Protein 1SG6 (pdb70)

B-factor: mean 24.33, std 17.09, range [1.91, 108.85]

InterPro domains:
  IPR000623 Shikimate kinase/Threonine synthase-like 1 [MF_00109] (863-1033)
  IPR000623 Shikimate kinase/Threonine synthase-like 1 [cd00464] (865-1018)
  IPR001381 3-dehydroquinate dehydratase type I [PF01487] (1052-1287)
  IPR001381 3-dehydroquinate dehydratase type I [TIGR01093] (1052-1280)
  IPR001381 3-dehydroquinate dehydratase type I [cd00502] (1051-1283)
  IPR001986 Enolpyruvate transferase domain [PF00275] (410-836)
  IPR006264 3-phosphoshikimate 1-carboxyvinyltransferase [MF_00210] (403-842)
  IPR006264 3-phosphoshikimate 1-carboxyvinyltransferase [TIGR01356] (410-841)
  IPR006264 3-phosphoshikimate 1-carboxyvinyltransferase [cd01556] (410-839)
  IPR008289 Pentafunctional AroM protein [MF_03143] (2-1581)
  IPR008289 Pentafunctional AroM protein [PIRSF000514] (1-1575)
  IPR010110 Shikimate dehydrogenase, AroM-type [TIGR01809] (1285-1573)
  IPR013708 Shikimate dehydrogenase substrate binding, N-terminal [PF08501] (1294-1374)
  IPR013785 Aldolase-type TIM barrel [G3DSA:3.20.20.70] (1032-1292)
  IPR013792 RNA 3'-terminal phosphate cyclase/enolpyruvate transferase, alpha/beta [SSF55205] (408-839)
  IPR016037 3-dehydroquinate synthase AroB [TIGR01357] (35-388)
  IPR018508 3-dehydroquinate dehydratase, active site [PS01028] (1152-1180)
  IPR023000 Shikimate kinase, conserved site [PS01128] (919-946)
  IPR023193 3-phosphoshikimate 1-carboxyvinyltransferase, conserved site [PS00104] (483-497)
  IPR023193 3-phosphoshikimate 1-carboxyvinyltransferase, conserved site [PS00885] (749-767)

Radius of gyration: 56.54 Å; Cα contacts (8 Å, |Δi|>4): 1415; chains: 2; bounding box: 134×114×52 Å

Foldseek 3Di:
DDWADFLHRGFEDEDACCLQPNPLLCCCVPLNFLAEEEEEACVQCVPRVVSNQVVNCVNQVVDPVGHDYHYDHHHDDLVCLDPVNLVVVLVVQVPDVNRPDQSYEYEQAEALSSLQSRLQSQCPNVNHHAYEYEHLFLLRLQPRVPQQHHAGADPVGGRPDGDRGHHNHYYYHCLSLQPPQLVRNLLNVLLLLLQQQQAPPPLNVLLQVCLVVVSCLSPDDDDPDDGSCVPCRVSVCVSSVVSNNSSSVQSNPLLCQSSCALVLLLVLQCVFQPPLDDSSLSSLLSNLLQAVLLVLVVQADPVQSVSSQVSSVSSPHDNHCPDPSSCVSRPPTDRDLVSSVVSSVVVVFHWYPNHRNGTPDSHTHDDDVVSSSVSVD/DWDFADFLRHGFETEDAQCLQANVLQCCCVPLNDQAEEEEEAPVQCVPRVPSNVVNNCVNQVVDPVRHDYHYDHHHDDLVCLDPVNLVVVLVVQVPDVPHNDQSYEYEQAEALSSLQSRLQSQCPNVNHHAYEYEHLFLLRLQPNVPFQQHHGADPVGGRPDGDRGHHNHYYYHCQSLQPPQLVRNLLNVLLLCLLQQQAHPVLNVLLVVCLVVVSCLNPDDDDPPDGSNRPPRVSVRVSSVSSNNSVSVQSNPVQLVQSSCALVLLLVLVCVFLPPLDDSSLSSLLSNLLLAVLLVLVVQADPVQSVSSLVSSVSSPHDNDCVPPVSCVSRPVTDQDLVSSVVSSVCVWHFHASHRRHTPGSHTDDDDSVSSSVSRD

Organism: Emericella nidulans (strain FGSC A4 / ATCC 38163 / CBS 112.46 / NRRL 194 / M139) (NCBI:txid227321)

Sequence (755 aa):
PTKISILGRESIIADFGLWRNYVAKDLISDCSSTTYVLVTDTNIGSIYTPSFEEAFRKRAAEITPSPRLLIYNRPPGEVSKSRQTKADIEDWMLSQNPPCGRDTVVIALGGGVIGDLTGFVASTYMRGVRYVQVPTTLLAMVDSSIGGKTAIDTPLGKNLIGAIWQPTKIYIDLEFLETLPVREFINGMAEVIKTAAISSEEEFTALEENAETILKAVRREVTPGEHRFEGTEEILKARILASARHKAYVVSAGLRNLLNWGHSIGHAIEAILTPQILHGECVAIGMVKEAELARHLGILKGVAVSRIVKCLAAYGLPTSLKDARIRKLTAGKHCSVDQLMFNMALDKKIVLLSAIGTPYETRASVVANEDIRVVLANPTKISILGRESIIADFGLWRNYVAKDLISDCSSTTYVLVTDTNIGSIYTPSFEEAFRKRAAEITPSPRLLIYNRPPGEVSKSRQTKADIEDWMLSQNPPCGRDTVVIALGGGVIGDLTGFVASTYMRGVRYVQVPTTLLAMVDSSIGGKTAIDTPLGKNLIGAIWQPTKIYIDLEFLETLPVREFINGMAEVIKTAAISSEEEFTALEENAETILKAVRREVTPGEHRFEGTEEILKARILASARHKAYVVSAGGLRNLLNWGHSIGHAIEAILTPQILHGECVAIGMVKEAELARHLGILKGVAVSRIVKCLAAYGLPTSLKDARIRKLTAGKHCSVDQLMFNMALKKIVLLSAIGTPYETRASVVANEDIRVVLA

Nearest PDB structures (foldseek):
  1sg6-assembly1_A  TM=1.003E+00  e=3.246E-69  Aspergillus nidulans
  1sg6-assembly2_B  TM=9.974E-01  e=1.200E-63  Aspergillus nidulans
  1nua-assembly1_A  TM=9.955E-01  e=7.330E-63  Aspergillus nidulans
  1nrx-assembly1_A  TM=9.937E-01  e=1.048E-60  Aspergillus nidulans
  1nvd-assembly1_A  TM=9.516E-01  e=5.062E-59  Aspergillus nidulans

CATH classification: 3.40.50.1970 (+1 more: 1.20.1090.10)

Secondary structure (DSSP, 8-state):
-EEEEETTEEEEEEETTHHHHTHHHHHHHHS--SEEEEEEEHHHHHHHHHHHHHHHHHHHHHSSSPPEEEEEEEPSSGGGSSHHHHHHHHHHHHTSSS---TT-EEEEEESHHHHHHHHHHHHHGGG--EEEEEE-SHHIIIIITSS-EEEEEETTEEEEEEEE---SEEEEEGGGGGTS-HHHHHHHHHHHHHHHHTT-HHHHHHHHHHHHHHHHHHH----TTS-TTGGGHHHHHHHHHHHHHHHHHHHH--GGGGGGTTHHHHHHHHHHHTTTS-HHHHHHHHHHHHHHHHHHTT-S-HHHHHHHHHHHHHTT---STT-HHHHHHTTT----HHHHHHHHHT--EE--EEETTEESSSS-EE--HHHHHHH--/--EEEEETTEEEEEE-TTHHHHTHHHHHHHHS--SEEEEEEEHHHHHHHHHHHHHHHHHHHHTSSSPPEEEEEEEPSSGGGSSHHHHHHHHHHHHTSSSPP-TT-EEEEEESHHHHHHHHHHHHHGGG--EEEEEE-SHHIIIIITSS-EEEEEETTEEEEEEEE---SEEEE-GGGGGTS-HHHHHHHHHHHHHHHHHH-HHHHHHHHHHHHHHHHHHHS-PPTTS-TTTT-HHHHHHHHHHHHHHHHHHHH---GGGGGGTTHHHHHHHHHHHTTTS-HHHHHHHHHHHHHHHHHHTTSS-HHHHHHHHHHHHHTT---STT-HHHHHHSTT----HHHHHHHH---EE--EEETTEESSSSPEE--HHHHHHHH-

Structure (mmCIF, N/CA/C/O backbone):
data_1SG6
#
_entry.id   1SG6
#
_cell.length_a   90.020
_cell.le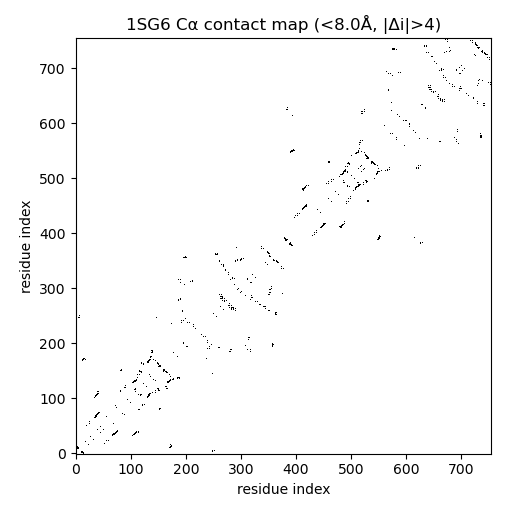ngth_b   104.510
_cell.length_c   177.440
_cell.angle_alpha   90.00
_cell.angle_beta   90.00
_cell.angle_gamma   90.00
#
_symmetry.space_group_name_H-M   'C 2 2 21'
#
loop_
_entity.id
_entity.type
_entity.pdbx_description
1 polymer 'Pentafunctional AROM polypeptide'
2 non-polymer 'ZINC ION'
3 non-polymer NICOTINAMIDE-ADENINE-DINUCLEOTIDE
4 water water
#
loop_
_atom_site.group_PDB
_atom_site.id
_atom_site.type_symbol
_atom_site.label_atom_id
_atom_site.label_alt_id
_atom_site.label_comp_id
_atom_site.label_asym_id
_atom_site.label_entity_id
_atom_site.label_seq_id
_atom_site.pdbx_PDB_ins_code
_atom_site.Cartn_x
_atom_site.Cartn_y
_atom_site.Cartn_z
_atom_site.occupancy
_atom_site.B_iso_or_equiv
_atom_site.auth_seq_id
_atom_site.auth_comp_id
_atom_site.auth_asym_id
_atom_site.auth_atom_id
_atom_site.pdbx_PDB_model_num
ATOM 1 N N . PRO A 1 4 ? 26.501 76.041 23.495 1.00 36.05 4 PRO A N 1
ATOM 2 C CA . PRO A 1 4 ? 25.918 74.697 23.730 1.00 29.68 4 PRO A CA 1
ATOM 3 C C . PRO A 1 4 ? 25.971 73.847 22.466 1.00 32.31 4 PRO A C 1
ATOM 4 O O . PRO A 1 4 ? 25.216 74.085 21.522 1.00 38.41 4 PRO A O 1
ATOM 8 N N . THR A 1 5 ? 26.861 72.858 22.450 1.00 28.83 5 THR A N 1
ATOM 9 C CA . THR A 1 5 ? 27.012 71.978 21.291 1.00 29.38 5 THR A CA 1
ATOM 10 C C . THR A 1 5 ? 25.730 71.199 21.023 1.00 34.09 5 THR A C 1
ATOM 11 O O . THR A 1 5 ? 25.129 70.639 21.945 1.00 23.32 5 THR A O 1
ATOM 15 N N . LYS A 1 6 ? 25.311 71.165 19.762 1.00 24.11 6 LYS A N 1
ATOM 16 C CA . LYS A 1 6 ? 24.102 70.443 19.398 1.00 20.54 6 LYS A CA 1
ATOM 17 C C . LYS A 1 6 ? 24.379 69.407 18.320 1.00 29.00 6 LYS A C 1
ATOM 18 O O . LYS A 1 6 ? 25.186 69.632 17.417 1.00 29.81 6 LYS A O 1
ATOM 24 N N . ILE A 1 7 ? 23.711 68.264 18.439 1.00 20.51 7 ILE A N 1
ATOM 25 C CA . ILE A 1 7 ? 23.859 67.168 17.491 1.00 21.99 7 ILE A CA 1
ATOM 26 C C . ILE A 1 7 ? 22.475 66.677 17.067 1.00 22.52 7 ILE A C 1
ATOM 27 O O . ILE A 1 7 ? 21.607 66.427 17.904 1.00 18.82 7 ILE A O 1
ATOM 32 N N . SER A 1 8 ? 22.277 66.538 15.761 1.00 25.64 8 SER A N 1
ATOM 33 C CA . SER A 1 8 ? 21.003 66.077 15.235 1.00 22.45 8 SER A CA 1
ATOM 34 C C . SER A 1 8 ? 20.904 64.560 15.216 1.00 18.79 8 SER A C 1
ATOM 35 O O . SER A 1 8 ? 21.903 63.855 15.102 1.00 20.74 8 SER A O 1
ATOM 38 N N . ILE A 1 9 ? 19.682 64.066 15.339 1.00 21.72 9 ILE A N 1
ATOM 39 C CA . ILE A 1 9 ? 19.434 62.640 15.306 1.00 26.99 9 ILE A CA 1
ATOM 40 C C . ILE A 1 9 ? 18.051 62.445 14.706 1.00 29.14 9 ILE A C 1
ATOM 41 O O . ILE A 1 9 ? 17.088 63.097 15.117 1.00 25.05 9 ILE A O 1
ATOM 46 N N . LEU A 1 10 ? 17.968 61.566 13.712 1.00 25.12 10 LEU A N 1
ATOM 47 C CA . LEU A 1 10 ? 16.709 61.285 13.038 1.00 32.90 10 LEU A CA 1
ATOM 48 C C . LEU A 1 10 ? 16.047 62.552 12.490 1.00 34.98 10 LEU A C 1
ATOM 49 O O . LEU A 1 10 ? 14.820 62.670 12.487 1.00 37.09 10 LEU A O 1
ATOM 54 N N . GLY A 1 11 ? 16.864 63.501 12.039 1.00 34.87 11 GLY A N 1
ATOM 55 C CA . GLY A 1 11 ? 16.327 64.726 11.473 1.00 35.80 11 GLY A CA 1
ATOM 56 C C . GLY A 1 11 ? 16.132 65.906 12.408 1.00 41.09 11 GLY A C 1
ATOM 57 O O . GLY A 1 11 ? 16.070 67.047 11.951 1.00 42.37 11 GLY A O 1
ATOM 58 N N . ARG A 1 12 ? 16.025 65.648 13.708 1.00 43.98 12 ARG A N 1
ATOM 59 C CA . ARG A 1 12 ? 15.831 66.721 14.682 1.00 42.25 12 ARG A CA 1
ATOM 60 C C . ARG A 1 12 ? 17.120 66.984 15.452 1.00 36.85 12 ARG A C 1
ATOM 61 O O . ARG A 1 12 ? 17.955 66.091 15.601 1.00 35.36 12 ARG A O 1
ATOM 69 N N . GLU A 1 13 ? 17.276 68.207 15.946 1.00 31.26 13 GLU A N 1
ATOM 70 C CA . GLU A 1 13 ? 18.465 68.568 16.710 1.00 41.23 13 GLU A CA 1
ATOM 71 C C . GLU A 1 13 ? 18.150 68.412 18.198 1.00 41.31 13 GLU A C 1
ATOM 72 O O . GLU A 1 13 ? 18.077 69.393 18.941 1.00 46.01 13 GLU A O 1
ATOM 78 N N . SER A 1 14 ? 17.980 67.162 18.620 1.00 33.20 14 SER A N 1
ATOM 79 C CA . SER A 1 14 ? 17.627 66.834 19.998 1.00 32.22 14 SER A CA 1
ATOM 80 C C . SER A 1 14 ? 18.776 66.703 21.004 1.00 22.18 14 SER A C 1
ATOM 81 O O . SER A 1 14 ? 18.550 66.812 22.208 1.00 20.55 14 SER A O 1
ATOM 84 N N . ILE A 1 15 ? 19.994 66.454 20.533 1.00 23.01 15 ILE A N 1
ATOM 85 C CA . ILE A 1 15 ? 21.129 66.318 21.450 1.00 14.83 15 ILE A CA 1
ATOM 86 C C . ILE A 1 15 ? 21.788 67.669 21.752 1.00 13.89 15 ILE A C 1
ATOM 87 O O . ILE A 1 15 ? 22.217 68.385 20.846 1.00 13.12 15 ILE A O 1
ATOM 92 N N . ILE A 1 16 ? 21.856 68.009 23.036 1.00 12.89 16 ILE A N 1
ATOM 93 C CA . ILE A 1 16 ? 22.461 69.261 23.493 1.00 9.99 16 ILE A CA 1
ATOM 94 C C . ILE A 1 16 ? 23.532 68.857 24.496 1.00 14.36 16 ILE A C 1
ATOM 95 O O . ILE A 1 16 ? 23.224 68.255 25.520 1.00 15.20 16 ILE A O 1
ATOM 100 N N . ALA A 1 17 ? 24.789 69.184 24.209 1.00 13.10 17 ALA A N 1
ATOM 101 C CA . ALA A 1 17 ? 25.881 68.772 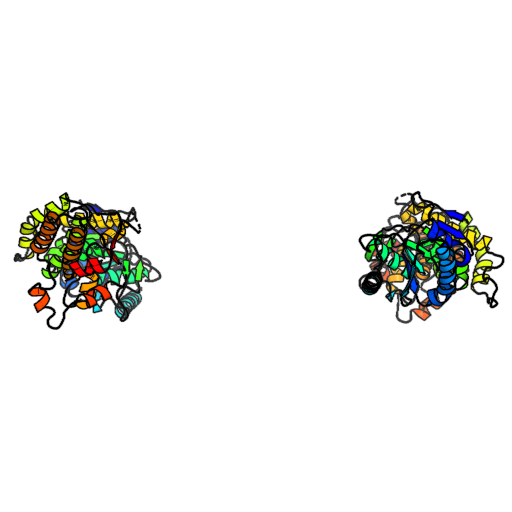25.084 1.00 14.40 17 ALA A CA 1
ATOM 102 C C . ALA A 1 17 ? 26.848 69.857 25.544 1.00 22.02 17 ALA A C 1
ATOM 103 O O . ALA A 1 17 ? 27.224 70.742 24.773 1.00 19.75 17 ALA A O 1
ATOM 105 N N . ASP A 1 18 ? 27.265 69.759 26.807 1.00 17.74 18 ASP A N 1
ATOM 106 C CA . ASP A 1 18 ? 28.208 70.709 27.392 1.00 25.28 18 ASP A CA 1
ATOM 107 C C . ASP A 1 18 ? 28.347 70.481 28.895 1.00 22.94 18 ASP A C 1
ATOM 108 O O . ASP A 1 18 ? 27.617 69.684 29.479 1.00 24.68 18 ASP A O 1
ATOM 113 N N . PHE A 1 19 ? 29.307 71.165 29.509 1.00 16.93 19 PHE A N 1
ATOM 114 C CA . PHE A 1 19 ? 29.521 71.073 30.950 1.00 17.74 19 PHE A CA 1
ATOM 115 C C . PHE A 1 19 ? 28.601 72.094 31.623 1.00 21.34 19 PHE A C 1
ATOM 116 O O . PHE A 1 19 ? 28.597 73.265 31.252 1.00 20.86 19 PHE A O 1
ATOM 124 N N . GLY A 1 20 ? 27.811 71.656 32.597 1.00 18.45 20 GLY A N 1
ATOM 125 C CA . GLY A 1 20 ? 26.950 72.588 33.303 1.00 14.91 20 GLY A CA 1
ATOM 126 C C . GLY A 1 20 ? 25.502 72.754 32.875 1.00 14.34 20 GLY A C 1
ATOM 127 O O . GLY A 1 20 ? 24.795 73.589 33.444 1.00 13.33 20 GLY A O 1
ATOM 128 N N . LEU A 1 21 ? 25.049 71.979 31.893 1.00 13.22 21 LEU A N 1
ATOM 129 C CA . LEU A 1 21 ? 23.667 72.085 31.419 1.00 10.71 21 LEU A CA 1
ATOM 130 C C . LEU A 1 21 ? 22.641 71.926 32.534 1.00 15.91 21 LEU A C 1
ATOM 131 O O . LEU A 1 21 ? 21.679 72.688 32.610 1.00 12.96 21 LEU A O 1
ATOM 136 N N . TRP A 1 22 ? 22.844 70.928 33.389 1.00 12.80 22 TRP A N 1
ATOM 137 C CA . TRP A 1 22 ? 21.920 70.665 34.493 1.00 13.50 22 TRP A CA 1
ATOM 138 C C . TRP A 1 22 ? 21.773 71.855 35.432 1.00 11.24 22 TRP A C 1
ATOM 139 O O . TRP A 1 22 ? 20.668 72.161 35.886 1.00 14.25 22 TRP A O 1
ATOM 150 N N . ARG A 1 23 ? 22.888 72.517 35.722 1.00 11.76 23 ARG A N 1
ATOM 151 C CA . ARG A 1 23 ? 22.888 73.667 36.622 1.00 14.78 23 ARG A CA 1
ATOM 152 C C . ARG A 1 23 ? 22.318 74.958 36.036 1.00 17.12 23 ARG A C 1
ATOM 153 O O . ARG A 1 23 ? 21.695 75.739 36.755 1.00 20.84 23 ARG A O 1
ATOM 161 N N . ASN A 1 24 ? 22.505 75.196 34.742 1.00 21.27 24 ASN A N 1
ATOM 162 C CA . ASN A 1 24 ? 22.017 76.457 34.194 1.00 21.10 24 ASN A CA 1
ATOM 163 C C . ASN A 1 24 ? 21.392 76.479 32.810 1.00 17.35 24 ASN A C 1
ATOM 164 O O . ASN A 1 24 ? 21.303 77.544 32.199 1.00 15.67 24 ASN A O 1
ATOM 169 N N . TYR A 1 25 ? 20.929 75.334 32.318 1.00 12.45 25 TYR A N 1
ATOM 170 C CA . TYR A 1 25 ? 20.320 75.314 30.992 1.00 16.25 25 TYR A CA 1
ATOM 171 C C . TYR A 1 25 ? 19.024 74.500 30.876 1.00 12.98 25 TYR A C 1
ATOM 172 O O . TYR A 1 25 ? 18.035 74.984 30.335 1.00 11.01 25 TYR A O 1
ATOM 181 N N . VAL A 1 26 ? 19.034 73.276 31.396 1.00 12.44 26 VAL A N 1
ATOM 182 C CA . VAL A 1 26 ? 17.882 72.377 31.299 1.00 15.86 26 VAL A CA 1
ATOM 183 C C . VAL A 1 26 ? 16.511 72.890 31.751 1.00 9.20 26 VAL A C 1
ATOM 184 O O . VAL A 1 26 ? 15.566 72.883 30.966 1.00 13.67 26 VAL A O 1
ATOM 188 N N . ALA A 1 27 ? 16.385 73.319 33.001 1.00 11.02 27 ALA A N 1
ATOM 189 C CA . ALA A 1 27 ? 15.088 73.794 33.486 1.00 14.91 27 ALA A CA 1
ATOM 190 C C . ALA A 1 27 ? 14.487 74.857 32.558 1.00 16.02 27 ALA A C 1
ATOM 191 O O . ALA A 1 27 ? 13.322 74.775 32.159 1.00 15.50 27 ALA A O 1
ATOM 193 N N . LYS A 1 28 ? 15.290 75.855 32.221 1.00 17.06 28 LYS A N 1
ATOM 194 C CA . LYS A 1 28 ? 14.868 76.928 31.328 1.00 20.99 28 LYS A CA 1
ATOM 195 C C . LYS A 1 28 ? 14.413 76.385 29.971 1.00 19.43 28 LYS A C 1
ATOM 196 O O . LYS A 1 28 ? 13.366 76.776 29.443 1.00 18.45 28 LYS A O 1
ATOM 202 N N . ASP A 1 29 ? 15.221 75.487 29.413 1.00 14.99 29 ASP A N 1
ATOM 203 C CA . ASP A 1 29 ? 14.956 74.893 28.111 1.00 10.75 29 ASP A CA 1
ATOM 204 C C . ASP A 1 29 ? 13.696 74.032 28.083 1.00 17.27 29 ASP A C 1
ATOM 205 O O . ASP A 1 29 ? 12.958 74.041 27.095 1.00 15.49 29 ASP A O 1
ATOM 210 N N . LEU A 1 30 ? 13.451 73.282 29.155 1.00 11.91 30 LEU A N 1
ATOM 211 C CA . LEU A 1 30 ? 12.257 72.445 29.225 1.00 9.82 30 LEU A CA 1
ATOM 212 C C . LEU A 1 30 ? 11.004 73.318 29.233 1.00 15.82 30 LEU A C 1
ATOM 213 O O . LEU A 1 30 ? 10.044 73.054 28.513 1.00 14.06 30 LEU A O 1
ATOM 218 N N . ILE A 1 31 ? 11.020 74.366 30.047 1.00 13.97 31 ILE A N 1
ATOM 219 C CA . ILE A 1 31 ? 9.873 75.258 30.148 1.00 15.84 31 ILE A CA 1
ATOM 220 C C . ILE A 1 31 ? 9.536 75.964 28.830 1.00 17.06 31 ILE A C 1
ATOM 221 O O . ILE A 1 31 ? 8.364 76.127 28.487 1.00 16.63 31 ILE A O 1
ATOM 226 N N . SER A 1 32 ? 10.555 76.369 28.082 1.00 20.12 32 SER A N 1
ATOM 227 C CA . SER A 1 32 ? 10.315 77.067 26.821 1.00 23.63 32 SER A CA 1
ATOM 228 C C . SER A 1 32 ? 10.143 76.158 25.603 1.00 24.72 32 SER A C 1
ATOM 229 O O . SER A 1 32 ? 9.319 76.442 24.731 1.00 23.44 32 SER A O 1
ATOM 232 N N . ASP A 1 33 ? 10.907 75.069 25.542 1.00 20.91 33 ASP A N 1
ATOM 233 C CA . ASP A 1 33 ? 10.840 74.149 24.404 1.00 19.81 33 ASP A CA 1
ATOM 234 C C . ASP A 1 33 ? 9.933 72.935 24.566 1.00 26.34 33 ASP A C 1
ATOM 235 O O . ASP A 1 33 ? 9.425 72.404 23.576 1.00 26.67 33 ASP A O 1
ATOM 240 N N . CYS A 1 34 ? 9.749 72.481 25.804 1.00 27.29 34 CYS A N 1
ATOM 241 C CA . CYS A 1 34 ? 8.891 71.331 26.082 1.00 23.73 34 CYS A CA 1
ATOM 242 C C . CYS A 1 34 ? 7.800 71.796 27.032 1.00 23.95 34 CYS A C 1
ATOM 243 O O . CYS A 1 34 ? 7.578 71.198 28.085 1.00 18.22 34 CYS A O 1
ATOM 246 N N . SER A 1 35 ? 7.129 72.874 26.645 1.00 16.98 35 SER A N 1
ATOM 247 C CA . SER A 1 35 ? 6.069 73.458 27.452 1.00 18.95 35 SER A CA 1
ATOM 248 C C . SER A 1 35 ? 5.038 72.443 27.932 1.00 17.99 35 SER A C 1
ATOM 249 O O . SER A 1 35 ? 4.512 71.649 27.150 1.00 13.74 35 SER A O 1
ATOM 252 N N . SER A 1 36 ? 4.757 72.480 29.231 1.00 14.27 36 SER A N 1
ATOM 253 C CA . SER A 1 36 ? 3.790 71.578 29.839 1.00 13.30 36 SER A CA 1
ATOM 254 C C . SER A 1 36 ? 3.428 72.091 31.217 1.00 13.37 36 SER A C 1
ATOM 255 O O . SER A 1 36 ? 4.123 72.938 31.771 1.00 16.63 36 SER A O 1
ATOM 258 N N . THR A 1 37 ? 2.331 71.580 31.763 1.00 14.10 37 THR A N 1
ATOM 259 C CA . THR A 1 37 ? 1.900 71.964 33.099 1.00 16.02 37 THR A CA 1
ATOM 260 C C . THR A 1 37 ? 2.551 70.997 34.080 1.00 9.62 37 THR A C 1
ATOM 261 O O . THR A 1 37 ? 2.633 71.266 35.281 1.00 9.95 37 THR A O 1
ATOM 265 N N . THR A 1 38 ? 3.028 69.875 33.553 1.00 8.37 38 THR A N 1
ATOM 266 C CA . THR A 1 38 ? 3.581 68.827 34.397 1.00 14.01 38 THR A CA 1
ATOM 267 C C . THR A 1 38 ? 4.882 68.167 33.953 1.00 10.26 38 THR A C 1
ATOM 268 O O . THR A 1 38 ? 4.972 67.626 32.853 1.00 10.48 38 THR A O 1
ATOM 272 N N . TYR A 1 39 ? 5.876 68.208 34.834 1.00 10.33 39 TYR A N 1
ATOM 273 C CA . TYR A 1 39 ? 7.175 67.593 34.587 1.00 9.45 39 TYR A CA 1
ATOM 274 C C . TYR A 1 39 ? 7.413 66.528 35.642 1.00 9.07 39 TYR A C 1
ATOM 275 O O . TYR A 1 39 ? 7.325 66.796 36.840 1.00 13.06 39 TYR A O 1
ATOM 284 N N . VAL A 1 40 ? 7.690 65.311 35.191 1.00 7.78 40 VAL A N 1
ATOM 285 C CA . VAL A 1 40 ? 7.941 64.198 36.095 1.00 7.63 40 VAL A CA 1
ATOM 286 C C . VAL A 1 40 ? 9.390 63.748 35.964 1.00 7.48 40 VAL A C 1
ATOM 287 O O . VAL A 1 40 ? 9.816 63.304 34.903 1.00 13.38 40 VAL A O 1
ATOM 291 N N . LEU A 1 41 ? 10.144 63.873 37.049 1.00 7.41 41 LEU A N 1
ATOM 292 C CA . LEU A 1 41 ? 11.541 63.474 37.044 1.00 11.47 41 LEU A CA 1
ATOM 293 C C . LEU A 1 41 ? 11.700 62.104 37.698 1.00 11.19 41 LEU A C 1
ATOM 294 O O . LEU A 1 41 ? 11.304 61.900 38.849 1.00 12.09 41 LEU A O 1
ATOM 299 N N . VAL A 1 42 ? 12.266 61.163 36.952 1.00 7.57 42 VAL A N 1
ATOM 300 C CA . VAL A 1 42 ? 12.494 59.810 37.461 1.00 11.09 42 VAL A CA 1
ATOM 301 C C . VAL A 1 42 ? 14.002 59.597 37.575 1.00 11.73 42 VAL A C 1
ATOM 302 O O . VAL A 1 42 ? 14.747 59.906 36.648 1.00 6.37 42 VAL A O 1
ATOM 306 N N . THR A 1 43 ? 14.447 59.075 38.713 1.00 7.38 43 THR A N 1
ATOM 307 C CA . THR A 1 43 ? 15.874 58.835 38.940 1.00 9.22 43 THR A CA 1
ATOM 308 C C . THR A 1 43 ? 16.001 57.814 40.066 1.00 11.85 43 THR A C 1
ATOM 309 O O . THR A 1 43 ? 14.989 57.323 40.560 1.00 10.64 43 THR A O 1
ATOM 313 N N . ASP A 1 44 ? 17.227 57.460 40.450 1.00 11.62 44 ASP A N 1
ATOM 314 C CA . ASP A 1 44 ? 17.386 56.532 41.569 1.00 8.24 44 ASP A CA 1
ATOM 315 C C . ASP A 1 44 ? 17.943 57.315 42.751 1.00 12.46 44 ASP A C 1
ATOM 316 O O . ASP A 1 44 ? 18.353 58.470 42.595 1.00 10.59 44 ASP A O 1
ATOM 321 N N . THR A 1 45 ? 17.937 56.711 43.936 1.00 8.28 45 THR A N 1
ATOM 322 C CA . THR A 1 45 ? 18.410 57.413 45.124 1.00 8.58 45 THR A CA 1
ATOM 323 C C . THR A 1 45 ? 19.879 57.831 45.111 1.00 9.25 45 THR A C 1
ATOM 324 O O . THR A 1 45 ? 20.239 58.811 45.757 1.00 17.19 45 THR A O 1
ATOM 328 N N . ASN A 1 46 ? 20.732 57.107 44.389 1.00 11.09 46 ASN A N 1
ATOM 329 C CA . ASN A 1 46 ? 22.146 57.483 44.321 1.00 11.29 46 ASN A CA 1
ATOM 330 C C . ASN A 1 46 ? 22.294 58.810 43.582 1.00 10.24 46 ASN A C 1
ATOM 331 O O . ASN A 1 46 ? 22.923 59.743 44.073 1.00 14.37 46 ASN A O 1
ATOM 336 N N . ILE A 1 47 ? 21.705 58.867 42.391 1.00 9.37 47 ILE A N 1
ATOM 337 C CA . ILE A 1 47 ? 21.761 60.036 41.517 1.00 11.11 47 ILE A CA 1
ATOM 338 C C . ILE A 1 47 ? 20.933 61.216 42.026 1.00 12.08 47 ILE A C 1
ATOM 339 O O . ILE A 1 47 ? 21.397 62.358 42.024 1.00 11.43 47 ILE A O 1
ATOM 344 N N . GLY A 1 48 ? 19.705 60.933 42.457 1.00 12.23 48 GLY A N 1
ATOM 345 C CA . GLY A 1 48 ? 18.839 61.984 42.960 1.00 9.79 48 GLY A CA 1
ATOM 346 C C . GLY A 1 48 ? 19.416 62.691 44.172 1.00 14.59 48 GLY A C 1
ATOM 347 O O . GLY A 1 48 ? 19.327 63.914 44.278 1.00 12.11 48 GLY A O 1
ATOM 348 N N . SER A 1 49 ? 20.006 61.925 45.087 1.00 12.08 49 SER A N 1
ATOM 349 C CA . SER A 1 49 ? 20.600 62.486 46.299 1.00 15.31 49 SER A CA 1
ATOM 350 C C . SER A 1 49 ? 21.660 63.533 45.993 1.00 13.76 49 SER A C 1
ATOM 351 O O . SER A 1 49 ? 21.968 64.377 46.831 1.00 18.08 49 SER A O 1
ATOM 354 N N . ILE A 1 50 ? 22.228 63.469 44.796 1.00 11.97 50 ILE A N 1
ATOM 355 C CA . ILE A 1 50 ? 23.260 64.417 44.399 1.00 12.21 50 ILE A CA 1
ATOM 356 C C . ILE A 1 50 ? 22.751 65.580 43.546 1.00 13.64 50 ILE A C 1
ATOM 357 O O . ILE A 1 50 ? 23.061 66.733 43.818 1.00 18.02 50 ILE A O 1
ATOM 362 N N . TYR A 1 51 ? 21.955 65.264 42.529 1.00 10.30 51 TYR A N 1
ATOM 363 C CA . TYR A 1 51 ? 21.485 66.263 41.571 1.00 12.37 51 TYR A CA 1
ATOM 364 C C . TYR A 1 51 ? 20.069 66.832 41.620 1.00 11.50 51 TYR A C 1
ATOM 365 O O . TYR A 1 51 ? 19.796 67.846 40.977 1.00 11.17 51 TYR A O 1
ATOM 374 N N . THR A 1 52 ? 19.164 66.205 42.359 1.00 10.26 52 THR A N 1
ATOM 375 C CA . THR A 1 52 ? 17.792 66.711 42.403 1.00 13.47 52 THR A CA 1
ATOM 376 C C . THR A 1 52 ? 17.608 68.095 43.058 1.00 12.18 52 THR A C 1
ATOM 377 O O . THR A 1 52 ? 16.907 68.949 42.521 1.00 15.09 52 THR A O 1
ATOM 381 N N . PRO A 1 53 ? 18.243 68.337 44.218 1.00 13.82 53 PRO A N 1
ATOM 382 C CA . PRO A 1 53 ? 18.094 69.635 44.883 1.00 12.35 53 PRO A CA 1
ATOM 383 C C . PRO A 1 53 ? 18.319 70.876 44.010 1.00 14.70 53 PRO A C 1
ATOM 384 O O . PRO A 1 53 ? 17.462 71.766 43.950 1.00 15.09 53 PRO A O 1
ATOM 388 N N . SER A 1 54 ? 19.466 70.942 43.341 1.00 11.57 54 SER A N 1
ATOM 389 C CA . SER A 1 54 ? 19.777 72.099 42.504 1.00 15.96 54 SER A CA 1
ATOM 390 C C . SER A 1 54 ? 18.732 72.306 41.415 1.00 15.42 54 SER A C 1
ATOM 391 O O . SER A 1 54 ? 18.334 73.442 41.134 1.00 14.74 54 SER A O 1
ATOM 394 N N . PHE A 1 55 ? 18.282 71.207 40.809 1.00 10.79 55 PHE A N 1
ATOM 395 C CA . PHE A 1 55 ? 17.292 71.283 39.744 1.00 9.45 55 PHE A CA 1
ATOM 396 C C . PHE A 1 55 ? 15.923 71.733 40.250 1.00 13.27 55 PHE A C 1
ATOM 397 O O . PHE A 1 55 ? 15.205 72.458 39.557 1.00 10.77 55 PHE A O 1
ATOM 405 N N . GLU A 1 56 ? 15.548 71.304 41.450 1.00 11.22 56 GLU A N 1
ATOM 406 C CA . GLU A 1 56 ? 14.256 71.715 41.989 1.00 11.37 56 GLU A CA 1
ATOM 407 C C . GLU A 1 56 ? 14.229 73.235 42.084 1.00 13.35 56 GLU A C 1
ATOM 408 O O . GLU A 1 56 ? 13.209 73.869 41.805 1.00 11.83 56 GLU A O 1
ATOM 414 N N . GLU A 1 57 ? 15.365 73.811 42.469 1.00 13.15 57 GLU A N 1
ATOM 415 C CA . GLU A 1 57 ? 15.486 75.255 42.606 1.00 16.05 57 GLU A CA 1
ATOM 416 C C . GLU A 1 57 ? 15.550 75.920 41.229 1.00 14.47 57 GLU A C 1
ATOM 417 O O . GLU A 1 57 ? 14.896 76.937 40.993 1.00 13.36 57 GLU A O 1
ATOM 423 N N . ALA A 1 58 ? 16.326 75.343 40.316 1.00 13.75 58 ALA A N 1
ATOM 424 C CA . ALA A 1 58 ? 16.425 75.899 38.970 1.00 15.47 58 ALA A CA 1
ATOM 425 C C . ALA A 1 58 ? 15.038 75.875 38.315 1.00 16.87 58 ALA A C 1
ATOM 426 O O . ALA A 1 58 ? 14.659 76.810 37.609 1.00 13.65 58 ALA A O 1
ATOM 428 N N . PHE A 1 59 ? 14.279 74.807 38.561 1.00 13.46 59 PHE A N 1
ATOM 429 C CA . PHE A 1 59 ? 12.939 74.682 37.996 1.00 14.47 59 PHE A CA 1
ATOM 430 C C . PHE A 1 59 ? 11.997 75.741 38.567 1.00 12.76 59 PHE A C 1
ATOM 431 O O . PHE A 1 59 ? 11.314 76.439 37.824 1.00 16.81 59 PHE A O 1
ATOM 439 N N . ARG A 1 60 ? 11.955 75.852 39.890 1.00 12.82 60 ARG A N 1
ATOM 440 C CA . ARG A 1 60 ? 11.090 76.828 40.544 1.00 18.04 60 ARG A CA 1
ATOM 441 C C . ARG A 1 60 ? 11.336 78.232 39.999 1.00 18.72 60 ARG A C 1
ATOM 442 O O . ARG A 1 60 ? 10.400 78.965 39.678 1.00 15.27 60 ARG A O 1
ATOM 450 N N . LYS A 1 61 ? 12.607 78.601 39.905 1.00 17.13 61 LYS A N 1
ATOM 451 C CA . LYS A 1 61 ? 12.995 79.914 39.411 1.00 18.02 61 LYS A CA 1
ATOM 452 C C . LYS A 1 61 ? 12.526 80.102 37.974 1.00 21.02 61 LYS A C 1
ATOM 453 O O . LYS A 1 61 ? 12.009 81.157 37.613 1.00 28.84 61 LYS A O 1
ATOM 459 N N . ARG A 1 62 ? 12.702 79.070 37.156 1.00 21.69 62 ARG A N 1
ATOM 460 C CA . ARG A 1 62 ? 12.284 79.124 35.761 1.00 17.25 62 ARG A CA 1
ATOM 461 C C . ARG A 1 62 ? 10.772 79.117 35.584 1.00 15.32 62 ARG A C 1
ATOM 462 O O . ARG A 1 62 ? 10.248 79.745 34.667 1.00 18.72 62 ARG A O 1
ATOM 470 N N . ALA A 1 63 ? 10.077 78.402 36.461 1.00 15.48 63 ALA A N 1
ATOM 471 C CA . ALA A 1 63 ? 8.623 78.305 36.396 1.00 19.21 63 ALA A CA 1
ATOM 472 C C . ALA A 1 63 ? 7.935 79.535 36.991 1.00 23.73 63 ALA A C 1
ATOM 473 O O . ALA A 1 63 ? 6.795 79.848 36.646 1.00 20.26 63 ALA A O 1
ATOM 475 N N . ALA A 1 64 ? 8.634 80.228 37.884 1.00 24.70 64 ALA A N 1
ATOM 476 C CA . ALA A 1 64 ? 8.092 81.413 38.541 1.00 35.10 64 ALA A CA 1
ATOM 477 C C . ALA A 1 64 ? 7.559 82.439 37.547 1.00 35.37 64 ALA A C 1
ATOM 478 O O . ALA A 1 64 ? 6.544 83.088 37.797 1.00 42.44 64 ALA A O 1
ATOM 480 N N . GLU A 1 65 ? 8.252 82.581 36.423 1.00 42.54 65 GLU A N 1
ATOM 481 C CA . GLU A 1 65 ? 7.865 83.530 35.386 1.00 51.12 65 GLU A CA 1
ATOM 482 C C . GLU A 1 65 ? 6.589 83.093 34.665 1.00 48.61 65 GLU A C 1
ATOM 483 O O . GLU A 1 65 ? 5.707 83.905 34.391 1.00 53.91 65 GLU A O 1
ATOM 489 N N . ILE A 1 66 ? 6.494 81.803 34.365 1.00 47.98 66 ILE A N 1
ATOM 490 C CA . ILE A 1 66 ? 5.329 81.260 33.679 1.00 42.02 66 ILE A CA 1
ATOM 491 C C . ILE A 1 66 ? 4.108 81.258 34.589 1.00 35.26 66 ILE A C 1
ATOM 492 O O . ILE A 1 66 ? 4.223 81.122 35.804 1.00 36.80 66 ILE A O 1
ATOM 497 N N . THR A 1 67 ? 2.936 81.416 33.987 1.00 41.14 67 THR A N 1
ATOM 498 C CA . THR A 1 67 ? 1.682 81.420 34.729 1.00 45.06 67 THR A CA 1
ATOM 499 C C . THR A 1 67 ? 0.532 80.879 33.875 1.00 47.04 67 THR A C 1
ATOM 500 O O . THR A 1 67 ? 0.330 81.313 32.739 1.00 41.20 67 THR A O 1
ATOM 504 N N . PRO A 1 68 ? -0.218 79.897 34.407 1.00 44.79 68 PRO A N 1
ATOM 505 C CA . PRO A 1 68 ? 0.002 79.323 35.738 1.00 42.05 68 PRO A CA 1
ATOM 506 C C . PRO A 1 68 ? 1.318 78.555 35.751 1.00 34.56 68 PRO A C 1
ATOM 507 O O . PRO A 1 68 ? 1.671 77.907 34.764 1.00 29.53 68 PRO A O 1
ATOM 511 N N . SER A 1 69 ? 2.046 78.639 36.859 1.00 34.33 69 SER A N 1
ATOM 512 C CA . SER A 1 69 ? 3.328 77.953 36.976 1.00 25.36 69 SER A CA 1
ATOM 513 C C . SER A 1 69 ? 3.184 76.433 36.943 1.00 14.91 69 SER A C 1
ATOM 514 O O . SER A 1 69 ? 2.307 75.863 37.590 1.00 17.54 69 SER A O 1
ATOM 517 N N . PRO A 1 70 ? 4.048 75.760 36.172 1.00 18.54 70 PRO A N 1
ATOM 518 C CA . PRO A 1 70 ? 4.014 74.301 36.061 1.00 14.32 70 PRO A CA 1
ATOM 519 C C . PRO A 1 70 ? 4.571 73.637 37.323 1.00 19.25 70 PRO A C 1
ATOM 520 O O . PRO A 1 70 ? 5.207 74.290 38.152 1.00 15.53 70 PRO A O 1
ATOM 524 N N . ARG A 1 71 ? 4.330 72.338 37.461 1.00 13.42 71 ARG A N 1
ATOM 525 C CA . ARG A 1 71 ? 4.809 71.599 38.621 1.00 9.29 71 ARG A CA 1
ATOM 526 C C . ARG A 1 71 ? 5.894 70.597 38.232 1.00 10.61 71 ARG A C 1
ATOM 527 O O . ARG A 1 71 ? 5.957 70.137 37.089 1.00 11.70 71 ARG A O 1
ATOM 535 N N . LEU A 1 72 ? 6.755 70.279 39.193 1.00 10.92 72 LEU A N 1
ATOM 536 C CA . LEU A 1 72 ? 7.816 69.300 38.997 1.00 12.49 72 LEU A CA 1
ATOM 537 C C . LEU A 1 72 ? 7.603 68.210 40.048 1.00 11.14 72 LEU A C 1
ATOM 538 O O . LEU A 1 72 ? 7.683 68.472 41.257 1.00 10.02 72 LEU A O 1
ATOM 543 N N . LEU A 1 73 ? 7.317 66.998 39.579 1.00 9.62 73 LEU A N 1
ATOM 544 C CA . LEU A 1 73 ? 7.076 65.850 40.453 1.00 10.50 73 LEU A CA 1
ATOM 545 C C . LEU A 1 73 ? 8.271 64.911 40.366 1.00 6.11 73 LEU A C 1
ATOM 546 O O . LEU A 1 73 ? 8.803 64.672 39.287 1.00 10.88 73 LEU A O 1
ATOM 551 N N . ILE A 1 74 ? 8.689 64.375 41.507 1.00 9.53 74 ILE A N 1
ATOM 552 C CA . ILE A 1 74 ? 9.864 63.511 41.546 1.00 9.10 74 ILE A CA 1
ATOM 553 C C . ILE A 1 74 ? 9.612 62.093 42.043 1.00 11.22 74 ILE A C 1
ATOM 554 O O . ILE A 1 74 ? 9.007 61.889 43.094 1.00 12.00 74 ILE A O 1
ATOM 559 N N . TYR A 1 75 ? 10.093 61.119 41.278 1.00 7.17 75 TYR A N 1
ATOM 560 C CA . TYR A 1 75 ? 9.967 59.713 41.639 1.00 10.12 75 TYR A CA 1
ATOM 561 C C . TYR A 1 75 ? 11.371 59.125 41.777 1.00 8.95 75 TYR A C 1
ATOM 562 O O . TYR A 1 75 ? 12.158 59.168 40.833 1.00 9.95 75 TYR A O 1
ATOM 571 N N . ASN A 1 76 ? 11.680 58.573 42.945 1.00 10.86 76 ASN A N 1
ATOM 572 C CA . ASN A 1 76 ? 12.999 57.990 43.171 1.00 14.45 76 ASN A CA 1
ATOM 573 C C . ASN A 1 76 ? 12.949 56.473 43.305 1.00 13.85 76 ASN A C 1
ATOM 574 O O . ASN A 1 76 ? 12.335 55.938 44.230 1.00 16.59 76 ASN A O 1
ATOM 579 N N . ARG A 1 77 ? 13.593 55.786 42.370 1.00 9.71 77 ARG A N 1
ATOM 580 C CA . ARG A 1 77 ? 13.643 54.330 42.390 1.00 16.37 77 ARG A CA 1
ATOM 581 C C . ARG A 1 77 ? 14.908 53.844 43.088 1.00 14.88 77 ARG A C 1
ATOM 582 O O . ARG A 1 77 ? 15.873 54.592 43.238 1.00 14.51 77 ARG A O 1
ATOM 590 N N . PRO A 1 78 ? 14.903 52.591 43.564 1.00 14.43 78 PRO A N 1
ATOM 591 C CA . PRO A 1 78 ? 16.119 52.107 44.222 1.00 10.93 78 PRO A CA 1
ATOM 592 C C . PRO A 1 78 ? 17.144 51.896 43.105 1.00 9.69 78 PRO A C 1
ATOM 593 O O . PRO A 1 78 ? 16.776 51.591 41.969 1.00 12.07 78 PRO A O 1
ATOM 597 N N . PRO A 1 79 ? 18.436 52.075 43.397 1.00 9.65 79 PRO A N 1
ATOM 598 C CA . PRO A 1 79 ? 19.414 51.866 42.328 1.00 11.59 79 PRO A CA 1
ATOM 599 C C . PRO A 1 79 ? 19.567 50.389 41.954 1.00 13.50 79 PRO A C 1
ATOM 600 O O . PRO A 1 79 ? 19.106 49.500 42.673 1.00 16.86 79 PRO A O 1
ATOM 604 N N . GLY A 1 80 ? 20.210 50.137 40.820 1.00 13.11 80 GLY A N 1
ATOM 605 C CA . GLY A 1 80 ? 20.410 48.774 40.366 1.00 16.05 80 GLY A CA 1
ATOM 606 C C . GLY A 1 80 ? 19.424 48.361 39.287 1.00 20.11 80 GLY A C 1
ATOM 607 O O . GLY A 1 80 ? 18.319 48.911 39.195 1.00 12.94 80 GLY A O 1
ATOM 608 N N . GLU A 1 81 ? 19.823 47.388 38.469 1.00 11.48 81 GLU A N 1
ATOM 609 C CA . GLU A 1 81 ? 18.972 46.904 37.394 1.00 9.52 81 GLU A CA 1
ATOM 610 C C . GLU A 1 81 ? 17.737 46.176 37.906 1.00 13.85 81 GLU A C 1
ATOM 611 O O . GLU A 1 81 ? 16.846 45.852 37.120 1.00 14.96 81 GLU A O 1
ATOM 617 N N . VAL A 1 82 ? 17.677 45.906 39.210 1.00 13.63 82 VAL A N 1
ATOM 618 C CA . VAL A 1 82 ? 16.502 45.234 39.763 1.00 14.61 82 VAL A CA 1
ATOM 619 C C . VAL A 1 82 ? 15.277 46.115 39.563 1.00 10.38 82 VAL A C 1
ATOM 620 O O . VAL A 1 82 ? 14.154 45.621 39.532 1.00 13.53 82 VAL A O 1
ATOM 624 N N . SER A 1 83 ? 15.503 47.420 39.419 1.00 12.08 83 SER A N 1
ATOM 625 C CA . SER A 1 83 ? 14.412 48.373 39.222 1.00 14.52 83 SER A CA 1
ATOM 626 C C . SER A 1 83 ? 13.866 48.416 37.795 1.00 15.01 83 SER A C 1
ATOM 627 O O . SER A 1 83 ? 12.788 48.958 37.561 1.00 12.42 83 SER A O 1
ATOM 630 N N . LYS A 1 84 ? 14.600 47.864 36.835 1.00 10.64 84 LYS A N 1
ATOM 631 C CA . LYS A 1 84 ? 14.108 47.875 35.461 1.00 12.10 84 LYS A CA 1
ATOM 632 C C . LYS A 1 84 ? 13.214 46.648 35.313 1.00 13.92 84 LYS A C 1
ATOM 633 O O . LYS A 1 84 ? 13.572 45.664 34.662 1.00 12.12 84 LYS A O 1
ATOM 639 N N . SER A 1 85 ? 12.039 46.731 35.931 1.00 14.58 85 SER A N 1
ATOM 640 C CA . SER A 1 85 ? 11.087 45.629 35.938 1.00 13.87 85 SER A CA 1
ATOM 641 C C . SER A 1 85 ? 9.658 46.060 35.639 1.00 13.86 85 SER A C 1
ATOM 642 O O . SER A 1 85 ? 9.343 47.250 35.607 1.00 8.36 85 SER A O 1
ATOM 645 N N . ARG A 1 86 ? 8.795 45.068 35.448 1.00 9.24 86 ARG A N 1
ATOM 646 C CA . ARG A 1 86 ? 7.382 45.311 35.191 1.00 9.02 86 ARG A CA 1
ATOM 647 C C . ARG A 1 86 ? 6.755 45.983 36.408 1.00 12.10 86 ARG A C 1
ATOM 648 O O . ARG A 1 86 ? 5.946 46.903 36.275 1.00 15.09 86 ARG A O 1
ATOM 656 N N . GLN A 1 87 ? 7.131 45.522 37.597 1.00 11.12 87 GLN A N 1
ATOM 657 C CA . GLN A 1 87 ? 6.565 46.078 38.820 1.00 13.02 87 GLN A CA 1
ATOM 658 C C . GLN A 1 87 ? 6.918 47.547 38.997 1.00 12.43 87 GLN A C 1
ATOM 659 O O . GLN A 1 87 ? 6.069 48.358 39.375 1.00 11.76 87 GLN A O 1
ATOM 665 N N . THR A 1 88 ? 8.169 47.896 38.722 1.00 8.54 88 THR A N 1
ATOM 666 C CA . THR A 1 88 ? 8.591 49.276 38.868 1.00 10.55 88 THR A CA 1
ATOM 667 C C . THR A 1 88 ? 7.903 50.157 37.832 1.00 10.83 88 THR A C 1
ATOM 668 O O . THR A 1 88 ? 7.524 51.289 38.131 1.00 10.11 88 THR A O 1
ATOM 672 N N . LYS A 1 89 ? 7.732 49.641 36.618 1.00 9.25 89 LYS A N 1
ATOM 673 C CA . LYS A 1 89 ? 7.045 50.404 35.582 1.00 8.32 89 LYS A CA 1
ATOM 674 C C . LYS A 1 89 ? 5.618 50.677 36.059 1.00 11.06 89 LYS A C 1
ATOM 675 O O . LYS A 1 89 ? 5.127 51.799 35.960 1.00 9.10 89 LYS A O 1
ATOM 681 N N . ALA A 1 90 ? 4.963 49.646 36.590 1.00 7.85 90 ALA A N 1
ATOM 682 C CA . ALA A 1 90 ? 3.596 49.771 37.083 1.00 5.27 90 ALA A CA 1
ATOM 683 C C . ALA A 1 90 ? 3.499 50.717 38.287 1.00 11.11 90 ALA A C 1
ATOM 684 O O . ALA A 1 90 ? 2.529 51.466 38.416 1.00 11.93 90 ALA A O 1
ATOM 686 N N . ASP A 1 91 ? 4.500 50.688 39.166 1.00 9.17 91 ASP A N 1
ATOM 687 C CA . ASP A 1 91 ? 4.493 51.561 40.337 1.00 12.93 91 ASP A CA 1
ATOM 688 C C . ASP A 1 91 ? 4.627 53.025 39.920 1.00 12.30 91 ASP A C 1
ATOM 689 O O . ASP A 1 91 ? 3.970 53.903 40.484 1.00 11.16 91 ASP A O 1
ATOM 694 N N . ILE A 1 92 ? 5.480 53.293 38.936 1.00 6.49 92 ILE A N 1
ATOM 695 C CA . ILE A 1 92 ? 5.652 54.663 38.465 1.00 8.05 92 ILE A CA 1
ATOM 696 C C . ILE A 1 92 ? 4.355 55.162 37.822 1.00 8.99 92 ILE A C 1
ATOM 697 O O . ILE A 1 92 ? 3.906 56.279 38.092 1.00 7.43 92 ILE A O 1
ATOM 702 N N . GLU A 1 93 ? 3.742 54.326 36.991 1.00 7.39 93 GLU A N 1
ATOM 703 C CA . GLU A 1 93 ? 2.491 54.697 36.327 1.00 5.60 93 GLU A CA 1
ATOM 704 C C . GLU A 1 93 ? 1.399 54.981 37.362 1.00 9.04 93 GLU A C 1
ATOM 705 O O . GLU A 1 93 ? 0.704 55.998 37.283 1.00 9.74 93 GLU A O 1
ATOM 711 N N . ASP A 1 94 ? 1.255 54.088 38.339 1.00 7.66 94 ASP A N 1
ATOM 712 C CA . ASP A 1 94 ? 0.245 54.262 39.383 1.00 7.77 94 ASP A CA 1
ATOM 713 C C . ASP A 1 94 ? 0.479 55.561 40.156 1.00 6.95 94 ASP A C 1
ATOM 714 O O . ASP A 1 94 ? -0.460 56.294 40.455 1.00 6.40 94 ASP A O 1
ATOM 719 N N . TRP A 1 95 ? 1.739 55.833 40.475 1.00 6.65 95 TRP A N 1
ATOM 720 C CA . TRP A 1 95 ? 2.110 57.035 41.207 1.00 9.72 95 TRP A CA 1
ATOM 721 C C . TRP A 1 95 ? 1.757 58.276 40.378 1.00 9.40 95 TRP A C 1
ATOM 722 O O . TRP A 1 95 ? 1.239 59.259 40.910 1.00 13.01 95 TRP A O 1
ATOM 733 N N . MET A 1 96 ? 2.027 58.225 39.074 1.00 9.29 96 MET A N 1
ATOM 734 C CA . MET A 1 96 ? 1.717 59.348 38.188 1.00 10.25 96 MET A CA 1
ATOM 735 C C . MET A 1 96 ? 0.210 59.586 38.135 1.00 10.31 96 MET A C 1
ATOM 736 O O . MET A 1 96 ? -0.253 60.728 38.108 1.00 10.87 96 MET A O 1
ATOM 741 N N . LEU A 1 97 ? -0.549 58.496 38.132 1.00 9.47 97 LEU A N 1
ATOM 742 C CA . LEU A 1 97 ? -2.006 58.565 38.082 1.00 12.13 97 LEU A CA 1
ATOM 743 C C . LEU A 1 97 ? -2.635 58.946 39.416 1.00 12.40 97 LEU A C 1
ATOM 744 O O . LEU A 1 97 ? -3.840 59.180 39.499 1.00 14.54 97 LEU A O 1
ATOM 749 N N . SER A 1 98 ? -1.817 59.003 40.458 1.00 10.83 98 SER A N 1
ATOM 750 C CA . SER A 1 98 ? -2.302 59.340 41.790 1.00 13.44 98 SER A CA 1
ATOM 751 C C . SER A 1 98 ? -2.084 60.804 42.142 1.00 12.31 98 SER A C 1
ATOM 752 O O . SER A 1 98 ? -2.451 61.242 43.233 1.00 12.88 98 SER A O 1
ATOM 755 N N . GLN A 1 99 ? -1.495 61.563 41.222 1.00 8.73 99 GLN A N 1
ATOM 756 C CA . GLN A 1 99 ? -1.212 62.967 41.488 1.00 9.06 99 GLN A CA 1
ATOM 757 C C . GLN A 1 99 ? -2.438 63.877 41.463 1.00 9.26 99 GLN A C 1
ATOM 758 O O . GLN A 1 99 ? -3.527 63.463 41.047 1.00 11.25 99 GLN A O 1
ATOM 764 N N . ASN A 1 100 ? -2.246 65.117 41.915 1.00 10.74 100 ASN A N 1
ATOM 765 C CA . ASN A 1 100 ? -3.324 66.108 41.999 1.00 14.46 100 ASN A CA 1
ATOM 766 C C . ASN A 1 100 ? -3.128 67.338 41.100 1.00 13.89 100 ASN A C 1
ATOM 767 O O . ASN A 1 100 ? -2.467 68.300 41.490 1.00 16.59 100 ASN A O 1
ATOM 772 N N . PRO A 1 101 ? -3.683 67.315 39.876 1.00 12.44 101 PRO A N 1
ATOM 773 C CA . PRO A 1 101 ? -4.466 66.229 39.277 1.00 13.56 101 PRO A CA 1
ATOM 774 C C . PRO A 1 101 ? -3.533 65.152 38.715 1.00 12.81 101 PRO A C 1
ATOM 775 O O . PRO A 1 101 ? -2.310 65.320 38.719 1.00 9.82 101 PRO A O 1
ATOM 779 N N . PRO A 1 102 ? -4.096 64.030 38.233 1.00 13.26 102 PRO A N 1
ATOM 780 C CA . PRO A 1 102 ? -3.253 62.966 37.680 1.00 10.34 102 PRO A CA 1
ATOM 781 C C . PRO A 1 102 ? -2.413 63.486 36.517 1.00 10.14 102 PRO A C 1
ATOM 782 O O . PRO A 1 102 ? -2.809 64.419 35.821 1.00 14.91 102 PRO A O 1
ATOM 786 N N . CYS A 1 103 ? -1.245 62.897 36.309 1.00 10.20 103 CYS A N 1
ATOM 787 C CA . CYS A 1 103 ? -0.416 63.337 35.201 1.00 12.03 103 CYS A CA 1
ATOM 788 C C . CYS A 1 103 ? -1.184 62.992 33.927 1.00 11.47 103 CYS A C 1
ATOM 789 O O . CYS A 1 103 ? -1.676 61.867 33.773 1.00 11.18 103 CYS A O 1
ATOM 792 N N . GLY A 1 104 ? -1.294 63.963 33.024 1.00 11.46 104 GLY A N 1
ATOM 793 C CA . GLY A 1 104 ? -2.022 63.747 31.784 1.00 11.59 104 GLY A CA 1
ATOM 794 C C . GLY A 1 104 ? -1.153 63.618 30.549 1.00 10.45 104 GLY A C 1
ATOM 795 O O . GLY A 1 104 ? 0.066 63.447 30.635 1.00 13.49 104 GLY A O 1
ATOM 796 N N . ARG A 1 105 ? -1.787 63.719 29.385 1.00 14.01 105 ARG A N 1
ATOM 797 C CA . ARG A 1 105 ? -1.086 63.591 28.115 1.00 17.20 105 ARG A CA 1
ATOM 798 C C . ARG A 1 105 ? -0.016 64.646 27.843 1.00 13.04 105 ARG A C 1
ATOM 799 O O . ARG A 1 105 ? 0.867 64.420 27.012 1.00 10.20 105 ARG A O 1
ATOM 807 N N . ASP A 1 106 ? -0.075 65.781 28.542 1.00 8.18 106 ASP A N 1
ATOM 808 C CA . ASP A 1 106 ? 0.908 66.844 28.324 1.00 10.82 106 ASP A CA 1
ATOM 809 C C . ASP A 1 106 ? 2.170 66.666 29.166 1.00 12.83 106 ASP A C 1
ATOM 810 O O . ASP A 1 106 ? 3.110 67.449 29.061 1.00 13.80 106 ASP A O 1
ATOM 815 N N . THR A 1 107 ? 2.190 65.630 29.993 1.00 7.54 107 THR A N 1
ATOM 816 C CA . THR A 1 107 ? 3.332 65.385 30.860 1.00 10.38 107 THR A CA 1
ATOM 817 C C . THR A 1 107 ? 4.641 65.218 30.107 1.00 11.29 107 THR A C 1
ATOM 818 O O . THR A 1 107 ? 4.693 64.586 29.053 1.00 12.52 107 THR A O 1
ATOM 822 N N . VAL A 1 108 ? 5.697 65.799 30.663 1.00 12.32 108 VAL A N 1
ATOM 823 C CA . VAL A 1 108 ? 7.028 65.677 30.094 1.00 6.09 108 VAL A CA 1
ATOM 824 C C . VAL A 1 108 ? 7.819 64.931 31.157 1.00 11.89 108 VAL A C 1
ATOM 825 O O . VAL A 1 108 ? 7.998 65.416 32.277 1.00 10.93 108 VAL A O 1
ATOM 829 N N . VAL A 1 109 ? 8.255 63.728 30.818 1.00 9.46 109 VAL A N 1
ATOM 830 C CA . VAL A 1 109 ? 9.010 62.920 31.757 1.00 10.03 109 VAL A CA 1
ATOM 831 C C . VAL A 1 109 ? 10.501 63.181 31.574 1.00 7.05 109 VAL A C 1
ATOM 832 O O . VAL A 1 109 ? 10.988 63.297 30.450 1.00 11.63 109 VAL A O 1
ATOM 836 N N . ILE A 1 110 ? 11.211 63.294 32.693 1.00 7.99 110 ILE A N 1
ATOM 837 C CA . ILE A 1 110 ? 12.645 63.536 32.676 1.00 10.10 110 ILE A CA 1
ATOM 838 C C . ILE A 1 110 ? 13.369 62.306 33.205 1.00 10.80 110 ILE A C 1
ATOM 839 O O . ILE A 1 110 ? 13.237 61.951 34.378 1.00 12.92 110 ILE A O 1
ATOM 844 N N . ALA A 1 111 ? 14.133 61.657 32.333 1.00 12.67 111 ALA A N 1
ATOM 845 C CA . ALA A 1 111 ? 14.874 60.464 32.712 1.00 12.85 111 ALA A CA 1
ATOM 846 C C . ALA A 1 111 ? 16.285 60.846 33.163 1.00 13.24 111 ALA A C 1
ATOM 847 O O . ALA A 1 111 ? 17.194 60.988 32.346 1.00 8.79 111 ALA A O 1
ATOM 849 N N . LEU A 1 112 ? 16.454 61.015 34.470 1.00 5.51 112 LEU A N 1
ATOM 850 C CA . LEU A 1 112 ? 17.740 61.382 35.035 1.00 7.19 112 LEU A CA 1
ATOM 851 C C . LEU A 1 112 ? 18.451 60.143 35.569 1.00 11.75 112 LEU A C 1
ATOM 852 O O . LEU A 1 112 ? 18.149 59.661 36.663 1.00 11.23 112 LEU A O 1
ATOM 857 N N . GLY A 1 113 ? 19.395 59.621 34.797 1.00 8.49 113 GLY A N 1
ATOM 858 C CA . GLY A 1 113 ? 20.110 58.446 35.251 1.00 6.37 113 GLY A CA 1
ATOM 859 C C . GLY A 1 113 ? 20.891 57.749 34.162 1.00 7.19 113 GLY A C 1
ATOM 860 O O . GLY A 1 113 ? 21.099 58.301 33.075 1.00 10.17 113 GLY A O 1
ATOM 861 N N . GLY A 1 114 ? 21.334 56.532 34.459 1.00 10.61 114 GLY A N 1
ATOM 862 C CA . GLY A 1 114 ? 22.085 55.765 33.487 1.00 10.10 114 GLY A CA 1
ATOM 863 C C . GLY A 1 114 ? 21.142 54.962 32.616 1.00 7.87 114 GLY A C 1
ATOM 864 O O . GLY A 1 114 ? 19.959 55.285 32.508 1.00 9.29 114 GLY A O 1
ATOM 865 N N . GLY A 1 115 ? 21.668 53.912 31.997 1.00 8.20 115 GLY A N 1
ATOM 866 C CA . GLY A 1 115 ? 20.856 53.075 31.127 1.00 12.62 115 GLY A CA 1
ATOM 867 C C . GLY A 1 115 ? 19.652 52.421 31.787 1.00 7.03 115 GLY A C 1
ATOM 868 O O . GLY A 1 115 ? 18.644 52.155 31.125 1.00 8.40 115 GLY A O 1
ATOM 869 N N . VAL A 1 116 ? 19.750 52.139 33.084 1.00 9.67 116 VAL A N 1
ATOM 870 C CA . VAL A 1 116 ? 18.637 51.512 33.799 1.00 10.55 116 VAL A CA 1
ATOM 871 C C . VAL A 1 116 ? 17.459 52.465 33.888 1.00 11.41 116 VAL A C 1
ATOM 872 O O . VAL A 1 116 ? 16.345 52.117 33.502 1.00 13.79 116 VAL A O 1
ATOM 876 N N . ILE A 1 117 ? 17.703 53.667 34.400 1.00 5.86 117 ILE A N 1
ATOM 877 C CA . ILE A 1 117 ? 16.642 54.655 34.516 1.00 10.43 117 ILE A CA 1
ATOM 878 C C . ILE A 1 117 ? 16.180 55.100 33.125 1.00 9.90 117 ILE A C 1
ATOM 879 O O . ILE A 1 117 ? 14.985 55.276 32.894 1.00 8.42 117 ILE A O 1
ATOM 884 N N . GLY A 1 118 ? 17.123 55.276 32.205 1.00 6.54 118 GLY A N 1
ATOM 885 C CA . GLY A 1 118 ? 16.770 55.705 30.860 1.00 6.16 118 GLY A CA 1
ATOM 886 C C . GLY A 1 118 ? 15.857 54.733 30.128 1.00 13.33 118 GLY A C 1
ATOM 887 O O . GLY A 1 118 ? 14.872 55.144 29.517 1.00 15.46 118 GLY A O 1
ATOM 888 N N . ASP A 1 119 ? 16.189 53.444 30.183 1.00 11.33 119 ASP A N 1
ATOM 889 C CA . ASP A 1 119 ? 15.400 52.397 29.527 1.00 9.71 119 ASP A CA 1
ATOM 890 C C . ASP A 1 119 ? 14.018 52.292 30.163 1.00 12.77 119 ASP A C 1
ATOM 891 O O . ASP A 1 119 ? 13.000 52.250 29.477 1.00 11.36 119 ASP A O 1
ATOM 896 N N . LEU A 1 120 ? 14.005 52.230 31.489 1.00 8.98 120 LEU A N 1
ATOM 897 C CA . LEU A 1 120 ? 12.772 52.135 32.254 1.00 7.31 120 LEU A CA 1
ATOM 898 C C . LEU A 1 120 ? 11.857 53.349 32.047 1.00 12.46 120 LEU A C 1
ATOM 899 O O . LEU A 1 120 ? 10.669 53.200 31.754 1.00 10.86 120 LEU A O 1
ATOM 904 N N . THR A 1 121 ? 12.419 54.543 32.202 1.00 8.88 121 THR A N 1
ATOM 905 C CA . THR A 1 121 ? 11.657 55.785 32.072 1.00 6.54 121 THR A CA 1
ATOM 906 C C . THR A 1 121 ? 11.116 56.017 30.661 1.00 8.60 121 THR A C 1
ATOM 907 O O . THR A 1 121 ? 9.971 56.450 30.489 1.00 6.92 121 THR A O 1
ATOM 911 N N . GLY A 1 122 ? 11.936 55.728 29.655 1.00 6.50 122 GLY A N 1
ATOM 912 C CA . GLY A 1 122 ? 11.495 55.895 28.282 1.00 8.47 122 GLY A CA 1
ATOM 913 C C . GLY A 1 122 ? 10.331 54.967 27.979 1.00 13.62 122 GLY A C 1
ATOM 914 O O . GLY A 1 122 ? 9.389 55.343 27.280 1.00 10.47 122 GLY A O 1
ATOM 915 N N . PHE A 1 123 ? 10.390 53.747 28.509 1.00 11.38 123 PHE A N 1
ATOM 916 C CA . PHE A 1 123 ? 9.321 52.786 28.280 1.00 9.91 123 PHE A CA 1
ATOM 917 C C . PHE A 1 123 ? 8.041 53.266 28.977 1.00 7.11 123 PHE A C 1
ATOM 918 O O . PHE A 1 123 ? 6.950 53.184 28.409 1.00 9.05 123 PHE A O 1
ATOM 926 N N . VAL A 1 124 ? 8.167 53.778 30.197 1.00 10.79 124 VAL A N 1
ATOM 927 C CA . VAL A 1 124 ? 7.003 54.304 30.911 1.00 10.61 124 VAL A CA 1
ATOM 928 C C . VAL A 1 124 ? 6.375 55.427 30.087 1.00 11.49 124 VAL A C 1
ATOM 929 O O . VAL A 1 124 ? 5.153 55.494 29.932 1.00 9.67 124 VAL A O 1
ATOM 933 N N . ALA A 1 125 ? 7.212 56.311 29.554 1.00 8.29 125 ALA A N 1
ATOM 934 C CA . ALA A 1 125 ? 6.705 57.423 28.756 1.00 11.02 125 ALA A CA 1
ATOM 935 C C . ALA A 1 125 ? 6.010 56.949 27.485 1.00 9.05 125 ALA A C 1
ATOM 936 O O . ALA A 1 125 ? 5.006 57.521 27.068 1.00 9.89 125 ALA A O 1
ATOM 938 N N . SER A 1 126 ? 6.538 55.893 26.876 1.00 7.58 126 SER A N 1
ATOM 939 C CA . SER A 1 126 ? 5.975 55.389 25.631 1.00 6.50 126 SER A CA 1
ATOM 940 C C . SER A 1 126 ? 4.548 54.860 25.748 1.00 4.85 126 SER A C 1
ATOM 941 O O . SER A 1 126 ? 3.790 54.913 24.784 1.00 10.06 126 SER A O 1
ATOM 944 N N . THR A 1 127 ? 4.175 54.353 26.920 1.00 5.64 127 THR A N 1
ATOM 945 C CA . THR A 1 127 ? 2.836 53.800 27.078 1.00 7.15 127 THR A CA 1
ATOM 946 C C . THR A 1 127 ? 1.898 54.575 28.001 1.00 7.82 127 THR A C 1
ATOM 947 O O . THR A 1 127 ? 0.719 54.225 28.111 1.00 9.92 127 THR A O 1
ATOM 951 N N . TYR A 1 128 ? 2.401 55.620 28.658 1.00 8.46 128 TYR A N 1
ATOM 952 C CA . TYR A 1 128 ? 1.557 56.389 29.567 1.00 8.96 128 TYR A CA 1
ATOM 953 C C . TYR A 1 128 ? 0.472 57.086 28.756 1.00 10.39 128 TYR A C 1
ATOM 954 O O . TYR A 1 128 ? 0.756 58.013 28.000 1.00 8.67 128 TYR A O 1
ATOM 963 N N . MET A 1 129 ? -0.768 56.635 28.924 1.00 8.88 129 MET A N 1
ATOM 964 C CA . MET A 1 129 ? -1.891 57.178 28.172 1.00 12.83 129 MET A CA 1
ATOM 965 C C . MET A 1 129 ? -1.592 57.095 26.673 1.00 14.44 129 MET A C 1
ATOM 966 O O . MET A 1 129 ? -1.972 57.965 25.891 1.00 9.36 129 MET A O 1
ATOM 971 N N . ARG A 1 130 ? -0.896 56.019 26.306 1.00 8.35 130 ARG A N 1
ATOM 972 C CA . ARG A 1 130 ? -0.503 55.709 24.937 1.00 8.69 130 ARG A CA 1
ATOM 973 C C . ARG A 1 130 ? 0.654 56.534 24.391 1.00 13.36 130 ARG A C 1
ATOM 974 O O . ARG A 1 130 ? 0.931 56.510 23.185 1.00 8.03 130 ARG A O 1
ATOM 982 N N . GLY A 1 131 ? 1.336 57.253 25.283 1.00 10.64 131 GLY A N 1
ATOM 983 C CA . GLY A 1 131 ? 2.495 58.020 24.869 1.00 5.81 131 GLY A CA 1
ATOM 984 C C . GLY A 1 131 ? 2.556 59.479 25.260 1.00 13.26 131 GLY A C 1
ATOM 985 O O . GLY A 1 131 ? 1.655 60.259 24.931 1.00 7.79 131 GLY A O 1
ATOM 986 N N . VAL A 1 132 ? 3.621 59.842 25.973 1.00 8.03 132 VAL A N 1
ATOM 987 C CA . VAL A 1 132 ? 3.849 61.225 26.375 1.00 7.92 132 VAL A CA 1
ATOM 988 C C . VAL A 1 132 ? 5.304 61.568 26.107 1.00 11.31 132 VAL A C 1
ATOM 989 O O . VAL A 1 132 ? 6.153 60.679 25.998 1.00 10.72 132 VAL A O 1
ATOM 993 N N . ARG A 1 133 ? 5.586 62.859 25.991 1.00 6.59 133 ARG A N 1
ATOM 994 C CA . ARG A 1 133 ? 6.936 63.334 25.727 1.00 5.25 133 ARG A CA 1
ATOM 995 C C . ARG A 1 133 ? 7.884 63.040 26.879 1.00 7.39 133 ARG A C 1
ATOM 996 O O . ARG A 1 133 ? 7.469 62.981 28.037 1.00 9.44 133 ARG A O 1
ATOM 1004 N N . TYR A 1 134 ? 9.158 62.839 26.558 1.00 7.22 134 TYR A N 1
ATOM 1005 C CA . TYR A 1 134 ? 10.160 62.637 27.597 1.00 9.09 134 TYR A CA 1
ATOM 1006 C C . TYR A 1 134 ? 11.517 63.085 27.084 1.00 10.55 134 TYR A C 1
ATOM 1007 O O . TYR A 1 134 ? 11.724 63.203 25.874 1.00 9.59 134 TYR A O 1
ATOM 1016 N N . VAL A 1 135 ? 12.429 63.360 28.010 1.00 9.38 135 VAL A N 1
ATOM 1017 C CA . VAL A 1 135 ? 13.772 63.779 27.650 1.00 9.47 135 VAL A CA 1
ATOM 1018 C C . VAL A 1 135 ? 14.749 62.890 28.397 1.00 16.32 135 VAL A C 1
ATOM 1019 O O . VAL A 1 135 ? 14.440 62.385 29.485 1.00 11.96 135 VAL A O 1
ATOM 1023 N N . GLN A 1 136 ? 15.917 62.683 27.801 1.00 13.79 136 GLN A N 1
ATOM 1024 C CA . GLN A 1 136 ? 16.960 61.875 28.412 1.00 12.39 136 GLN A CA 1
ATOM 1025 C C . GLN A 1 136 ? 18.016 62.796 29.007 1.00 11.29 136 GLN A C 1
ATOM 1026 O O . GLN A 1 136 ? 18.435 63.766 28.370 1.00 10.56 136 GLN A O 1
ATOM 1032 N N . VAL A 1 137 ? 18.422 62.502 30.238 1.00 9.27 137 VAL A N 1
ATOM 1033 C CA . VAL A 1 137 ? 19.481 63.255 30.903 1.00 6.44 137 VAL A CA 1
ATOM 1034 C C . VAL A 1 137 ? 20.452 62.176 31.406 1.00 11.39 137 VAL A C 1
ATOM 1035 O O . VAL A 1 137 ? 20.497 61.852 32.595 1.00 10.76 137 VAL A O 1
ATOM 1039 N N . PRO A 1 138 ? 21.235 61.588 30.484 1.00 14.22 138 PRO A N 1
ATOM 1040 C CA . PRO A 1 138 ? 22.196 60.539 30.844 1.00 10.98 138 PRO A CA 1
ATOM 1041 C C . PRO A 1 138 ? 23.243 60.990 31.854 1.00 9.58 138 PRO A C 1
ATOM 1042 O O . PRO A 1 138 ? 23.896 62.017 31.665 1.00 9.20 138 PRO A O 1
ATOM 1046 N N . THR A 1 139 ? 23.397 60.210 32.923 1.00 10.54 139 THR A N 1
ATOM 1047 C CA . THR A 1 139 ? 24.354 60.523 33.979 1.00 7.74 139 THR A CA 1
ATOM 1048 C C . THR A 1 139 ? 25.575 59.593 34.019 1.00 10.67 139 THR A C 1
ATOM 1049 O O . THR A 1 139 ? 26.518 59.846 34.767 1.00 12.81 139 THR A O 1
ATOM 1053 N N . THR A 1 140 ? 25.553 58.516 33.231 1.00 10.23 140 THR A N 1
ATOM 1054 C CA . THR A 1 140 ? 26.685 57.583 33.161 1.00 9.96 140 THR A CA 1
ATOM 1055 C C . THR A 1 140 ? 27.332 57.781 31.796 1.00 7.44 140 THR A C 1
ATOM 1056 O O . THR A 1 140 ? 26.713 58.338 30.895 1.00 8.75 140 THR A O 1
ATOM 1060 N N . LEU A 1 141 ? 28.568 57.327 31.636 1.00 10.86 141 LEU A N 1
ATOM 1061 C CA . LEU A 1 141 ? 29.250 57.482 30.359 1.00 13.41 141 LEU A CA 1
ATOM 1062 C C . LEU A 1 141 ? 28.593 56.598 29.295 1.00 11.76 141 LEU A C 1
ATOM 1063 O O . LEU A 1 141 ? 28.350 57.042 28.173 1.00 12.97 141 LEU A O 1
ATOM 1068 N N . LEU A 1 142 ? 28.285 55.355 29.652 1.00 8.97 142 LEU A N 1
ATOM 1069 C CA . LEU A 1 142 ? 27.646 54.452 28.707 1.00 12.62 142 LEU A CA 1
ATOM 1070 C C . LEU A 1 142 ? 26.301 55.009 28.225 1.00 11.78 142 LEU A C 1
ATOM 1071 O O . LEU A 1 142 ? 25.934 54.841 27.064 1.00 12.26 142 LEU A O 1
ATOM 1076 N N . ALA A 1 143 ? 25.565 55.674 29.112 1.00 11.08 143 ALA A N 1
ATOM 1077 C CA . ALA A 1 143 ? 24.271 56.242 28.731 1.00 5.90 143 ALA A CA 1
ATOM 1078 C C . ALA A 1 143 ? 24.450 57.431 27.790 1.00 10.44 143 ALA A C 1
ATOM 1079 O O . ALA A 1 143 ? 23.731 57.566 26.802 1.00 12.31 143 ALA A O 1
ATOM 1081 N N . MET A 1 144 ? 25.417 58.288 28.097 1.00 11.63 144 MET A N 1
ATOM 1082 C CA . MET A 1 144 ? 25.683 59.470 27.289 1.00 15.92 144 MET A CA 1
ATOM 1083 C C . MET A 1 144 ? 26.012 59.168 25.837 1.00 17.33 144 MET A C 1
ATOM 1084 O O . MET A 1 144 ? 25.571 59.885 24.940 1.00 16.83 144 MET A O 1
ATOM 1089 N N . VAL A 1 145 ? 26.785 58.109 25.605 1.00 13.37 145 VAL A N 1
ATOM 1090 C CA . VAL A 1 145 ? 27.201 57.761 24.247 1.00 14.42 145 VAL A CA 1
ATOM 1091 C C . VAL A 1 145 ? 26.459 56.602 23.593 1.00 16.11 145 VAL A C 1
ATOM 1092 O O . VAL A 1 145 ? 26.523 56.433 22.374 1.00 14.86 145 VAL A O 1
ATOM 1096 N N . ASP A 1 146 ? 25.741 55.814 24.385 1.00 14.49 146 ASP A N 1
ATOM 1097 C CA . ASP A 1 146 ? 25.054 54.657 23.834 1.00 15.86 146 ASP A CA 1
ATOM 1098 C C . ASP A 1 146 ? 23.555 54.549 24.134 1.00 14.21 146 ASP A C 1
ATOM 1099 O O . ASP A 1 146 ? 22.725 54.891 23.289 1.00 14.13 146 ASP A O 1
ATOM 1104 N N . SER A 1 147 ? 23.211 54.092 25.336 1.00 11.91 147 SER A N 1
ATOM 1105 C CA . SER A 1 147 ? 21.810 53.891 25.713 1.00 7.47 147 SER A CA 1
ATOM 1106 C C . SER A 1 147 ? 20.818 55.047 25.583 1.00 12.66 147 SER A C 1
ATOM 1107 O O . SER A 1 147 ? 19.648 54.813 25.286 1.00 18.77 147 SER A O 1
ATOM 1110 N N . SER A 1 148 ? 21.252 56.282 25.802 1.00 8.49 148 SER A N 1
ATOM 1111 C CA . SER A 1 148 ? 20.318 57.411 25.724 1.00 11.67 148 SER A CA 1
ATOM 1112 C C . SER A 1 148 ? 20.014 57.860 24.300 1.00 17.27 148 SER A C 1
ATOM 1113 O O . SER A 1 148 ? 19.162 58.724 24.085 1.00 12.72 148 SER A O 1
ATOM 1116 N N . ILE A 1 149 ? 20.714 57.271 23.335 1.00 13.79 149 ILE A N 1
ATOM 1117 C CA . ILE A 1 149 ? 20.547 57.624 21.930 1.00 16.30 149 ILE A CA 1
ATOM 1118 C C . ILE A 1 149 ? 19.936 56.471 21.140 1.00 15.76 149 ILE A C 1
ATOM 1119 O O . ILE A 1 149 ? 20.418 55.342 21.211 1.00 17.44 149 ILE A O 1
ATOM 1124 N N . GLY A 1 150 ? 18.868 56.747 20.395 1.00 18.49 150 GLY A N 1
ATOM 1125 C CA . GLY A 1 150 ? 18.250 55.694 19.602 1.00 16.90 150 GLY A CA 1
ATOM 1126 C C . GLY A 1 150 ? 16.790 55.408 19.897 1.00 15.16 150 GLY A C 1
ATOM 1127 O O . GLY A 1 150 ? 16.102 54.800 19.081 1.00 13.83 150 GLY A O 1
ATOM 1128 N N . GLY A 1 151 ? 16.314 55.829 21.064 1.00 14.88 151 GLY A N 1
ATOM 1129 C CA . GLY A 1 151 ? 14.919 55.608 21.408 1.00 11.00 151 GLY A CA 1
ATOM 1130 C C . GLY A 1 151 ? 14.561 54.192 21.816 1.00 12.15 151 GLY A C 1
ATOM 1131 O O . GLY A 1 151 ? 13.379 53.866 21.947 1.00 14.81 151 GLY A O 1
ATOM 1132 N N . LYS A 1 152 ? 15.564 53.340 22.012 1.00 14.03 152 LYS A N 1
ATOM 1133 C CA . LYS A 1 152 ? 15.303 51.967 22.433 1.00 12.10 152 LYS A CA 1
ATOM 1134 C C . LYS A 1 152 ? 15.039 51.932 23.932 1.00 12.73 152 LYS A C 1
ATOM 1135 O O . LYS A 1 152 ? 15.931 52.202 24.729 1.00 15.81 152 LYS A O 1
ATOM 1141 N N . THR A 1 153 ? 13.807 51.605 24.309 1.00 11.08 153 THR A N 1
ATOM 1142 C CA . THR A 1 153 ? 13.421 51.541 25.715 1.00 9.80 153 THR A CA 1
ATOM 1143 C C . THR A 1 153 ? 12.925 50.137 26.039 1.00 9.82 153 THR A C 1
ATOM 1144 O O . THR A 1 153 ? 12.542 49.387 25.139 1.00 11.06 153 THR A O 1
ATOM 1148 N N . ALA A 1 154 ? 12.933 49.782 27.320 1.00 8.44 154 ALA A N 1
ATOM 1149 C CA . ALA A 1 154 ? 12.475 48.462 27.742 1.00 13.83 154 ALA A CA 1
ATOM 1150 C C . ALA A 1 154 ? 12.759 48.177 29.209 1.00 12.39 154 ALA A C 1
ATOM 1151 O O . ALA A 1 154 ? 13.385 48.980 29.907 1.00 12.38 154 ALA A O 1
ATOM 1153 N N . ILE A 1 155 ? 12.275 47.020 29.657 1.00 15.60 155 ILE A N 1
ATOM 1154 C CA . ILE A 1 155 ? 12.505 46.522 31.008 1.00 13.18 155 ILE A CA 1
ATOM 1155 C C . ILE A 1 155 ? 12.960 45.077 30.814 1.00 12.91 155 ILE A C 1
ATOM 1156 O O . ILE A 1 155 ? 12.847 44.536 29.713 1.00 10.06 155 ILE A O 1
ATOM 1161 N N . ASP A 1 156 ? 13.490 44.466 31.867 1.00 11.68 156 ASP A N 1
ATOM 1162 C CA . ASP A 1 156 ? 13.959 43.085 31.799 1.00 12.39 156 ASP A CA 1
ATOM 1163 C C . ASP A 1 156 ? 12.957 42.170 32.496 1.00 14.29 156 ASP A C 1
ATOM 1164 O O . ASP A 1 156 ? 12.159 42.625 33.318 1.00 18.17 156 ASP A O 1
ATOM 1169 N N . THR A 1 157 ? 12.998 40.884 32.164 1.00 14.82 157 THR A N 1
ATOM 1170 C CA . THR A 1 157 ? 12.133 39.901 32.809 1.00 13.98 157 THR A CA 1
ATOM 1171 C C . THR A 1 157 ? 13.058 38.769 33.249 1.00 16.54 157 THR A C 1
ATOM 1172 O O . THR A 1 157 ? 14.236 38.739 32.878 1.00 14.22 157 THR A O 1
ATOM 1176 N N . PRO A 1 158 ? 12.550 37.833 34.060 1.00 20.65 158 PRO A N 1
ATOM 1177 C CA . PRO A 1 158 ? 13.391 36.719 34.512 1.00 23.54 158 PRO A CA 1
ATOM 1178 C C . PRO A 1 158 ? 13.984 35.879 33.364 1.00 20.79 158 PRO A C 1
ATOM 1179 O O . PRO A 1 158 ? 14.930 35.115 33.565 1.00 20.53 158 PRO A O 1
ATOM 1183 N N . LEU A 1 159 ? 13.435 36.038 32.161 1.00 15.58 159 LEU A N 1
ATOM 1184 C CA . LEU A 1 159 ? 13.894 35.290 30.995 1.00 14.12 159 LEU A CA 1
ATOM 1185 C C . LEU A 1 159 ? 14.891 36.027 30.102 1.00 21.81 159 LEU A C 1
ATOM 1186 O O . LEU A 1 159 ? 15.406 35.449 29.144 1.00 21.00 159 LEU A O 1
ATOM 1191 N N . GLY A 1 160 ? 15.165 37.296 30.398 1.00 16.42 160 GLY A N 1
ATOM 1192 C CA . GLY A 1 160 ? 16.106 38.028 29.569 1.00 12.08 160 GLY A CA 1
ATOM 1193 C C . GLY A 1 160 ? 16.070 39.536 29.711 1.00 16.14 160 GLY A C 1
ATOM 1194 O O . GLY A 1 160 ? 15.157 40.106 30.316 1.00 15.30 160 GLY A O 1
ATOM 1195 N N . LYS A 1 161 ? 17.077 40.180 29.135 1.00 16.95 161 LYS A N 1
ATOM 1196 C CA . LYS A 1 161 ? 17.211 41.629 29.181 1.00 17.63 161 LYS A CA 1
ATOM 1197 C C . LYS A 1 161 ? 16.443 42.313 28.055 1.00 18.07 161 LYS A C 1
ATOM 1198 O O . LYS A 1 161 ? 16.398 41.818 26.925 1.00 16.56 161 LYS A O 1
ATOM 1204 N N . ASN A 1 162 ? 15.855 43.460 28.380 1.00 16.03 162 ASN A N 1
ATOM 1205 C CA . ASN A 1 162 ? 15.117 44.272 27.421 1.00 16.98 162 ASN A CA 1
ATOM 1206 C C . ASN A 1 162 ? 14.205 43.476 26.485 1.00 15.06 162 ASN A C 1
ATOM 1207 O O . ASN A 1 162 ? 14.198 43.714 25.275 1.00 14.09 162 ASN A O 1
ATOM 1212 N N . LEU A 1 163 ? 13.423 42.552 27.038 1.00 15.22 163 LEU A N 1
ATOM 1213 C CA . LEU A 1 163 ? 12.529 41.730 26.220 1.00 14.86 163 LEU A CA 1
ATOM 1214 C C . LEU A 1 163 ? 11.165 42.363 25.944 1.00 13.45 163 LEU A C 1
ATOM 1215 O O . LEU A 1 163 ? 10.499 42.005 24.974 1.00 15.72 163 LEU A O 1
ATOM 1220 N N . ILE A 1 164 ? 10.757 43.296 26.800 1.00 12.59 164 ILE A N 1
ATOM 1221 C CA . ILE A 1 164 ? 9.479 43.989 26.646 1.00 8.11 164 ILE A CA 1
ATOM 1222 C C . ILE A 1 164 ? 9.813 45.482 26.641 1.00 13.13 164 ILE A C 1
ATOM 1223 O O . ILE A 1 164 ? 10.409 45.988 27.587 1.00 10.68 164 ILE A O 1
ATOM 1228 N N . GLY A 1 165 ? 9.440 46.187 25.580 1.00 8.61 165 GLY A N 1
ATOM 1229 C CA . GLY A 1 165 ? 9.748 47.604 25.523 1.00 9.93 165 GLY A CA 1
ATOM 1230 C C . GLY A 1 165 ? 9.127 48.275 24.318 1.00 10.98 165 GLY A C 1
ATOM 1231 O O . GLY A 1 165 ? 8.111 47.818 23.803 1.00 11.60 165 GLY A O 1
ATOM 1232 N N . ALA A 1 166 ? 9.742 49.358 23.861 1.00 9.40 166 ALA A N 1
ATOM 1233 C CA . ALA A 1 166 ? 9.227 50.081 22.715 1.00 6.99 166 ALA A CA 1
ATOM 1234 C C . ALA A 1 166 ? 10.250 51.061 22.170 1.00 11.08 166 ALA A C 1
ATOM 1235 O O . ALA A 1 166 ? 11.203 51.435 22.854 1.00 12.81 166 ALA A O 1
ATOM 1237 N N . ILE A 1 167 ? 10.053 51.459 20.920 1.00 8.90 167 ILE A N 1
ATOM 1238 C CA . ILE A 1 167 ? 10.913 52.448 20.288 1.00 9.17 167 ILE A CA 1
ATOM 1239 C C . ILE A 1 167 ? 10.146 53.741 20.559 1.00 12.29 167 ILE A C 1
ATOM 1240 O O . ILE A 1 167 ? 9.006 53.901 20.113 1.00 14.26 167 ILE A O 1
ATOM 1245 N N . TRP A 1 168 ? 10.751 54.647 21.317 1.00 11.42 168 TRP A N 1
ATOM 1246 C CA . TRP A 1 168 ? 10.087 55.899 21.664 1.00 7.24 168 TRP A CA 1
ATOM 1247 C C . TRP A 1 168 ? 11.181 56.955 21.786 1.00 10.35 168 TRP A C 1
ATOM 1248 O O . TRP A 1 168 ? 11.968 56.934 22.729 1.00 13.83 168 TRP A O 1
ATOM 1259 N N . GLN A 1 169 ? 11.233 57.874 20.825 1.00 10.61 169 GLN A N 1
ATOM 1260 C CA . GLN A 1 169 ? 12.270 58.903 20.813 1.00 10.88 169 GLN A CA 1
ATOM 1261 C C . GLN A 1 169 ? 12.073 60.053 21.798 1.00 12.53 169 GLN A C 1
ATOM 1262 O O . GLN A 1 169 ? 10.985 60.627 21.889 1.00 11.28 169 GLN A O 1
ATOM 1268 N N . PRO A 1 170 ? 13.137 60.414 22.543 1.00 10.18 170 PRO A N 1
ATOM 1269 C CA . PRO A 1 170 ? 13.053 61.515 23.508 1.00 9.98 170 PRO A CA 1
ATOM 1270 C C . PRO A 1 170 ? 13.001 62.823 22.735 1.00 12.03 170 PRO A C 1
ATOM 1271 O O . PRO A 1 170 ? 13.565 62.926 21.638 1.00 14.78 170 PRO A O 1
ATOM 1275 N N . THR A 1 171 ? 12.329 63.820 23.293 1.00 12.31 17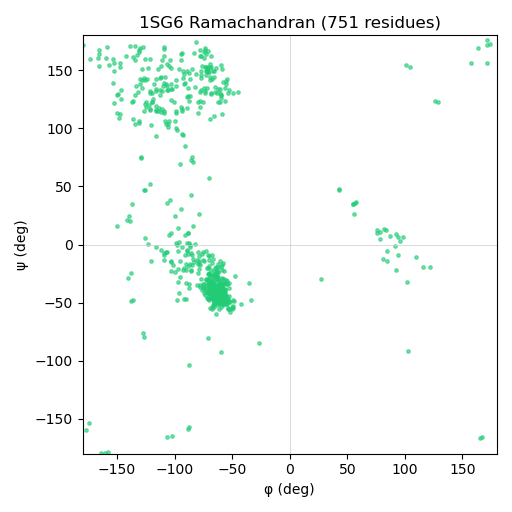1 THR A N 1
ATOM 1276 C CA . THR A 1 171 ? 12.232 65.112 22.629 1.00 13.46 171 THR A CA 1
ATOM 1277 C C . THR A 1 171 ? 13.584 65.817 22.673 1.00 20.03 171 THR A C 1
ATOM 1278 O O . THR A 1 171 ? 13.931 66.569 21.763 1.00 17.73 171 THR A O 1
ATOM 1282 N N . LYS A 1 172 ? 14.348 65.548 23.728 1.00 15.48 172 LYS A N 1
ATOM 1283 C CA . LYS A 1 172 ? 15.671 66.137 23.908 1.00 10.34 172 LYS A CA 1
ATOM 1284 C C . LYS A 1 172 ? 16.574 65.156 24.632 1.00 13.88 172 LYS A C 1
ATOM 1285 O O . LYS A 1 172 ? 16.108 64.311 25.399 1.00 10.79 172 LYS A O 1
ATOM 1291 N N . ILE A 1 173 ? 17.869 65.272 24.383 1.00 18.06 173 ILE A N 1
ATOM 1292 C CA . ILE A 1 173 ? 18.856 64.446 25.062 1.00 11.26 173 ILE A CA 1
ATOM 1293 C C . ILE A 1 173 ? 19.898 65.444 25.556 1.00 13.20 173 ILE A C 1
ATOM 1294 O O . ILE A 1 173 ? 20.685 65.973 24.773 1.00 15.01 173 ILE A O 1
ATOM 1299 N N . TYR A 1 174 ? 19.871 65.723 26.854 1.00 10.78 174 TYR A N 1
ATOM 1300 C CA . TYR A 1 174 ? 20.812 66.660 27.455 1.00 14.12 174 TYR A CA 1
ATOM 1301 C C . TYR A 1 174 ? 22.006 65.885 27.990 1.00 13.82 174 TYR A C 1
ATOM 1302 O O . TYR A 1 174 ? 21.873 65.079 28.909 1.00 13.14 174 TYR A O 1
ATOM 1311 N N . ILE A 1 175 ? 23.172 66.130 27.407 1.00 13.07 175 ILE A N 1
ATOM 1312 C CA . ILE A 1 175 ? 24.393 65.462 27.827 1.00 10.18 175 ILE A CA 1
ATOM 1313 C C . ILE A 1 175 ? 25.263 66.442 28.617 1.00 14.54 175 ILE A C 1
ATOM 1314 O O . ILE A 1 175 ? 25.938 67.293 28.037 1.00 13.11 175 ILE A O 1
ATOM 1319 N N . ASP A 1 176 ? 25.230 66.331 29.942 1.00 15.51 176 ASP A N 1
ATOM 1320 C CA . ASP A 1 176 ? 26.018 67.206 30.811 1.00 17.32 176 ASP A CA 1
ATOM 1321 C C . ASP A 1 176 ? 27.207 66.422 31.349 1.00 14.81 176 ASP A C 1
ATOM 1322 O O . ASP A 1 176 ? 27.051 65.564 32.222 1.00 14.49 176 ASP A O 1
ATOM 1327 N N . LEU A 1 177 ? 28.393 66.722 30.826 1.00 12.15 177 LEU A N 1
ATOM 1328 C CA . LEU A 1 177 ? 29.605 66.031 31.234 1.00 12.77 177 LEU A CA 1
ATOM 1329 C C . LEU A 1 177 ? 29.941 66.157 32.720 1.00 12.40 177 LEU A C 1
ATOM 1330 O O . LEU A 1 177 ? 30.708 65.354 33.246 1.00 12.19 177 LEU A O 1
ATOM 1335 N N . GLU A 1 178 ? 29.372 67.150 33.398 1.00 11.48 178 GLU A N 1
ATOM 1336 C CA . GLU A 1 178 ? 29.642 67.312 34.821 1.00 13.59 178 GLU A CA 1
ATOM 1337 C C . GLU A 1 178 ? 29.112 66.131 35.635 1.00 15.21 178 GLU A C 1
ATOM 1338 O O . GLU A 1 178 ? 29.546 65.907 36.764 1.00 15.81 178 GLU A O 1
ATOM 1344 N N . PHE A 1 179 ? 28.171 65.378 35.073 1.00 14.73 179 PHE A N 1
ATOM 1345 C CA . PHE A 1 179 ? 27.649 64.217 35.785 1.00 12.87 179 PHE A CA 1
ATOM 1346 C C . PHE A 1 179 ? 28.772 63.209 35.992 1.00 7.49 179 PHE A C 1
ATOM 1347 O O . PHE A 1 179 ? 28.756 62.438 36.945 1.00 13.48 179 PHE A O 1
ATOM 1355 N N . LEU A 1 180 ? 29.760 63.220 35.104 1.00 10.07 180 LEU A N 1
ATOM 1356 C CA . LEU A 1 180 ? 30.866 62.276 35.209 1.00 14.41 180 LEU A CA 1
ATOM 1357 C C . LEU A 1 180 ? 31.799 62.584 36.374 1.00 14.83 180 LEU A C 1
ATOM 1358 O O . LEU A 1 180 ? 32.676 61.789 36.699 1.00 19.07 180 LEU A O 1
ATOM 1363 N N . GLU A 1 181 ? 31.608 63.733 37.009 1.00 10.61 181 GLU A N 1
ATOM 1364 C CA . GLU A 1 181 ? 32.441 64.104 38.145 1.00 9.96 181 GLU A CA 1
ATOM 1365 C C . GLU A 1 181 ? 32.172 63.190 39.346 1.00 15.90 181 GLU A C 1
ATOM 1366 O O . GLU A 1 181 ? 33.072 62.929 40.145 1.00 13.68 181 GLU A O 1
ATOM 1372 N N . THR A 1 182 ? 30.934 62.703 39.463 1.00 12.46 182 THR A N 1
ATOM 1373 C CA . THR A 1 182 ? 30.546 61.842 40.581 1.00 11.26 182 THR A CA 1
ATOM 1374 C C . THR A 1 182 ? 30.342 60.378 40.218 1.00 11.26 182 THR A C 1
ATOM 1375 O O . THR A 1 182 ? 30.120 59.541 41.097 1.00 11.73 182 THR A O 1
ATOM 1379 N N . LEU A 1 183 ? 30.406 60.069 38.928 1.00 10.64 183 LEU A N 1
ATOM 1380 C CA . LEU A 1 183 ? 30.236 58.693 38.474 1.00 11.56 183 LEU A CA 1
ATOM 1381 C C . LEU A 1 183 ? 31.373 57.826 39.035 1.00 14.33 183 LEU A C 1
ATOM 1382 O O . LEU A 1 183 ? 32.549 58.186 38.933 1.00 15.97 183 LEU A O 1
ATOM 1387 N N . PRO A 1 184 ? 31.038 56.680 39.651 1.00 12.81 184 PRO A N 1
ATOM 1388 C CA . PRO A 1 184 ? 32.079 55.805 40.206 1.00 13.66 184 PRO A CA 1
ATOM 1389 C C . PRO A 1 184 ? 33.105 55.431 39.140 1.00 13.61 184 PRO A C 1
ATOM 1390 O O . PRO A 1 184 ? 32.749 55.184 37.987 1.00 17.11 184 PRO A O 1
ATOM 1394 N N . VAL A 1 185 ? 34.374 55.382 39.528 1.00 15.14 185 VAL A N 1
ATOM 1395 C CA . VAL A 1 185 ? 35.446 55.046 38.598 1.00 11.39 185 VAL A CA 1
ATOM 1396 C C . VAL A 1 185 ? 35.155 53.799 37.756 1.00 13.69 185 VAL A C 1
ATOM 1397 O O . VAL A 1 185 ? 35.304 53.822 36.532 1.00 13.51 185 VAL A O 1
ATOM 1401 N N . ARG A 1 186 ? 34.730 52.716 38.400 1.00 10.87 186 ARG A N 1
ATOM 1402 C CA . ARG A 1 186 ? 34.452 51.480 37.669 1.00 14.96 186 ARG A CA 1
ATOM 1403 C C . ARG A 1 186 ? 33.393 51.656 36.576 1.00 13.92 186 ARG A C 1
ATOM 1404 O O . ARG A 1 186 ? 33.458 51.000 35.529 1.00 12.68 186 ARG A O 1
ATOM 1412 N N . GLU A 1 187 ? 32.420 52.535 36.820 1.00 13.77 187 GLU A N 1
ATOM 1413 C CA . GLU A 1 187 ? 31.360 52.794 35.846 1.00 12.27 187 GLU A CA 1
ATOM 1414 C C . GLU A 1 187 ? 31.880 53.656 34.697 1.00 11.95 187 GLU A C 1
ATOM 1415 O O . GLU A 1 187 ? 31.491 53.469 33.547 1.00 11.56 187 GLU A O 1
ATOM 1421 N N . PHE A 1 188 ? 32.754 54.608 35.007 1.00 8.68 188 PHE A N 1
ATOM 1422 C CA . PHE A 1 188 ? 33.316 55.449 33.962 1.00 9.76 188 PHE A CA 1
ATOM 1423 C C . PHE A 1 188 ? 34.101 54.553 33.006 1.00 15.98 188 PHE A C 1
ATOM 1424 O O . PHE A 1 188 ? 33.941 54.627 31.789 1.00 12.10 188 PHE A O 1
ATOM 1432 N N . ILE A 1 189 ? 34.948 53.701 33.567 1.00 14.66 189 ILE A N 1
ATOM 1433 C CA . ILE A 1 189 ? 35.752 52.789 32.764 1.00 18.60 189 ILE A CA 1
ATOM 1434 C C . ILE A 1 189 ? 34.840 51.872 31.940 1.00 11.29 189 ILE A C 1
ATOM 1435 O O . ILE A 1 189 ? 35.070 51.660 30.752 1.00 11.38 189 ILE A O 1
ATOM 1440 N N . ASN A 1 190 ? 33.797 51.351 32.578 1.00 13.02 190 ASN A N 1
ATOM 1441 C CA . ASN A 1 190 ? 32.833 50.473 31.920 1.00 11.50 190 ASN A CA 1
ATOM 1442 C C . ASN A 1 190 ? 32.307 51.142 30.643 1.00 12.64 190 ASN A C 1
ATOM 1443 O O . ASN A 1 190 ? 32.210 50.506 29.592 1.00 13.34 190 ASN A O 1
ATOM 1448 N N . GLY A 1 191 ? 31.985 52.431 30.739 1.00 10.95 191 GLY A N 1
ATOM 1449 C CA . GLY A 1 191 ? 31.466 53.161 29.593 1.00 9.08 191 GLY A CA 1
ATOM 1450 C C . GLY A 1 191 ? 32.471 53.373 28.476 1.00 10.48 191 GLY A C 1
ATOM 1451 O O . GLY A 1 191 ? 32.086 53.525 27.314 1.00 11.31 191 GLY A O 1
ATOM 1452 N N . MET A 1 192 ? 33.761 53.387 28.813 1.00 11.23 192 MET A N 1
ATOM 1453 C CA . MET A 1 192 ? 34.797 53.583 27.803 1.00 12.70 192 MET A CA 1
ATOM 1454 C C . MET A 1 192 ? 34.829 52.452 26.781 1.00 13.24 192 MET A C 1
ATOM 1455 O O . MET A 1 192 ? 35.363 52.612 25.683 1.00 15.24 192 MET A O 1
ATOM 1460 N N . ALA A 1 193 ? 34.256 51.308 27.136 1.00 10.53 193 ALA A N 1
ATOM 1461 C CA . ALA A 1 193 ? 34.229 50.180 26.218 1.00 15.72 193 ALA A CA 1
ATOM 1462 C C . ALA A 1 193 ? 33.472 50.583 24.956 1.00 19.57 193 ALA A C 1
ATOM 1463 O O . ALA A 1 193 ? 33.920 50.302 23.844 1.00 13.65 193 ALA A O 1
ATOM 1465 N N . GLU A 1 194 ? 32.336 51.259 25.129 1.00 14.87 194 GLU A N 1
ATOM 1466 C CA . GLU A 1 194 ? 31.532 51.691 23.986 1.00 11.51 194 GLU A CA 1
ATOM 1467 C C . GLU A 1 194 ? 32.223 52.798 23.183 1.00 13.51 194 GLU A C 1
ATOM 1468 O O . GLU A 1 194 ? 32.110 52.848 21.957 1.00 12.50 194 GLU A O 1
ATOM 1474 N N . VAL A 1 195 ? 32.936 53.683 23.876 1.00 10.69 195 VAL A N 1
ATOM 1475 C CA . VAL A 1 195 ? 33.633 54.789 23.220 1.00 8.99 195 VAL A CA 1
ATOM 1476 C C . VAL A 1 195 ? 34.766 54.281 22.330 1.00 15.32 195 VAL A C 1
ATOM 1477 O O . VAL A 1 195 ? 34.929 54.730 21.193 1.00 15.14 195 VAL A O 1
ATOM 1481 N N . ILE A 1 196 ? 35.548 53.342 22.850 1.00 12.00 196 ILE A N 1
ATOM 1482 C CA . ILE A 1 196 ? 36.651 52.776 22.088 1.00 11.89 196 ILE A CA 1
ATOM 1483 C C . ILE A 1 196 ? 36.105 51.958 20.910 1.00 19.63 196 ILE A C 1
ATOM 1484 O O . ILE A 1 196 ? 36.648 52.002 19.803 1.00 14.58 196 ILE A O 1
ATOM 1489 N N . LYS A 1 197 ? 35.021 51.225 21.152 1.00 17.71 197 LYS A N 1
ATOM 1490 C CA . LYS A 1 197 ? 34.386 50.408 20.119 1.00 14.92 197 LYS A CA 1
ATOM 1491 C C . LYS A 1 197 ? 34.012 51.268 18.914 1.00 17.21 197 LYS A C 1
ATOM 1492 O O . LYS A 1 197 ? 34.291 50.908 17.768 1.00 13.41 197 LYS A O 1
ATOM 1498 N N . THR A 1 198 ? 33.364 52.397 19.193 1.00 14.92 198 THR A N 1
ATOM 1499 C CA . THR A 1 198 ? 32.922 53.333 18.162 1.00 17.90 198 THR A CA 1
ATOM 1500 C C . THR A 1 198 ? 34.074 53.907 17.339 1.00 21.12 198 THR A C 1
ATOM 1501 O O . THR A 1 198 ? 33.957 54.079 16.121 1.00 16.96 198 THR A O 1
ATOM 1505 N N . ALA A 1 199 ? 35.180 54.219 18.005 1.00 18.47 199 ALA A N 1
ATOM 1506 C CA . ALA A 1 199 ? 36.342 54.765 17.312 1.00 19.41 199 ALA A CA 1
ATOM 1507 C C . ALA A 1 199 ? 36.962 53.695 16.416 1.00 21.76 199 ALA A C 1
ATOM 1508 O O . ALA A 1 199 ? 37.337 53.970 15.278 1.00 21.47 199 ALA A O 1
ATOM 1510 N N . ALA A 1 200 ? 37.048 52.471 16.932 1.00 15.21 200 ALA A N 1
ATOM 1511 C CA . ALA A 1 200 ? 37.639 51.360 16.193 1.00 20.94 200 ALA A CA 1
ATOM 1512 C C . ALA A 1 200 ? 36.891 50.976 14.917 1.00 23.04 200 ALA A C 1
ATOM 1513 O O . ALA A 1 200 ? 37.498 50.471 13.973 1.00 27.15 200 ALA A O 1
ATOM 1515 N N . ILE A 1 201 ? 35.582 51.210 14.885 1.00 23.47 201 ILE A N 1
ATOM 1516 C CA . ILE A 1 201 ? 34.781 50.863 13.711 1.00 15.85 201 ILE A CA 1
ATOM 1517 C C . ILE A 1 201 ? 34.516 52.054 12.791 1.00 17.63 201 ILE A C 1
ATOM 1518 O O . ILE A 1 201 ? 33.836 51.906 11.779 1.00 24.38 201 ILE A O 1
ATOM 1523 N N . SER A 1 202 ? 35.047 53.227 13.125 1.00 15.46 202 SER A N 1
ATOM 1524 C CA . SER A 1 202 ? 34.785 54.394 12.298 1.00 20.20 202 SER A CA 1
ATOM 1525 C C . SER A 1 202 ? 35.921 55.386 12.050 1.00 25.03 202 SER A C 1
ATOM 1526 O O . SER A 1 202 ? 35.934 56.056 11.014 1.00 25.51 202 SER A O 1
ATOM 1529 N N . SER A 1 203 ? 36.865 55.507 12.978 1.00 19.67 203 SER A N 1
ATOM 1530 C CA . SER A 1 203 ? 37.944 56.470 12.786 1.00 20.07 203 SER A CA 1
ATOM 1531 C C . SER A 1 203 ? 39.276 56.112 13.428 1.00 22.98 203 SER A C 1
ATOM 1532 O O . SER A 1 203 ? 39.403 56.097 14.655 1.00 18.10 203 SER A O 1
ATOM 1535 N N . GLU A 1 204 ? 40.278 55.846 12.595 1.00 22.23 204 GLU A N 1
ATOM 1536 C CA . GLU A 1 204 ? 41.601 55.507 13.102 1.00 17.23 204 GLU A CA 1
ATOM 1537 C C . GLU A 1 204 ? 42.190 56.751 13.758 1.00 20.33 204 GLU A C 1
ATOM 1538 O O . GLU A 1 204 ? 43.028 56.656 14.658 1.00 23.06 204 GLU A O 1
ATOM 1544 N N . GLU A 1 205 ? 41.736 57.919 13.307 1.00 16.93 205 GLU A N 1
ATOM 1545 C CA . GLU A 1 205 ? 42.204 59.181 13.851 1.00 12.58 205 GLU A CA 1
ATOM 1546 C C . GLU A 1 205 ? 41.615 59.390 15.245 1.00 14.98 205 GLU A C 1
ATOM 1547 O O . GLU A 1 205 ? 42.297 59.869 16.147 1.00 16.71 205 GLU A O 1
ATOM 1553 N N . GLU A 1 206 ? 40.350 59.018 15.422 1.00 17.36 206 GLU A N 1
ATOM 1554 C CA . GLU A 1 206 ? 39.697 59.154 16.726 1.00 20.66 206 GLU A CA 1
ATOM 1555 C C . GLU A 1 206 ? 40.266 58.131 17.711 1.00 12.91 206 GLU A C 1
ATOM 1556 O O . GLU A 1 206 ? 40.411 58.407 18.905 1.00 12.63 206 GLU A O 1
ATOM 1562 N N . PHE A 1 207 ? 40.590 56.946 17.200 1.00 12.79 207 PHE A N 1
ATOM 1563 C CA . PHE A 1 207 ? 41.157 55.888 18.028 1.00 11.19 207 PHE A CA 1
ATOM 1564 C C . PHE A 1 207 ? 42.520 56.348 18.544 1.00 18.49 207 PHE A C 1
ATOM 1565 O O . PHE A 1 207 ? 42.873 56.122 19.701 1.00 15.25 207 PHE A O 1
ATOM 1573 N N . THR A 1 208 ? 43.281 57.002 17.673 1.00 17.11 208 THR A N 1
ATOM 1574 C CA . THR A 1 208 ? 44.595 57.517 18.038 1.00 14.13 208 THR A CA 1
ATOM 1575 C C . THR A 1 208 ? 44.471 58.563 19.139 1.00 14.74 208 THR A C 1
ATOM 1576 O O . THR A 1 208 ? 45.281 58.602 20.063 1.00 18.48 208 THR A O 1
ATOM 1580 N N . ALA A 1 209 ? 43.458 59.417 19.036 1.00 16.75 209 ALA A N 1
ATOM 1581 C CA . ALA A 1 209 ? 43.237 60.448 20.041 1.00 16.10 209 ALA A CA 1
ATOM 1582 C C . ALA A 1 209 ? 42.950 59.795 21.398 1.00 18.24 209 ALA A C 1
ATOM 1583 O O . ALA A 1 209 ? 43.406 60.275 22.438 1.00 16.86 209 ALA A O 1
ATOM 1585 N N . LEU A 1 210 ? 42.202 58.697 21.383 1.00 13.95 210 LEU A N 1
ATOM 1586 C CA . LEU A 1 210 ? 41.879 57.988 22.618 1.00 14.24 210 LEU A CA 1
ATOM 1587 C C . LEU A 1 210 ? 43.147 57.389 23.232 1.00 17.36 210 LEU A C 1
ATOM 1588 O O . LEU A 1 210 ? 43.343 57.434 24.447 1.00 17.29 210 LEU A O 1
ATOM 1593 N N . GLU A 1 211 ? 44.007 56.821 22.392 1.00 14.54 211 GLU A N 1
ATOM 1594 C CA . GLU A 1 211 ? 45.251 56.233 22.877 1.00 15.13 211 GLU A CA 1
ATOM 1595 C C . GLU A 1 211 ? 46.091 57.298 23.578 1.00 18.00 211 GLU A C 1
ATOM 1596 O O . GLU A 1 211 ? 46.638 57.063 24.654 1.00 18.15 211 GLU A O 1
ATOM 1602 N N . GLU A 1 212 ? 46.182 58.470 22.957 1.00 13.20 212 GLU A N 1
ATOM 1603 C CA . GLU A 1 212 ? 46.980 59.570 23.489 1.00 19.55 212 GLU A CA 1
ATOM 1604 C C . GLU A 1 212 ? 46.393 60.258 24.718 1.00 23.13 212 GLU A C 1
ATOM 1605 O O . GLU A 1 212 ? 47.136 60.760 25.559 1.00 23.34 212 GLU A O 1
ATOM 1611 N N . ASN A 1 213 ? 45.067 60.280 24.819 1.00 18.95 213 ASN A N 1
ATOM 1612 C CA . ASN A 1 213 ? 44.390 60.929 25.943 1.00 14.74 213 ASN A CA 1
ATOM 1613 C C . ASN A 1 213 ? 44.164 60.015 27.142 1.00 10.36 213 ASN A C 1
ATOM 1614 O O . ASN A 1 213 ? 43.745 60.475 28.200 1.00 14.46 213 ASN A O 1
ATOM 1619 N N . ALA A 1 214 ? 44.441 58.726 26.976 1.00 12.36 214 ALA A N 1
ATOM 1620 C CA . ALA A 1 214 ? 44.220 57.749 28.040 1.00 13.81 214 ALA A CA 1
ATOM 1621 C C . ALA A 1 214 ? 44.779 58.112 29.422 1.00 19.67 214 ALA A C 1
ATOM 1622 O O . ALA A 1 214 ? 44.053 58.084 30.414 1.00 17.34 214 ALA A O 1
ATOM 1624 N N . GLU A 1 215 ? 46.061 58.449 29.501 1.00 16.01 215 GLU A N 1
ATOM 1625 C CA . GLU A 1 215 ? 46.647 58.773 30.796 1.00 15.68 215 GLU A CA 1
ATOM 1626 C C . GLU A 1 215 ? 46.052 60.016 31.451 1.00 15.44 215 GLU A C 1
ATOM 1627 O O . GLU A 1 215 ? 45.800 60.026 32.651 1.00 21.87 215 GLU A O 1
ATOM 1633 N N . THR A 1 216 ? 45.828 61.058 30.660 1.00 12.74 216 THR A N 1
ATOM 1634 C CA . THR A 1 216 ? 45.270 62.303 31.165 1.00 15.53 216 THR A CA 1
ATOM 1635 C C . THR A 1 216 ? 43.866 62.069 31.713 1.00 25.28 216 THR A C 1
ATOM 1636 O O . THR A 1 216 ? 43.558 62.444 32.845 1.00 24.30 216 THR A O 1
ATOM 1640 N N . ILE A 1 217 ? 43.019 61.446 30.900 1.00 22.85 217 ILE A N 1
ATOM 1641 C CA . ILE A 1 217 ? 41.644 61.163 31.296 1.00 22.23 217 ILE A CA 1
ATOM 1642 C C . ILE A 1 217 ? 41.549 60.251 32.518 1.00 22.09 217 ILE A C 1
ATOM 1643 O O . ILE A 1 217 ? 40.920 60.608 33.515 1.00 15.93 217 ILE A O 1
ATOM 1648 N N . LEU A 1 218 ? 42.174 59.079 32.445 1.00 18.94 218 LEU A N 1
ATOM 1649 C CA . LEU A 1 218 ? 42.133 58.132 33.553 1.00 23.11 218 LEU A CA 1
ATOM 1650 C C . LEU A 1 218 ? 42.661 58.758 34.846 1.00 30.97 218 LEU A C 1
ATOM 1651 O O . LEU A 1 218 ? 42.191 58.432 35.939 1.00 23.06 218 LEU A O 1
ATOM 1656 N N . LYS A 1 219 ? 43.633 59.658 34.718 1.00 26.49 219 LYS A N 1
ATOM 1657 C CA . LYS A 1 219 ? 44.202 60.341 35.875 1.00 31.34 219 LYS A CA 1
ATOM 1658 C C . LYS A 1 219 ? 43.119 61.211 36.507 1.00 33.12 219 LYS A C 1
ATOM 1659 O O . LYS A 1 219 ? 42.916 61.182 37.722 1.00 31.43 219 LYS A O 1
ATOM 1665 N N . ALA A 1 220 ? 42.419 61.979 35.676 1.00 27.58 220 ALA A N 1
ATOM 1666 C CA . ALA A 1 220 ? 41.353 62.845 36.162 1.00 23.36 220 ALA A CA 1
ATOM 1667 C C . ALA A 1 220 ? 40.258 62.011 36.830 1.00 23.09 220 ALA A C 1
ATOM 1668 O O . ALA A 1 220 ? 39.701 62.406 37.854 1.00 22.17 220 ALA A O 1
ATOM 1670 N N . VAL A 1 221 ? 39.960 60.855 36.245 1.00 18.18 221 VAL A N 1
ATOM 1671 C CA . VAL A 1 221 ? 38.935 59.953 36.769 1.00 23.50 221 VAL A CA 1
ATOM 1672 C C . VAL A 1 221 ? 39.317 59.379 38.140 1.00 32.13 221 VAL A C 1
ATOM 1673 O O . VAL A 1 221 ? 38.478 59.285 39.045 1.00 18.94 221 VAL A O 1
ATOM 1677 N N . ARG A 1 222 ? 40.587 59.010 38.291 1.00 30.40 222 ARG A N 1
ATOM 1678 C CA . ARG A 1 222 ? 41.085 58.441 39.540 1.00 30.40 222 ARG A CA 1
ATOM 1679 C C . ARG A 1 222 ? 41.522 59.527 40.526 1.00 25.01 222 ARG A C 1
ATOM 1680 O O . ARG A 1 222 ? 41.950 59.228 41.638 1.00 36.33 222 ARG A O 1
ATOM 1688 N N . ARG A 1 223 ? 41.395 60.783 40.120 1.00 27.04 223 ARG A N 1
ATOM 1689 C CA . ARG A 1 223 ? 41.811 61.916 40.945 1.00 36.83 223 ARG A CA 1
ATOM 1690 C C . ARG A 1 223 ? 40.985 62.191 42.207 1.00 43.83 223 ARG A C 1
ATOM 1691 O O . ARG A 1 223 ? 39.815 61.818 42.301 1.00 43.28 223 ARG A O 1
ATOM 1699 N N . GLU A 1 224 ? 41.623 62.849 43.176 1.00 46.32 224 GLU A N 1
ATOM 1700 C CA . GLU A 1 224 ? 40.987 63.233 44.435 1.00 46.81 224 GLU A CA 1
ATOM 1701 C C . GLU A 1 224 ? 40.586 64.697 44.276 1.00 44.94 224 GLU A C 1
ATOM 1702 O O . GLU A 1 224 ? 41.443 65.577 44.172 1.00 41.82 224 GLU A O 1
ATOM 1708 N N . VAL A 1 225 ? 39.285 64.957 44.252 1.00 45.29 225 VAL A N 1
ATOM 1709 C CA . VAL A 1 225 ? 38.787 66.315 44.069 1.00 42.52 225 VAL A CA 1
ATOM 1710 C C . VAL A 1 225 ? 38.520 67.062 45.373 1.00 46.76 225 VAL A C 1
ATOM 1711 O O . VAL A 1 225 ? 38.074 66.477 46.361 1.00 45.01 225 VAL A O 1
ATOM 1715 N N . THR A 1 226 ? 38.805 68.362 45.359 1.00 52.78 226 THR A N 1
ATOM 1716 C CA . THR A 1 226 ? 38.586 69.232 46.512 1.00 60.97 226 THR A CA 1
ATOM 1717 C C . THR A 1 226 ? 37.080 69.521 46.562 1.00 63.82 226 THR A C 1
ATOM 1718 O O . THR A 1 226 ? 36.416 69.546 45.526 1.00 67.63 226 THR A O 1
ATOM 1722 N N . PRO A 1 227 ? 36.521 69.736 47.766 1.00 68.04 227 PRO A N 1
ATOM 1723 C CA . PRO A 1 227 ? 35.093 70.016 47.956 1.00 68.88 227 PRO A CA 1
ATOM 1724 C C . PRO A 1 227 ? 34.333 70.852 46.917 1.00 68.99 227 PRO A C 1
ATOM 1725 O O . PRO A 1 227 ? 33.147 70.610 46.689 1.00 71.33 227 PRO A O 1
ATOM 1729 N N . GLY A 1 228 ? 34.990 71.818 46.280 1.00 64.06 228 GLY A N 1
ATOM 1730 C CA . GLY A 1 228 ? 34.278 72.643 45.314 1.00 60.61 228 GLY A CA 1
ATOM 1731 C C . GLY A 1 228 ? 34.743 72.680 43.867 1.00 60.35 228 GLY A C 1
ATOM 1732 O O . GLY A 1 228 ? 34.006 73.154 42.997 1.00 56.52 228 GLY A O 1
ATOM 1733 N N . GLU A 1 229 ? 35.945 72.188 43.589 1.00 55.58 229 GLU A N 1
ATOM 1734 C CA . GLU A 1 229 ? 36.461 72.211 42.224 1.00 53.34 229 GLU A CA 1
ATOM 1735 C C . GLU A 1 229 ? 35.872 71.125 41.322 1.00 49.86 229 GLU A C 1
ATOM 1736 O O . GLU A 1 229 ? 35.294 70.144 41.798 1.00 51.69 229 GLU A O 1
ATOM 1742 N N . HIS A 1 230 ? 36.021 71.318 40.014 1.00 43.29 230 HIS A N 1
ATOM 1743 C CA . HIS A 1 230 ? 35.520 70.371 39.022 1.00 34.82 230 HIS A CA 1
ATOM 1744 C C . HIS A 1 230 ? 36.565 69.298 38.733 1.00 27.17 230 HIS A C 1
ATOM 1745 O O . HIS A 1 230 ? 37.739 69.597 38.536 1.00 30.52 230 HIS A O 1
ATOM 1752 N N . ARG A 1 231 ? 36.122 68.045 38.702 1.00 17.09 231 ARG A N 1
ATOM 1753 C CA . ARG A 1 231 ? 37.002 66.905 38.465 1.00 20.54 231 ARG A CA 1
ATOM 1754 C C . ARG A 1 231 ? 37.814 66.941 37.161 1.00 19.49 231 ARG A C 1
ATOM 1755 O O . ARG A 1 231 ? 38.976 66.538 37.139 1.00 19.65 231 ARG A O 1
ATOM 1763 N N . PHE A 1 232 ? 37.214 67.427 36.081 1.00 25.27 232 PHE A N 1
ATOM 1764 C CA . PHE A 1 232 ? 37.913 67.482 34.798 1.00 32.91 232 PHE A CA 1
ATOM 1765 C C . PHE A 1 232 ? 38.384 68.900 34.456 1.00 37.42 232 PHE A C 1
ATOM 1766 O O . PHE A 1 232 ? 38.349 69.324 33.301 1.00 32.79 232 PHE A O 1
ATOM 1774 N N . GLU A 1 233 ? 38.843 69.612 35.482 1.00 41.79 233 GLU A N 1
ATOM 1775 C CA . GLU A 1 233 ? 39.334 70.984 35.365 1.00 44.22 233 GLU A CA 1
ATOM 1776 C C . GLU A 1 233 ? 39.909 71.415 34.020 1.00 42.28 233 GLU A C 1
ATOM 1777 O O . GLU A 1 233 ? 39.212 72.013 33.198 1.00 51.08 233 GLU A O 1
ATOM 1783 N N . GLY A 1 234 ? 41.187 71.120 33.807 1.00 34.60 234 GLY A N 1
ATOM 1784 C CA . GLY A 1 234 ? 41.843 71.529 32.576 1.00 31.21 234 GLY A CA 1
ATOM 1785 C C . GLY A 1 234 ? 41.894 70.546 31.424 1.00 29.26 234 GLY A C 1
ATOM 1786 O O . GLY A 1 234 ? 42.842 70.575 30.639 1.00 21.49 234 GLY A O 1
ATOM 1787 N N . THR A 1 235 ? 40.889 69.681 31.316 1.00 21.43 235 THR A N 1
ATOM 1788 C CA . THR A 1 235 ? 40.837 68.709 30.227 1.00 17.68 235 THR A CA 1
ATOM 1789 C C . THR A 1 235 ? 39.416 68.584 29.675 1.00 17.86 235 THR A C 1
ATOM 1790 O O . THR A 1 235 ? 39.082 67.600 29.017 1.00 17.06 235 THR A O 1
ATOM 1794 N N . GLU A 1 236 ? 38.589 69.593 29.932 1.00 24.06 236 GLU A N 1
ATOM 1795 C CA . GLU A 1 236 ? 37.205 69.591 29.460 1.00 20.58 236 GLU A CA 1
ATOM 1796 C C . GLU A 1 236 ? 37.113 69.392 27.949 1.00 19.89 236 GLU A C 1
ATOM 1797 O O . GLU A 1 236 ? 36.378 68.530 27.472 1.00 23.56 236 GLU A O 1
ATOM 1803 N N . GLU A 1 237 ? 37.863 70.192 27.199 1.00 20.93 237 GLU A N 1
ATOM 1804 C CA . GLU A 1 237 ? 37.848 70.104 25.747 1.00 24.12 237 GLU A CA 1
ATOM 1805 C C . GLU A 1 237 ? 38.220 68.707 25.263 1.00 19.76 237 GLU A C 1
ATOM 1806 O O . GLU A 1 237 ? 37.616 68.195 24.322 1.00 21.22 237 GLU A O 1
ATOM 1812 N N . ILE A 1 238 ? 39.213 68.093 25.904 1.00 15.88 238 ILE A N 1
ATOM 1813 C CA . ILE A 1 238 ? 39.633 66.745 25.530 1.00 19.83 238 ILE A CA 1
ATOM 1814 C C . ILE A 1 238 ? 38.505 65.746 25.816 1.00 18.12 238 ILE A C 1
ATOM 1815 O O . ILE A 1 238 ? 38.117 64.967 24.944 1.00 17.37 238 ILE A O 1
ATOM 1820 N N . LEU A 1 239 ? 37.980 65.778 27.038 1.00 15.08 239 LEU A N 1
ATOM 1821 C CA . LEU A 1 239 ? 36.912 64.863 27.439 1.00 13.60 239 LEU A CA 1
ATOM 1822 C C . LEU A 1 239 ? 35.682 64.995 26.545 1.00 14.35 239 LEU A C 1
ATOM 1823 O O . LEU A 1 239 ? 35.184 64.003 26.010 1.00 13.00 239 LEU A O 1
ATOM 1828 N N . LYS A 1 240 ? 35.200 66.224 26.388 1.00 14.20 240 LYS A N 1
ATOM 1829 C CA . LYS A 1 240 ? 34.032 66.495 25.561 1.00 15.84 240 LYS A CA 1
ATOM 1830 C C . LYS A 1 240 ? 34.245 65.983 24.138 1.00 18.55 240 LYS A C 1
ATOM 1831 O O . LYS A 1 240 ? 33.350 65.385 23.539 1.00 19.46 240 LYS A O 1
ATOM 1837 N N . ALA A 1 241 ? 35.438 66.220 23.603 1.00 15.24 241 ALA A N 1
ATOM 1838 C CA . ALA A 1 241 ? 35.769 65.785 22.253 1.00 13.24 241 ALA A CA 1
ATOM 1839 C C . ALA A 1 241 ? 35.689 64.268 22.100 1.00 13.70 241 ALA A C 1
ATOM 1840 O O . ALA A 1 241 ? 35.065 63.768 21.168 1.00 12.97 241 ALA A O 1
ATOM 1842 N N . ARG A 1 242 ? 36.325 63.543 23.014 1.00 10.83 242 ARG A N 1
ATOM 1843 C CA . ARG A 1 242 ? 36.336 62.086 22.962 1.00 13.49 242 ARG A CA 1
ATOM 1844 C C . ARG A 1 242 ? 34.946 61.494 23.180 1.00 14.54 242 ARG A C 1
ATOM 1845 O O . ARG A 1 242 ? 34.554 60.548 22.496 1.00 15.32 242 ARG A O 1
ATOM 1853 N N . ILE A 1 243 ? 34.203 62.049 24.134 1.00 11.79 243 ILE A N 1
ATOM 1854 C CA . ILE A 1 243 ? 32.865 61.555 24.436 1.00 12.55 243 ILE A CA 1
ATOM 1855 C C . ILE A 1 243 ? 31.878 61.870 23.320 1.0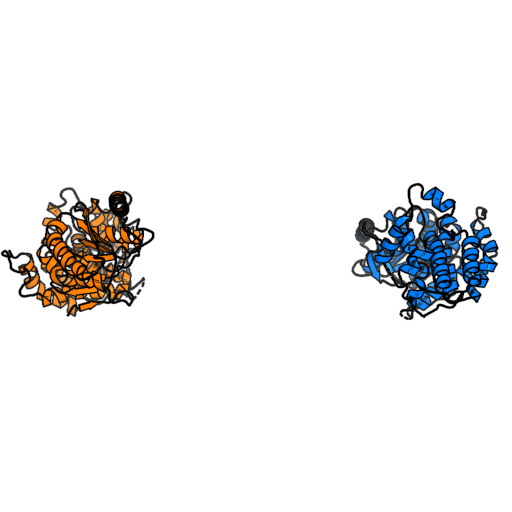0 11.82 243 ILE A C 1
ATOM 1856 O O . ILE A 1 243 ? 31.143 60.993 22.868 1.00 14.37 243 ILE A O 1
ATOM 1861 N N . LEU A 1 244 ? 31.875 63.116 22.861 1.00 10.46 244 LEU A N 1
ATOM 1862 C CA . LEU A 1 244 ? 30.963 63.522 21.807 1.00 10.94 244 LEU A CA 1
ATOM 1863 C C . LEU A 1 244 ? 31.242 62.844 20.466 1.00 19.46 244 LEU A C 1
ATOM 1864 O O . LEU A 1 244 ? 30.352 62.738 19.624 1.00 18.42 244 LEU A O 1
ATOM 1869 N N . ALA A 1 245 ? 32.470 62.375 20.263 1.00 15.20 245 ALA A N 1
ATOM 1870 C CA . ALA A 1 245 ? 32.793 61.694 19.016 1.00 11.68 245 ALA A CA 1
ATOM 1871 C C . ALA A 1 245 ? 32.013 60.380 18.954 1.00 14.24 245 ALA A C 1
ATOM 1872 O O . ALA A 1 245 ? 31.543 59.972 17.889 1.00 15.10 245 ALA A O 1
ATOM 1874 N N . SER A 1 246 ? 31.865 59.724 20.101 1.00 16.78 246 SER A N 1
ATOM 1875 C CA . SER A 1 246 ? 31.142 58.460 20.158 1.00 15.26 246 SER A CA 1
ATOM 1876 C C . SER A 1 246 ? 29.632 58.686 20.041 1.00 15.71 246 SER A C 1
ATOM 1877 O O . SER A 1 246 ? 28.943 57.935 19.348 1.00 14.28 246 SER A O 1
ATOM 1880 N N . ALA A 1 247 ? 29.124 59.719 20.713 1.00 15.46 247 ALA A N 1
ATOM 1881 C CA . ALA A 1 247 ? 27.698 60.042 20.666 1.00 15.59 247 ALA A CA 1
ATOM 1882 C C . ALA A 1 247 ? 27.298 60.470 19.255 1.00 15.91 247 ALA A C 1
ATOM 1883 O O . ALA A 1 247 ? 26.199 60.164 18.791 1.00 14.66 247 ALA A O 1
ATOM 1885 N N . ARG A 1 248 ? 28.188 61.188 18.578 1.00 18.21 248 ARG A N 1
ATOM 1886 C CA . ARG A 1 248 ? 27.920 61.622 17.211 1.00 16.36 248 ARG A CA 1
ATOM 1887 C C . ARG A 1 248 ? 27.841 60.422 16.272 1.00 16.64 248 ARG A C 1
ATOM 1888 O O . ARG A 1 248 ? 27.010 60.386 15.363 1.00 16.68 248 ARG A O 1
ATOM 1896 N N . HIS A 1 249 ? 28.710 59.438 16.480 1.00 13.26 249 HIS A N 1
ATOM 1897 C CA . HIS A 1 249 ? 28.688 58.269 15.616 1.00 14.48 249 HIS A CA 1
ATOM 1898 C C . HIS A 1 249 ? 27.400 57.497 15.814 1.00 18.46 249 HIS A C 1
ATOM 1899 O O . HIS A 1 249 ? 26.773 57.076 14.845 1.00 19.88 249 HIS A O 1
ATOM 1906 N N . LYS A 1 250 ? 27.014 57.307 17.073 1.00 17.13 250 LYS A N 1
ATOM 1907 C CA . LYS A 1 250 ? 25.787 56.588 17.400 1.00 15.62 250 LYS A CA 1
ATOM 1908 C C . LYS A 1 250 ? 24.608 57.316 16.745 1.00 16.88 250 LYS A C 1
ATOM 1909 O O . LYS A 1 250 ? 23.755 56.689 16.118 1.00 20.21 250 LYS A O 1
ATOM 1915 N N . ALA A 1 251 ? 24.579 58.640 16.885 1.00 13.08 251 ALA A N 1
ATOM 1916 C CA . ALA A 1 251 ? 23.516 59.465 16.305 1.00 21.58 251 ALA A CA 1
ATOM 1917 C C . ALA A 1 251 ? 23.478 59.319 14.783 1.00 23.42 251 ALA A C 1
ATOM 1918 O O . ALA A 1 251 ? 22.409 59.177 14.184 1.00 17.17 251 ALA A O 1
ATOM 1920 N N . TYR A 1 252 ? 24.653 59.364 14.165 1.00 21.97 252 TYR A N 1
ATOM 1921 C CA . TYR A 1 252 ? 24.778 59.221 12.720 1.00 18.03 252 TYR A CA 1
ATOM 1922 C C . TYR A 1 252 ? 24.198 57.881 12.261 1.00 21.81 252 TYR A C 1
ATOM 1923 O O . TYR A 1 252 ? 23.391 57.830 11.331 1.00 26.20 252 TYR A O 1
ATOM 1932 N N . VAL A 1 253 ? 24.616 56.799 12.915 1.00 22.85 253 VAL A N 1
ATOM 1933 C CA . VAL A 1 253 ? 24.148 55.450 12.583 1.00 24.30 253 VAL A CA 1
ATOM 1934 C C . VAL A 1 253 ? 22.631 55.317 12.721 1.00 28.61 253 VAL A C 1
ATOM 1935 O O . VAL A 1 253 ? 21.960 54.804 11.825 1.00 27.61 253 VAL A O 1
ATOM 1939 N N . VAL A 1 254 ? 22.099 55.768 13.852 1.00 22.30 254 VAL A N 1
ATOM 1940 C CA . VAL A 1 254 ? 20.664 55.706 14.104 1.00 28.61 254 VAL A CA 1
ATOM 1941 C C . VAL A 1 254 ? 19.878 56.510 13.068 1.00 25.93 254 VAL A C 1
ATOM 1942 O O . VAL A 1 254 ? 18.755 56.147 12.711 1.00 27.44 254 VAL A O 1
ATOM 1946 N N . SER A 1 255 ? 20.477 57.594 12.587 1.00 26.68 255 SER A N 1
ATOM 1947 C CA . SER A 1 255 ? 19.826 58.471 11.618 1.00 27.55 255 SER A CA 1
ATOM 1948 C C . SER A 1 255 ? 19.881 57.994 10.165 1.00 32.55 255 SER A C 1
ATOM 1949 O O . SER A 1 255 ? 19.167 58.518 9.310 1.00 30.39 255 SER A O 1
ATOM 1952 N N . ALA A 1 256 ? 20.722 57.005 9.883 1.00 33.49 256 ALA A N 1
ATOM 1953 C CA . ALA A 1 256 ? 20.833 56.481 8.527 1.00 39.07 256 ALA A CA 1
ATOM 1954 C C . ALA A 1 256 ? 19.811 55.368 8.296 1.00 41.58 256 ALA A C 1
ATOM 1955 O O . ALA A 1 256 ? 20.232 54.224 8.036 1.00 57.57 256 ALA A O 1
ATOM 1957 N N . GLY A 1 262 ? 21.768 48.007 8.240 1.00 58.38 262 GLY A N 1
ATOM 1958 C CA . GLY A 1 262 ? 22.960 47.114 8.213 1.00 59.55 262 GLY A CA 1
ATOM 1959 C C . GLY A 1 262 ? 24.186 47.763 8.828 1.00 61.67 262 GLY A C 1
ATOM 1960 O O . GLY A 1 262 ? 25.053 47.083 9.374 1.00 58.24 262 GLY A O 1
ATOM 1961 N N . LEU A 1 263 ? 24.260 49.087 8.735 1.00 61.08 263 LEU A N 1
ATOM 1962 C CA . LEU A 1 263 ? 25.379 49.841 9.291 1.00 56.24 263 LEU A CA 1
ATOM 1963 C C . LEU A 1 263 ? 25.362 49.840 10.819 1.00 55.96 263 LEU A C 1
ATOM 1964 O O . LEU A 1 263 ? 26.401 50.006 11.461 1.00 47.14 263 LEU A O 1
ATOM 1969 N N . ARG A 1 264 ? 24.178 49.665 11.400 1.00 58.40 264 ARG A N 1
ATOM 1970 C CA . ARG A 1 264 ? 24.050 49.642 12.851 1.00 56.79 264 ARG A CA 1
ATOM 1971 C C . ARG A 1 264 ? 24.587 48.319 13.381 1.00 55.77 264 ARG A C 1
ATOM 1972 O O . ARG A 1 264 ? 24.811 48.168 14.582 1.00 60.88 264 ARG A O 1
ATOM 1980 N N . ASN A 1 265 ? 24.785 47.360 12.479 1.00 54.07 265 ASN A N 1
ATOM 1981 C CA . ASN A 1 265 ? 25.324 46.055 12.856 1.00 50.35 265 ASN A CA 1
ATOM 1982 C C . ASN A 1 265 ? 26.724 46.274 13.410 1.00 40.57 265 ASN A C 1
ATOM 1983 O O . ASN A 1 265 ? 27.128 45.635 14.382 1.00 38.25 265 ASN A O 1
ATOM 1988 N N . LEU A 1 266 ? 27.456 47.188 12.780 1.00 36.34 266 LEU A N 1
ATOM 1989 C CA . LEU A 1 266 ? 28.815 47.504 13.200 1.00 36.51 266 LEU A CA 1
ATOM 1990 C C . LEU A 1 266 ? 28.846 47.933 14.662 1.00 28.66 266 LEU A C 1
ATOM 1991 O O . LEU A 1 266 ? 29.816 47.662 15.370 1.00 29.28 266 LEU A O 1
ATOM 1996 N N . LEU A 1 267 ? 27.786 48.598 15.113 1.00 18.25 267 LEU A N 1
ATOM 1997 C CA . LEU A 1 267 ? 27.710 49.040 16.498 1.00 17.68 267 LEU A CA 1
ATOM 1998 C C . LEU A 1 267 ? 27.779 47.856 17.455 1.00 18.47 267 LEU A C 1
ATOM 1999 O O . LEU A 1 267 ? 27.987 48.028 18.654 1.00 22.16 267 LEU A O 1
ATOM 2004 N N . ASN A 1 268 ? 27.605 46.651 16.923 1.00 19.78 268 ASN A N 1
ATOM 2005 C CA . ASN A 1 268 ? 27.643 45.456 17.750 1.00 21.34 268 ASN A CA 1
ATOM 2006 C C . ASN A 1 268 ? 28.997 44.760 17.751 1.00 16.23 268 ASN A C 1
ATOM 2007 O O . ASN A 1 268 ? 29.113 43.614 18.190 1.00 15.40 268 ASN A O 1
ATOM 2012 N N . TRP A 1 269 ? 30.023 45.450 17.262 1.00 18.57 269 TRP A N 1
ATOM 2013 C CA . TRP A 1 269 ? 31.354 44.867 17.259 1.00 18.02 269 TRP A CA 1
ATOM 2014 C C . TRP A 1 269 ? 31.720 44.574 18.713 1.00 22.93 269 TRP A C 1
ATOM 2015 O O . TRP A 1 269 ? 31.513 45.410 19.597 1.00 20.72 269 TRP A O 1
ATOM 2026 N N . GLY A 1 270 ? 32.244 43.379 18.960 1.00 16.76 270 GLY A N 1
ATOM 2027 C CA . GLY A 1 270 ? 32.624 43.001 20.309 1.00 14.32 270 GLY A CA 1
ATOM 2028 C C . GLY A 1 270 ? 31.471 42.451 21.129 1.00 18.31 270 GLY A C 1
ATOM 2029 O O . GLY A 1 270 ? 31.688 41.840 22.174 1.00 15.97 270 GLY A O 1
ATOM 2030 N N . HIS A 1 271 ? 30.245 42.649 20.648 1.00 20.60 271 HIS A N 1
ATOM 2031 C CA . HIS A 1 271 ? 29.057 42.193 21.365 1.00 23.83 271 HIS A CA 1
ATOM 2032 C C . HIS A 1 271 ? 28.594 40.758 21.107 1.00 20.74 271 HIS A C 1
ATOM 2033 O O . HIS A 1 271 ? 27.801 40.227 21.881 1.00 18.96 271 HIS A O 1
ATOM 2040 N N . SER A 1 272 ? 29.068 40.131 20.032 1.00 17.50 272 SER A N 1
ATOM 2041 C CA . SER A 1 272 ? 28.678 38.749 19.752 1.00 18.66 272 SER A CA 1
ATOM 2042 C C . SER A 1 272 ? 29.279 37.854 20.835 1.00 17.57 272 SER A C 1
ATOM 2043 O O . SER A 1 272 ? 28.571 37.108 21.512 1.00 16.56 272 SER A O 1
ATOM 2046 N N . ILE A 1 273 ? 30.595 37.935 20.999 1.00 17.11 273 ILE A N 1
ATOM 2047 C CA . ILE A 1 273 ? 31.279 37.155 22.022 1.00 11.08 273 ILE A CA 1
ATOM 2048 C C . ILE A 1 273 ? 31.041 37.857 23.366 1.00 14.19 273 ILE A C 1
ATOM 2049 O O . ILE A 1 273 ? 30.850 37.209 24.401 1.00 18.73 273 ILE A O 1
ATOM 2054 N N . GLY A 1 274 ? 31.027 39.189 23.331 1.00 14.33 274 GLY A N 1
ATOM 2055 C CA . GLY A 1 274 ? 30.808 39.975 24.537 1.00 14.83 274 GLY A CA 1
ATOM 2056 C C . GLY A 1 274 ? 29.525 39.623 25.269 1.00 9.70 274 GLY A C 1
ATOM 2057 O O . GLY A 1 274 ? 29.530 39.444 26.484 1.00 15.48 274 GLY A O 1
ATOM 2058 N N . HIS A 1 275 ? 28.419 39.523 24.534 1.00 14.54 275 HIS A N 1
ATOM 2059 C CA . HIS A 1 275 ? 27.134 39.175 25.142 1.00 18.77 275 HIS A CA 1
ATOM 2060 C C . HIS A 1 275 ? 27.140 37.737 25.656 1.00 16.20 275 HIS A C 1
ATOM 2061 O O . HIS A 1 275 ? 26.484 37.422 26.651 1.00 20.05 275 HIS A O 1
ATOM 2068 N N . ALA A 1 276 ? 27.883 36.869 24.976 1.00 13.50 276 ALA A N 1
ATOM 2069 C CA . ALA A 1 276 ? 27.988 35.471 25.384 1.00 20.67 276 ALA A CA 1
ATOM 2070 C C . ALA A 1 276 ? 28.680 35.412 26.748 1.00 18.76 276 ALA A C 1
ATOM 2071 O O . ALA A 1 276 ? 28.271 34.672 27.643 1.00 18.25 276 ALA A O 1
ATOM 2073 N N . ILE A 1 277 ? 29.725 36.215 26.901 1.00 17.59 277 ILE A N 1
ATOM 2074 C CA . ILE A 1 277 ? 30.475 36.264 28.146 1.00 18.05 277 ILE A CA 1
ATOM 2075 C C . ILE A 1 277 ? 29.622 36.837 29.264 1.00 22.07 277 ILE A C 1
ATOM 2076 O O . ILE A 1 277 ? 29.561 36.276 30.359 1.00 21.09 277 ILE A O 1
ATOM 2081 N N . GLU A 1 278 ? 28.955 37.951 28.976 1.00 18.31 278 GLU A N 1
ATOM 2082 C CA . GLU A 1 278 ? 28.117 38.616 29.966 1.00 18.28 278 GLU A CA 1
ATOM 2083 C C . GLU A 1 278 ? 26.997 37.724 30.508 1.00 19.50 278 GLU A C 1
ATOM 2084 O O . GLU A 1 278 ? 26.721 37.728 31.709 1.00 18.49 278 GLU A O 1
ATOM 2090 N N . ALA A 1 279 ? 26.360 36.959 29.626 1.00 19.52 279 ALA A N 1
ATOM 2091 C CA . ALA A 1 279 ? 25.281 36.063 30.031 1.00 22.30 279 ALA A CA 1
ATOM 2092 C C . ALA A 1 279 ? 25.734 35.169 31.179 1.00 21.82 279 ALA A C 1
ATOM 2093 O O . ALA A 1 279 ? 24.944 34.821 32.056 1.00 18.82 279 ALA A O 1
ATOM 2095 N N . ILE A 1 280 ? 27.017 34.819 31.172 1.00 21.57 280 ILE A N 1
ATOM 2096 C CA . ILE A 1 280 ? 27.588 33.946 32.190 1.00 21.88 280 ILE A CA 1
ATOM 2097 C C . ILE A 1 280 ? 28.133 34.684 33.408 1.00 21.42 280 ILE A C 1
ATOM 2098 O O . ILE A 1 280 ? 27.860 34.303 34.548 1.00 22.64 280 ILE A O 1
ATOM 2103 N N . LEU A 1 281 ? 28.902 35.738 33.157 1.00 21.02 281 LEU A N 1
ATOM 2104 C CA . LEU A 1 281 ? 29.543 36.497 34.224 1.00 23.53 281 LEU A CA 1
ATOM 2105 C C . LEU A 1 281 ? 28.738 37.577 34.945 1.00 22.03 281 LEU A C 1
ATOM 2106 O O . LEU A 1 281 ? 29.147 38.029 36.014 1.00 19.54 281 LEU A O 1
ATOM 2111 N N . THR A 1 282 ? 27.611 37.996 34.378 1.00 19.63 282 THR A N 1
ATOM 2112 C CA . THR A 1 282 ? 26.788 39.013 35.034 1.00 19.91 282 THR A CA 1
ATOM 2113 C C . THR A 1 282 ? 26.144 38.351 36.251 1.00 20.22 282 THR A C 1
ATOM 2114 O O . THR A 1 282 ? 25.936 37.141 36.255 1.00 17.93 282 THR A O 1
ATOM 2118 N N . PRO A 1 283 ? 25.817 39.131 37.299 1.00 24.71 283 PRO A N 1
ATOM 2119 C CA . PRO A 1 283 ? 25.998 40.579 37.447 1.00 29.68 283 PRO A CA 1
ATOM 2120 C C . PRO A 1 283 ? 27.344 40.997 38.047 1.00 25.17 283 PRO A C 1
ATOM 2121 O O . PRO A 1 283 ? 27.586 42.188 38.246 1.00 18.68 283 PRO A O 1
ATOM 2125 N N . GLN A 1 284 ? 28.206 40.024 38.343 1.00 20.54 284 GLN A N 1
ATOM 2126 C CA . GLN A 1 284 ? 29.523 40.305 38.925 1.00 22.75 284 GLN A CA 1
ATOM 2127 C C . GLN A 1 284 ? 30.384 41.182 38.015 1.00 20.80 284 GLN A C 1
ATOM 2128 O O . GLN A 1 284 ? 31.073 42.094 38.481 1.00 19.61 284 GLN A O 1
ATOM 2134 N N . ILE A 1 285 ? 30.349 40.886 36.722 1.00 14.98 285 ILE A N 1
ATOM 2135 C CA . ILE A 1 285 ? 31.124 41.624 35.736 1.00 19.59 285 ILE A CA 1
ATOM 2136 C C . ILE A 1 285 ? 30.187 42.510 34.920 1.00 19.26 285 ILE A C 1
ATOM 2137 O O . ILE A 1 285 ? 29.124 42.065 34.497 1.00 21.18 285 ILE A O 1
ATOM 2142 N N . LEU A 1 286 ? 30.597 43.755 34.692 1.00 14.56 286 LEU A N 1
ATOM 2143 C CA . LEU A 1 286 ? 29.784 44.716 33.957 1.00 9.92 286 LEU A CA 1
ATOM 2144 C C . LEU A 1 286 ? 29.792 44.510 32.445 1.00 13.20 286 LEU A C 1
ATOM 2145 O O . LEU A 1 286 ? 30.665 43.832 31.896 1.00 15.60 286 LEU A O 1
ATOM 2150 N N . HIS A 1 287 ? 28.800 45.105 31.783 1.00 12.07 287 HIS A N 1
ATOM 2151 C CA . HIS A 1 287 ? 28.630 45.016 30.332 1.00 9.92 287 HIS A CA 1
ATOM 2152 C C . HIS A 1 287 ? 29.872 45.423 29.535 1.00 17.52 287 HIS A C 1
ATOM 2153 O O . HIS A 1 287 ? 30.353 44.661 28.690 1.00 17.05 287 HIS A O 1
ATOM 2160 N N . GLY A 1 288 ? 30.370 46.631 29.795 1.00 12.59 288 GLY A N 1
ATOM 2161 C CA . GLY A 1 288 ? 31.545 47.124 29.095 1.00 12.70 288 GLY A CA 1
ATOM 2162 C C . GLY A 1 288 ? 32.775 46.264 29.315 1.00 12.52 288 GLY A C 1
ATOM 2163 O O . GLY A 1 288 ? 33.615 46.125 28.423 1.00 15.03 288 GLY A O 1
ATOM 2164 N N . GLU A 1 289 ? 32.890 45.696 30.511 1.00 13.05 289 GLU A N 1
ATOM 2165 C CA . GLU A 1 289 ? 34.021 44.838 30.842 1.00 15.21 289 GLU A CA 1
ATOM 2166 C C . GLU A 1 289 ? 33.921 43.572 29.999 1.00 21.29 289 GLU A C 1
ATOM 2167 O O . GLU A 1 289 ? 34.925 43.078 29.484 1.00 19.05 289 GLU A O 1
ATOM 2173 N N . CYS A 1 290 ? 32.703 43.057 29.843 1.00 17.50 290 CYS A N 1
ATOM 2174 C CA . CYS A 1 290 ? 32.494 41.855 29.037 1.00 15.75 290 CYS A CA 1
ATOM 2175 C C . CYS A 1 290 ? 32.711 42.152 27.557 1.00 17.31 290 CYS A C 1
ATOM 2176 O O . CYS A 1 290 ? 33.238 41.321 26.822 1.00 17.01 290 CYS A O 1
ATOM 2179 N N . VAL A 1 291 ? 32.310 43.345 27.125 1.00 13.16 291 VAL A N 1
ATOM 2180 C CA . VAL A 1 291 ? 32.466 43.739 25.729 1.00 11.52 291 VAL A CA 1
ATOM 2181 C C . VAL A 1 291 ? 33.927 44.039 25.381 1.00 12.18 291 VAL A C 1
ATOM 2182 O O . VAL A 1 291 ? 34.346 43.864 24.237 1.00 14.04 291 VAL A O 1
ATOM 2186 N N . ALA A 1 292 ? 34.696 44.494 26.366 1.00 11.95 292 ALA A N 1
ATOM 2187 C CA . ALA A 1 292 ? 36.111 44.781 26.144 1.00 18.86 292 ALA A CA 1
ATOM 2188 C C . ALA A 1 292 ? 36.789 43.454 25.784 1.00 17.17 292 ALA A C 1
ATOM 2189 O O . ALA A 1 292 ? 37.531 43.368 24.806 1.00 15.35 292 ALA A O 1
ATOM 2191 N N . ILE A 1 293 ? 36.511 42.421 26.575 1.00 15.12 293 ILE A N 1
ATOM 2192 C CA . ILE A 1 293 ? 37.063 41.091 26.336 1.00 13.41 293 ILE A CA 1
ATOM 2193 C C . ILE A 1 293 ? 36.519 40.591 24.998 1.00 19.90 293 ILE A C 1
ATOM 2194 O O . ILE A 1 293 ? 37.218 39.918 24.242 1.00 20.45 293 ILE A O 1
ATOM 2199 N N . GLY A 1 294 ? 35.264 40.933 24.713 1.00 20.29 294 GLY A N 1
ATOM 2200 C CA . GLY A 1 294 ? 34.643 40.523 23.468 1.00 16.76 294 GLY A CA 1
ATOM 2201 C C . GLY A 1 294 ? 35.287 41.173 22.258 1.00 18.47 294 GLY A C 1
ATOM 2202 O O . GLY A 1 294 ? 35.430 40.538 21.211 1.00 22.15 294 GLY A O 1
ATOM 2203 N N . MET A 1 295 ? 35.668 42.442 22.386 1.00 18.26 295 MET A N 1
ATOM 2204 C CA . MET A 1 295 ? 36.305 43.153 21.280 1.00 15.27 295 MET A CA 1
ATOM 2205 C C . MET A 1 295 ? 37.658 42.533 20.974 1.00 19.68 295 MET A C 1
ATOM 2206 O O . MET A 1 295 ? 38.069 42.447 19.814 1.00 18.57 295 MET A O 1
ATOM 2211 N N . VAL A 1 296 ? 38.352 42.109 22.024 1.00 17.40 296 VAL A N 1
ATOM 2212 C CA . VAL A 1 296 ? 39.657 41.489 21.858 1.00 18.86 296 VAL A CA 1
ATOM 2213 C C . VAL A 1 296 ? 39.505 40.139 21.168 1.00 17.85 296 VAL A C 1
ATOM 2214 O O . VAL A 1 296 ? 40.245 39.828 20.236 1.00 17.92 296 VAL A O 1
ATOM 2218 N N . LYS A 1 297 ? 38.536 39.345 21.622 1.00 19.20 297 LYS A N 1
ATOM 2219 C CA . LYS A 1 297 ? 38.282 38.030 21.034 1.00 19.01 297 LYS A CA 1
ATOM 2220 C C . LYS A 1 297 ? 37.855 38.157 19.571 1.00 24.21 297 LYS A C 1
ATOM 2221 O O . LYS A 1 297 ? 38.304 37.391 18.717 1.00 22.55 297 LYS A O 1
ATOM 2227 N N . GLU A 1 298 ? 36.986 39.124 19.280 1.00 18.14 298 GLU A N 1
ATOM 2228 C CA . GLU A 1 298 ? 36.518 39.325 17.911 1.00 16.67 298 GLU A CA 1
ATOM 2229 C C . GLU A 1 298 ? 37.597 39.903 16.998 1.00 22.98 298 GLU A C 1
ATOM 2230 O O . GLU A 1 298 ? 37.559 39.715 15.781 1.00 24.87 298 GLU A O 1
ATOM 2236 N N . ALA A 1 299 ? 38.558 40.608 17.585 1.00 20.92 299 ALA A N 1
ATOM 2237 C CA . ALA A 1 299 ? 39.654 41.179 16.812 1.00 16.39 299 ALA A CA 1
ATOM 2238 C C . ALA A 1 299 ? 40.607 40.035 16.467 1.00 22.09 299 ALA A C 1
ATOM 2239 O O . ALA A 1 299 ? 41.157 39.983 15.363 1.00 21.37 299 ALA A O 1
ATOM 2241 N N . GLU A 1 300 ? 40.793 39.127 17.427 1.00 18.20 300 GLU A N 1
ATOM 2242 C CA . GLU A 1 300 ? 41.659 37.963 17.252 1.00 22.89 300 GLU A CA 1
ATOM 2243 C C . GLU A 1 300 ? 41.020 37.003 16.248 1.00 31.79 300 GLU A C 1
ATOM 2244 O O . GLU A 1 300 ? 41.718 36.289 15.524 1.00 26.48 300 GLU A O 1
ATOM 2250 N N . LEU A 1 301 ? 39.690 36.983 16.217 1.00 23.64 301 LEU A N 1
ATOM 2251 C CA . LEU A 1 301 ? 38.974 36.121 15.286 1.00 26.71 301 LEU A CA 1
ATOM 2252 C C . LEU A 1 301 ? 39.257 36.612 13.872 1.00 18.60 301 LEU A C 1
ATOM 2253 O O . LEU A 1 301 ? 39.543 35.821 12.975 1.00 24.68 301 LEU A O 1
ATOM 2258 N N . ALA A 1 302 ? 39.182 37.924 13.678 1.00 18.45 302 ALA A N 1
ATOM 2259 C CA . ALA A 1 302 ? 39.449 38.508 12.372 1.00 20.29 302 ALA A CA 1
ATOM 2260 C C . ALA A 1 302 ? 40.901 38.228 11.968 1.00 29.14 302 ALA A C 1
ATOM 2261 O O . ALA A 1 302 ? 41.184 37.974 10.799 1.00 27.01 302 ALA A O 1
ATOM 2263 N N . ARG A 1 303 ? 41.820 38.273 12.934 1.00 32.88 303 ARG A N 1
ATOM 2264 C CA . ARG A 1 303 ? 43.225 37.998 12.643 1.00 29.81 303 ARG A CA 1
ATOM 2265 C C . ARG A 1 303 ? 43.369 36.535 12.238 1.00 28.55 303 ARG A C 1
ATOM 2266 O O . ARG A 1 303 ? 44.127 36.199 11.330 1.00 25.06 303 ARG A O 1
ATOM 2274 N N . HIS A 1 304 ? 42.635 35.669 12.928 1.00 33.06 304 HIS A N 1
ATOM 2275 C CA . HIS A 1 304 ? 42.648 34.238 12.648 1.00 32.72 304 HIS A CA 1
ATOM 2276 C C . HIS A 1 304 ? 42.229 33.994 11.200 1.00 36.92 304 HIS A C 1
ATOM 2277 O O . HIS A 1 304 ? 42.799 33.151 10.508 1.00 40.66 304 HIS A O 1
ATOM 2284 N N . LEU A 1 305 ? 41.224 34.742 10.752 1.00 38.71 305 LEU A N 1
ATOM 2285 C CA . LEU A 1 305 ? 40.717 34.624 9.389 1.00 35.15 305 LEU A CA 1
ATOM 2286 C C . LEU A 1 305 ? 41.566 35.467 8.437 1.00 35.26 305 LEU A C 1
ATOM 2287 O O . LEU A 1 305 ? 41.164 35.753 7.309 1.00 35.10 305 LEU A O 1
ATOM 2292 N N . GLY A 1 306 ? 42.742 35.867 8.912 1.00 35.06 306 GLY A N 1
ATOM 2293 C CA . GLY A 1 306 ? 43.653 36.662 8.110 1.00 26.16 306 GLY A CA 1
ATOM 2294 C C . GLY A 1 306 ? 43.077 37.949 7.563 1.00 27.25 306 GLY A C 1
ATOM 2295 O O . GLY A 1 306 ? 43.543 38.450 6.539 1.00 24.64 306 GLY A O 1
ATOM 2296 N N . ILE A 1 307 ? 42.075 38.499 8.243 1.00 26.69 307 ILE A N 1
ATOM 2297 C CA . ILE A 1 307 ? 41.447 39.738 7.795 1.00 24.09 307 ILE A CA 1
ATOM 2298 C C . ILE A 1 307 ? 41.999 40.987 8.489 1.00 24.11 307 ILE A C 1
ATOM 2299 O O . ILE A 1 307 ? 42.061 42.058 7.888 1.00 22.17 307 ILE A O 1
ATOM 2304 N N . LEU A 1 308 ? 42.401 40.840 9.751 1.00 25.30 308 LEU A N 1
ATOM 2305 C CA . LEU A 1 308 ? 42.941 41.950 10.540 1.00 23.09 308 LEU A CA 1
ATOM 2306 C C . LEU A 1 308 ? 44.405 41.709 10.930 1.00 15.14 308 LEU A C 1
ATOM 2307 O O . LEU A 1 308 ? 44.761 40.626 11.392 1.00 18.00 308 LEU A O 1
ATOM 2312 N N . LYS A 1 309 ? 45.245 42.723 10.753 1.00 16.98 309 LYS A N 1
ATOM 2313 C CA . LYS A 1 309 ? 46.665 42.602 11.085 1.00 24.64 309 LYS A CA 1
ATOM 2314 C C . LYS A 1 309 ? 46.899 42.503 12.589 1.00 24.78 309 LYS A C 1
ATOM 2315 O O . LYS A 1 309 ? 46.197 43.134 13.381 1.00 23.09 309 LYS A O 1
ATOM 2321 N N . GLY A 1 310 ? 47.890 41.701 12.971 1.00 15.13 310 GLY A N 1
ATOM 2322 C CA . GLY A 1 310 ? 48.209 41.522 14.378 1.00 18.36 310 GLY A CA 1
ATOM 2323 C C . GLY A 1 310 ? 48.524 42.835 15.067 1.00 20.86 310 GLY A C 1
ATOM 2324 O O . GLY A 1 310 ? 48.219 43.018 16.248 1.00 20.50 310 GLY A O 1
ATOM 2325 N N . VAL A 1 311 ? 49.142 43.752 14.329 1.00 16.27 311 VAL A N 1
ATOM 2326 C CA . VAL A 1 311 ? 49.486 45.053 14.881 1.00 19.28 311 VAL A CA 1
ATOM 2327 C C . VAL A 1 311 ? 48.215 45.757 15.352 1.00 25.28 311 VAL A C 1
ATOM 2328 O O . VAL A 1 311 ? 48.221 46.460 16.364 1.00 21.68 311 VAL A O 1
ATOM 2332 N N . ALA A 1 312 ? 47.126 45.545 14.619 1.00 24.37 312 ALA A N 1
ATOM 2333 C CA . ALA A 1 312 ? 45.839 46.147 14.943 1.00 20.49 312 ALA A CA 1
ATOM 2334 C C . ALA A 1 312 ? 45.257 45.555 16.224 1.00 16.27 312 ALA A C 1
ATOM 2335 O O . ALA A 1 312 ? 44.695 46.275 17.044 1.00 23.69 312 ALA A O 1
ATOM 2337 N N . VAL A 1 313 ? 45.386 44.242 16.390 1.00 16.92 313 VAL A N 1
ATOM 2338 C CA . VAL A 1 313 ? 44.876 43.580 17.585 1.00 20.91 313 VAL A CA 1
ATOM 2339 C C . VAL A 1 313 ? 45.610 44.110 18.819 1.00 21.73 313 VAL A C 1
ATOM 2340 O O . VAL A 1 313 ? 44.998 44.329 19.865 1.00 19.76 313 VAL A O 1
ATOM 2344 N N . SER A 1 314 ? 46.921 44.315 18.689 1.00 19.10 314 SER A N 1
ATOM 2345 C CA . SER A 1 314 ? 47.736 44.825 19.792 1.00 14.71 314 SER A CA 1
ATOM 2346 C C . SER A 1 314 ? 47.270 46.210 20.225 1.00 11.58 314 SER A C 1
ATOM 2347 O O . SER A 1 314 ? 47.193 46.496 21.420 1.00 14.84 314 SER A O 1
ATOM 2350 N N . ARG A 1 315 ? 46.975 47.069 19.251 1.00 13.63 315 ARG A N 1
ATOM 2351 C CA . ARG A 1 315 ? 46.508 48.419 19.548 1.00 15.46 315 ARG A CA 1
ATOM 2352 C C . ARG A 1 315 ? 45.193 48.381 20.317 1.00 17.90 315 ARG A C 1
ATOM 2353 O O . ARG A 1 315 ? 45.001 49.136 21.270 1.00 18.26 315 ARG A O 1
ATOM 2361 N N . ILE A 1 316 ? 44.287 47.504 19.899 1.00 14.58 316 ILE A N 1
ATOM 2362 C CA . ILE A 1 316 ? 42.999 47.381 20.568 1.00 15.89 316 ILE A CA 1
ATOM 2363 C C . ILE A 1 316 ? 43.189 46.860 21.988 1.00 16.12 316 ILE A C 1
ATOM 2364 O O . ILE A 1 316 ? 42.600 47.386 22.927 1.00 15.93 316 ILE A O 1
ATOM 2369 N N . VAL A 1 317 ? 44.019 45.834 22.150 1.00 19.04 317 VAL A N 1
ATOM 2370 C CA . VAL A 1 317 ? 44.264 45.283 23.477 1.00 15.20 317 VAL A CA 1
ATOM 2371 C C . VAL A 1 317 ? 44.867 46.340 24.414 1.00 17.04 317 VAL A C 1
ATOM 2372 O O . VAL A 1 317 ? 44.425 46.501 25.552 1.00 17.59 317 VAL A O 1
ATOM 2376 N N . LYS A 1 318 ? 45.863 47.072 23.928 1.00 13.82 318 LYS A N 1
ATOM 2377 C CA . LYS A 1 318 ? 46.525 48.079 24.747 1.00 15.95 318 LYS A CA 1
ATOM 2378 C C . LYS A 1 318 ? 45.670 49.303 25.040 1.00 18.65 318 LYS A C 1
ATOM 2379 O O . LYS A 1 318 ? 45.778 49.892 26.122 1.00 16.06 318 LYS A O 1
ATOM 2385 N N . CYS A 1 319 ? 44.824 49.695 24.091 1.00 16.41 319 CYS A N 1
ATOM 2386 C CA . CYS A 1 319 ? 43.965 50.855 24.310 1.00 14.32 319 CYS A CA 1
ATOM 2387 C C . CYS A 1 319 ? 42.909 50.519 25.364 1.00 12.18 319 CYS A C 1
ATOM 2388 O O . CYS A 1 319 ? 42.587 51.347 26.215 1.00 13.01 319 CYS A O 1
ATOM 2391 N N . LEU A 1 320 ? 42.372 49.302 25.308 1.00 13.60 320 LEU A N 1
ATOM 2392 C CA . LEU A 1 320 ? 41.375 48.879 26.285 1.00 11.65 320 LEU A CA 1
ATOM 2393 C C . LEU A 1 320 ? 42.007 48.860 27.677 1.00 19.34 320 LEU A C 1
ATOM 2394 O O . LEU A 1 320 ? 41.434 49.373 28.640 1.00 18.69 320 LEU A O 1
ATOM 2399 N N . ALA A 1 321 ? 43.195 48.270 27.773 1.00 15.97 321 ALA A N 1
ATOM 2400 C CA . ALA A 1 321 ? 43.912 48.184 29.042 1.00 17.29 321 ALA A CA 1
ATOM 2401 C C . ALA A 1 321 ? 44.309 49.565 29.557 1.00 15.97 321 ALA A C 1
ATOM 2402 O O . ALA A 1 321 ? 44.310 49.808 30.765 1.00 16.99 321 ALA A O 1
ATOM 2404 N N . ALA A 1 322 ? 44.649 50.466 28.640 1.00 13.80 322 ALA A N 1
ATOM 2405 C CA . ALA A 1 322 ? 45.048 51.822 29.007 1.00 13.16 322 ALA A CA 1
ATOM 2406 C C . ALA A 1 322 ? 43.916 52.587 29.696 1.00 17.35 322 ALA A C 1
ATOM 2407 O O . ALA A 1 322 ? 44.160 53.562 30.404 1.00 20.28 322 ALA A O 1
ATOM 2409 N N . TYR A 1 323 ? 42.676 52.154 29.479 1.00 15.03 323 TYR A N 1
ATOM 2410 C CA . TYR A 1 323 ? 41.529 52.807 30.101 1.00 9.73 323 TYR A CA 1
ATOM 2411 C C . TYR A 1 323 ? 41.007 51.999 31.281 1.00 15.38 323 TYR A C 1
ATOM 2412 O O . TYR A 1 323 ? 39.937 52.287 31.818 1.00 22.54 323 TYR A O 1
ATOM 2421 N N . GLY A 1 324 ? 41.773 50.987 31.675 1.00 11.30 324 GLY A N 1
ATOM 2422 C CA . GLY A 1 324 ? 41.415 50.158 32.814 1.00 16.58 324 GLY A CA 1
ATOM 2423 C C . GLY A 1 324 ? 40.517 48.963 32.561 1.00 14.09 324 GLY A C 1
ATOM 2424 O O . GLY A 1 324 ? 40.095 48.298 33.506 1.00 16.11 324 GLY A O 1
ATOM 2425 N N . LEU A 1 325 ? 40.235 48.673 31.296 1.00 11.12 325 LEU A N 1
ATOM 2426 C CA . LEU A 1 325 ? 39.358 47.560 30.951 1.00 14.43 325 LEU A CA 1
ATOM 2427 C C . LEU A 1 325 ? 40.100 46.231 30.818 1.00 18.08 325 LEU A C 1
ATOM 2428 O O . LEU A 1 325 ? 41.263 46.195 30.413 1.00 15.05 325 LEU A O 1
ATOM 2433 N N . PRO A 1 326 ? 39.434 45.119 31.169 1.00 17.54 326 PRO A N 1
ATOM 2434 C CA . PRO A 1 326 ? 40.067 43.800 31.066 1.00 19.33 326 PRO A CA 1
ATOM 2435 C C . PRO A 1 326 ? 40.152 43.399 29.594 1.00 19.86 326 PRO A C 1
ATOM 2436 O O . PRO A 1 326 ? 39.333 43.828 28.783 1.00 18.06 326 PRO A O 1
ATOM 2440 N N . THR A 1 327 ? 41.136 42.577 29.249 1.00 20.09 327 THR A N 1
ATOM 2441 C CA . THR A 1 327 ? 41.303 42.156 27.864 1.00 23.36 327 THR A CA 1
ATOM 2442 C C . THR A 1 327 ? 41.280 40.636 27.687 1.00 18.95 327 THR A C 1
ATOM 2443 O O . THR A 1 327 ? 41.405 40.133 26.569 1.00 17.62 327 THR A O 1
ATOM 2447 N N . SER A 1 328 ? 41.113 39.912 28.791 1.00 17.90 328 SER A N 1
ATOM 2448 C CA . SER A 1 328 ? 41.048 38.454 28.749 1.00 25.58 328 SER A CA 1
ATOM 2449 C C . SER A 1 328 ? 40.220 37.910 29.908 1.00 21.90 328 SER A C 1
ATOM 2450 O O . SER A 1 328 ? 40.082 38.558 30.946 1.00 22.44 328 SER A O 1
ATOM 2453 N N . LEU A 1 329 ? 39.675 36.713 29.725 1.00 25.81 329 LEU A N 1
ATOM 2454 C CA . LEU A 1 329 ? 38.868 36.077 30.759 1.00 28.26 329 LEU A CA 1
ATOM 2455 C C . LEU A 1 329 ? 39.744 35.641 31.930 1.00 25.33 329 LEU A C 1
ATOM 2456 O O . LEU A 1 329 ? 39.240 35.320 33.006 1.00 26.86 329 LEU A O 1
ATOM 2461 N N . LYS A 1 330 ? 41.057 35.638 31.718 1.00 26.16 330 LYS A N 1
ATOM 2462 C CA . LYS A 1 330 ? 42.002 35.249 32.763 1.00 37.88 330 LYS A CA 1
ATOM 2463 C C . LYS A 1 330 ? 42.393 36.429 33.649 1.00 35.33 330 LYS A C 1
ATOM 2464 O O . LYS A 1 330 ? 43.203 36.287 34.563 1.00 37.85 330 LYS A O 1
ATOM 2470 N N . ASP A 1 331 ? 41.813 37.592 33.371 1.00 35.46 331 ASP A N 1
ATOM 2471 C CA . ASP A 1 331 ? 42.097 38.805 34.130 1.00 38.99 331 ASP A CA 1
ATOM 2472 C C . ASP A 1 331 ? 41.918 38.589 35.636 1.00 37.69 331 ASP A C 1
ATOM 2473 O O . ASP A 1 331 ? 40.922 38.015 36.076 1.00 38.40 331 ASP A O 1
ATOM 2478 N N . ALA A 1 332 ? 42.894 39.051 36.415 1.00 34.11 332 ALA A N 1
ATOM 2479 C CA . ALA A 1 332 ? 42.879 38.902 37.869 1.00 32.33 332 ALA A CA 1
ATOM 2480 C C . ALA A 1 332 ? 41.577 39.356 38.528 1.00 32.06 332 ALA A C 1
ATOM 2481 O O . ALA A 1 332 ? 40.950 38.590 39.263 1.00 30.57 332 ALA A O 1
ATOM 2483 N N . ARG A 1 333 ? 41.183 40.603 38.273 1.00 37.86 333 ARG A N 1
ATOM 2484 C CA . ARG A 1 333 ? 39.953 41.161 38.836 1.00 33.20 333 ARG A CA 1
ATOM 2485 C C . ARG A 1 333 ? 38.739 40.302 38.488 1.00 34.03 333 ARG A C 1
ATOM 2486 O O . ARG A 1 333 ? 37.930 39.973 39.355 1.00 33.25 333 ARG A O 1
ATOM 2494 N N . ILE A 1 334 ? 38.617 39.948 37.211 1.00 37.60 334 ILE A N 1
ATOM 2495 C CA . ILE A 1 334 ? 37.503 39.132 36.741 1.00 41.67 334 ILE A CA 1
ATOM 2496 C C . ILE A 1 334 ? 37.366 37.847 37.551 1.00 41.85 334 ILE A C 1
ATOM 2497 O O . ILE A 1 334 ? 36.305 37.564 38.110 1.00 41.54 334 ILE A O 1
ATOM 2502 N N . ARG A 1 335 ? 38.449 37.079 37.617 1.00 42.25 335 ARG A N 1
ATOM 2503 C CA . ARG A 1 335 ? 38.457 35.815 38.346 1.00 41.26 335 ARG A CA 1
ATOM 2504 C C . ARG A 1 335 ? 38.163 35.971 39.837 1.00 37.94 335 ARG A C 1
ATOM 2505 O O . ARG A 1 335 ? 37.517 35.113 40.441 1.00 46.44 335 ARG A O 1
ATOM 2513 N N . LYS A 1 336 ? 38.633 37.063 40.432 1.00 35.61 336 LYS A N 1
ATOM 2514 C CA . LYS A 1 336 ? 38.403 37.297 41.853 1.00 33.29 336 LYS A CA 1
ATOM 2515 C C . LYS A 1 336 ? 36.918 37.491 42.149 1.00 35.84 336 LYS A C 1
ATOM 2516 O O . LYS A 1 336 ? 36.386 36.945 43.115 1.00 37.19 336 LYS A O 1
ATOM 2522 N N . LEU A 1 337 ? 36.257 38.271 41.303 1.00 39.78 337 LEU A N 1
ATOM 2523 C CA . LEU A 1 337 ? 34.836 38.562 41.461 1.00 39.12 337 LEU A CA 1
ATOM 2524 C C . LEU A 1 337 ? 33.942 37.421 40.972 1.00 40.69 337 LEU A C 1
ATOM 2525 O O . LEU A 1 337 ? 32.781 37.321 41.370 1.00 45.62 337 LEU A O 1
ATOM 2530 N N . THR A 1 338 ? 34.484 36.564 40.113 1.00 35.92 338 THR A N 1
ATOM 2531 C CA . THR A 1 338 ? 33.714 35.452 39.569 1.00 33.16 338 THR A CA 1
ATOM 2532 C C . THR A 1 338 ? 34.106 34.098 40.161 1.00 41.77 338 THR A C 1
ATOM 2533 O O . THR A 1 338 ? 34.091 33.077 39.468 1.00 35.23 338 THR A O 1
ATOM 2537 N N . ALA A 1 339 ? 34.453 34.094 41.443 1.00 44.15 339 ALA A N 1
ATOM 2538 C CA . ALA A 1 339 ? 34.830 32.865 42.124 1.00 48.63 339 ALA A CA 1
ATOM 2539 C C . ALA A 1 339 ? 33.674 31.874 42.044 1.00 54.44 339 ALA A C 1
ATOM 2540 O O . ALA A 1 339 ? 32.619 32.089 42.641 1.00 61.07 339 ALA A O 1
ATOM 2542 N N . GLY A 1 340 ? 33.867 30.792 41.299 1.00 52.55 340 GLY A N 1
ATOM 2543 C CA . GLY A 1 340 ? 32.811 29.804 41.171 1.00 55.76 340 GLY A CA 1
ATOM 2544 C C . GLY A 1 340 ? 32.182 29.779 39.792 1.00 54.55 340 GLY A C 1
ATOM 2545 O O . GLY A 1 340 ? 31.411 28.873 39.471 1.00 51.92 340 GLY A O 1
ATOM 2546 N N . LYS A 1 341 ? 32.502 30.779 38.976 1.00 52.15 341 LYS A N 1
ATOM 2547 C CA . LYS A 1 341 ? 31.972 30.855 37.620 1.00 50.53 341 LYS A CA 1
ATOM 2548 C C . LYS A 1 341 ? 33.081 30.635 36.602 1.00 50.71 341 LYS A C 1
ATOM 2549 O O . LYS A 1 341 ? 34.216 31.066 36.807 1.00 60.69 341 LYS A O 1
ATOM 2555 N N . HIS A 1 342 ? 32.748 29.964 35.506 1.00 46.96 342 HIS A N 1
ATOM 2556 C CA . HIS A 1 342 ? 33.716 29.706 34.451 1.00 44.55 342 HIS A CA 1
ATOM 2557 C C . HIS A 1 342 ? 33.041 29.707 33.089 1.00 44.48 342 HIS A C 1
ATOM 2558 O O . HIS A 1 342 ? 31.992 29.088 32.906 1.00 48.39 342 HIS A O 1
ATOM 2565 N N . CYS A 1 343 ? 33.652 30.407 32.138 1.00 41.79 343 CYS A N 1
ATOM 2566 C CA . CYS A 1 343 ? 33.124 30.497 30.783 1.00 39.39 343 CYS A CA 1
ATOM 2567 C C . CYS A 1 343 ? 33.701 29.394 29.904 1.00 38.51 343 CYS A C 1
ATOM 2568 O O . CYS A 1 343 ? 34.687 29.609 29.201 1.00 45.73 343 CYS A O 1
ATOM 2571 N N . SER A 1 344 ? 33.091 28.212 29.946 1.00 34.98 344 SER A N 1
ATOM 2572 C CA . SER A 1 344 ? 33.559 27.095 29.132 1.00 27.50 344 SER A CA 1
ATOM 2573 C C . SER A 1 344 ? 33.280 27.426 27.673 1.00 27.23 344 SER A C 1
ATOM 2574 O O . SER A 1 344 ? 32.354 28.180 27.377 1.00 27.62 344 SER A O 1
ATOM 2577 N N . VAL A 1 345 ? 34.074 26.876 26.759 1.00 25.36 345 VAL A N 1
ATOM 2578 C CA . VAL A 1 345 ? 33.858 27.155 25.342 1.00 27.54 345 VAL A CA 1
ATOM 2579 C C . VAL A 1 345 ? 32.448 26.762 24.920 1.00 32.63 345 VAL A C 1
ATOM 2580 O O . VAL A 1 345 ? 31.819 27.469 24.137 1.00 26.89 345 VAL A O 1
ATOM 2584 N N . ASP A 1 346 ? 31.953 25.640 25.442 1.00 31.59 346 ASP A N 1
ATOM 2585 C CA . ASP A 1 346 ? 30.604 25.178 25.108 1.00 37.25 346 ASP A CA 1
ATOM 2586 C C . ASP A 1 346 ? 29.548 26.144 25.640 1.00 23.64 346 ASP A C 1
ATOM 2587 O O . ASP A 1 346 ? 28.597 26.482 24.939 1.00 25.14 346 ASP A O 1
ATOM 2592 N N . GLN A 1 347 ? 29.714 26.579 26.885 1.00 27.78 347 GLN A N 1
ATOM 2593 C CA . GLN A 1 347 ? 28.772 27.513 27.488 1.00 29.39 347 GLN A CA 1
ATOM 2594 C C . GLN A 1 347 ? 28.717 28.807 26.662 1.00 26.37 347 GLN A C 1
ATOM 2595 O O . GLN A 1 347 ? 27.649 29.402 26.494 1.00 27.30 347 GLN A O 1
ATOM 2601 N N . LEU A 1 348 ? 29.867 29.225 26.136 1.00 20.29 348 LEU A N 1
ATOM 2602 C CA . LEU A 1 348 ? 29.961 30.440 25.330 1.00 17.23 348 LEU A CA 1
ATOM 2603 C C . LEU A 1 348 ? 29.352 30.261 23.941 1.00 25.13 348 LEU A C 1
ATOM 2604 O O . LEU A 1 348 ? 28.739 31.184 23.393 1.00 24.14 348 LEU A O 1
ATOM 2609 N N . MET A 1 349 ? 29.534 29.077 23.367 1.00 22.45 349 MET A N 1
ATOM 2610 C CA . MET A 1 349 ? 28.976 28.781 22.052 1.00 26.27 349 MET A CA 1
ATOM 2611 C C . MET A 1 349 ? 27.459 28.685 22.181 1.00 27.23 349 MET A C 1
ATOM 2612 O O . MET A 1 349 ? 26.723 29.151 21.314 1.00 29.93 349 MET A O 1
ATOM 2617 N N . PHE A 1 350 ? 27.005 28.082 23.277 1.00 23.29 350 PHE A N 1
ATOM 2618 C CA . PHE A 1 350 ? 25.581 27.923 23.550 1.00 24.93 350 PHE A CA 1
ATOM 2619 C C . PHE A 1 350 ? 24.911 29.291 23.553 1.00 26.45 350 PHE A C 1
ATOM 2620 O O . PHE A 1 350 ? 23.885 29.493 22.903 1.00 31.62 350 PHE A O 1
ATOM 2628 N N . ASN A 1 351 ? 25.501 30.233 24.283 1.00 22.53 351 ASN A N 1
ATOM 2629 C CA . ASN A 1 351 ? 24.951 31.580 24.371 1.00 27.52 351 ASN A CA 1
ATOM 2630 C C . ASN A 1 351 ? 25.005 32.339 23.042 1.00 27.98 351 ASN A C 1
ATOM 2631 O O . ASN A 1 351 ? 24.109 33.128 22.736 1.00 24.99 351 ASN A O 1
ATOM 2636 N N . MET A 1 352 ? 26.049 32.106 22.254 1.00 29.77 352 MET A N 1
ATOM 2637 C CA . MET A 1 352 ? 26.181 32.783 20.965 1.00 27.96 352 MET A CA 1
ATOM 2638 C C . MET A 1 352 ? 25.156 32.277 19.955 1.00 36.48 352 MET A C 1
ATOM 2639 O O . MET A 1 352 ? 24.887 32.934 18.948 1.00 36.21 352 MET A O 1
ATOM 2644 N N . ALA A 1 353 ? 24.593 31.102 20.228 1.00 41.04 353 ALA A N 1
ATOM 2645 C CA . ALA A 1 353 ? 23.603 30.497 19.343 1.00 41.25 353 ALA A CA 1
ATOM 2646 C C . ALA A 1 353 ? 22.235 31.153 19.504 1.00 43.91 353 ALA A C 1
ATOM 2647 O O . ALA A 1 353 ? 21.445 31.204 18.560 1.00 46.50 353 ALA A O 1
ATOM 2649 N N . LEU A 1 354 ? 21.965 31.656 20.704 1.00 42.14 354 LEU A N 1
ATOM 2650 C CA . LEU A 1 354 ? 20.696 32.310 20.999 1.00 43.98 354 LEU A CA 1
ATOM 2651 C C . LEU A 1 354 ? 20.714 33.763 20.533 1.00 49.09 354 LEU A C 1
ATOM 2652 O O . LEU A 1 354 ? 19.736 34.490 20.699 1.00 52.76 354 LEU A O 1
ATOM 2657 N N . ASP A 1 355 ? 21.836 34.175 19.950 1.00 53.14 355 ASP A N 1
ATOM 2658 C CA . ASP A 1 355 ? 22.005 35.540 19.462 1.00 62.23 355 ASP A CA 1
ATOM 2659 C C . ASP A 1 355 ? 21.155 35.793 18.219 1.00 67.00 355 ASP A C 1
ATOM 2660 O O . ASP A 1 355 ? 21.733 35.875 17.113 1.00 73.09 355 ASP A O 1
ATOM 2665 N N . LYS A 1 363 ? 26.378 32.184 12.517 1.00 49.91 363 LYS A N 1
ATOM 2666 C CA . LYS A 1 363 ? 26.791 33.255 13.469 1.00 51.39 363 LYS A CA 1
ATOM 2667 C C . LYS A 1 363 ? 27.439 34.431 12.744 1.00 54.83 363 LYS A C 1
ATOM 2668 O O . LYS A 1 363 ? 28.508 34.293 12.145 1.00 49.27 363 LYS A O 1
ATOM 2674 N N . LYS A 1 364 ? 26.783 35.588 12.800 1.00 59.72 364 LYS A N 1
ATOM 2675 C CA . LYS A 1 364 ? 27.296 36.790 12.149 1.00 65.20 364 LYS A CA 1
ATOM 2676 C C . LYS A 1 364 ? 28.004 37.729 13.127 1.00 63.02 364 LYS A C 1
ATOM 2677 O O . LYS A 1 364 ? 27.368 38.408 13.936 1.00 64.18 364 LYS A O 1
ATOM 2683 N N . ILE A 1 365 ? 29.330 37.757 13.028 1.00 54.48 365 ILE A N 1
ATOM 2684 C CA . ILE A 1 365 ? 30.176 38.586 13.878 1.00 41.85 365 ILE A CA 1
ATOM 2685 C C . ILE A 1 365 ? 30.760 39.734 13.056 1.00 34.17 365 ILE A C 1
ATOM 2686 O O . ILE A 1 365 ? 31.060 39.563 11.875 1.00 36.09 365 ILE A O 1
ATOM 2691 N N . VAL A 1 366 ? 30.912 40.903 13.673 1.00 30.14 366 VAL A N 1
ATOM 2692 C CA . VAL A 1 366 ? 31.472 42.060 12.976 1.00 29.93 366 VAL A CA 1
ATOM 2693 C C . VAL A 1 366 ? 32.988 41.901 12.887 1.00 33.07 366 VAL A C 1
ATOM 2694 O O . VAL A 1 366 ? 33.661 41.743 13.908 1.00 34.73 366 VAL A O 1
ATOM 2698 N N . LEU A 1 367 ? 33.522 41.934 11.668 1.00 31.02 367 LEU A N 1
ATOM 2699 C CA . LEU A 1 367 ? 34.959 41.770 11.461 1.00 28.96 367 LEU A CA 1
ATOM 2700 C C . LEU A 1 367 ? 35.651 43.044 10.990 1.00 29.47 367 LEU A C 1
ATOM 2701 O O . LEU A 1 367 ? 35.194 43.712 10.059 1.00 28.75 367 LEU A O 1
ATOM 2706 N N . LEU A 1 368 ? 36.759 43.379 11.641 1.00 20.95 368 LEU A N 1
ATOM 2707 C CA . LEU A 1 368 ? 37.515 44.566 11.272 1.00 32.59 368 LEU A CA 1
ATOM 2708 C C . LEU A 1 368 ? 38.697 44.178 10.392 1.00 35.44 368 LEU A C 1
ATOM 2709 O O . LEU A 1 368 ? 39.335 43.144 10.614 1.00 35.41 368 LEU A O 1
ATOM 2714 N N . SER A 1 369 ? 38.981 45.008 9.391 1.00 29.99 369 SER A N 1
ATOM 2715 C CA . SER A 1 369 ? 40.101 44.768 8.486 1.00 34.47 369 SER A CA 1
ATOM 2716 C C . SER A 1 369 ? 41.235 45.703 8.891 1.00 33.06 369 SER A C 1
ATOM 2717 O O . SER A 1 369 ? 42.400 45.451 8.590 1.00 28.18 369 SER A O 1
ATOM 2720 N N . ALA A 1 370 ? 40.871 46.785 9.577 1.00 27.49 370 ALA A N 1
ATOM 2721 C CA . ALA A 1 370 ? 41.825 47.783 10.053 1.00 30.03 370 ALA A CA 1
ATOM 2722 C C . ALA A 1 370 ? 41.124 48.674 11.072 1.00 26.81 370 ALA A C 1
ATOM 2723 O O . ALA A 1 370 ? 39.902 48.815 11.033 1.00 27.24 370 ALA A O 1
ATOM 2725 N N . ILE A 1 371 ? 41.882 49.262 11.992 1.00 24.82 371 ILE A N 1
ATOM 2726 C CA . ILE A 1 371 ? 41.273 50.149 12.974 1.00 22.83 371 ILE A CA 1
ATOM 2727 C C . ILE A 1 371 ? 40.620 51.289 12.202 1.00 23.09 371 ILE A C 1
ATOM 2728 O O . ILE A 1 371 ? 41.279 51.989 11.433 1.00 27.63 371 ILE A O 1
ATOM 2733 N N . GLY A 1 372 ? 39.318 51.460 12.401 1.00 23.38 372 GLY A N 1
ATOM 2734 C CA . GLY A 1 372 ? 38.591 52.516 11.720 1.00 23.38 372 GLY A CA 1
ATOM 2735 C C . GLY A 1 372 ? 37.996 52.056 10.403 1.00 25.61 372 GLY A C 1
ATOM 2736 O O . GLY A 1 372 ? 37.310 52.822 9.730 1.00 28.61 372 GLY A O 1
ATOM 2737 N N . THR A 1 373 ? 38.242 50.800 10.044 1.00 24.66 373 THR A N 1
ATOM 2738 C CA . THR A 1 373 ? 37.747 50.248 8.785 1.00 34.11 373 THR A CA 1
ATOM 2739 C C . THR A 1 373 ? 37.165 48.838 8.910 1.00 36.91 373 THR A C 1
ATOM 2740 O O . THR A 1 373 ? 37.902 47.867 9.091 1.00 40.20 373 THR A O 1
ATOM 2744 N N . PRO A 1 374 ? 35.832 48.708 8.810 1.00 39.21 374 PRO A N 1
ATOM 2745 C CA . PRO A 1 374 ? 35.186 47.395 8.911 1.00 38.66 374 PRO A CA 1
ATOM 2746 C C . PRO A 1 374 ? 35.454 46.580 7.640 1.00 39.79 374 PRO A C 1
ATOM 2747 O O . PRO A 1 374 ? 35.664 47.149 6.566 1.00 28.38 374 PRO A O 1
ATOM 2751 N N . TYR A 1 375 ? 35.445 45.256 7.760 1.00 45.15 375 TYR A N 1
ATOM 2752 C CA . TYR A 1 375 ? 35.671 44.401 6.598 1.00 49.63 375 TYR A CA 1
ATOM 2753 C C . TYR A 1 375 ? 34.524 44.629 5.616 1.00 55.85 375 TYR A C 1
ATOM 2754 O O . TYR A 1 375 ? 34.727 44.719 4.403 1.00 58.00 375 TYR A O 1
ATOM 2763 N N . GLU A 1 376 ? 33.317 44.731 6.163 1.00 59.79 376 GLU A N 1
ATOM 2764 C CA . GLU A 1 376 ? 32.113 44.966 5.377 1.00 62.76 376 GLU A CA 1
ATOM 2765 C C . GLU A 1 376 ? 31.213 45.909 6.172 1.00 64.25 376 GLU A C 1
ATOM 2766 O O . GLU A 1 376 ? 31.394 46.072 7.380 1.00 60.14 376 GLU A O 1
ATOM 2772 N N . THR A 1 377 ? 30.251 46.531 5.499 1.00 67.31 377 THR A N 1
ATOM 2773 C CA . THR A 1 377 ? 29.339 47.457 6.162 1.00 70.72 377 THR A CA 1
ATOM 2774 C C . THR A 1 377 ? 28.248 46.723 6.939 1.00 71.00 377 THR A C 1
ATOM 2775 O O . THR A 1 377 ? 27.155 47.254 7.146 1.00 78.39 377 THR A O 1
ATOM 2779 N N . ARG A 1 378 ? 28.555 45.501 7.367 1.00 66.97 378 ARG A N 1
ATOM 2780 C CA . ARG A 1 378 ? 27.621 44.676 8.130 1.00 68.46 378 ARG A CA 1
ATOM 2781 C C . ARG A 1 378 ? 28.387 43.539 8.800 1.00 69.52 378 ARG A C 1
ATOM 2782 O O . ARG A 1 378 ? 29.608 43.440 8.666 1.00 71.05 378 ARG A O 1
ATOM 2790 N N . ALA A 1 379 ? 27.670 42.685 9.526 1.00 70.14 379 ALA A N 1
ATOM 2791 C CA . ALA A 1 379 ? 28.294 41.550 10.198 1.00 67.86 379 ALA A CA 1
ATOM 2792 C C . ALA A 1 379 ? 28.587 40.456 9.170 1.00 66.56 379 ALA A C 1
ATOM 2793 O O . ALA A 1 379 ? 27.835 40.275 8.209 1.00 64.81 379 ALA A O 1
ATOM 2795 N N . SER A 1 380 ? 29.682 39.730 9.376 1.00 64.68 380 SER A N 1
ATOM 2796 C CA . SER A 1 380 ? 30.083 38.669 8.459 1.00 58.59 380 SER A CA 1
ATOM 2797 C C . SER A 1 380 ? 29.834 37.282 9.040 1.00 53.89 380 SER A C 1
ATOM 2798 O O . SER A 1 380 ? 29.784 37.108 10.256 1.00 56.11 380 SER A O 1
ATOM 2801 N N . VAL A 1 381 ? 29.677 36.298 8.160 1.00 54.90 381 VAL A N 1
ATOM 2802 C CA . VAL A 1 381 ? 29.437 34.920 8.580 1.00 55.09 381 VAL A CA 1
ATOM 2803 C C . VAL A 1 381 ? 30.752 34.232 8.940 1.00 54.51 381 VAL A C 1
ATOM 2804 O O . VAL A 1 381 ? 31.748 34.358 8.223 1.00 55.54 381 VAL A O 1
ATOM 2808 N N . VAL A 1 382 ? 30.747 33.504 10.052 1.00 48.58 382 VAL A N 1
ATOM 2809 C CA . VAL A 1 382 ? 31.937 32.797 10.510 1.00 40.50 382 VAL A CA 1
ATOM 2810 C C . VAL A 1 382 ? 31.572 31.372 10.893 1.00 44.15 382 VAL A C 1
ATOM 2811 O O . VAL A 1 382 ? 30.549 31.135 11.537 1.00 47.61 382 VAL A O 1
ATOM 2815 N N . ALA A 1 383 ? 32.409 30.423 10.488 1.00 43.75 383 ALA A N 1
ATOM 2816 C CA . ALA A 1 383 ? 32.177 29.020 10.796 1.00 39.59 383 ALA A CA 1
ATOM 2817 C C . ALA A 1 383 ? 32.482 28.775 12.264 1.00 45.41 383 ALA A C 1
ATOM 2818 O O . ALA A 1 383 ? 33.522 29.193 12.768 1.00 48.91 383 ALA A O 1
ATOM 2820 N N . ASN A 1 384 ? 31.568 28.094 12.944 1.00 46.25 384 ASN A N 1
ATOM 2821 C CA . ASN A 1 384 ? 31.721 27.789 14.360 1.00 51.89 384 ASN A CA 1
ATOM 2822 C C . ASN A 1 384 ? 33.111 27.230 14.673 1.00 54.38 384 ASN A C 1
ATOM 2823 O O . ASN A 1 384 ? 33.609 27.370 15.792 1.00 47.51 384 ASN A O 1
ATOM 2828 N N . GLU A 1 385 ? 33.735 26.599 13.682 1.00 58.34 385 GLU A N 1
ATOM 2829 C CA . GLU A 1 385 ? 35.065 26.024 13.859 1.00 57.83 385 GLU A CA 1
ATOM 2830 C C . GLU A 1 385 ? 36.076 27.104 14.231 1.00 52.01 385 GLU A C 1
ATOM 2831 O O . GLU A 1 385 ? 36.886 26.926 15.142 1.00 50.19 385 GLU A O 1
ATOM 2837 N N . ASP A 1 386 ? 36.017 28.220 13.510 1.00 45.72 386 ASP A N 1
ATOM 2838 C CA . ASP A 1 386 ? 36.915 29.346 13.729 1.00 44.21 386 ASP A CA 1
ATOM 2839 C C . ASP A 1 386 ? 36.616 30.079 15.034 1.00 43.10 386 ASP A C 1
ATOM 2840 O O . ASP A 1 386 ? 37.520 30.597 15.683 1.00 40.69 386 ASP A O 1
ATOM 2845 N N . ILE A 1 387 ? 35.344 30.132 15.410 1.00 40.38 387 ILE A N 1
ATOM 2846 C CA . ILE A 1 387 ? 34.952 30.806 16.639 1.00 39.70 387 ILE A CA 1
ATOM 2847 C C . ILE A 1 387 ? 35.494 30.050 17.848 1.00 40.51 387 ILE A C 1
ATOM 2848 O O . ILE A 1 387 ? 35.998 30.658 18.793 1.00 45.53 387 ILE A O 1
ATOM 2853 N N . ARG A 1 388 ? 35.395 28.725 17.812 1.00 30.41 388 ARG A N 1
ATOM 2854 C CA . ARG A 1 388 ? 35.880 27.896 18.906 1.00 29.14 388 ARG A CA 1
ATOM 2855 C C . ARG A 1 388 ? 37.391 27.985 19.100 1.00 32.04 388 ARG A C 1
ATOM 2856 O O . ARG A 1 388 ? 37.890 27.721 20.194 1.00 37.45 388 ARG A O 1
ATOM 2864 N N . VAL A 1 389 ? 38.124 28.358 18.054 1.00 28.21 389 VAL A N 1
ATOM 2865 C CA . VAL A 1 389 ? 39.577 28.455 18.181 1.00 42.92 389 VAL A CA 1
ATOM 2866 C C . VAL A 1 389 ? 40.022 29.726 18.901 1.00 42.90 389 VAL A C 1
ATOM 2867 O O . VAL A 1 389 ? 41.003 29.708 19.642 1.00 48.28 389 VAL A O 1
ATOM 2871 N N . VAL A 1 390 ? 39.305 30.827 18.691 1.00 40.47 390 VAL A N 1
ATOM 2872 C CA . VAL A 1 390 ? 39.660 32.078 19.352 1.00 39.93 390 VAL A CA 1
ATOM 2873 C C . VAL A 1 390 ? 39.153 32.105 20.795 1.00 41.44 390 VAL A C 1
ATOM 2874 O O . VAL A 1 390 ? 39.605 32.917 21.601 1.00 44.35 390 VAL A O 1
ATOM 2878 N N . LEU A 1 391 ? 38.219 31.212 21.117 1.00 40.14 391 LEU A N 1
ATOM 2879 C CA . LEU A 1 391 ? 37.669 31.130 22.468 1.00 35.90 391 LEU A CA 1
ATOM 2880 C C . LEU A 1 391 ? 38.477 30.137 23.297 1.00 42.20 391 LEU A C 1
ATOM 2881 O O . LEU A 1 391 ? 38.291 30.029 24.510 1.00 45.11 391 LEU A O 1
ATOM 2886 N N . ALA A 1 392 ? 39.370 29.408 22.633 1.00 52.45 392 ALA A N 1
ATOM 2887 C CA . ALA A 1 392 ? 40.216 28.420 23.299 1.00 60.22 392 ALA A CA 1
ATOM 2888 C C . ALA A 1 392 ? 41.061 29.060 24.401 1.00 64.33 392 ALA A C 1
ATOM 2889 O O . ALA A 1 392 ? 41.020 28.555 25.545 1.00 64.42 392 ALA A O 1
ATOM 2891 N N . ASN B 1 3 ? -57.293 -13.506 -4.528 1.00 46.43 3 ASN B N 1
ATOM 2892 C CA . ASN B 1 3 ? -58.679 -13.482 -3.979 1.00 57.42 3 ASN B CA 1
ATOM 2893 C C . ASN B 1 3 ? -58.785 -12.733 -2.653 1.00 42.41 3 ASN B C 1
ATOM 2894 O O . ASN B 1 3 ? -59.812 -12.116 -2.363 1.00 51.19 3 ASN B O 1
ATOM 2899 N N . PRO B 1 4 ? -57.726 -12.773 -1.827 1.00 28.59 4 PRO B N 1
ATOM 2900 C CA . PRO B 1 4 ? -57.820 -12.063 -0.549 1.00 20.33 4 PRO B CA 1
ATOM 2901 C C . PRO B 1 4 ? -57.850 -10.546 -0.729 1.00 14.14 4 PRO B C 1
ATOM 2902 O O . PRO B 1 4 ? -57.019 -9.984 -1.447 1.00 13.88 4 PRO B O 1
ATOM 2906 N N . THR B 1 5 ? -58.814 -9.894 -0.082 1.00 12.32 5 THR B N 1
ATOM 2907 C CA . THR B 1 5 ? -58.925 -8.438 -0.137 1.00 8.80 5 THR B CA 1
ATOM 2908 C C . THR B 1 5 ? -57.812 -7.887 0.754 1.00 12.12 5 THR B C 1
ATOM 2909 O O . THR B 1 5 ? -57.603 -8.376 1.866 1.00 15.19 5 THR B O 1
ATOM 2913 N N . LYS B 1 6 ? -57.096 -6.878 0.270 1.00 9.60 6 LYS B N 1
ATOM 2914 C CA . LYS B 1 6 ? -56.007 -6.295 1.045 1.00 7.43 6 LYS B CA 1
ATOM 2915 C C . LYS B 1 6 ? -56.262 -4.843 1.410 1.00 10.97 6 LYS B C 1
ATOM 2916 O O . LYS B 1 6 ? -56.845 -4.078 0.636 1.00 11.94 6 LYS B O 1
ATOM 2922 N N . ILE B 1 7 ? -55.844 -4.475 2.613 1.00 6.69 7 ILE B N 1
ATOM 2923 C CA . ILE B 1 7 ? -56.009 -3.111 3.086 1.00 11.52 7 ILE B CA 1
ATOM 2924 C C . ILE B 1 7 ? -54.649 -2.614 3.572 1.00 9.99 7 ILE B C 1
ATOM 2925 O O . ILE B 1 7 ? -53.927 -3.328 4.273 1.00 10.81 7 ILE B O 1
ATOM 2930 N N . SER B 1 8 ? -54.301 -1.393 3.189 1.00 8.60 8 SER B N 1
ATOM 2931 C CA . SER B 1 8 ? -53.016 -0.820 3.572 1.00 9.68 8 SER B CA 1
ATOM 2932 C C . SER B 1 8 ? -53.043 -0.011 4.858 1.00 10.37 8 SER B C 1
ATOM 2933 O O . SER B 1 8 ? -54.036 0.641 5.180 1.00 11.83 8 SER B O 1
ATOM 2936 N N . ILE B 1 9 ? -51.935 -0.068 5.588 1.00 9.29 9 ILE B N 1
ATOM 2937 C CA . ILE B 1 9 ? -51.775 0.685 6.822 1.00 11.90 9 ILE B CA 1
ATOM 2938 C C . ILE B 1 9 ? -50.371 1.271 6.812 1.00 13.57 9 ILE B C 1
ATOM 2939 O O . ILE B 1 9 ? -49.385 0.539 6.693 1.00 11.72 9 ILE B O 1
ATOM 2944 N N . LEU B 1 10 ? -50.291 2.594 6.931 1.00 10.90 10 LEU B N 1
ATOM 2945 C CA . LEU B 1 10 ? -49.011 3.289 6.911 1.00 12.66 10 LEU B CA 1
ATOM 2946 C C . LEU B 1 10 ? -48.258 2.992 5.613 1.00 15.09 10 LEU B C 1
ATOM 2947 O O . LEU B 1 10 ? -47.035 2.852 5.605 1.00 19.70 10 LEU B O 1
ATOM 2952 N N . GLY B 1 11 ? -49.013 2.887 4.517 1.00 20.69 11 GLY B N 1
ATOM 2953 C CA . GLY B 1 11 ? -48.427 2.646 3.207 1.00 22.02 11 GLY B CA 1
ATOM 2954 C C . GLY B 1 11 ? -48.125 1.214 2.797 1.00 23.31 11 GLY B C 1
ATOM 2955 O O . GLY B 1 11 ? -47.722 0.972 1.655 1.00 26.44 11 GLY B O 1
ATOM 2956 N N . ARG B 1 12 ? -48.319 0.269 3.713 1.00 21.98 12 ARG B N 1
ATOM 2957 C CA . ARG B 1 12 ? -48.059 -1.151 3.452 1.00 20.84 12 ARG B CA 1
ATOM 2958 C C . ARG B 1 12 ? -49.355 -1.954 3.440 1.00 16.01 12 ARG B C 1
ATOM 2959 O O . ARG B 1 12 ? -50.247 -1.695 4.245 1.00 19.78 12 ARG B O 1
ATOM 2967 N N . GLU B 1 13 ? -49.449 -2.947 2.558 1.00 18.46 13 GLU B N 1
ATOM 2968 C CA . GLU B 1 13 ? -50.647 -3.793 2.500 1.00 27.94 13 GLU B CA 1
ATOM 2969 C C . GLU B 1 13 ? -50.550 -4.924 3.524 1.00 26.71 13 GLU B C 1
ATOM 2970 O O . GLU B 1 13 ? -50.316 -6.075 3.149 1.00 34.59 13 GLU B O 1
ATOM 2976 N N . SER B 1 14 ? -50.754 -4.614 4.804 1.00 12.37 14 SER B N 1
ATOM 2977 C CA . SER B 1 14 ? -50.639 -5.635 5.845 1.00 18.32 14 SER B CA 1
ATOM 2978 C C . SER B 1 14 ? -51.914 -6.402 6.192 1.00 11.84 14 SER B C 1
ATOM 2979 O O . SER B 1 14 ? -51.842 -7.504 6.732 1.00 10.48 14 SER B O 1
ATOM 2982 N N . ILE B 1 15 ? -53.077 -5.834 5.897 1.00 11.09 15 ILE B N 1
ATOM 2983 C CA . ILE B 1 15 ? -54.328 -6.531 6.177 1.00 7.81 15 ILE B CA 1
ATOM 2984 C C . ILE B 1 15 ? -54.719 -7.413 4.992 1.00 8.78 15 ILE B C 1
ATOM 2985 O O . ILE B 1 15 ? -54.772 -6.957 3.852 1.00 10.21 15 ILE B O 1
ATOM 2990 N N . ILE B 1 16 ? -54.978 -8.682 5.278 1.00 10.87 16 ILE B N 1
ATOM 2991 C CA . ILE B 1 16 ? -55.402 -9.646 4.268 1.00 8.28 16 ILE B CA 1
ATOM 2992 C C . ILE B 1 16 ? -56.696 -10.223 4.836 1.00 11.85 16 ILE B C 1
ATOM 2993 O O . ILE B 1 16 ? -56.702 -10.798 5.930 1.00 9.33 16 ILE B O 1
ATOM 2998 N N . ALA B 1 17 ? -57.788 -10.073 4.098 1.00 9.11 17 ALA B N 1
ATOM 2999 C CA . ALA B 1 17 ? -59.081 -10.521 4.596 1.00 11.05 17 ALA B CA 1
ATOM 3000 C C . ALA B 1 17 ? -59.889 -11.387 3.646 1.00 14.88 17 ALA B C 1
ATOM 3001 O O . ALA B 1 17 ? -59.924 -11.152 2.437 1.00 13.43 17 ALA B O 1
ATOM 3003 N N . ASP B 1 18 ? -60.565 -12.380 4.217 1.00 17.98 18 ASP B N 1
ATOM 3004 C CA . ASP B 1 18 ? -61.391 -13.295 3.441 1.00 15.12 18 ASP B CA 1
ATOM 3005 C C . ASP B 1 18 ? -61.841 -14.436 4.345 1.00 17.40 18 ASP B C 1
ATOM 3006 O O . ASP B 1 18 ? -61.209 -14.712 5.360 1.00 17.17 18 ASP B O 1
ATOM 3011 N N . PHE B 1 19 ? -62.946 -15.079 3.987 1.00 15.31 19 PHE B N 1
ATOM 3012 C CA . PHE B 1 19 ? -63.449 -16.218 4.747 1.00 11.01 19 PHE B CA 1
ATOM 3013 C C . PHE B 1 19 ? -62.521 -17.402 4.454 1.00 14.77 19 PHE B C 1
ATOM 3014 O O . PHE B 1 19 ? -62.225 -17.676 3.292 1.00 13.15 19 PHE B O 1
ATOM 3022 N N . GLY B 1 20 ? -62.046 -18.091 5.491 1.00 15.95 20 GLY B N 1
ATOM 3023 C CA . GLY B 1 20 ? -61.197 -19.255 5.270 1.00 15.22 20 GLY B CA 1
ATOM 3024 C C . GLY B 1 20 ? -59.679 -19.129 5.258 1.00 12.91 20 GLY B C 1
ATOM 3025 O O . GLY B 1 20 ? -58.985 -20.106 4.974 1.00 11.73 20 GLY B O 1
ATOM 3026 N N . LEU B 1 21 ? -59.145 -17.955 5.577 1.00 13.04 21 LEU B N 1
ATOM 3027 C CA . LEU B 1 21 ? -57.691 -17.777 5.582 1.00 8.82 21 LEU B CA 1
ATOM 3028 C C . LEU B 1 21 ? -56.961 -18.715 6.544 1.00 10.00 21 LEU B C 1
ATOM 3029 O O . LEU B 1 21 ? -55.892 -19.226 6.221 1.00 11.04 21 LEU B O 1
ATOM 3034 N N . TRP B 1 22 ? -57.530 -18.937 7.726 1.00 12.10 22 TRP B N 1
ATOM 3035 C CA . TRP B 1 22 ? -56.887 -19.802 8.712 1.00 12.12 22 TRP B CA 1
ATOM 3036 C C . TRP B 1 22 ? -56.741 -21.240 8.208 1.00 17.65 22 TRP B C 1
ATOM 3037 O O . TRP B 1 22 ? -55.708 -21.878 8.426 1.00 14.45 22 TRP B O 1
ATOM 3048 N N . ARG B 1 23 ? -57.767 -21.735 7.519 1.00 14.44 23 ARG B N 1
ATOM 3049 C CA . ARG B 1 23 ? -57.755 -23.102 7.008 1.00 17.42 23 ARG B CA 1
ATOM 3050 C C . ARG B 1 23 ? -56.867 -23.362 5.796 1.00 16.84 23 ARG B C 1
ATOM 3051 O O . ARG B 1 23 ? -56.243 -24.423 5.703 1.00 21.31 23 ARG B O 1
ATOM 3059 N N . ASN B 1 24 ? -56.777 -22.411 4.873 1.00 16.78 24 ASN B N 1
ATOM 3060 C CA . ASN B 1 24 ? -55.962 -22.659 3.691 1.00 19.06 24 ASN B CA 1
ATOM 3061 C C . ASN B 1 24 ? -55.098 -21.531 3.135 1.00 18.53 24 ASN B C 1
ATOM 3062 O O . ASN B 1 24 ? -54.750 -21.551 1.952 1.00 14.57 24 ASN B O 1
ATOM 3067 N N . TYR B 1 25 ? -54.718 -20.566 3.970 1.00 15.34 25 TYR B N 1
ATOM 3068 C CA . TYR B 1 25 ? -53.895 -19.467 3.475 1.00 11.66 25 TYR B CA 1
ATOM 3069 C C . TYR B 1 25 ? -52.744 -19.038 4.388 1.00 12.07 25 TYR B C 1
ATOM 3070 O O . TYR B 1 25 ? -51.602 -18.901 3.938 1.00 13.70 25 TYR B O 1
ATOM 3079 N N . VAL B 1 26 ? -53.041 -18.833 5.666 1.00 13.97 26 VAL B N 1
ATOM 3080 C CA . VAL B 1 26 ? -52.044 -18.372 6.629 1.00 13.24 26 VAL B CA 1
ATOM 3081 C C . VAL B 1 26 ? -50.745 -19.178 6.717 1.00 14.18 26 VAL B C 1
ATOM 3082 O O . VAL B 1 26 ? -49.661 -18.614 6.557 1.00 12.77 26 VAL B O 1
ATOM 3086 N N . ALA B 1 27 ? -50.842 -20.481 6.963 1.00 11.72 27 ALA B N 1
ATOM 3087 C CA . ALA B 1 27 ? -49.643 -21.311 7.078 1.00 15.21 27 ALA B CA 1
ATOM 3088 C C . ALA B 1 27 ? -48.695 -21.087 5.908 1.00 18.23 27 ALA B C 1
ATOM 3089 O O . ALA B 1 27 ? -47.522 -20.764 6.103 1.00 18.89 27 ALA B O 1
ATOM 3091 N N . LYS B 1 28 ? -49.207 -21.251 4.691 1.00 15.84 28 LYS B N 1
ATOM 3092 C CA . LYS B 1 28 ? -48.391 -21.071 3.492 1.00 13.92 28 LYS B CA 1
ATOM 3093 C C . LYS B 1 28 ? -47.841 -19.660 3.338 1.00 15.57 28 LYS B C 1
ATOM 3094 O O . LYS B 1 28 ? -46.682 -19.479 2.974 1.00 17.95 28 LYS B O 1
ATOM 3100 N N . ASP B 1 29 ? -48.672 -18.661 3.620 1.00 19.14 29 ASP B N 1
ATOM 3101 C CA . ASP B 1 29 ? -48.256 -17.265 3.486 1.00 17.95 29 ASP B CA 1
ATOM 3102 C C . ASP B 1 29 ? -47.151 -16.914 4.484 1.00 17.03 29 ASP B C 1
ATOM 3103 O O . ASP B 1 29 ? -46.240 -16.143 4.171 1.00 15.71 29 ASP B O 1
ATOM 3108 N N . LEU B 1 30 ? -47.233 -17.477 5.683 1.00 10.00 30 LEU B N 1
ATOM 3109 C CA . LEU B 1 30 ? -46.222 -17.208 6.695 1.00 14.65 30 LEU B CA 1
ATOM 3110 C C . LEU B 1 30 ? -44.878 -17.762 6.257 1.00 16.52 30 LEU B C 1
ATOM 3111 O O . LEU B 1 30 ? -43.851 -17.095 6.386 1.00 17.70 30 LEU B O 1
ATOM 3116 N N . ILE B 1 31 ? -44.890 -18.983 5.732 1.00 13.63 31 ILE B N 1
ATOM 3117 C CA . ILE B 1 31 ? -43.660 -19.640 5.298 1.00 16.37 31 ILE B CA 1
ATOM 3118 C C . ILE B 1 31 ? -42.987 -18.945 4.126 1.00 15.27 31 ILE B C 1
ATOM 3119 O O . ILE B 1 31 ? -41.763 -18.837 4.088 1.00 17.82 31 ILE B O 1
ATOM 3124 N N . SER B 1 32 ? -43.785 -18.464 3.177 1.00 17.11 32 SER B N 1
ATOM 3125 C CA . SER B 1 32 ? -43.243 -17.791 2.002 1.00 22.24 32 SER B CA 1
ATOM 3126 C C . SER B 1 32 ? -43.016 -16.288 2.167 1.00 22.48 32 SER B C 1
ATOM 3127 O O . SER B 1 32 ? -42.065 -15.746 1.606 1.00 30.69 32 SER B O 1
ATOM 3130 N N . ASP B 1 33 ? -43.877 -15.619 2.933 1.00 22.71 33 ASP B N 1
ATOM 3131 C CA . ASP B 1 33 ? -43.769 -14.172 3.136 1.00 18.05 33 ASP B CA 1
ATOM 3132 C C . ASP B 1 33 ? -43.114 -13.713 4.434 1.00 20.09 33 ASP B C 1
ATOM 3133 O O . ASP B 1 33 ? -42.618 -12.588 4.518 1.00 25.49 33 ASP B O 1
ATOM 3138 N N . CYS B 1 34 ? -43.136 -14.564 5.452 1.00 20.53 34 CYS B N 1
ATOM 3139 C CA . CYS B 1 34 ? -42.524 -14.232 6.732 1.00 16.68 34 CYS B CA 1
ATOM 3140 C C . CYS B 1 34 ? -41.573 -15.354 7.080 1.00 15.02 34 CYS B C 1
ATOM 3141 O O . CYS B 1 34 ? -41.573 -15.863 8.199 1.00 17.51 34 CYS B O 1
ATOM 3144 N N . SER B 1 35 ? -40.769 -15.734 6.094 1.00 18.24 35 SER B N 1
ATOM 3145 C CA . SER B 1 35 ? -39.806 -16.809 6.252 1.00 22.82 35 SER B CA 1
ATOM 3146 C C . SER B 1 35 ? -39.019 -16.733 7.559 1.00 18.25 35 SER B C 1
ATOM 3147 O O . SER B 1 35 ? -38.492 -15.681 7.934 1.00 18.15 35 SER B O 1
ATOM 3150 N N . SER B 1 36 ? -38.955 -17.865 8.247 1.00 15.37 36 SER B N 1
ATOM 3151 C CA . SER B 1 36 ? -38.237 -17.975 9.509 1.00 18.31 36 SER B CA 1
ATOM 3152 C C . SER B 1 36 ? -38.056 -19.445 9.841 1.00 20.83 36 SER B C 1
ATOM 3153 O O . SER B 1 36 ? -38.678 -20.312 9.219 1.00 17.87 36 SER B O 1
ATOM 3156 N N . THR B 1 37 ? -37.198 -19.720 10.816 1.00 17.44 37 THR B N 1
ATOM 3157 C CA . THR B 1 37 ? -36.961 -21.087 11.257 1.00 14.81 37 THR B CA 1
ATOM 3158 C C . THR B 1 37 ? -37.926 -21.362 12.398 1.00 19.92 37 THR B C 1
ATOM 3159 O O . THR B 1 37 ? -38.229 -22.515 12.708 1.00 17.58 37 THR B O 1
ATOM 3163 N N . THR B 1 38 ? -38.421 -20.289 13.008 1.00 11.90 38 THR B N 1
ATOM 3164 C CA . THR B 1 38 ? -39.288 -20.425 14.163 1.00 8.74 38 THR B CA 1
ATOM 3165 C C . THR B 1 38 ? -40.542 -19.576 14.174 1.00 9.01 38 THR B C 1
ATOM 3166 O O . THR B 1 38 ? -40.483 -18.358 13.984 1.00 14.86 38 THR B O 1
ATOM 3170 N N . TYR B 1 39 ? -41.674 -20.230 14.414 1.00 8.06 39 TYR B N 1
ATOM 3171 C CA . TYR B 1 39 ? -42.950 -19.536 14.517 1.00 8.40 39 TYR B CA 1
ATOM 3172 C C . TYR B 1 39 ? -43.515 -19.831 15.901 1.00 12.21 39 TYR B C 1
ATOM 3173 O O . TYR B 1 39 ? -43.564 -20.983 16.341 1.00 14.86 39 TYR B O 1
ATOM 3182 N N . VAL B 1 40 ? -43.923 -18.780 16.594 1.00 11.59 40 VAL B N 1
ATOM 3183 C CA . VAL B 1 40 ? -44.484 -18.921 17.921 1.00 10.51 40 VAL B CA 1
ATOM 3184 C C . VAL B 1 40 ? -45.931 -18.467 17.894 1.00 14.78 40 VAL B C 1
ATOM 3185 O O . VAL B 1 40 ? -46.223 -17.316 17.571 1.00 16.63 40 VAL B O 1
ATOM 3189 N N . LEU B 1 41 ? -46.838 -19.374 18.225 1.00 10.76 41 LEU B N 1
ATOM 3190 C CA . LEU B 1 41 ? -48.247 -19.037 18.238 1.00 11.69 41 LEU B CA 1
ATOM 3191 C C . LEU B 1 41 ? -48.710 -18.847 19.676 1.00 13.67 41 LEU B C 1
ATOM 3192 O O . LEU B 1 41 ? -48.531 -19.726 20.522 1.00 15.27 41 LEU B O 1
ATOM 3197 N N . VAL B 1 42 ? -49.288 -17.683 19.954 1.00 10.37 42 VAL B N 1
ATOM 3198 C CA . VAL B 1 42 ? -49.797 -17.385 21.284 1.00 9.27 42 VAL B CA 1
ATOM 3199 C C . VAL B 1 42 ? -51.307 -17.209 21.166 1.00 14.41 42 VAL B C 1
ATOM 3200 O O . VAL B 1 42 ? -51.794 -16.501 20.281 1.00 12.82 42 VAL B O 1
ATOM 3204 N N . 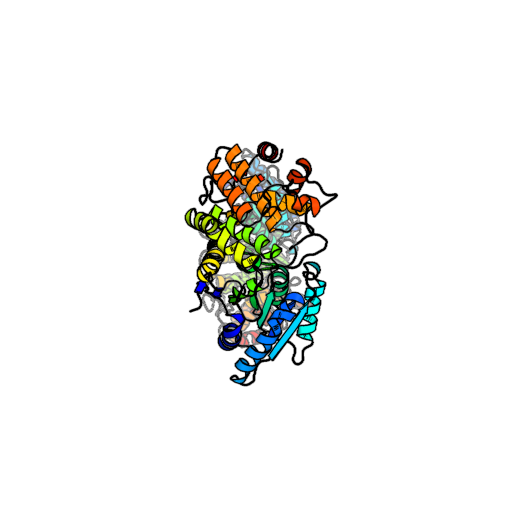THR B 1 43 ? -52.041 -17.866 22.054 1.00 9.77 43 THR B N 1
ATOM 3205 C CA . THR B 1 43 ? -53.499 -17.785 22.069 1.00 10.93 43 THR B CA 1
ATOM 3206 C C . THR B 1 43 ? -53.954 -18.174 23.480 1.00 11.20 43 THR B C 1
ATOM 3207 O O . THR B 1 43 ? -53.113 -18.406 24.350 1.00 15.49 43 THR B O 1
ATOM 3211 N N . ASP B 1 44 ? -55.262 -18.204 23.729 1.00 12.15 44 ASP B N 1
ATOM 3212 C CA . ASP B 1 44 ? -55.728 -18.627 25.043 1.00 13.15 44 ASP B CA 1
ATOM 3213 C C . ASP B 1 44 ? -56.382 -19.992 24.865 1.00 16.24 44 ASP B C 1
ATOM 3214 O O . ASP B 1 44 ? -56.595 -20.435 23.732 1.00 14.98 44 ASP B O 1
ATOM 3219 N N . THR B 1 45 ? -56.688 -20.660 25.970 1.00 17.86 45 THR B N 1
ATOM 3220 C CA . THR B 1 45 ? -57.267 -21.997 25.916 1.00 16.96 45 THR B CA 1
ATOM 3221 C C . THR B 1 45 ? -58.644 -22.134 25.257 1.00 18.19 45 THR B C 1
ATOM 3222 O O . THR B 1 45 ? -58.966 -23.197 24.724 1.00 22.81 45 THR B O 1
ATOM 3226 N N . ASN B 1 46 ? -59.457 -21.081 25.285 1.00 12.06 46 ASN B N 1
ATOM 3227 C CA . ASN B 1 46 ? -60.773 -21.138 24.638 1.00 15.46 46 ASN B CA 1
ATOM 3228 C C . ASN B 1 46 ? -60.576 -21.188 23.119 1.00 13.86 46 ASN B C 1
ATOM 3229 O O . ASN B 1 46 ? -61.069 -22.086 22.436 1.00 18.08 46 ASN B O 1
ATOM 3234 N N . ILE B 1 47 ? -59.843 -20.202 22.612 1.00 15.43 47 ILE B N 1
ATOM 3235 C CA . ILE B 1 47 ? -59.555 -20.061 21.187 1.00 16.88 47 ILE B CA 1
ATOM 3236 C C . ILE B 1 47 ? -58.705 -21.207 20.648 1.00 14.32 47 ILE B C 1
ATOM 3237 O O . ILE B 1 47 ? -59.032 -21.794 19.616 1.00 14.72 47 ILE B O 1
ATOM 3242 N N . GLY B 1 48 ? -57.616 -21.517 21.347 1.00 14.41 48 GLY B N 1
ATOM 3243 C CA . GLY B 1 48 ? -56.731 -22.586 20.911 1.00 13.66 48 GLY B CA 1
ATOM 3244 C C . GLY B 1 48 ? -57.388 -23.951 20.774 1.00 17.44 48 GLY B C 1
ATOM 3245 O O . GLY B 1 48 ? -57.162 -24.655 19.788 1.00 15.69 48 GLY B O 1
ATOM 3246 N N . SER B 1 49 ? -58.204 -24.329 21.751 1.00 13.28 49 SER B N 1
ATOM 3247 C CA . SER B 1 49 ? -58.863 -25.628 21.709 1.00 18.30 49 SER B CA 1
ATOM 3248 C C . SER B 1 49 ? -59.728 -25.785 20.457 1.00 22.62 49 SER B C 1
ATOM 3249 O O . SER B 1 49 ? -60.015 -26.902 20.029 1.00 19.90 49 SER B O 1
ATOM 3252 N N . ILE B 1 50 ? -60.130 -24.666 19.863 1.00 18.38 50 ILE B N 1
ATOM 3253 C CA . ILE B 1 50 ? -60.969 -24.705 18.671 1.00 16.98 50 ILE B CA 1
ATOM 3254 C C . ILE B 1 50 ? -60.196 -24.593 17.364 1.00 16.52 50 ILE B C 1
ATOM 3255 O O . ILE B 1 50 ? -60.492 -25.297 16.402 1.00 21.40 50 ILE B O 1
ATOM 3260 N N . TYR B 1 51 ? -59.204 -23.710 17.333 1.00 16.31 51 TYR B N 1
ATOM 3261 C CA . TYR B 1 51 ? -58.467 -23.451 16.100 1.00 14.26 51 TYR B CA 1
ATOM 3262 C C . TYR B 1 51 ? -57.026 -23.924 15.942 1.00 13.05 51 TYR B C 1
ATOM 3263 O O . TYR B 1 51 ? -56.498 -23.930 14.829 1.00 15.38 51 TYR B O 1
ATOM 3272 N N . THR B 1 52 ? -56.382 -24.325 17.030 1.00 15.06 52 THR B N 1
ATOM 3273 C CA . THR B 1 52 ? -54.994 -24.751 16.928 1.00 12.66 52 THR B CA 1
ATOM 3274 C C . THR B 1 52 ? -54.738 -26.079 16.211 1.00 11.75 52 THR B C 1
ATOM 3275 O O . THR B 1 52 ? -53.797 -26.186 15.429 1.00 15.94 52 THR B O 1
ATOM 3279 N N . PRO B 1 53 ? -55.574 -27.103 16.453 1.00 14.48 53 PRO B N 1
ATOM 3280 C CA . PRO B 1 53 ? -55.357 -28.393 15.785 1.00 16.77 53 PRO B CA 1
ATOM 3281 C C . PRO B 1 53 ? -55.260 -28.346 14.251 1.00 18.78 53 PRO B C 1
ATOM 3282 O O . PRO B 1 53 ? -54.336 -28.919 13.673 1.00 21.27 53 PRO B O 1
ATOM 3286 N N . SER B 1 54 ? -56.196 -27.665 13.590 1.00 16.35 54 SER B N 1
ATOM 3287 C CA . SER B 1 54 ? -56.164 -27.594 12.128 1.00 13.92 54 SER B CA 1
ATOM 3288 C C . SER B 1 54 ? -54.929 -26.859 11.631 1.00 14.65 54 SER B C 1
ATOM 3289 O O . SER B 1 54 ? -54.360 -27.217 10.599 1.00 16.55 54 SER B O 1
ATOM 3292 N N . PHE B 1 55 ? -54.511 -25.834 12.368 1.00 14.62 55 PHE B N 1
ATOM 3293 C CA . PHE B 1 55 ? -53.336 -25.052 11.988 1.00 13.93 55 PHE B CA 1
ATOM 3294 C C . PHE B 1 55 ? -52.032 -25.831 12.149 1.00 14.20 55 PHE B C 1
ATOM 3295 O O . PHE B 1 55 ? -51.131 -25.716 11.317 1.00 14.47 55 PHE B O 1
ATOM 3303 N N . GLU B 1 56 ? -51.915 -26.609 13.220 1.00 13.56 56 GLU B N 1
ATOM 3304 C CA . GLU B 1 56 ? -50.698 -27.388 13.413 1.00 17.93 56 GLU B CA 1
ATOM 3305 C C . GLU B 1 56 ? -50.497 -28.262 12.179 1.00 14.97 56 GLU B C 1
ATOM 3306 O O . GLU B 1 56 ? -49.379 -28.431 11.700 1.00 17.13 56 GLU B O 1
ATOM 3312 N N . GLU B 1 57 ? -51.598 -28.796 11.661 1.00 17.61 57 GLU B N 1
ATOM 3313 C CA . GLU B 1 57 ? -51.563 -29.653 10.480 1.00 18.03 57 GLU B CA 1
ATOM 3314 C C . GLU B 1 57 ? -51.236 -28.845 9.227 1.00 21.12 57 GLU B C 1
ATOM 3315 O O . GLU B 1 57 ? -50.392 -29.244 8.427 1.00 19.27 57 GLU B O 1
ATOM 3321 N N . ALA B 1 58 ? -51.904 -27.707 9.059 1.00 19.15 58 ALA B N 1
ATOM 3322 C CA . ALA B 1 58 ? -51.659 -26.856 7.902 1.00 15.40 58 ALA B CA 1
ATOM 3323 C C . ALA B 1 58 ? -50.200 -26.420 7.898 1.00 15.57 58 ALA B C 1
ATOM 3324 O O . ALA B 1 58 ? -49.561 -26.377 6.849 1.00 17.55 58 ALA B O 1
ATOM 3326 N N . PHE B 1 59 ? -49.670 -26.097 9.074 1.00 14.99 59 PHE B N 1
ATOM 3327 C CA . PHE B 1 59 ? -48.278 -25.676 9.164 1.00 16.95 59 PHE B CA 1
ATOM 3328 C C . PHE B 1 59 ? -47.353 -26.839 8.801 1.00 21.17 59 PHE B C 1
ATOM 3329 O O . PHE B 1 59 ? -46.440 -26.686 7.989 1.00 20.04 59 PHE B O 1
ATOM 3337 N N . ARG B 1 60 ? -47.592 -27.998 9.413 1.00 22.30 60 ARG B N 1
ATOM 3338 C CA . ARG B 1 60 ? -46.786 -29.192 9.159 1.00 20.55 60 ARG B CA 1
ATOM 3339 C C . ARG B 1 60 ? -46.717 -29.469 7.674 1.00 20.43 60 ARG B C 1
ATOM 3340 O O . ARG B 1 60 ? -45.640 -29.697 7.118 1.00 24.15 60 ARG B O 1
ATOM 3348 N N . LYS B 1 61 ? -47.880 -29.439 7.035 1.00 19.94 61 LYS B N 1
ATOM 3349 C CA . LYS B 1 61 ? -47.974 -29.689 5.607 1.00 24.28 61 LYS B CA 1
ATOM 3350 C C . LYS B 1 61 ? -47.143 -28.670 4.823 1.00 29.78 61 LYS B C 1
ATOM 3351 O O . LYS B 1 61 ? -46.359 -29.038 3.945 1.00 34.17 61 LYS B O 1
ATOM 3357 N N . ARG B 1 62 ? -47.297 -27.392 5.156 1.00 22.65 62 ARG B N 1
ATOM 3358 C CA . ARG B 1 62 ? -46.567 -26.333 4.467 1.00 20.60 62 ARG B CA 1
ATOM 3359 C C . ARG B 1 62 ? -45.062 -26.310 4.737 1.00 18.52 62 ARG B C 1
ATOM 3360 O O . ARG B 1 62 ? -44.270 -26.035 3.836 1.00 23.52 62 ARG B O 1
ATOM 3368 N N . ALA B 1 63 ? -44.667 -26.592 5.972 1.00 22.68 63 ALA B N 1
ATOM 3369 C CA . ALA B 1 63 ? -43.252 -26.590 6.325 1.00 22.97 63 ALA B CA 1
ATOM 3370 C C . ALA B 1 63 ? -42.529 -27.787 5.712 1.00 22.96 63 ALA B C 1
ATOM 3371 O O . ALA B 1 63 ? -41.307 -27.775 5.573 1.00 23.71 63 ALA B O 1
ATOM 3373 N N . ALA B 1 64 ? -43.288 -28.816 5.349 1.00 28.66 64 ALA B N 1
ATOM 3374 C CA . ALA B 1 64 ? -42.718 -30.029 4.765 1.00 37.64 64 ALA B CA 1
ATOM 3375 C C . ALA B 1 64 ? -42.003 -29.751 3.448 1.00 41.07 64 ALA B C 1
ATOM 3376 O O . ALA B 1 64 ? -40.989 -30.377 3.138 1.00 41.67 64 ALA B O 1
ATOM 3378 N N . GLU B 1 65 ? -42.535 -28.805 2.682 1.00 41.70 65 GLU B N 1
ATOM 3379 C CA . GLU B 1 65 ? -41.961 -28.437 1.396 1.00 41.81 65 GLU B CA 1
ATOM 3380 C C . GLU B 1 65 ? -40.633 -27.700 1.554 1.00 45.19 65 GLU B C 1
ATOM 3381 O O . GLU B 1 65 ? -39.787 -27.721 0.658 1.00 52.70 65 GLU B O 1
ATOM 3387 N N . ILE B 1 66 ? -40.454 -27.050 2.699 1.00 37.19 66 ILE B N 1
ATOM 3388 C CA . ILE B 1 66 ? -39.237 -26.294 2.974 1.00 33.07 66 ILE B CA 1
ATOM 3389 C C . ILE B 1 66 ? -38.197 -27.142 3.702 1.00 32.83 66 ILE B C 1
ATOM 3390 O O . ILE B 1 66 ? -38.536 -28.047 4.464 1.00 30.42 66 ILE B O 1
ATOM 3395 N N . THR B 1 67 ? -36.926 -26.840 3.456 1.00 29.35 67 THR B N 1
ATOM 3396 C CA . THR B 1 67 ? -35.830 -27.558 4.085 1.00 35.15 67 THR B CA 1
ATOM 3397 C C . THR B 1 67 ? -34.650 -26.613 4.331 1.00 36.78 67 THR B C 1
ATOM 3398 O O . THR B 1 67 ? -34.180 -25.945 3.413 1.00 43.15 67 THR B O 1
ATOM 3402 N N . PRO B 1 68 ? -34.175 -26.525 5.587 1.00 37.24 68 PRO B N 1
ATOM 3403 C CA . PRO B 1 68 ? -34.687 -27.255 6.753 1.00 38.38 68 PRO B CA 1
ATOM 3404 C C . PRO B 1 68 ? -36.100 -26.805 7.099 1.00 31.00 68 PRO B C 1
ATOM 3405 O O . PRO B 1 68 ? -36.439 -25.632 6.953 1.00 24.30 68 PRO B O 1
ATOM 3409 N N . SER B 1 69 ? -36.924 -27.740 7.551 1.00 24.56 69 SER B N 1
ATOM 3410 C CA . SER B 1 69 ? -38.297 -27.417 7.898 1.00 22.73 69 SER B CA 1
ATOM 3411 C C . SER B 1 69 ? -38.363 -26.601 9.182 1.00 22.91 69 SER B C 1
ATOM 3412 O O . SER B 1 69 ? -37.686 -26.910 10.164 1.00 21.49 69 SER B O 1
ATOM 3415 N N . PRO B 1 70 ? -39.171 -25.530 9.181 1.00 14.40 70 PRO B N 1
ATOM 3416 C CA . PRO B 1 70 ? -39.329 -24.662 10.353 1.00 15.75 70 PRO B CA 1
ATOM 3417 C C . PRO B 1 70 ? -40.155 -25.316 11.460 1.00 15.32 70 PRO B C 1
ATOM 3418 O O . PRO B 1 70 ? -40.809 -26.339 11.251 1.00 14.77 70 PRO B O 1
ATOM 3422 N N . ARG B 1 71 ? -40.127 -24.715 12.641 1.00 15.65 71 ARG B N 1
ATOM 3423 C CA . ARG B 1 71 ? -40.867 -25.248 13.772 1.00 19.05 71 ARG B CA 1
ATOM 3424 C C . ARG B 1 71 ? -41.980 -24.303 14.205 1.00 17.55 71 ARG B C 1
ATOM 3425 O O . ARG B 1 71 ? -41.888 -23.084 14.027 1.00 17.79 71 ARG B O 1
ATOM 3433 N N . LEU B 1 72 ? -43.033 -24.885 14.768 1.00 15.02 72 LEU B N 1
ATOM 3434 C CA . LEU B 1 72 ? -44.166 -24.124 15.279 1.00 14.50 72 LEU B CA 1
ATOM 3435 C C . LEU B 1 72 ? -44.287 -24.457 16.763 1.00 17.09 72 LEU B C 1
ATOM 3436 O O . LEU B 1 72 ? -44.513 -25.613 17.136 1.00 16.01 72 LEU B O 1
ATOM 3441 N N . LEU B 1 73 ? -44.110 -23.443 17.606 1.00 15.72 73 LEU B N 1
ATOM 3442 C CA . LEU B 1 73 ? -44.194 -23.609 19.054 1.00 11.58 73 LEU B CA 1
ATOM 3443 C C . LEU B 1 73 ? -45.477 -22.921 19.504 1.00 14.61 73 LEU B C 1
ATOM 3444 O O . LEU B 1 73 ? -45.808 -21.845 19.014 1.00 16.50 73 LEU B O 1
ATOM 3449 N N . ILE B 1 74 ? -46.201 -23.542 20.428 1.00 12.70 74 ILE B N 1
ATOM 3450 C CA . ILE B 1 74 ? -47.469 -22.986 20.879 1.00 15.44 74 ILE B CA 1
ATOM 3451 C C . ILE B 1 74 ? -47.552 -22.702 22.376 1.00 20.01 74 ILE B C 1
ATOM 3452 O O . ILE B 1 74 ? -47.198 -23.542 23.204 1.00 12.51 74 ILE B O 1
ATOM 3457 N N . TYR B 1 75 ? -48.022 -21.501 22.706 1.00 15.62 75 TYR B N 1
ATOM 3458 C CA . TYR B 1 75 ? -48.185 -21.084 24.092 1.00 13.93 75 TYR B CA 1
ATOM 3459 C C . TYR B 1 75 ? -49.667 -20.774 24.337 1.00 18.01 75 TYR B C 1
ATOM 3460 O O . TYR B 1 75 ? -50.258 -19.941 23.643 1.00 16.46 75 TYR B O 1
ATOM 3469 N N . ASN B 1 76 ? -50.271 -21.456 25.309 1.00 15.38 76 ASN B N 1
ATOM 3470 C CA . ASN B 1 76 ? -51.680 -21.228 25.630 1.00 15.33 76 ASN B CA 1
ATOM 3471 C C . ASN B 1 76 ? -51.816 -20.521 26.968 1.00 16.24 76 ASN B C 1
ATOM 3472 O O . ASN B 1 76 ? -51.480 -21.081 28.009 1.00 19.07 76 ASN B O 1
ATOM 3477 N N . ARG B 1 77 ? -52.298 -19.287 26.943 1.00 12.22 77 ARG B N 1
ATOM 3478 C CA . ARG B 1 77 ? -52.503 -18.541 28.176 1.00 18.16 77 ARG B CA 1
ATOM 3479 C C . ARG B 1 77 ? -53.942 -18.710 28.639 1.00 18.58 77 ARG B C 1
ATOM 3480 O O . ARG B 1 77 ? -54.805 -19.153 27.876 1.00 15.51 77 ARG B O 1
ATOM 3488 N N . PRO B 1 78 ? -54.219 -18.370 29.907 1.00 17.68 78 PRO B N 1
ATOM 3489 C CA . PRO B 1 78 ? -55.587 -18.499 30.412 1.00 19.51 78 PRO B CA 1
ATOM 3490 C C . PRO B 1 78 ? -56.426 -17.411 29.757 1.00 13.84 78 PRO B C 1
ATOM 3491 O O . PRO B 1 78 ? -55.904 -16.345 29.418 1.00 15.82 78 PRO B O 1
ATOM 3495 N N . PRO B 1 79 ? -57.726 -17.665 29.550 1.00 15.35 79 PRO B N 1
ATOM 3496 C CA . PRO B 1 79 ? -58.540 -16.620 28.931 1.00 13.31 79 PRO B CA 1
ATOM 3497 C C . PRO B 1 79 ? -58.766 -15.498 29.934 1.00 17.31 79 PRO B C 1
ATOM 3498 O O . PRO B 1 79 ? -58.539 -15.678 31.129 1.00 17.64 79 PRO B O 1
ATOM 3502 N N . GLY B 1 80 ? -59.190 -14.338 29.450 1.00 12.20 80 GLY B N 1
ATOM 3503 C CA . GLY B 1 80 ? -59.442 -13.224 30.346 1.00 15.57 80 GLY B CA 1
ATOM 3504 C C . GLY B 1 80 ? -58.380 -12.146 30.333 1.00 10.29 80 GLY B C 1
ATOM 3505 O O . GLY B 1 80 ? -57.206 -12.401 30.050 1.00 11.35 80 GLY B O 1
ATOM 3506 N N . GLU B 1 81 ? -58.804 -10.927 30.651 1.00 15.19 81 GLU B N 1
ATOM 3507 C CA . GLU B 1 81 ? -57.901 -9.786 30.691 1.00 19.44 81 GLU B CA 1
ATOM 3508 C C . GLU B 1 81 ? -56.812 -9.976 31.752 1.00 15.46 81 GLU B C 1
ATOM 3509 O O . GLU B 1 81 ? -55.797 -9.287 31.728 1.00 14.86 81 GLU B O 1
ATOM 3515 N N . VAL B 1 82 ? -57.019 -10.915 32.674 1.00 20.28 82 VAL B N 1
ATOM 3516 C CA . VAL B 1 82 ? -56.029 -11.177 33.723 1.00 18.62 82 VAL B CA 1
ATOM 3517 C C . VAL B 1 82 ? -54.662 -11.533 33.139 1.00 12.53 82 VAL B C 1
ATOM 3518 O O . VAL B 1 82 ? -53.631 -11.259 33.747 1.00 13.65 82 VAL B O 1
ATOM 3522 N N . SER B 1 83 ? -54.655 -12.141 31.957 1.00 17.22 83 SER B N 1
ATOM 3523 C CA . SER B 1 83 ? -53.406 -12.546 31.319 1.00 13.28 83 SER B CA 1
ATOM 3524 C C . SER B 1 83 ? -52.619 -11.404 30.695 1.00 17.03 83 SER B C 1
ATOM 3525 O O . SER B 1 83 ? -51.455 -11.577 30.337 1.00 23.00 83 SER B O 1
ATOM 3528 N N . LYS B 1 84 ? -53.246 -10.241 30.545 1.00 15.32 84 LYS B N 1
ATOM 3529 C CA . LYS B 1 84 ? -52.548 -9.102 29.961 1.00 12.43 84 LYS B CA 1
ATOM 3530 C C . LYS B 1 84 ? -51.775 -8.437 31.098 1.00 12.33 84 LYS B C 1
ATOM 3531 O O . LYS B 1 84 ? -52.118 -7.346 31.550 1.00 16.04 84 LYS B O 1
ATOM 3537 N N . SER B 1 85 ? -50.722 -9.108 31.559 1.00 13.17 85 SER B N 1
ATOM 3538 C CA . SER B 1 85 ? -49.936 -8.605 32.683 1.00 16.08 85 SER B CA 1
ATOM 3539 C C . SER B 1 85 ? -48.434 -8.772 32.515 1.00 15.07 85 SER B C 1
ATOM 3540 O O . SER B 1 85 ? -47.966 -9.447 31.597 1.00 9.35 85 SER B O 1
ATOM 3543 N N . ARG B 1 86 ? -47.681 -8.156 33.422 1.00 10.59 86 ARG B N 1
ATOM 3544 C CA . ARG B 1 86 ? -46.224 -8.255 33.400 1.00 12.03 86 ARG B CA 1
ATOM 3545 C C . ARG B 1 86 ? -45.795 -9.717 33.555 1.00 14.12 86 ARG B C 1
ATOM 3546 O O . ARG B 1 86 ? -44.873 -10.184 32.878 1.00 10.70 86 ARG B O 1
ATOM 3554 N N . GLN B 1 87 ? -46.476 -10.431 34.451 1.00 12.92 87 GLN B N 1
ATOM 3555 C CA . GLN B 1 87 ? -46.165 -11.833 34.724 1.00 14.03 87 GLN B CA 1
ATOM 3556 C C . GLN B 1 87 ? -46.321 -12.727 33.494 1.00 12.25 87 GLN B C 1
ATOM 3557 O O . GLN B 1 87 ? -45.458 -13.561 33.196 1.00 11.02 87 GLN B O 1
ATOM 3563 N N . THR B 1 88 ? -47.430 -12.561 32.785 1.00 11.49 88 THR B N 1
ATOM 3564 C CA . THR B 1 88 ? -47.674 -13.364 31.599 1.00 11.33 88 THR B CA 1
ATOM 3565 C C . THR B 1 88 ? -46.673 -13.010 30.497 1.00 9.20 88 THR B C 1
ATOM 3566 O O . THR B 1 88 ? -46.174 -13.887 29.786 1.00 10.45 88 THR B O 1
ATOM 3570 N N . LYS B 1 89 ? -46.370 -11.727 30.355 1.00 9.52 89 LYS B N 1
ATOM 3571 C CA . LYS B 1 89 ? -45.402 -11.306 29.354 1.00 9.88 89 LYS B CA 1
ATOM 3572 C C . LYS B 1 89 ? -44.064 -11.978 29.650 1.00 10.31 89 LYS B C 1
ATOM 3573 O O . LYS B 1 89 ? -43.432 -12.535 28.755 1.00 11.10 89 LYS B O 1
ATOM 3579 N N . ALA B 1 90 ? -43.644 -11.925 30.912 1.00 10.69 90 ALA B N 1
ATOM 3580 C CA . ALA B 1 90 ? -42.381 -12.534 31.333 1.00 12.39 90 ALA B CA 1
ATOM 3581 C C . ALA B 1 90 ? -42.399 -14.051 31.133 1.00 12.59 90 ALA B C 1
ATOM 3582 O O . ALA B 1 90 ? -41.417 -14.623 30.666 1.00 12.41 90 ALA B O 1
ATOM 3584 N N . ASP B 1 91 ? -43.512 -14.700 31.481 1.00 12.80 91 ASP B N 1
ATOM 3585 C CA . ASP B 1 91 ? -43.627 -16.153 31.326 1.00 11.20 91 ASP B CA 1
ATOM 3586 C C . ASP B 1 91 ? -43.467 -16.585 29.872 1.00 13.44 91 ASP B C 1
ATOM 3587 O O . ASP B 1 91 ? -42.775 -17.566 29.588 1.00 13.85 91 ASP B O 1
ATOM 3592 N N . ILE B 1 92 ? -44.112 -15.867 28.953 1.00 10.70 92 ILE B N 1
ATOM 3593 C CA . ILE B 1 92 ? -44.009 -16.192 27.524 1.00 5.87 92 ILE B CA 1
ATOM 3594 C C . ILE B 1 92 ? -42.560 -16.017 27.058 1.00 8.69 92 ILE B C 1
ATOM 3595 O O . ILE B 1 92 ? -42.021 -16.858 26.339 1.00 12.08 92 ILE B O 1
ATOM 3600 N N . GLU B 1 93 ? -41.928 -14.925 27.477 1.00 7.98 93 GLU B N 1
ATOM 3601 C CA . GLU B 1 93 ? -40.542 -14.658 27.104 1.00 6.56 93 GLU B CA 1
ATOM 3602 C C . GLU B 1 93 ? -39.615 -15.766 27.602 1.00 12.37 93 GLU B C 1
ATOM 3603 O O . GLU B 1 93 ? -38.824 -16.302 26.830 1.00 14.91 93 GLU B O 1
ATOM 3609 N N . ASP B 1 94 ? -39.716 -16.110 28.885 1.00 9.17 94 ASP B N 1
ATOM 3610 C CA . ASP B 1 94 ? -38.876 -17.163 29.458 1.00 11.55 94 ASP B CA 1
ATOM 3611 C C . ASP B 1 94 ? -39.069 -18.479 28.705 1.00 10.43 94 ASP B C 1
ATOM 3612 O O . ASP B 1 94 ? -38.110 -19.190 28.408 1.00 13.47 94 ASP B O 1
ATOM 3617 N N . TRP B 1 95 ? -40.322 -18.799 28.407 1.00 13.05 95 TRP B N 1
ATOM 3618 C CA . TRP B 1 95 ? -40.651 -20.018 27.683 1.00 16.96 95 TRP B CA 1
ATOM 3619 C C . TRP B 1 95 ? -39.994 -20.006 26.292 1.00 21.93 95 TRP B C 1
ATOM 3620 O O . TRP B 1 95 ? -39.448 -21.018 25.845 1.00 14.94 95 TRP B O 1
ATOM 3631 N N . MET B 1 96 ? -40.039 -18.859 25.615 1.00 11.27 96 MET B N 1
ATOM 3632 C CA . MET B 1 96 ? -39.436 -18.729 24.290 1.00 7.37 96 MET B CA 1
ATOM 3633 C C . MET B 1 96 ? -37.917 -18.867 24.375 1.00 9.38 96 MET B C 1
ATOM 3634 O O . MET B 1 96 ? -37.290 -19.516 23.534 1.00 13.94 96 MET B O 1
ATOM 3639 N N . LEU B 1 97 ? -37.335 -18.257 25.402 1.00 11.15 97 LEU B N 1
ATOM 3640 C CA . LEU B 1 97 ? -35.890 -18.288 25.619 1.00 10.80 97 LEU B CA 1
ATOM 3641 C C . LEU B 1 97 ? -35.400 -19.664 26.066 1.00 17.34 97 LEU B C 1
ATOM 3642 O O . LEU B 1 97 ? -34.215 -19.981 25.938 1.00 18.61 97 LEU B O 1
ATOM 3647 N N . SER B 1 98 ? -36.318 -20.473 26.586 1.00 14.75 98 SER B N 1
ATOM 3648 C CA . SER B 1 98 ? -35.996 -21.811 27.076 1.00 23.91 98 SER B CA 1
ATOM 3649 C C . SER B 1 98 ? -36.007 -22.912 26.018 1.00 25.18 98 SER B C 1
ATOM 3650 O O . SER B 1 98 ? -35.631 -24.043 26.310 1.00 26.88 98 SER B O 1
ATOM 3653 N N . GLN B 1 99 ? -36.439 -22.597 24.800 1.00 21.22 99 GLN B N 1
ATOM 3654 C CA . GLN B 1 99 ? -36.491 -23.609 23.745 1.00 20.03 99 GLN B CA 1
ATOM 3655 C C . GLN B 1 99 ? -35.102 -24.059 23.298 1.00 19.94 99 GLN B C 1
ATOM 3656 O O . GLN B 1 99 ? -34.105 -23.387 23.564 1.00 20.74 99 GLN B O 1
ATOM 3662 N N . ASN B 1 100 ? -35.041 -25.211 22.635 1.00 17.32 100 ASN B N 1
ATOM 3663 C CA . ASN B 1 100 ? -33.775 -25.742 22.135 1.00 17.28 100 ASN B CA 1
ATOM 3664 C C . ASN B 1 100 ? -33.836 -25.918 20.621 1.00 14.41 100 ASN B C 1
ATOM 3665 O O . ASN B 1 100 ? -34.452 -26.859 20.126 1.00 21.00 100 ASN B O 1
ATOM 3670 N N . PRO B 1 101 ? -33.217 -24.998 19.865 1.00 16.11 101 PRO B N 1
ATOM 3671 C CA . PRO B 1 101 ? -32.488 -23.827 20.367 1.00 20.91 101 PRO B CA 1
ATOM 3672 C C . PRO B 1 101 ? -33.474 -22.735 20.789 1.00 21.77 101 PRO B C 1
ATOM 3673 O O . PRO B 1 101 ? -34.667 -22.813 20.482 1.00 19.26 101 PRO B O 1
ATOM 3677 N N . PRO B 1 102 ? -32.992 -21.706 21.505 1.00 17.87 102 PRO B N 1
ATOM 3678 C CA . PRO B 1 102 ? -33.879 -20.628 21.945 1.00 14.33 102 PRO B CA 1
ATOM 3679 C C . PRO B 1 102 ? -34.530 -19.928 20.755 1.00 15.11 102 PRO B C 1
ATOM 3680 O O . PRO B 1 102 ? -33.999 -19.958 19.644 1.00 17.52 102 PRO B O 1
ATOM 3684 N N . CYS B 1 103 ? -35.689 -19.318 20.969 1.00 11.60 103 CYS B N 1
ATOM 3685 C CA . CYS B 1 103 ? -36.312 -18.597 19.870 1.00 14.64 103 CYS B CA 1
ATOM 3686 C C . CYS B 1 103 ? -35.384 -17.413 19.641 1.00 12.44 103 CYS B C 1
ATOM 3687 O O . CYS B 1 103 ? -35.024 -16.714 20.592 1.00 16.54 103 CYS B O 1
ATOM 3690 N N . GLY B 1 104 ? -34.983 -17.200 18.390 1.00 12.07 104 GLY B N 1
ATOM 3691 C CA . GLY B 1 104 ? -34.073 -16.107 18.093 1.00 15.01 104 GLY B CA 1
ATOM 3692 C C . GLY B 1 104 ? -34.697 -14.864 17.491 1.00 14.10 104 GLY B C 1
ATOM 3693 O O . GLY B 1 104 ? -35.917 -14.686 17.515 1.00 19.47 104 GLY B O 1
ATOM 3694 N N . ARG B 1 105 ? -33.847 -14.007 16.933 1.00 11.82 105 ARG B N 1
ATOM 3695 C CA . ARG B 1 105 ? -34.293 -12.760 16.326 1.00 18.29 105 ARG B CA 1
ATOM 3696 C C . ARG B 1 105 ? -35.124 -12.930 15.056 1.00 11.74 105 ARG B C 1
ATOM 3697 O O . ARG B 1 105 ? -35.796 -11.992 14.631 1.00 10.58 105 ARG B O 1
ATOM 3705 N N . ASP B 1 106 ? -35.087 -14.121 14.461 1.00 11.25 106 ASP B N 1
ATOM 3706 C CA . ASP B 1 106 ? -35.849 -14.398 13.241 1.00 12.73 106 ASP B CA 1
ATOM 3707 C C . ASP B 1 106 ? -37.249 -14.910 13.570 1.00 9.67 106 ASP B C 1
ATOM 3708 O O . ASP B 1 106 ? -38.064 -15.119 12.679 1.00 15.86 106 ASP B O 1
ATOM 3713 N N . THR B 1 107 ? -37.526 -15.116 14.852 1.00 10.60 107 THR B N 1
ATOM 3714 C CA . THR B 1 107 ? -38.827 -15.625 15.268 1.00 14.25 107 THR B CA 1
ATOM 3715 C C . THR B 1 107 ? -39.991 -14.779 14.761 1.00 13.79 107 THR B C 1
ATOM 3716 O O . THR B 1 107 ? -39.926 -13.548 14.761 1.00 14.07 107 THR B O 1
ATOM 3720 N N . VAL B 1 108 ? -41.046 -15.453 14.313 1.00 12.53 108 VAL B N 1
ATOM 3721 C CA . VAL B 1 108 ? -42.248 -14.778 13.847 1.00 9.56 108 VAL B CA 1
ATOM 3722 C C . VAL B 1 108 ? -43.346 -15.173 14.831 1.00 14.47 108 VAL B C 1
ATOM 3723 O O . VAL B 1 108 ? -43.707 -16.348 14.942 1.00 11.81 108 VAL B O 1
ATOM 3727 N N . VAL B 1 109 ? -43.851 -14.189 15.568 1.00 9.40 109 VAL B N 1
ATOM 3728 C CA . VAL B 1 109 ? -44.889 -14.443 16.552 1.00 9.94 109 VAL B CA 1
ATOM 3729 C C . VAL B 1 109 ? -46.270 -14.286 15.932 1.00 10.77 109 VAL B C 1
ATOM 3730 O O . VAL B 1 109 ? -46.503 -13.389 15.130 1.00 13.74 109 VAL B O 1
ATOM 3734 N N . ILE B 1 110 ? -47.172 -15.189 16.293 1.00 10.26 110 ILE B N 1
ATOM 3735 C CA . ILE B 1 110 ? -48.530 -15.177 15.771 1.00 9.05 110 ILE B CA 1
ATOM 3736 C C . ILE B 1 110 ? -49.495 -14.925 16.920 1.00 9.53 110 ILE B C 1
ATOM 3737 O O . ILE B 1 110 ? -49.603 -15.738 17.834 1.00 11.69 110 ILE B O 1
ATOM 3742 N N . ALA B 1 111 ? -50.192 -13.794 16.880 1.00 6.48 111 ALA B N 1
ATOM 3743 C CA . ALA B 1 111 ? -51.149 -13.466 17.930 1.00 7.82 111 ALA B CA 1
ATOM 3744 C C . ALA B 1 111 ? -52.540 -13.942 17.517 1.00 12.30 111 ALA B C 1
ATOM 3745 O O . ALA B 1 111 ? -53.259 -13.246 16.801 1.00 11.41 111 ALA B O 1
ATOM 3747 N N . LEU B 1 112 ? -52.908 -15.139 17.962 1.00 14.61 112 LEU B N 1
ATOM 3748 C CA . LEU B 1 112 ? -54.215 -15.700 17.645 1.00 12.34 112 LEU B CA 1
ATOM 3749 C C . LEU B 1 112 ? -55.179 -15.455 18.805 1.00 12.97 112 LEU B C 1
ATOM 3750 O O . LEU B 1 112 ? -55.165 -16.184 19.795 1.00 15.48 112 LEU B O 1
ATOM 3755 N N . GLY B 1 113 ? -56.013 -14.426 18.686 1.00 7.45 113 GLY B N 1
ATOM 3756 C CA . GLY B 1 113 ? -56.957 -14.136 19.748 1.00 8.11 113 GLY B CA 1
ATOM 3757 C C . GLY B 1 113 ? -57.606 -12.780 19.600 1.00 10.25 113 GLY B C 1
ATOM 3758 O O . GLY B 1 113 ? -57.532 -12.164 18.534 1.00 9.58 113 GLY B O 1
ATOM 3759 N N . GLY B 1 114 ? -58.247 -12.321 20.672 1.00 10.13 114 GLY B N 1
ATOM 3760 C CA . GLY B 1 114 ? -58.906 -11.027 20.657 1.00 8.70 114 GLY B CA 1
ATOM 3761 C C . GLY B 1 114 ? -57.934 -9.925 21.044 1.00 10.27 114 GLY B C 1
ATOM 3762 O O . GLY B 1 114 ? -56.722 -10.099 20.915 1.00 7.93 114 GLY B O 1
ATOM 3763 N N . GLY B 1 115 ? -58.464 -8.800 21.522 1.00 9.38 115 GLY B N 1
ATOM 3764 C CA . GLY B 1 115 ? -57.628 -7.678 21.915 1.00 7.05 115 GLY B CA 1
ATOM 3765 C C . GLY B 1 115 ? -56.689 -7.988 23.066 1.00 5.72 115 GLY B C 1
ATOM 3766 O O . GLY B 1 115 ? -55.607 -7.406 23.160 1.00 9.89 115 GLY B O 1
ATOM 3767 N N . VAL B 1 116 ? -57.099 -8.891 23.952 1.00 7.07 116 VAL B N 1
ATOM 3768 C CA . VAL B 1 116 ? -56.260 -9.270 25.086 1.00 5.70 116 VAL B CA 1
ATOM 3769 C C . VAL B 1 116 ? -54.987 -9.952 24.569 1.00 10.68 116 VAL B C 1
ATOM 3770 O O . VAL B 1 116 ? -53.881 -9.472 24.817 1.00 9.54 116 VAL B O 1
ATOM 3774 N N . ILE B 1 117 ? -55.140 -11.059 23.844 1.00 8.62 117 ILE B N 1
ATOM 3775 C CA . ILE B 1 117 ? -53.985 -11.767 23.296 1.00 10.10 117 ILE B CA 1
ATOM 3776 C C . ILE B 1 117 ? -53.224 -10.861 22.317 1.00 12.87 117 ILE B C 1
ATOM 3777 O O . ILE B 1 117 ? -51.990 -10.852 22.292 1.00 10.48 117 ILE B O 1
ATOM 3782 N N . GLY B 1 118 ? -53.962 -10.090 21.525 1.00 7.75 118 GLY B N 1
ATOM 3783 C CA . GLY B 1 118 ? -53.335 -9.189 20.574 1.00 4.14 118 GLY B CA 1
ATOM 3784 C C . GLY B 1 118 ? -52.403 -8.192 21.241 1.00 8.58 118 GLY B C 1
ATOM 3785 O O . GLY B 1 118 ? -51.249 -8.048 20.832 1.00 12.12 118 GLY B O 1
ATOM 3786 N N . ASP B 1 119 ? -52.898 -7.500 22.265 1.00 9.68 119 ASP B N 1
ATOM 3787 C CA . ASP B 1 119 ? -52.102 -6.510 22.995 1.00 10.46 119 ASP B CA 1
ATOM 3788 C C . ASP B 1 119 ? -50.890 -7.139 23.662 1.00 11.17 119 ASP B C 1
ATOM 3789 O O . ASP B 1 119 ? -49.770 -6.648 23.537 1.00 10.95 119 ASP B O 1
ATOM 3794 N N . LEU B 1 120 ? -51.129 -8.225 24.386 1.00 13.54 120 LEU B N 1
ATOM 3795 C CA . LEU B 1 120 ? -50.072 -8.934 25.096 1.00 8.92 120 LEU B CA 1
ATOM 3796 C C . LEU B 1 120 ? -48.987 -9.439 24.159 1.00 13.24 120 LEU B C 1
ATOM 3797 O O . LEU B 1 120 ? -47.802 -9.160 24.350 1.00 10.68 120 LEU B O 1
ATOM 3802 N N . THR B 1 121 ? -49.409 -10.188 23.146 1.00 9.27 121 THR B N 1
ATOM 3803 C CA . THR B 1 121 ? -48.490 -10.773 22.184 1.00 13.44 121 THR B CA 1
ATOM 3804 C C . THR B 1 121 ? -47.700 -9.736 21.383 1.00 7.79 121 THR B C 1
ATOM 3805 O O . THR B 1 121 ? -46.504 -9.909 21.141 1.00 9.29 121 THR B O 1
ATOM 3809 N N . GLY B 1 122 ? -48.362 -8.661 20.971 1.00 7.40 122 GLY B N 1
ATOM 3810 C CA . GLY B 1 122 ? -47.664 -7.633 20.227 1.00 10.03 122 GLY B CA 1
ATOM 3811 C C . GLY B 1 122 ? -46.573 -6.988 21.068 1.00 12.61 122 GLY B C 1
ATOM 3812 O O . GLY B 1 122 ? -45.491 -6.662 20.563 1.00 9.17 122 GLY B O 1
ATOM 3813 N N . PHE B 1 123 ? -46.846 -6.807 22.358 1.00 8.69 123 PHE B N 1
ATOM 3814 C CA . PHE B 1 123 ? -45.864 -6.188 23.243 1.00 12.73 123 PHE B CA 1
ATOM 3815 C C . PHE B 1 123 ? -44.696 -7.166 23.433 1.00 8.75 123 PHE B C 1
ATOM 3816 O O . PHE B 1 123 ? -43.536 -6.761 23.412 1.00 9.47 123 PHE B O 1
ATOM 3824 N N . VAL B 1 124 ? -45.006 -8.451 23.596 1.00 9.26 124 VAL B N 1
ATOM 3825 C CA . VAL B 1 124 ? -43.963 -9.468 23.736 1.00 7.53 124 VAL B CA 1
ATOM 3826 C C . VAL B 1 124 ? -43.030 -9.396 22.523 1.00 9.91 124 VAL B C 1
ATOM 3827 O O . VAL B 1 124 ? -41.807 -9.375 22.664 1.00 9.94 124 VAL B O 1
ATOM 3831 N N . ALA B 1 125 ? -43.612 -9.342 21.327 1.00 8.78 125 ALA B N 1
ATOM 3832 C CA . ALA B 1 125 ? -42.820 -9.283 20.100 1.00 10.48 125 ALA B CA 1
ATOM 3833 C C . ALA B 1 125 ? -41.961 -8.024 20.007 1.00 8.67 125 ALA B C 1
ATOM 3834 O O . ALA B 1 125 ? -40.830 -8.077 19.532 1.00 11.24 125 ALA B O 1
ATOM 3836 N N . SER B 1 126 ? -42.500 -6.900 20.470 1.00 9.89 126 SER B N 1
ATOM 3837 C CA . SER B 1 126 ? -41.799 -5.618 20.411 1.00 7.45 126 SER B CA 1
ATOM 3838 C C . SER B 1 126 ? -40.514 -5.539 21.233 1.00 8.13 126 SER B C 1
ATOM 3839 O O . SER B 1 126 ? -39.628 -4.749 20.915 1.00 7.79 126 SER B O 1
ATOM 3842 N N . THR B 1 127 ? -40.411 -6.343 22.289 1.00 8.96 127 THR B N 1
ATOM 3843 C CA . THR B 1 127 ? -39.231 -6.306 23.147 1.00 10.73 127 THR B CA 1
ATOM 3844 C C . THR B 1 127 ? -38.405 -7.591 23.166 1.00 9.73 127 THR B C 1
ATOM 3845 O O . THR B 1 127 ? -37.365 -7.645 23.823 1.00 8.30 127 THR B O 1
ATOM 3849 N N . TYR B 1 128 ? -38.850 -8.624 22.454 1.00 9.87 128 TYR B N 1
ATOM 3850 C CA . TYR B 1 128 ? -38.095 -9.880 22.447 1.00 13.62 128 TYR B CA 1
ATOM 3851 C C . TYR B 1 128 ? -36.779 -9.703 21.689 1.00 10.01 128 TYR B C 1
ATOM 3852 O O . TYR B 1 128 ? -36.758 -9.601 20.461 1.00 11.43 128 TYR B O 1
ATOM 3861 N N . MET B 1 129 ? -35.682 -9.692 22.439 1.00 9.82 129 MET B N 1
ATOM 3862 C CA . MET B 1 129 ? -34.355 -9.480 21.873 1.00 11.21 129 MET B CA 1
ATOM 3863 C C . MET B 1 129 ? -34.371 -8.153 21.118 1.00 17.89 129 MET B C 1
ATOM 3864 O O . MET B 1 129 ? -33.737 -8.001 20.073 1.00 11.21 129 MET B O 1
ATOM 3869 N N . ARG B 1 130 ? -35.121 -7.204 21.682 1.00 11.25 130 ARG B N 1
ATOM 3870 C CA . ARG B 1 130 ? -35.273 -5.846 21.158 1.00 8.39 130 ARG B CA 1
ATOM 3871 C C . ARG B 1 130 ? -36.236 -5.696 19.981 1.00 11.55 130 ARG B C 1
ATOM 3872 O O . ARG B 1 130 ? -36.295 -4.639 19.352 1.00 11.91 130 ARG B O 1
ATOM 3880 N N . GLY B 1 131 ? -36.996 -6.752 19.698 1.00 10.82 131 GLY B N 1
ATOM 3881 C CA . GLY B 1 131 ? -37.977 -6.692 18.630 1.00 9.24 131 GLY B CA 1
ATOM 3882 C C . GLY B 1 131 ? -37.906 -7.770 17.566 1.00 7.98 131 GLY B C 1
ATOM 3883 O O . GLY B 1 131 ? -36.864 -7.961 16.941 1.00 11.47 131 GLY B O 1
ATOM 3884 N N . VAL B 1 132 ? -39.016 -8.483 17.375 1.00 11.78 132 VAL B N 1
ATOM 3885 C CA . VAL B 1 132 ? -39.115 -9.523 16.349 1.00 11.21 132 VAL B CA 1
ATOM 3886 C C . VAL B 1 132 ? -40.424 -9.326 15.589 1.00 13.31 132 VAL B C 1
ATOM 3887 O O . VAL B 1 132 ? -41.329 -8.620 16.048 1.00 10.99 132 VAL B O 1
ATOM 3891 N N . ARG B 1 133 ? -40.517 -9.946 14.421 1.00 11.41 133 ARG B N 1
ATOM 3892 C CA . ARG B 1 133 ? -41.714 -9.838 13.597 1.00 14.40 133 ARG B CA 1
ATOM 3893 C C . ARG B 1 133 ? -42.887 -10.562 14.238 1.00 9.10 133 ARG B C 1
ATOM 3894 O O . ARG B 1 133 ? -42.705 -11.519 14.994 1.00 10.57 133 ARG B O 1
ATOM 3902 N N . TYR B 1 134 ? -44.093 -10.093 13.945 1.00 10.24 134 TYR B N 1
ATOM 3903 C CA . TYR B 1 134 ? -45.287 -10.753 14.446 1.00 10.32 134 TYR B CA 1
ATOM 3904 C C . TYR B 1 134 ? -46.472 -10.420 13.557 1.00 9.38 134 TYR B C 1
ATOM 3905 O O . TYR B 1 134 ? -46.487 -9.398 12.873 1.00 11.98 134 TYR B O 1
ATOM 3914 N N . VAL B 1 135 ? -47.453 -11.310 13.547 1.00 10.22 135 VAL B N 1
ATOM 3915 C CA . VAL B 1 135 ? -48.653 -11.102 12.757 1.00 10.01 135 VAL B CA 1
ATOM 3916 C C . VAL B 1 135 ? -49.848 -11.172 13.691 1.00 11.62 135 VAL B C 1
ATOM 3917 O O . VAL B 1 135 ? -49.801 -11.832 14.732 1.00 6.95 135 VAL B O 1
ATOM 3921 N N . GLN B 1 136 ? -50.909 -10.465 13.325 1.00 7.32 136 GLN B N 1
ATOM 3922 C CA . GLN B 1 136 ? -52.127 -10.465 14.113 1.00 10.68 136 GLN B CA 1
ATOM 3923 C C . GLN B 1 136 ? -53.154 -11.357 13.433 1.00 12.40 136 GLN B C 1
ATOM 3924 O O . GLN B 1 136 ? -53.336 -11.294 12.217 1.00 10.21 136 GLN B O 1
ATOM 3930 N N . VAL B 1 137 ? -53.804 -12.209 14.216 1.00 9.32 137 VAL B N 1
ATOM 3931 C CA . VAL B 1 137 ? -54.861 -13.059 13.687 1.00 7.05 137 VAL B CA 1
ATOM 3932 C C . VAL B 1 137 ? -56.032 -12.825 14.643 1.00 10.01 137 VAL B C 1
ATOM 3933 O O . VAL B 1 137 ? -56.322 -13.646 15.513 1.00 10.77 137 VAL B O 1
ATOM 3937 N N . PRO B 1 138 ? -56.700 -11.664 14.509 1.00 10.22 138 PRO B N 1
ATOM 3938 C CA . PRO B 1 138 ? -57.839 -11.291 15.352 1.00 10.68 138 PRO B CA 1
ATOM 3939 C C . PRO B 1 138 ? -58.996 -12.280 15.253 1.00 10.06 138 PRO B C 1
ATOM 3940 O O . PRO B 1 138 ? -59.478 -12.580 14.158 1.00 11.61 138 PRO B O 1
ATOM 3944 N N . THR B 1 139 ? -59.439 -12.775 16.404 1.00 7.40 139 THR B N 1
ATOM 3945 C CA . THR B 1 139 ? -60.519 -13.750 16.451 1.00 8.12 139 THR B CA 1
ATOM 3946 C C . THR B 1 139 ? -61.843 -13.187 16.962 1.00 9.89 139 THR B C 1
ATOM 3947 O O . THR B 1 139 ? -62.866 -13.884 16.955 1.00 10.74 139 THR B O 1
ATOM 3951 N N . THR B 1 140 ? -61.826 -11.935 17.419 1.00 10.98 140 THR B N 1
ATOM 3952 C CA . THR B 1 140 ? -63.052 -11.283 17.886 1.00 5.81 140 THR B CA 1
ATOM 3953 C C . THR B 1 140 ? -63.387 -10.189 16.875 1.00 9.67 140 THR B C 1
ATOM 3954 O O . THR B 1 140 ? -62.518 -9.746 16.116 1.00 10.59 140 THR B O 1
ATOM 3958 N N . LEU B 1 141 ? -64.646 -9.766 16.849 1.00 8.96 141 LEU B N 1
ATOM 3959 C CA . LEU B 1 141 ? -65.056 -8.716 15.928 1.00 12.55 141 LEU B CA 1
ATOM 3960 C C . LEU B 1 141 ? -64.357 -7.403 16.297 1.00 7.19 141 LEU B C 1
ATOM 3961 O O . LEU B 1 141 ? -63.853 -6.690 15.432 1.00 11.03 141 LEU B O 1
ATOM 3966 N N . LEU B 1 142 ? -64.319 -7.088 17.586 1.00 9.56 142 LEU B N 1
ATOM 3967 C CA . LEU B 1 142 ? -63.658 -5.862 18.027 1.00 8.88 142 LEU B CA 1
ATOM 3968 C C . LEU B 1 142 ? -62.186 -5.854 17.584 1.00 10.87 142 LEU B C 1
ATOM 3969 O O . LEU B 1 142 ? -61.667 -4.834 17.125 1.00 9.81 142 LEU B O 1
ATOM 3974 N N . ALA B 1 143 ? -61.517 -6.994 17.716 1.00 6.27 143 ALA B N 1
ATOM 3975 C CA . ALA B 1 143 ? -60.108 -7.100 17.330 1.00 4.19 143 ALA B CA 1
ATOM 3976 C C . ALA B 1 143 ? -59.926 -6.946 15.826 1.00 10.01 143 ALA B C 1
ATOM 3977 O O . ALA B 1 143 ? -58.926 -6.387 15.368 1.00 11.85 143 ALA B O 1
ATOM 3979 N N . MET B 1 144 ? -60.892 -7.442 15.055 1.00 8.11 144 MET B N 1
ATOM 3980 C CA . MET B 1 144 ? -60.812 -7.358 13.598 1.00 8.14 144 MET B CA 1
ATOM 3981 C C . MET B 1 144 ? -60.909 -5.940 13.039 1.00 8.17 144 MET B C 1
ATOM 3982 O O . MET B 1 144 ? -60.222 -5.603 12.078 1.00 12.43 144 MET B O 1
ATOM 3987 N N . VAL B 1 145 ? -61.763 -5.111 13.629 1.00 10.23 145 VAL B N 1
ATOM 3988 C CA . VAL B 1 145 ? -61.948 -3.756 13.122 1.00 8.23 145 VAL B CA 1
ATOM 3989 C C . VAL B 1 145 ? -61.230 -2.675 13.904 1.00 10.95 145 VAL B C 1
ATOM 3990 O O . VAL B 1 145 ? -61.019 -1.574 13.396 1.00 11.47 145 VAL B O 1
ATOM 3994 N N . ASP B 1 146 ? -60.833 -2.991 15.129 1.00 8.42 146 ASP B N 1
ATOM 3995 C CA . ASP B 1 146 ? -60.200 -1.993 15.962 1.00 8.40 146 ASP B CA 1
ATOM 3996 C C . ASP B 1 146 ? -58.849 -2.329 16.597 1.00 12.08 146 ASP B C 1
ATOM 3997 O O . ASP B 1 146 ? -57.818 -1.857 16.125 1.00 9.39 146 ASP B O 1
ATOM 4002 N N . SER B 1 147 ? -58.842 -3.150 17.646 1.00 8.99 147 SER B N 1
ATOM 4003 C CA . SER B 1 147 ? -57.595 -3.450 18.351 1.00 8.89 147 SER B CA 1
ATOM 4004 C C . SER B 1 147 ? -56.399 -3.992 17.569 1.00 7.36 147 SER B C 1
ATOM 4005 O O . SER B 1 147 ? -55.262 -3.661 17.902 1.00 12.17 147 SER B O 1
ATOM 4008 N N . SER B 1 148 ? -56.628 -4.795 16.529 1.00 8.00 148 SER B N 1
ATOM 4009 C CA . SER B 1 148 ? -55.504 -5.364 15.779 1.00 4.99 148 SER B CA 1
ATOM 4010 C C . SER B 1 148 ? -54.850 -4.409 14.790 1.00 12.61 148 SER B C 1
ATOM 4011 O O . SER B 1 148 ? -53.790 -4.715 14.244 1.00 10.56 148 SER B O 1
ATOM 4014 N N . ILE B 1 149 ? -55.476 -3.253 14.573 1.00 10.65 149 ILE B N 1
ATOM 4015 C CA . ILE B 1 149 ? -54.983 -2.253 13.620 1.00 12.75 149 ILE B CA 1
ATOM 4016 C C . ILE B 1 149 ? -54.357 -1.053 14.332 1.00 9.91 149 ILE B C 1
ATOM 4017 O O . ILE B 1 149 ? -54.936 -0.526 15.273 1.00 11.18 149 ILE B O 1
ATOM 4022 N N . GLY B 1 150 ? -53.176 -0.627 13.890 1.00 12.73 150 GLY B N 1
ATOM 4023 C CA . GLY B 1 150 ? -52.552 0.530 14.516 1.00 13.06 150 GLY B CA 1
ATOM 4024 C C . GLY B 1 150 ? -51.236 0.321 15.252 1.00 14.24 150 GLY B C 1
ATOM 4025 O O . GLY B 1 150 ? -50.517 1.283 15.505 1.00 14.55 150 GLY B O 1
ATOM 4026 N N . GLY B 1 151 ? -50.924 -0.918 15.620 1.00 9.48 151 GLY B N 1
ATOM 4027 C CA . GLY B 1 151 ? -49.668 -1.178 16.302 1.00 10.97 151 GLY B CA 1
ATOM 4028 C C . GLY B 1 151 ? -49.560 -0.854 17.784 1.00 10.15 151 GLY B C 1
ATOM 4029 O O . GLY B 1 151 ? -48.476 -0.980 18.353 1.00 9.60 151 GLY B O 1
ATOM 4030 N N . LYS B 1 152 ? -50.653 -0.429 18.417 1.00 11.46 152 LYS B N 1
ATOM 4031 C CA . LYS B 1 152 ? -50.618 -0.128 19.851 1.00 11.67 152 LYS B CA 1
ATOM 4032 C C . LYS B 1 152 ? -50.667 -1.428 20.653 1.00 11.02 152 LYS B C 1
ATOM 4033 O O . LYS B 1 152 ? -51.624 -2.195 20.552 1.00 16.31 152 LYS B O 1
ATOM 4039 N N . THR B 1 153 ? -49.624 -1.683 21.434 1.00 9.67 153 THR B N 1
ATOM 4040 C CA . THR B 1 153 ? -49.565 -2.890 22.249 1.00 12.99 153 THR B CA 1
ATOM 4041 C C . THR B 1 153 ? -49.314 -2.474 23.687 1.00 11.12 153 THR B C 1
ATOM 4042 O O . THR B 1 153 ? -48.836 -1.367 23.939 1.00 10.77 153 THR B O 1
ATOM 4046 N N . ALA B 1 154 ? -49.636 -3.356 24.630 1.00 10.64 154 ALA B N 1
ATOM 4047 C CA . ALA B 1 154 ? -49.440 -3.042 26.037 1.00 9.95 154 ALA B CA 1
ATOM 4048 C C . ALA B 1 154 ? -49.999 -4.118 26.945 1.00 15.61 154 ALA B C 1
ATOM 4049 O O . ALA B 1 154 ? -50.650 -5.063 26.496 1.00 13.90 154 ALA B O 1
ATOM 4051 N N . ILE B 1 155 ? -49.715 -3.963 28.232 1.00 14.39 155 ILE B N 1
ATOM 4052 C CA . ILE B 1 155 ? -50.224 -4.861 29.251 1.00 13.76 155 ILE B CA 1
ATOM 4053 C C . ILE B 1 155 ? -50.801 -3.941 30.317 1.00 15.14 155 ILE B C 1
ATOM 4054 O O . ILE B 1 155 ? -50.565 -2.731 30.293 1.00 12.28 155 ILE B O 1
ATOM 4059 N N . ASP B 1 156 ? -51.586 -4.499 31.228 1.00 18.54 156 ASP B N 1
ATOM 4060 C CA . ASP B 1 156 ? -52.181 -3.696 32.283 1.00 17.67 156 ASP B CA 1
ATOM 4061 C C . ASP B 1 156 ? -51.415 -3.928 33.571 1.00 19.71 156 ASP B C 1
ATOM 4062 O O . ASP B 1 156 ? -50.823 -4.989 33.768 1.00 18.23 156 ASP B O 1
ATOM 4067 N N . THR B 1 157 ? -51.415 -2.923 34.437 1.00 21.05 157 THR B N 1
ATOM 4068 C CA . THR B 1 157 ? -50.754 -3.026 35.727 1.00 19.69 157 THR B CA 1
ATOM 4069 C C . THR B 1 157 ? -51.821 -2.616 36.735 1.00 30.80 157 THR B C 1
ATOM 4070 O O . THR B 1 157 ? -52.885 -2.128 36.349 1.00 37.13 157 THR B O 1
ATOM 4074 N N . PRO B 1 158 ? -51.566 -2.818 38.035 1.00 46.66 158 PRO B N 1
ATOM 4075 C CA . PRO B 1 158 ? -52.554 -2.447 39.055 1.00 50.87 158 PRO B CA 1
ATOM 4076 C C . PRO B 1 158 ? -52.971 -0.979 38.985 1.00 51.59 158 PRO B C 1
ATOM 4077 O O . PRO B 1 158 ? -54.149 -0.648 39.150 1.00 49.42 158 PRO B O 1
ATOM 4081 N N . LEU B 1 159 ? -51.997 -0.110 38.725 1.00 46.06 159 LEU B N 1
ATOM 4082 C CA . LEU B 1 159 ? -52.226 1.329 38.646 1.00 39.06 159 LEU B CA 1
ATOM 4083 C C . LEU B 1 159 ? -52.963 1.824 37.400 1.00 34.85 159 LEU B C 1
ATOM 4084 O O . LEU B 1 159 ? -53.283 3.007 37.300 1.00 41.45 159 LEU B O 1
ATOM 4089 N N . GLY B 1 160 ? -53.238 0.937 36.450 1.00 31.36 160 GLY B N 1
ATOM 4090 C CA . GLY B 1 160 ? -53.944 1.374 35.262 1.00 29.92 160 GLY B CA 1
ATOM 4091 C C . GLY B 1 160 ? -53.759 0.500 34.041 1.00 29.01 160 GLY B C 1
ATOM 4092 O O . GLY B 1 160 ? -52.762 -0.209 33.909 1.00 31.17 160 GLY B O 1
ATOM 4093 N N . LYS B 1 161 ? -54.726 0.567 33.134 1.00 26.52 161 LYS B N 1
ATOM 4094 C CA . LYS B 1 161 ? -54.687 -0.221 31.915 1.00 24.89 161 LYS B CA 1
ATOM 4095 C C . LYS B 1 161 ? -53.814 0.419 30.840 1.00 24.35 161 LYS B C 1
ATOM 4096 O O . LYS B 1 161 ? -53.715 1.645 30.745 1.00 19.33 161 LYS B O 1
ATOM 4102 N N . ASN B 1 162 ? -53.177 -0.434 30.045 1.00 20.22 162 ASN B N 1
ATOM 4103 C CA . ASN B 1 162 ? -52.316 -0.020 28.943 1.00 23.89 162 ASN B CA 1
ATOM 4104 C C . ASN B 1 162 ? -51.369 1.141 29.234 1.00 20.03 162 ASN B C 1
ATOM 4105 O O . ASN B 1 162 ? -51.268 2.074 28.439 1.00 23.67 162 ASN B O 1
ATOM 4110 N N . LEU B 1 163 ? -50.665 1.073 30.361 1.00 16.61 163 LEU B N 1
ATOM 4111 C CA . LEU B 1 163 ? -49.728 2.125 30.749 1.00 17.43 163 LEU B CA 1
ATOM 4112 C C . LEU B 1 163 ? -48.299 1.774 30.363 1.00 13.49 163 LEU B C 1
ATOM 4113 O O . LEU B 1 163 ? -47.444 2.652 30.264 1.00 11.96 163 LEU B O 1
ATOM 4118 N N . ILE B 1 164 ? -48.044 0.483 30.167 1.00 11.73 164 ILE B N 1
ATOM 4119 C CA . ILE B 1 164 ? -46.723 0.012 29.769 1.00 12.46 164 ILE B CA 1
ATOM 4120 C C . ILE B 1 164 ? -46.896 -0.755 28.464 1.00 13.36 164 ILE B C 1
ATOM 4121 O O . ILE B 1 164 ? -47.631 -1.745 28.407 1.00 13.67 164 ILE B O 1
ATOM 4126 N N . GLY B 1 165 ? -46.223 -0.295 27.414 1.00 12.07 165 GLY B N 1
ATOM 4127 C CA . GLY B 1 165 ? -46.341 -0.958 26.131 1.00 6.99 165 GLY B CA 1
ATOM 4128 C C . GLY B 1 165 ? -45.457 -0.340 25.074 1.00 9.13 165 GLY B C 1
ATOM 4129 O O . GLY B 1 165 ? -44.490 0.352 25.381 1.00 9.45 165 GLY B O 1
ATOM 4130 N N . ALA B 1 166 ? -45.790 -0.587 23.815 1.00 7.58 166 ALA B N 1
ATOM 4131 C CA . ALA B 1 166 ? -44.991 -0.050 22.731 1.00 9.89 166 ALA B CA 1
ATOM 4132 C C . ALA B 1 166 ? -45.770 -0.021 21.436 1.00 12.09 166 ALA B C 1
ATOM 4133 O O . ALA B 1 166 ? -46.783 -0.714 21.293 1.00 11.61 166 ALA B O 1
ATOM 4135 N N . ILE B 1 167 ? -45.302 0.803 20.505 1.00 9.05 167 ILE B N 1
ATOM 4136 C CA . ILE B 1 167 ? -45.904 0.876 19.184 1.00 12.81 167 ILE B CA 1
ATOM 4137 C C . ILE B 1 167 ? -45.039 -0.090 18.380 1.00 12.25 167 ILE B C 1
ATOM 4138 O O . ILE B 1 167 ? -43.826 0.104 18.249 1.00 9.53 167 ILE B O 1
ATOM 4143 N N . TRP B 1 168 ? -45.663 -1.138 17.863 1.00 11.07 168 TRP B N 1
ATOM 4144 C CA . TRP B 1 168 ? -44.956 -2.156 17.095 1.00 10.52 168 TRP B CA 1
ATOM 4145 C C . TRP B 1 168 ? -45.952 -2.639 16.050 1.00 10.97 168 TRP B C 1
ATOM 4146 O O . TRP B 1 168 ? -46.961 -3.257 16.381 1.00 8.97 168 TRP B O 1
ATOM 4157 N N . GLN B 1 169 ? -45.677 -2.335 14.790 1.00 7.52 169 GLN B N 1
ATOM 4158 C CA . GLN B 1 169 ? -46.579 -2.717 13.714 1.00 9.41 169 GLN B CA 1
ATOM 4159 C C . GLN B 1 169 ? -46.482 -4.185 13.288 1.00 9.84 169 GLN B C 1
ATOM 4160 O O . GLN B 1 169 ? -45.388 -4.714 13.065 1.00 10.05 169 GLN B O 1
ATOM 4166 N N . PRO B 1 170 ? -47.634 -4.868 13.181 1.00 11.58 170 PRO B N 1
ATOM 4167 C CA . PRO B 1 170 ? -47.594 -6.270 12.760 1.00 9.75 170 PRO B CA 1
ATOM 4168 C C . PRO B 1 170 ? -47.224 -6.327 11.276 1.00 10.26 170 PRO B C 1
ATOM 4169 O O . PRO B 1 170 ? -47.555 -5.423 10.511 1.00 8.12 170 PRO B O 1
ATOM 4173 N N . THR B 1 171 ? -46.524 -7.386 10.883 1.00 8.28 171 THR B N 1
ATOM 4174 C CA . THR B 1 171 ? -46.101 -7.565 9.505 1.00 8.34 171 THR B CA 1
ATOM 4175 C C . THR B 1 171 ? -47.313 -7.857 8.640 1.00 13.53 171 THR B C 1
ATOM 4176 O O . THR B 1 171 ? -47.383 -7.452 7.478 1.00 15.66 171 THR B O 1
ATOM 4180 N N . LYS B 1 172 ? -48.273 -8.560 9.224 1.00 12.72 172 LYS B N 1
ATOM 4181 C CA . LYS B 1 172 ? -49.507 -8.888 8.537 1.00 10.46 172 LYS B CA 1
ATOM 4182 C C . LYS B 1 172 ? -50.615 -8.923 9.564 1.00 11.55 172 LYS B C 1
ATOM 4183 O O . LYS B 1 172 ? -50.361 -9.098 10.754 1.00 13.35 172 LYS B O 1
ATOM 4189 N N . ILE B 1 173 ? -51.841 -8.715 9.103 1.00 9.30 173 ILE B N 1
ATOM 4190 C CA . ILE B 1 173 ? -53.015 -8.793 9.961 1.00 10.73 173 ILE B CA 1
ATOM 4191 C C . ILE B 1 173 ? -53.994 -9.625 9.143 1.00 12.67 173 ILE B C 1
ATOM 4192 O O . ILE B 1 173 ? -54.567 -9.131 8.173 1.00 12.99 173 ILE B O 1
ATOM 4197 N N . TYR B 1 174 ? -54.149 -10.893 9.516 1.00 6.51 174 TYR B N 1
ATOM 4198 C CA . TYR B 1 174 ? -55.055 -11.800 8.811 1.00 9.84 174 TYR B CA 1
ATOM 4199 C C . TYR B 1 174 ? -56.440 -11.721 9.416 1.00 10.57 174 TYR B C 1
ATOM 4200 O O . TYR B 1 174 ? -56.633 -12.056 10.587 1.00 16.66 174 TYR B O 1
ATOM 4209 N N . ILE B 1 175 ? -57.405 -11.284 8.619 1.00 9.42 175 ILE B N 1
ATOM 4210 C CA . ILE B 1 175 ? -58.781 -11.200 9.088 1.00 13.72 175 ILE B CA 1
ATOM 4211 C C . ILE B 1 175 ? -59.597 -12.307 8.420 1.00 12.24 175 ILE B C 1
ATOM 4212 O O . ILE B 1 175 ? -59.945 -12.215 7.242 1.00 11.51 175 ILE B O 1
ATOM 4217 N N . ASP B 1 176 ? -59.875 -13.359 9.183 1.00 11.15 176 ASP B N 1
ATOM 4218 C CA . ASP B 1 176 ? -60.646 -14.505 8.700 1.00 12.27 176 ASP B CA 1
ATOM 4219 C C . ASP B 1 176 ? -62.015 -14.465 9.368 1.00 11.19 176 ASP B C 1
ATOM 4220 O O . ASP B 1 176 ? -62.149 -14.779 10.552 1.00 10.52 176 ASP B O 1
ATOM 4225 N N . LEU B 1 177 ? -63.030 -14.090 8.601 1.00 8.10 177 LEU B N 1
ATOM 4226 C CA . LEU B 1 177 ? -64.378 -13.970 9.132 1.00 7.40 177 LEU B CA 1
ATOM 4227 C C . LEU B 1 177 ? -64.958 -15.245 9.730 1.00 11.77 177 LEU B C 1
ATOM 4228 O O . LEU B 1 177 ? -65.927 -15.188 10.490 1.00 13.99 177 LEU B O 1
ATOM 4233 N N . GLU B 1 178 ? -64.374 -16.394 9.405 1.00 10.55 178 GLU B N 1
ATOM 4234 C CA . GLU B 1 178 ? -64.881 -17.648 9.954 1.00 11.98 178 GLU B CA 1
ATOM 4235 C C . GLU B 1 178 ? -64.727 -17.716 11.477 1.00 12.75 178 GLU B C 1
ATOM 4236 O O . GLU B 1 178 ? -65.478 -18.414 12.152 1.00 13.77 178 GLU B O 1
ATOM 4242 N N . PHE B 1 179 ? -63.764 -16.982 12.024 1.00 10.44 179 PHE B N 1
ATOM 4243 C CA . PHE B 1 179 ? -63.570 -16.984 13.470 1.00 13.32 179 PHE B CA 1
ATOM 4244 C C . PHE B 1 179 ? -64.848 -16.516 14.156 1.00 13.41 179 PHE B C 1
ATOM 4245 O O . PHE B 1 179 ? -65.138 -16.917 15.278 1.00 12.23 179 PHE B O 1
ATOM 4253 N N . LEU B 1 180 ? -65.617 -15.672 13.479 1.00 11.79 180 LEU B N 1
ATOM 4254 C CA . LEU B 1 180 ? -66.851 -15.158 14.060 1.00 11.83 180 LEU B CA 1
ATOM 4255 C C . LEU B 1 180 ? -67.924 -16.240 14.172 1.00 11.57 180 LEU B C 1
ATOM 4256 O O . LEU B 1 180 ? -68.951 -16.036 14.812 1.00 14.04 180 LEU B O 1
ATOM 4261 N N . GLU B 1 181 ? -67.678 -17.396 13.563 1.00 11.80 181 GLU B N 1
ATOM 4262 C CA . GLU B 1 181 ? -68.641 -18.490 13.619 1.00 13.78 181 GLU B CA 1
ATOM 4263 C C . GLU B 1 181 ? -68.761 -19.029 15.040 1.00 11.04 181 GLU B C 1
ATOM 4264 O O . GLU B 1 181 ? -69.830 -19.479 15.447 1.00 14.50 181 GLU B O 1
ATOM 4270 N N . THR B 1 182 ? -67.669 -18.968 15.799 1.00 8.80 182 THR B N 1
ATOM 4271 C CA . THR B 1 182 ? -67.677 -19.485 17.164 1.00 10.01 182 THR B CA 1
ATOM 4272 C C . THR B 1 182 ? -67.618 -18.411 18.237 1.00 10.25 182 THR B C 1
ATOM 4273 O O . THR B 1 182 ? -67.739 -18.709 19.424 1.00 11.91 182 THR B O 1
ATOM 4277 N N . LEU B 1 183 ? -67.425 -17.164 17.830 1.00 12.41 183 LEU B N 1
ATOM 4278 C CA . LEU B 1 183 ? -67.360 -16.074 18.798 1.00 15.19 183 LEU B CA 1
ATOM 4279 C C . LEU B 1 183 ? -68.684 -16.002 19.569 1.00 11.31 183 LEU B C 1
ATOM 4280 O O . LEU B 1 183 ? -69.761 -16.012 18.969 1.00 12.55 183 LEU B O 1
ATOM 4285 N N . PRO B 1 184 ? -68.621 -15.939 20.912 1.00 9.51 184 PRO B N 1
ATOM 4286 C CA . PRO B 1 184 ? -69.859 -15.865 21.695 1.00 9.56 184 PRO B CA 1
ATOM 4287 C C . PRO B 1 184 ? -70.726 -14.694 21.217 1.00 13.30 184 PRO B C 1
ATOM 4288 O O . PRO B 1 184 ? -70.207 -13.635 20.866 1.00 12.25 184 PRO B O 1
ATOM 4292 N N . VAL B 1 185 ? -72.041 -14.897 21.206 1.00 11.57 185 VAL B N 1
ATOM 4293 C CA . VAL B 1 185 ? -72.984 -13.875 20.767 1.00 11.43 185 VAL B CA 1
ATOM 4294 C C . VAL B 1 185 ? -72.738 -12.510 21.411 1.00 11.40 185 VAL B C 1
ATOM 4295 O O . VAL B 1 185 ? -72.713 -11.490 20.722 1.00 11.01 185 VAL B O 1
ATOM 4299 N N . ARG B 1 186 ? -72.564 -12.491 22.728 1.00 8.62 186 ARG B N 1
ATOM 4300 C CA . ARG B 1 186 ? -72.345 -11.235 23.434 1.00 11.53 186 ARG B CA 1
ATOM 4301 C C . ARG B 1 186 ? -71.108 -10.495 22.931 1.00 12.30 186 ARG B C 1
ATOM 4302 O O . ARG B 1 186 ? -71.123 -9.265 22.807 1.00 7.73 186 ARG B O 1
ATOM 4310 N N . GLU B 1 187 ? -70.040 -11.237 22.647 1.00 7.35 187 GLU B N 1
ATOM 4311 C CA . GLU B 1 187 ? -68.806 -10.631 22.154 1.00 7.57 187 GLU B CA 1
ATOM 4312 C C . GLU B 1 187 ? -69.000 -10.084 20.733 1.00 14.38 187 GLU B C 1
ATOM 4313 O O . GLU B 1 187 ? -68.454 -9.038 20.380 1.00 8.42 187 GLU B O 1
ATOM 4319 N N . PHE B 1 188 ? -69.779 -10.790 19.916 1.00 10.15 188 PHE B N 1
ATOM 4320 C CA . PHE B 1 188 ? -70.036 -10.329 18.553 1.00 11.31 188 PHE B CA 1
ATOM 4321 C C . PHE B 1 188 ? -70.767 -8.989 18.618 1.00 8.49 188 PHE B C 1
ATOM 4322 O O . PHE B 1 188 ? -70.377 -8.026 17.962 1.00 9.22 188 PHE B O 1
ATOM 4330 N N . ILE B 1 189 ? -71.833 -8.933 19.409 1.00 7.89 189 ILE B N 1
ATOM 4331 C CA . ILE B 1 189 ? -72.595 -7.702 19.557 1.00 10.40 189 ILE B CA 1
ATOM 4332 C C . ILE B 1 189 ? -71.687 -6.597 20.107 1.00 13.30 189 ILE B C 1
ATOM 4333 O O . ILE B 1 189 ? -71.764 -5.445 19.673 1.00 12.82 189 ILE B O 1
ATOM 4338 N N . ASN B 1 190 ? -70.816 -6.960 21.049 1.00 11.73 190 ASN B N 1
ATOM 4339 C CA . ASN B 1 190 ? -69.878 -6.011 21.648 1.00 7.97 190 ASN B CA 1
ATOM 4340 C C . ASN B 1 190 ? -69.069 -5.306 20.557 1.00 9.43 190 ASN B C 1
ATOM 4341 O O . ASN B 1 190 ? -68.958 -4.083 20.550 1.00 11.43 190 ASN B O 1
ATOM 4346 N N . GLY B 1 191 ? -68.508 -6.081 19.630 1.00 11.13 191 GLY B N 1
ATOM 4347 C CA . GLY B 1 191 ? -67.711 -5.494 18.561 1.00 8.67 191 GLY B CA 1
ATOM 4348 C C . GLY B 1 191 ? -68.481 -4.615 17.588 1.00 9.14 191 GLY B C 1
ATOM 4349 O O . GLY B 1 191 ? -67.901 -3.721 16.969 1.00 10.95 191 GLY B O 1
ATOM 4350 N N . MET B 1 192 ? -69.783 -4.858 17.440 1.00 10.03 192 MET B N 1
ATOM 4351 C CA . MET B 1 192 ? -70.604 -4.067 16.521 1.00 10.55 192 MET B CA 1
ATOM 4352 C C . MET B 1 192 ? -70.645 -2.597 16.913 1.00 9.67 192 MET B C 1
ATOM 4353 O O . MET B 1 192 ? -70.898 -1.733 16.076 1.00 8.47 192 MET B O 1
ATOM 4358 N N . ALA B 1 193 ? -70.406 -2.312 18.190 1.00 9.66 193 ALA B N 1
ATOM 4359 C CA . ALA B 1 193 ? -70.407 -0.933 18.653 1.00 6.39 193 ALA B CA 1
ATOM 4360 C C . ALA B 1 193 ? -69.364 -0.132 17.867 1.00 8.37 193 ALA B C 1
ATOM 4361 O O . ALA B 1 193 ? -69.639 0.978 17.421 1.00 7.26 193 ALA B O 1
ATOM 4363 N N . GLU B 1 194 ? -68.178 -0.705 17.676 1.00 6.75 194 GLU B N 1
ATOM 4364 C CA . GLU B 1 194 ? -67.110 -0.021 16.949 1.00 9.95 194 GLU B CA 1
ATOM 4365 C C . GLU B 1 194 ? -67.427 0.107 15.453 1.00 8.84 194 GLU B C 1
ATOM 4366 O O . GLU B 1 194 ? -67.051 1.088 14.807 1.00 8.77 194 GLU B O 1
ATOM 4372 N N . VAL B 1 195 ? -68.107 -0.899 14.910 1.00 7.79 195 VAL B N 1
ATOM 4373 C CA . VAL B 1 195 ? -68.495 -0.904 13.502 1.00 9.81 195 VAL B CA 1
ATOM 4374 C C . VAL B 1 195 ? -69.534 0.206 13.235 1.00 7.57 195 VAL B C 1
ATOM 4375 O O . VAL B 1 195 ? -69.423 0.969 12.271 1.00 5.97 195 VAL B O 1
ATOM 4379 N N . ILE B 1 196 ? -70.540 0.295 14.099 1.00 8.80 196 ILE B N 1
ATOM 4380 C CA . ILE B 1 196 ? -71.572 1.315 13.958 1.00 11.19 196 ILE B CA 1
ATOM 4381 C C . ILE B 1 196 ? -70.956 2.709 14.155 1.00 8.65 196 ILE B C 1
ATOM 4382 O O . ILE B 1 196 ? -71.320 3.661 13.460 1.00 10.10 196 ILE B O 1
ATOM 4387 N N . LYS B 1 197 ? -70.012 2.814 15.089 1.00 8.98 197 LYS B N 1
ATOM 4388 C CA . LYS B 1 197 ? -69.317 4.075 15.366 1.00 12.01 197 LYS B CA 1
ATOM 4389 C C . LYS B 1 197 ? -68.576 4.571 14.117 1.00 8.97 197 LYS B C 1
ATOM 4390 O O . LYS B 1 197 ? -68.707 5.734 13.721 1.00 10.46 197 LYS B O 1
ATOM 4396 N N . THR B 1 198 ? -67.779 3.685 13.520 1.00 8.59 198 THR B N 1
ATOM 4397 C CA . THR B 1 198 ? -67.008 4.006 12.316 1.00 12.46 198 THR B CA 1
ATOM 4398 C C . THR B 1 198 ? -67.913 4.525 11.204 1.00 9.83 198 THR B C 1
ATOM 4399 O O . THR B 1 198 ? -67.599 5.506 10.532 1.00 10.16 198 THR B O 1
ATOM 4403 N N . ALA B 1 199 ? -69.046 3.862 11.016 1.00 12.72 199 ALA B N 1
ATOM 4404 C CA . ALA B 1 199 ? -69.989 4.268 9.982 1.00 9.00 199 ALA B CA 1
ATOM 4405 C C . ALA B 1 199 ? -70.602 5.633 10.289 1.00 7.29 199 ALA B C 1
ATOM 4406 O O . ALA B 1 199 ? -70.699 6.484 9.409 1.00 8.04 199 ALA B O 1
ATOM 4408 N N . ALA B 1 200 ? -71.014 5.839 11.538 1.00 10.49 200 ALA B N 1
ATOM 4409 C CA . ALA B 1 200 ? -71.649 7.091 11.940 1.00 8.30 200 ALA B CA 1
ATOM 4410 C C . ALA B 1 200 ? -70.761 8.328 11.793 1.00 10.32 200 ALA B C 1
ATOM 4411 O O . ALA B 1 200 ? -71.261 9.429 11.561 1.00 13.15 200 ALA B O 1
ATOM 4413 N N . ILE B 1 201 ? -69.450 8.157 11.930 1.00 9.52 201 ILE B N 1
ATOM 4414 C CA . ILE B 1 201 ? -68.533 9.286 11.807 1.00 11.23 201 ILE B CA 1
ATOM 4415 C C . ILE B 1 201 ? -67.979 9.449 10.398 1.00 16.97 201 ILE B C 1
ATOM 4416 O O . ILE B 1 201 ? -67.242 10.399 10.135 1.00 19.26 201 ILE B O 1
ATOM 4421 N N . SER B 1 202 ? -68.335 8.553 9.481 1.00 10.02 202 SER B N 1
ATOM 4422 C CA . SER B 1 202 ? -67.757 8.652 8.149 1.00 14.22 202 SER B CA 1
ATOM 4423 C C . SER B 1 202 ? -68.625 8.446 6.913 1.00 15.03 202 SER B C 1
ATOM 4424 O O . SER B 1 202 ? -68.292 8.960 5.840 1.00 11.75 202 SER B O 1
ATOM 4427 N N . SER B 1 203 ? -69.726 7.710 7.036 1.00 10.26 203 SER B N 1
ATOM 4428 C CA . SER B 1 203 ? -70.546 7.447 5.862 1.00 14.00 203 SER B CA 1
ATOM 4429 C C . SER B 1 203 ? -72.022 7.187 6.116 1.00 11.04 203 SER B C 1
ATOM 4430 O O . SER B 1 203 ? -72.385 6.246 6.824 1.00 6.94 203 SER B O 1
ATOM 4433 N N . GLU B 1 204 ? -72.873 8.011 5.511 1.00 12.02 204 GLU B N 1
ATOM 4434 C CA . GLU B 1 204 ? -74.312 7.836 5.655 1.00 8.27 204 GLU B CA 1
ATOM 4435 C C . GLU B 1 204 ? -74.702 6.532 4.956 1.00 7.79 204 GLU B C 1
ATOM 4436 O O . GLU B 1 204 ? -75.593 5.823 5.411 1.00 8.40 204 GLU B O 1
ATOM 4442 N N . GLU B 1 205 ? -74.033 6.218 3.849 1.00 11.82 205 GLU B N 1
ATOM 4443 C CA . GLU B 1 205 ? -74.323 4.991 3.110 1.00 9.88 205 GLU B CA 1
ATOM 4444 C C . GLU B 1 205 ? -73.949 3.736 3.890 1.00 10.26 205 GLU B C 1
ATOM 4445 O O . GLU B 1 205 ? -74.687 2.752 3.883 1.00 13.39 205 GLU B O 1
ATOM 4451 N N . GLU B 1 206 ? -72.796 3.766 4.549 1.00 10.39 206 GLU B N 1
ATOM 4452 C CA . GLU B 1 206 ? -72.349 2.620 5.328 1.00 14.76 206 GLU B CA 1
ATOM 4453 C C . GLU B 1 206 ? -73.305 2.413 6.499 1.00 15.38 206 GLU B C 1
ATOM 4454 O O . GLU B 1 206 ? -73.665 1.281 6.830 1.00 8.87 206 GLU B O 1
ATOM 4460 N N . PHE B 1 207 ? -73.728 3.511 7.116 1.00 9.07 207 PHE B N 1
ATOM 4461 C CA . PHE B 1 207 ? -74.651 3.424 8.241 1.00 11.99 207 PHE B CA 1
ATOM 4462 C C . PHE B 1 207 ? -75.969 2.798 7.792 1.00 12.45 207 PHE B C 1
ATOM 4463 O O . PHE B 1 207 ? -76.552 1.974 8.502 1.00 11.34 207 PHE B O 1
ATOM 4471 N N . THR B 1 208 ? -76.439 3.194 6.614 1.00 7.59 208 THR B N 1
ATOM 4472 C CA . THR B 1 208 ? -77.678 2.650 6.068 1.00 9.66 208 THR B CA 1
ATOM 4473 C C . THR B 1 208 ? -77.517 1.158 5.778 1.00 10.55 208 THR B C 1
ATOM 4474 O O . THR B 1 208 ? -78.449 0.383 5.975 1.00 11.73 208 THR B O 1
ATOM 4478 N N . ALA B 1 209 ? -76.335 0.764 5.305 1.00 8.98 209 ALA B N 1
ATOM 4479 C CA . ALA B 1 209 ? -76.057 -0.640 5.014 1.00 6.13 209 ALA B CA 1
ATOM 4480 C C . ALA B 1 209 ? -76.180 -1.429 6.316 1.00 8.70 209 ALA B C 1
ATOM 4481 O O . ALA B 1 209 ? -76.727 -2.527 6.335 1.00 11.92 209 ALA B O 1
ATOM 4483 N N . LEU B 1 210 ? -75.663 -0.865 7.406 1.00 11.66 210 LEU B N 1
ATOM 4484 C CA . LEU B 1 210 ? -75.747 -1.516 8.713 1.00 11.99 210 LEU B CA 1
ATOM 4485 C C . LEU B 1 210 ? -77.222 -1.672 9.104 1.00 10.27 210 LEU B C 1
ATOM 4486 O O . LEU B 1 210 ? -77.640 -2.735 9.559 1.00 8.89 210 LEU B O 1
ATOM 4491 N N . GLU B 1 211 ? -78.009 -0.613 8.911 1.00 11.64 211 GLU B N 1
ATOM 4492 C CA . GLU B 1 211 ? -79.439 -0.644 9.234 1.00 11.51 211 GLU B CA 1
ATOM 4493 C C . GLU B 1 211 ? -80.158 -1.739 8.441 1.00 9.84 211 GLU B C 1
ATOM 4494 O O . GLU B 1 211 ? -80.949 -2.505 8.988 1.00 12.10 211 GLU B O 1
ATOM 4500 N N . GLU B 1 212 ? -79.861 -1.825 7.150 1.00 11.16 212 GLU B N 1
ATOM 4501 C CA . GLU B 1 212 ? -80.516 -2.805 6.291 1.00 10.34 212 GLU B CA 1
ATOM 4502 C C . GLU B 1 212 ? -80.142 -4.265 6.541 1.00 17.48 212 GLU B C 1
ATOM 4503 O O . GLU B 1 212 ? -80.981 -5.158 6.389 1.00 13.91 212 GLU B O 1
ATOM 4509 N N . ASN B 1 213 ? -78.898 -4.509 6.940 1.00 11.06 213 ASN B N 1
ATOM 4510 C CA . ASN B 1 213 ? -78.429 -5.874 7.162 1.00 7.01 213 ASN B CA 1
ATOM 4511 C C . ASN B 1 213 ? -78.484 -6.377 8.601 1.00 9.38 213 ASN B C 1
ATOM 4512 O O . ASN B 1 213 ? -78.066 -7.500 8.873 1.00 14.91 213 ASN B O 1
ATOM 4517 N N . ALA B 1 214 ? -78.995 -5.566 9.523 1.00 10.21 214 ALA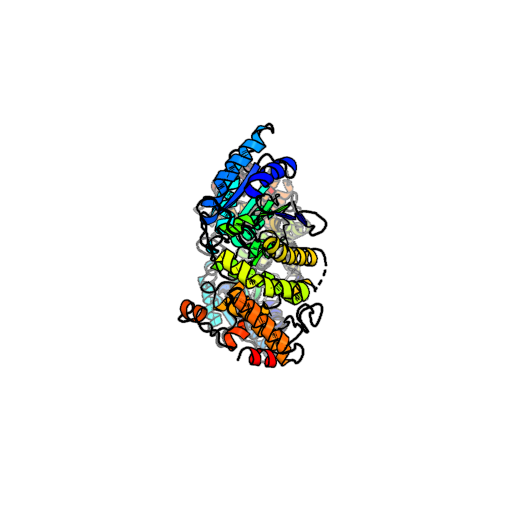 B N 1
ATOM 4518 C CA . ALA B 1 214 ? -79.072 -5.987 10.922 1.00 8.23 214 ALA B CA 1
ATOM 4519 C C . ALA B 1 214 ? -79.811 -7.322 11.126 1.00 17.21 214 ALA B C 1
ATOM 4520 O O . ALA B 1 214 ? -79.296 -8.224 11.789 1.00 14.17 214 ALA B O 1
ATOM 4522 N N . GLU B 1 215 ? -81.010 -7.452 10.564 1.00 10.86 215 GLU B N 1
ATOM 4523 C CA . GLU B 1 215 ? -81.789 -8.682 10.721 1.00 10.29 215 GLU B CA 1
ATOM 4524 C C . GLU B 1 215 ? -81.046 -9.911 10.189 1.00 10.81 215 GLU B C 1
ATOM 4525 O O . GLU B 1 215 ? -80.944 -10.927 10.870 1.00 11.29 215 GLU B O 1
ATOM 4531 N N . THR B 1 216 ? -80.523 -9.816 8.974 1.00 9.39 216 THR B N 1
ATOM 4532 C CA . THR B 1 216 ? -79.791 -10.925 8.375 1.00 14.34 216 THR B CA 1
ATOM 4533 C C . THR B 1 216 ? -78.569 -11.330 9.215 1.00 8.62 216 THR B C 1
ATOM 4534 O O . THR B 1 216 ? -78.338 -12.511 9.479 1.00 10.38 216 THR B O 1
ATOM 4538 N N . ILE B 1 217 ? -77.785 -10.345 9.632 1.00 8.57 217 ILE B N 1
ATOM 4539 C CA . ILE B 1 217 ? -76.592 -10.621 10.422 1.00 12.28 217 ILE B CA 1
ATOM 4540 C C . ILE B 1 217 ? -76.918 -11.182 11.806 1.00 14.85 217 ILE B C 1
ATOM 4541 O O . ILE B 1 217 ? -76.332 -12.181 12.225 1.00 16.67 217 ILE B O 1
ATOM 4546 N N . LEU B 1 218 ? -77.861 -10.557 12.504 1.00 13.00 218 LEU B N 1
ATOM 4547 C CA . LEU B 1 218 ? -78.229 -11.015 13.842 1.00 17.50 218 LEU B CA 1
ATOM 4548 C C . LEU B 1 218 ? -78.860 -12.412 13.833 1.00 17.29 218 LEU B C 1
ATOM 4549 O O . LEU B 1 218 ? -78.600 -13.215 14.730 1.00 17.28 218 LEU B O 1
ATOM 4554 N N . LYS B 1 219 ? -79.683 -12.705 12.827 1.00 15.51 219 LYS B N 1
ATOM 4555 C CA . LYS B 1 219 ? -80.301 -14.027 12.732 1.00 16.90 219 LYS B CA 1
ATOM 4556 C C . LYS B 1 219 ? -79.217 -15.096 12.645 1.00 15.88 219 LYS B C 1
ATOM 4557 O O . LYS B 1 219 ? -79.290 -16.114 13.327 1.00 22.99 219 LYS B O 1
ATOM 4563 N N . ALA B 1 220 ? -78.219 -14.863 11.796 1.00 12.11 220 ALA B N 1
ATOM 4564 C CA . ALA B 1 220 ? -77.117 -15.807 11.622 1.00 10.94 220 ALA B CA 1
ATOM 4565 C C . ALA B 1 220 ? -76.336 -15.993 12.929 1.00 15.36 220 ALA B C 1
ATOM 4566 O O . ALA B 1 220 ? -75.947 -17.110 13.275 1.00 14.07 220 ALA B O 1
ATOM 4568 N N . VAL B 1 221 ? -76.116 -14.896 13.651 1.00 11.90 221 VAL B N 1
ATOM 4569 C CA . VAL B 1 221 ? -75.374 -14.939 14.909 1.00 15.44 221 VAL B CA 1
ATOM 4570 C C . VAL B 1 221 ? -76.117 -15.702 16.010 1.00 22.65 221 VAL B C 1
ATOM 4571 O O . VAL B 1 221 ? -75.503 -16.455 16.773 1.00 14.50 221 VAL B O 1
ATOM 4575 N N . ARG B 1 222 ? -77.433 -15.508 16.088 1.00 21.37 222 ARG B N 1
ATOM 4576 C CA . ARG B 1 222 ? -78.252 -16.169 17.105 1.00 23.55 222 ARG B CA 1
ATOM 4577 C C . ARG B 1 222 ? -78.687 -17.579 16.687 1.00 24.53 222 ARG B C 1
ATOM 4578 O O . ARG B 1 222 ? -79.092 -18.390 17.521 1.00 27.11 222 ARG B O 1
ATOM 4586 N N . ARG B 1 223 ? -78.592 -17.863 15.394 1.00 30.93 223 ARG B N 1
ATOM 4587 C CA . ARG B 1 223 ? -78.985 -19.154 14.836 1.00 25.80 223 ARG B CA 1
ATOM 4588 C C . ARG B 1 223 ? -78.139 -20.323 15.346 1.00 36.05 223 ARG B C 1
ATOM 4589 O O . ARG B 1 223 ? -76.976 -20.143 15.710 1.00 39.21 223 ARG B O 1
ATOM 4597 N N . GLU B 1 224 ? -78.725 -21.520 15.386 1.00 37.30 224 GLU B N 1
ATOM 4598 C CA . GLU B 1 224 ? -77.981 -22.695 15.828 1.00 40.94 224 GLU B CA 1
ATOM 4599 C C . GLU B 1 224 ? -77.492 -23.463 14.605 1.00 36.58 224 GLU B C 1
ATOM 4600 O O . GLU B 1 224 ? -78.279 -23.988 13.819 1.00 40.75 224 GLU B O 1
ATOM 4606 N N . VAL B 1 225 ? -76.175 -23.505 14.456 1.00 35.76 225 VAL B N 1
ATOM 4607 C CA . VAL B 1 225 ? -75.515 -24.153 13.332 1.00 36.25 225 VAL B CA 1
ATOM 4608 C C . VAL B 1 225 ? -75.206 -25.629 13.580 1.00 49.37 225 VAL B C 1
ATOM 4609 O O . VAL B 1 225 ? -74.583 -25.987 14.583 1.00 48.52 225 VAL B O 1
ATOM 4613 N N . THR B 1 226 ? -75.639 -26.483 12.656 1.00 51.58 226 THR B N 1
ATOM 4614 C CA . THR B 1 226 ? -75.396 -27.916 12.774 1.00 55.96 226 THR B CA 1
ATOM 4615 C C . THR B 1 226 ? -73.945 -28.238 12.413 1.00 56.63 226 THR B C 1
ATOM 4616 O O . THR B 1 226 ? -73.303 -27.498 11.662 1.00 56.62 226 THR B O 1
ATOM 4620 N N . PRO B 1 227 ? -73.407 -29.344 12.955 1.00 56.38 227 PRO B N 1
ATOM 4621 C CA . PRO B 1 227 ? -72.025 -29.753 12.682 1.00 52.72 227 PRO B CA 1
ATOM 4622 C C . PRO B 1 227 ? -71.715 -29.865 11.191 1.00 50.69 227 PRO B C 1
ATOM 4623 O O . PRO B 1 227 ? -72.463 -30.487 10.436 1.00 46.26 227 PRO B O 1
ATOM 4627 N N . GLY B 1 228 ? -70.612 -29.251 10.771 1.00 49.87 228 GLY B N 1
ATOM 4628 C CA . GLY B 1 228 ? -70.224 -29.314 9.375 1.00 55.82 228 GLY B CA 1
ATOM 4629 C C . GLY B 1 228 ? -70.522 -28.081 8.539 1.00 60.26 228 GLY B C 1
ATOM 4630 O O . GLY B 1 228 ? -69.774 -27.776 7.607 1.00 63.25 228 GLY B O 1
ATOM 4631 N N . GLU B 1 229 ? -71.601 -27.369 8.858 1.00 57.00 229 GLU B N 1
ATOM 4632 C CA . GLU B 1 229 ? -71.964 -26.180 8.091 1.00 53.12 229 GLU B CA 1
ATOM 4633 C C . GLU B 1 229 ? -71.411 -24.885 8.684 1.00 46.53 229 GLU B C 1
ATOM 4634 O O . GLU B 1 229 ? -70.982 -24.846 9.837 1.00 46.79 229 GLU B O 1
ATOM 4640 N N . HIS B 1 230 ? -71.430 -23.828 7.877 1.00 40.04 230 HIS B N 1
ATOM 4641 C CA . HIS B 1 230 ? -70.934 -22.522 8.288 1.00 29.01 230 HIS B CA 1
ATOM 4642 C C . HIS B 1 230 ? -72.073 -21.615 8.728 1.00 21.49 230 HIS B C 1
ATOM 4643 O O . HIS B 1 230 ? -73.115 -21.542 8.082 1.00 23.00 230 HIS B O 1
ATOM 4650 N N . ARG B 1 231 ? -71.855 -20.919 9.837 1.00 27.01 231 ARG B N 1
ATOM 4651 C CA . ARG B 1 231 ? -72.847 -20.019 10.403 1.00 17.46 231 ARG B CA 1
ATOM 4652 C C . ARG B 1 231 ? -73.335 -18.923 9.455 1.00 13.08 231 ARG B C 1
ATOM 4653 O O . ARG B 1 231 ? -74.530 -18.638 9.394 1.00 14.31 231 ARG B O 1
ATOM 4661 N N . PHE B 1 232 ? -72.416 -18.316 8.712 1.00 17.25 232 PHE B N 1
ATOM 4662 C CA . PHE B 1 232 ? -72.764 -17.222 7.800 1.00 15.14 232 PHE B CA 1
ATOM 4663 C C . PHE B 1 232 ? -72.889 -17.669 6.347 1.00 17.84 232 PHE B C 1
ATOM 4664 O O . PHE B 1 232 ? -72.764 -16.875 5.414 1.00 16.29 232 PHE B O 1
ATOM 4672 N N . GLU B 1 233 ? -73.168 -18.954 6.188 1.00 21.37 233 GLU B N 1
ATOM 4673 C CA . GLU B 1 233 ? -73.314 -19.613 4.899 1.00 33.09 233 GLU B CA 1
ATOM 4674 C C . GLU B 1 233 ? -73.903 -18.817 3.732 1.00 34.72 233 GLU B C 1
ATOM 4675 O O . GLU B 1 233 ? -73.346 -18.834 2.634 1.00 43.12 233 GLU B O 1
ATOM 4681 N N . GLY B 1 234 ? -75.017 -18.126 3.941 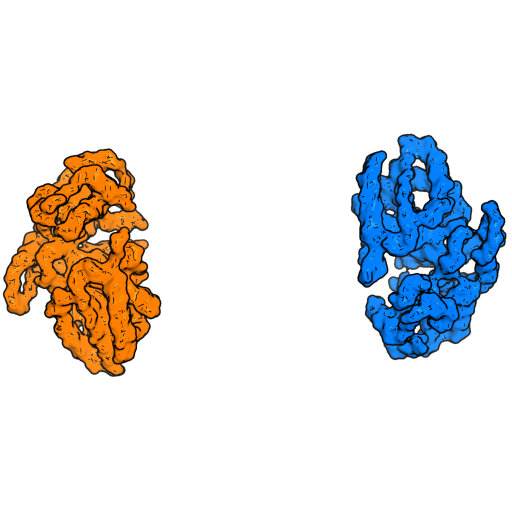1.00 25.53 234 GLY B N 1
ATOM 4682 C CA . GLY B 1 234 ? -75.596 -17.394 2.823 1.00 26.42 234 GLY B CA 1
ATOM 4683 C C . GLY B 1 234 ? -75.419 -15.885 2.795 1.00 23.90 234 GLY B C 1
ATOM 4684 O O . GLY B 1 234 ? -76.009 -15.201 1.953 1.00 20.86 234 GLY B O 1
ATOM 4685 N N . THR B 1 235 ? -74.604 -15.359 3.701 1.00 17.71 235 THR B N 1
ATOM 4686 C CA . THR B 1 235 ? -74.389 -13.918 3.770 1.00 11.83 235 THR B CA 1
ATOM 4687 C C . THR B 1 235 ? -72.930 -13.528 3.976 1.00 9.54 235 THR B C 1
ATOM 4688 O O . THR B 1 235 ? -72.643 -12.533 4.640 1.00 12.82 235 THR B O 1
ATOM 4692 N N . GLU B 1 236 ? -72.012 -14.299 3.401 1.00 8.07 236 GLU B N 1
ATOM 4693 C CA . GLU B 1 236 ? -70.586 -14.012 3.546 1.00 11.36 236 GLU B CA 1
ATOM 4694 C C . GLU B 1 236 ? -70.189 -12.624 3.054 1.00 12.52 236 GLU B C 1
ATOM 4695 O O . GLU B 1 236 ? -69.465 -11.912 3.742 1.00 13.45 236 GLU B O 1
ATOM 4701 N N . GLU B 1 237 ? -70.651 -12.244 1.863 1.00 10.57 237 GLU B N 1
ATOM 4702 C CA . GLU B 1 237 ? -70.293 -10.943 1.297 1.00 12.73 237 GLU B CA 1
ATOM 4703 C C . GLU B 1 237 ? -70.846 -9.772 2.099 1.00 10.99 237 GLU B C 1
ATOM 4704 O O . GLU B 1 237 ? -70.197 -8.734 2.219 1.00 10.76 237 GLU B O 1
ATOM 4710 N N . ILE B 1 238 ? -72.042 -9.938 2.651 1.00 9.61 238 ILE B N 1
ATOM 4711 C CA . ILE B 1 238 ? -72.642 -8.889 3.461 1.00 15.33 238 ILE B CA 1
ATOM 4712 C C . ILE B 1 238 ? -71.800 -8.706 4.726 1.00 12.71 238 ILE B C 1
ATOM 4713 O O . ILE B 1 238 ? -71.407 -7.589 5.067 1.00 9.04 238 ILE B O 1
ATOM 4718 N N . LEU B 1 239 ? -71.506 -9.811 5.407 1.00 6.24 239 LEU B N 1
ATOM 4719 C CA . LEU B 1 239 ? -70.717 -9.754 6.631 1.00 11.58 239 LEU B CA 1
ATOM 4720 C C . LEU B 1 239 ? -69.313 -9.194 6.386 1.00 10.96 239 LEU B C 1
ATOM 4721 O O . LEU B 1 239 ? -68.828 -8.354 7.149 1.00 10.64 239 LEU B O 1
ATOM 4726 N N . LYS B 1 240 ? -68.656 -9.664 5.329 1.00 9.41 240 LYS B N 1
ATOM 4727 C CA . LYS B 1 240 ? -67.313 -9.190 5.008 1.00 8.67 240 LYS B CA 1
ATOM 4728 C C . LYS B 1 240 ? -67.321 -7.690 4.731 1.00 11.04 240 LYS B C 1
ATOM 4729 O O . LYS B 1 240 ? -66.453 -6.959 5.205 1.00 10.20 240 LYS B O 1
ATOM 4735 N N . ALA B 1 241 ? -68.313 -7.240 3.966 1.00 11.37 241 ALA B N 1
ATOM 4736 C CA . ALA B 1 241 ? -68.437 -5.826 3.607 1.00 13.94 241 ALA B CA 1
ATOM 4737 C C . ALA B 1 241 ? -68.575 -4.904 4.822 1.00 6.79 241 ALA B C 1
ATOM 4738 O O . ALA B 1 241 ? -67.907 -3.877 4.909 1.00 12.74 241 ALA B O 1
ATOM 4740 N N . ARG B 1 242 ? -69.445 -5.271 5.758 1.00 8.20 242 ARG B N 1
ATOM 4741 C CA . ARG B 1 242 ? -69.652 -4.466 6.961 1.00 9.42 242 ARG B CA 1
ATOM 4742 C C . ARG B 1 242 ? -68.385 -4.388 7.830 1.00 13.48 242 ARG B C 1
ATOM 4743 O O . ARG B 1 242 ? -68.003 -3.309 8.292 1.00 12.54 242 ARG B O 1
ATOM 4751 N N . ILE B 1 243 ? -67.742 -5.535 8.048 1.00 11.47 243 ILE B N 1
ATOM 4752 C CA . ILE B 1 243 ? -66.530 -5.594 8.863 1.00 9.96 243 ILE B CA 1
ATOM 4753 C C . ILE B 1 243 ? -65.349 -4.891 8.209 1.00 9.64 243 ILE B C 1
ATOM 4754 O O . ILE B 1 243 ? -64.632 -4.137 8.868 1.00 13.89 243 ILE B O 1
ATOM 4759 N N . LEU B 1 244 ? -65.142 -5.121 6.917 1.00 10.86 244 LEU B N 1
ATOM 4760 C CA . LEU B 1 244 ? -64.035 -4.465 6.223 1.00 7.71 244 LEU B CA 1
ATOM 4761 C C . LEU B 1 244 ? -64.248 -2.958 6.132 1.00 10.65 244 LEU B C 1
ATOM 4762 O O . LEU B 1 244 ? -63.285 -2.200 6.060 1.00 9.89 244 LEU B O 1
ATOM 4767 N N . ALA B 1 245 ? -65.507 -2.523 6.125 1.00 7.26 245 ALA B N 1
ATOM 4768 C CA . ALA B 1 245 ? -65.798 -1.092 6.050 1.00 6.08 245 ALA B CA 1
ATOM 4769 C C . ALA B 1 245 ? -65.203 -0.398 7.268 1.00 7.28 245 ALA B C 1
ATOM 4770 O O . ALA B 1 245 ? -64.590 0.662 7.153 1.00 10.35 245 ALA B O 1
ATOM 4772 N N . SER B 1 246 ? -65.380 -1.008 8.436 1.00 9.85 246 SER B N 1
ATOM 4773 C CA . SER B 1 246 ? -64.862 -0.446 9.677 1.00 9.52 246 SER B CA 1
ATOM 4774 C C . SER B 1 246 ? -63.336 -0.568 9.723 1.00 9.52 246 SER B C 1
ATOM 4775 O O . SER B 1 246 ? -62.641 0.391 10.059 1.00 10.71 246 SER B O 1
ATOM 4778 N N . ALA B 1 247 ? -62.812 -1.740 9.376 1.00 9.33 247 ALA B N 1
ATOM 4779 C CA . ALA B 1 247 ? -61.364 -1.935 9.375 1.00 11.37 247 ALA B CA 1
ATOM 4780 C C . ALA B 1 247 ? -60.700 -0.972 8.394 1.00 9.49 247 ALA B C 1
ATOM 4781 O O . ALA B 1 247 ? -59.641 -0.409 8.674 1.00 7.37 247 ALA B O 1
ATOM 4783 N N . ARG B 1 248 ? -61.324 -0.793 7.237 1.00 7.87 248 ARG B N 1
ATOM 4784 C CA . ARG B 1 248 ? -60.791 0.107 6.227 1.00 6.27 248 ARG B CA 1
ATOM 4785 C C . ARG B 1 248 ? -60.727 1.534 6.764 1.00 7.00 248 ARG B C 1
ATOM 4786 O O . ARG B 1 248 ? -59.726 2.230 6.585 1.00 9.26 248 ARG B O 1
ATOM 4794 N N . HIS B 1 249 ? -61.784 1.967 7.443 1.00 7.81 249 HIS B N 1
ATOM 4795 C CA . HIS B 1 249 ? -61.792 3.321 7.970 1.00 10.15 249 HIS B CA 1
ATOM 4796 C C . HIS B 1 249 ? -60.690 3.531 9.004 1.00 7.95 249 HIS B C 1
ATOM 4797 O O . HIS B 1 249 ? -59.964 4.524 8.947 1.00 6.74 249 HIS B O 1
ATOM 4804 N N . LYS B 1 250 ? -60.555 2.607 9.954 1.00 9.41 250 LYS B N 1
ATOM 4805 C CA . LYS B 1 250 ? -59.512 2.767 10.956 1.00 5.06 250 LYS B CA 1
ATOM 4806 C C . LYS B 1 250 ? -58.134 2.806 10.303 1.00 8.73 250 LYS B C 1
ATOM 4807 O O . LYS B 1 250 ? -57.279 3.592 10.703 1.00 12.73 250 LYS B O 1
ATOM 4813 N N . ALA B 1 251 ? -57.921 1.957 9.303 1.00 8.40 251 ALA B N 1
ATOM 4814 C CA . ALA B 1 251 ? -56.636 1.918 8.604 1.00 10.48 251 ALA B CA 1
ATOM 4815 C C . ALA B 1 251 ? -56.399 3.254 7.907 1.00 15.41 251 ALA B C 1
ATOM 4816 O O . ALA B 1 251 ? -55.279 3.757 7.867 1.00 11.99 251 ALA B O 1
ATOM 4818 N N . TYR B 1 252 ? -57.467 3.815 7.350 1.00 11.51 252 TYR B N 1
ATOM 4819 C CA . TYR B 1 252 ? -57.402 5.098 6.667 1.00 14.90 252 TYR B CA 1
ATOM 4820 C C . TYR B 1 252 ? -56.979 6.190 7.657 1.00 21.25 252 TYR B C 1
ATOM 4821 O O . TYR B 1 252 ? -56.084 6.990 7.372 1.00 13.18 252 TYR B O 1
ATOM 4830 N N . VAL B 1 253 ? -57.621 6.213 8.822 1.00 21.00 253 VAL B N 1
ATOM 4831 C CA . VAL B 1 253 ? -57.304 7.202 9.849 1.00 19.30 253 VAL B CA 1
ATOM 4832 C C . VAL B 1 253 ? -55.864 7.060 10.357 1.00 22.66 253 VAL B C 1
ATOM 4833 O O . VAL B 1 253 ? -55.135 8.046 10.464 1.00 23.61 253 VAL B O 1
ATOM 4837 N N . VAL B 1 254 ? -55.460 5.830 10.660 1.00 16.95 254 VAL B N 1
ATOM 4838 C CA . VAL B 1 254 ? -54.115 5.560 11.151 1.00 20.30 254 VAL B CA 1
ATOM 4839 C C . VAL B 1 254 ? -53.040 5.943 10.130 1.00 18.60 254 VAL B C 1
ATOM 4840 O O . VAL B 1 254 ? -51.958 6.402 10.500 1.00 16.81 254 VAL B O 1
ATOM 4844 N N . SER B 1 255 ? -53.345 5.749 8.850 1.00 12.91 255 SER B N 1
ATOM 4845 C CA . SER B 1 255 ? -52.408 6.049 7.766 1.00 18.53 255 SER B CA 1
ATOM 4846 C C . SER B 1 255 ? -52.305 7.534 7.417 1.00 21.35 255 SER B C 1
ATOM 4847 O O . SER B 1 255 ? -51.346 7.956 6.766 1.00 22.77 255 SER B O 1
ATOM 4850 N N . ALA B 1 256 ? -53.295 8.316 7.841 1.00 19.38 256 ALA B N 1
ATOM 4851 C CA . ALA B 1 256 ? -53.322 9.751 7.562 1.00 33.92 256 ALA B CA 1
ATOM 4852 C C . ALA B 1 256 ? -52.108 10.487 8.133 1.00 40.24 256 ALA B C 1
ATOM 4853 O O . ALA B 1 256 ? -51.620 11.426 7.463 1.00 44.34 256 ALA B O 1
ATOM 4855 N N . GLY B 1 261 ? -54.702 13.728 17.242 1.00 53.47 261 GLY B N 1
ATOM 4856 C CA . GLY B 1 261 ? -54.081 14.249 15.995 1.00 48.68 261 GLY B CA 1
ATOM 4857 C C . GLY B 1 261 ? -55.089 14.860 15.038 1.00 52.20 261 GLY B C 1
ATOM 4858 O O . GLY B 1 261 ? -54.752 15.189 13.900 1.00 61.99 261 GLY B O 1
ATOM 4859 N N . GLY B 1 262 ? -56.329 15.014 15.496 1.00 44.81 262 GLY B N 1
ATOM 4860 C CA . GLY B 1 262 ? -57.362 15.589 14.654 1.00 31.19 262 GLY B CA 1
ATOM 4861 C C . GLY B 1 262 ? -58.291 14.524 14.108 1.00 33.40 262 GLY B C 1
ATOM 4862 O O . GLY B 1 262 ? -59.287 14.169 14.740 1.00 30.32 262 GLY B O 1
ATOM 4863 N N . LEU B 1 263 ? -57.965 14.005 12.930 1.00 23.49 263 LEU B N 1
ATOM 4864 C CA . LEU B 1 263 ? -58.780 12.967 12.312 1.00 27.61 263 LEU B CA 1
ATOM 4865 C C . LEU B 1 263 ? -58.868 11.745 13.232 1.00 22.09 263 LEU B C 1
ATOM 4866 O O . LEU B 1 263 ? -59.891 11.059 13.263 1.00 23.80 263 LEU B O 1
ATOM 4871 N N . ARG B 1 264 ? -57.802 11.475 13.985 1.00 18.50 264 ARG B N 1
ATOM 4872 C CA . ARG B 1 264 ? -57.794 10.324 14.889 1.00 16.47 264 ARG B CA 1
ATOM 4873 C C . ARG B 1 264 ? -58.728 10.535 16.081 1.00 17.53 264 ARG B C 1
ATOM 4874 O O . ARG B 1 264 ? -59.193 9.571 16.697 1.00 20.65 264 ARG B O 1
ATOM 4882 N N . ASN B 1 265 ? -58.995 11.797 16.409 1.00 13.54 265 ASN B N 1
ATOM 4883 C CA . ASN B 1 265 ? -59.893 12.126 17.514 1.00 15.18 265 ASN B CA 1
ATOM 4884 C C . ASN B 1 265 ? -61.281 11.556 17.226 1.00 17.39 265 ASN B C 1
ATOM 4885 O O . ASN B 1 265 ? -61.975 11.080 18.134 1.00 14.80 265 ASN B O 1
ATOM 4890 N N . LEU B 1 266 ? -61.676 11.619 15.957 1.00 12.02 266 LEU B N 1
ATOM 4891 C CA . LEU B 1 266 ? -62.984 11.138 15.520 1.00 13.88 266 LEU B CA 1
ATOM 4892 C C . LEU B 1 266 ? -63.264 9.690 15.894 1.00 12.91 266 LEU B C 1
ATOM 4893 O O . LEU B 1 266 ? -64.418 9.314 16.115 1.00 14.41 266 LEU B O 1
ATOM 4898 N N . LEU B 1 267 ? -62.217 8.878 15.971 1.00 9.21 267 LEU B N 1
ATOM 4899 C CA . LEU B 1 267 ? -62.391 7.476 16.342 1.00 9.76 267 LEU B CA 1
ATOM 4900 C C . LEU B 1 267 ? -62.857 7.340 17.793 1.00 15.98 267 LEU B C 1
ATOM 4901 O O . LEU B 1 267 ? -63.289 6.270 18.219 1.00 13.90 267 LEU B O 1
ATOM 4906 N N . ASN B 1 268 ? -62.782 8.432 18.548 1.00 12.25 268 ASN B N 1
ATOM 4907 C CA . ASN B 1 268 ? -63.208 8.414 19.940 1.00 11.58 268 ASN B CA 1
ATOM 4908 C C . ASN B 1 268 ? -64.679 8.785 20.152 1.00 10.66 268 ASN B C 1
ATOM 4909 O O . ASN B 1 268 ? -65.118 8.951 21.288 1.00 10.58 268 ASN B O 1
ATOM 4914 N N . TRP B 1 269 ? -65.445 8.919 19.072 1.00 9.24 269 TRP B N 1
ATOM 4915 C CA . TRP B 1 269 ? -66.857 9.255 19.230 1.00 8.84 269 TRP B CA 1
ATOM 4916 C C . TRP B 1 269 ? -67.495 8.198 20.141 1.00 11.01 269 TRP B C 1
ATOM 4917 O O . TRP B 1 269 ? -67.240 6.997 19.988 1.00 11.64 269 TRP B O 1
ATOM 4928 N N . GLY B 1 270 ? -68.300 8.655 21.103 1.00 11.80 270 GLY B N 1
ATOM 4929 C CA . GLY B 1 270 ? -68.950 7.752 22.041 1.00 11.68 270 GLY B CA 1
ATOM 4930 C C . GLY B 1 270 ? -68.064 7.290 23.191 1.00 9.76 270 GLY B C 1
ATOM 4931 O O . GLY B 1 270 ? -68.554 6.721 24.168 1.00 10.54 270 GLY B O 1
ATOM 4932 N N . HIS B 1 271 ? -66.762 7.541 23.083 1.00 8.23 271 HIS B N 1
ATOM 4933 C CA . HIS B 1 271 ? -65.808 7.132 24.107 1.00 7.65 271 HIS B CA 1
ATOM 4934 C C . HIS B 1 271 ? -65.574 8.117 25.243 1.00 8.43 271 HIS B C 1
ATOM 4935 O O . HIS B 1 271 ? -65.055 7.731 26.287 1.00 11.14 271 HIS B O 1
ATOM 4942 N N . SER B 1 272 ? -65.925 9.384 25.049 1.00 13.81 272 SER B N 1
ATOM 4943 C CA . SER B 1 272 ? -65.744 10.367 26.118 1.00 15.22 272 SER B CA 1
ATOM 4944 C C . SER B 1 272 ? -66.675 9.980 27.261 1.00 11.74 272 SER B C 1
ATOM 4945 O O . SER B 1 272 ? -66.247 9.830 28.404 1.00 11.40 272 SER B O 1
ATOM 4948 N N . ILE B 1 273 ? -67.953 9.813 26.945 1.00 6.61 273 ILE B N 1
ATOM 4949 C CA . ILE B 1 273 ? -68.913 9.410 27.955 1.00 9.21 273 ILE B CA 1
ATOM 4950 C C . ILE B 1 273 ? -68.817 7.896 28.156 1.00 10.07 273 ILE B C 1
ATOM 4951 O O . ILE B 1 273 ? -68.957 7.405 29.273 1.00 10.20 273 ILE B O 1
ATOM 4956 N N . GLY B 1 274 ? -68.548 7.166 27.075 1.00 8.52 274 GLY B N 1
ATOM 4957 C CA . GLY B 1 274 ? -68.429 5.716 27.156 1.00 9.93 274 GLY B CA 1
ATOM 4958 C C . GLY B 1 274 ? -67.374 5.226 28.136 1.00 7.20 274 GLY B C 1
ATOM 4959 O O . GLY B 1 274 ? -67.630 4.322 28.931 1.00 8.26 274 GLY B O 1
ATOM 4960 N N . HIS B 1 275 ? -66.183 5.820 28.082 1.00 10.51 275 HIS B N 1
ATOM 4961 C CA . HIS B 1 275 ? -65.095 5.441 28.982 1.00 11.56 275 HIS B CA 1
ATOM 4962 C C . HIS B 1 275 ? -65.432 5.790 30.425 1.00 11.13 275 HIS B C 1
ATOM 4963 O O . HIS B 1 275 ? -65.004 5.107 31.354 1.00 13.26 275 HIS B O 1
ATOM 4970 N N . ALA B 1 276 ? -66.193 6.863 30.610 1.00 9.65 276 ALA B N 1
ATOM 4971 C CA . ALA B 1 276 ? -66.592 7.282 31.946 1.00 12.45 276 ALA B CA 1
ATOM 4972 C C . ALA B 1 276 ? -67.515 6.220 32.542 1.00 14.32 276 ALA B C 1
ATOM 4973 O O . ALA B 1 276 ? -67.403 5.876 33.715 1.00 12.89 276 ALA B O 1
ATOM 4975 N N . ILE B 1 277 ? -68.434 5.711 31.729 1.00 11.02 277 ILE B N 1
ATOM 4976 C CA . ILE B 1 277 ? -69.361 4.680 32.182 1.00 9.66 277 ILE B CA 1
ATOM 4977 C C . ILE B 1 277 ? -68.587 3.399 32.461 1.00 8.30 277 ILE B C 1
ATOM 4978 O O . ILE B 1 277 ? -68.779 2.752 33.493 1.00 14.73 277 ILE B O 1
ATOM 4983 N N . GLU B 1 278 ? -67.701 3.042 31.536 1.00 11.63 278 GLU B N 1
ATOM 4984 C CA . GLU B 1 278 ? -66.911 1.827 31.667 1.00 9.37 278 GLU B CA 1
ATOM 4985 C C . GLU B 1 278 ? -66.075 1.792 32.947 1.00 13.92 278 GLU B C 1
ATOM 4986 O O . GLU B 1 278 ? -65.963 0.746 33.591 1.00 14.62 278 GLU B O 1
ATOM 4992 N N . ALA B 1 279 ? -65.501 2.928 33.324 1.00 15.24 279 ALA B N 1
ATOM 4993 C CA . ALA B 1 279 ? -64.680 2.994 34.530 1.00 21.31 279 ALA B CA 1
ATOM 4994 C C . ALA B 1 279 ? -65.456 2.472 35.738 1.00 17.82 279 ALA B C 1
ATOM 4995 O O . ALA B 1 279 ? -64.879 1.905 36.667 1.00 15.49 279 ALA B O 1
ATOM 4997 N N . ILE B 1 280 ? -66.770 2.660 35.712 1.00 12.06 280 ILE B N 1
ATOM 4998 C CA . ILE B 1 280 ? -67.632 2.227 36.802 1.00 10.94 280 ILE B CA 1
ATOM 4999 C C . ILE B 1 280 ? -68.197 0.820 36.609 1.00 15.50 280 ILE B C 1
ATOM 5000 O O . ILE B 1 280 ? -68.156 0.000 37.529 1.00 15.27 280 ILE B O 1
ATOM 5005 N N . LEU B 1 281 ? -68.708 0.540 35.412 1.00 12.29 281 LEU B N 1
ATOM 5006 C CA . LEU B 1 281 ? -69.337 -0.751 35.138 1.00 8.64 281 LEU B CA 1
ATOM 5007 C C . LEU B 1 281 ? -68.453 -1.923 34.739 1.00 11.93 281 LEU B C 1
ATOM 5008 O O . LEU B 1 281 ? -68.924 -3.062 34.721 1.00 14.71 281 LEU B O 1
ATOM 5013 N N . THR B 1 282 ? -67.189 -1.670 34.417 1.00 9.26 282 THR B N 1
ATOM 5014 C CA . THR B 1 282 ? -66.290 -2.768 34.072 1.00 9.34 282 THR B CA 1
ATOM 5015 C C . THR B 1 282 ? -66.019 -3.494 35.399 1.00 13.88 282 THR B C 1
ATOM 5016 O O . THR B 1 282 ? -65.999 -2.863 36.458 1.00 11.31 282 THR B O 1
ATOM 5020 N N . PRO B 1 283 ? -65.789 -4.821 35.368 1.00 14.24 283 PRO B N 1
ATOM 5021 C CA . PRO B 1 283 ? -65.755 -5.737 34.224 1.00 14.53 283 PRO B CA 1
ATOM 5022 C C . PRO B 1 283 ? -67.083 -6.388 33.830 1.00 10.57 283 PRO B C 1
ATOM 5023 O O . PRO B 1 283 ? -67.149 -7.089 32.820 1.00 17.43 283 PRO B O 1
ATOM 5027 N N . GLN B 1 284 ? -68.133 -6.172 34.617 1.00 11.08 284 GLN B N 1
ATOM 5028 C CA . GLN B 1 284 ? -69.434 -6.773 34.321 1.00 14.53 284 GLN B CA 1
ATOM 5029 C C . GLN B 1 284 ? -69.991 -6.367 32.958 1.00 13.91 284 GLN B C 1
ATOM 5030 O O . GLN B 1 284 ? -70.609 -7.178 32.268 1.00 14.70 284 GLN B O 1
ATOM 5036 N N . ILE B 1 285 ? -69.778 -5.110 32.585 1.00 10.96 285 ILE B N 1
ATOM 5037 C CA . ILE B 1 285 ? -70.264 -4.580 31.313 1.00 11.42 285 ILE B CA 1
ATOM 5038 C C . ILE B 1 285 ? -69.085 -4.406 30.358 1.00 12.90 285 ILE B C 1
ATOM 5039 O O . ILE B 1 285 ? -68.045 -3.863 30.733 1.00 11.55 285 ILE B O 1
ATOM 5044 N N . LEU B 1 286 ? -69.261 -4.875 29.124 1.00 10.46 286 LEU B N 1
ATOM 5045 C CA . LEU B 1 286 ? -68.208 -4.821 28.118 1.00 6.80 286 LEU B CA 1
ATOM 5046 C C . LEU B 1 286 ? -67.975 -3.431 27.549 1.00 10.65 286 LEU B C 1
ATOM 5047 O O . LEU B 1 286 ? -68.827 -2.551 27.650 1.00 12.97 286 LEU B O 1
ATOM 5052 N N . HIS B 1 287 ? -66.806 -3.250 26.950 1.00 10.60 287 HIS B N 1
ATOM 5053 C CA . HIS B 1 287 ? -66.416 -1.979 26.357 1.00 9.45 287 HIS B CA 1
ATOM 5054 C C . HIS B 1 287 ? -67.409 -1.456 25.315 1.00 12.16 287 HIS B C 1
ATOM 5055 O O . HIS B 1 287 ? -67.817 -0.292 25.362 1.00 12.74 287 HIS B O 1
ATOM 5062 N N . GLY B 1 288 ? -67.779 -2.310 24.365 1.00 10.51 288 GLY B N 1
ATOM 5063 C CA . GLY B 1 288 ? -68.713 -1.912 23.329 1.00 8.93 288 GLY B CA 1
ATOM 5064 C C . GLY B 1 288 ? -70.070 -1.544 23.893 1.00 13.11 288 GLY B C 1
ATOM 5065 O O . GLY B 1 288 ? -70.722 -0.611 23.412 1.00 9.15 288 GLY B O 1
ATOM 5066 N N . GLU B 1 289 ? -70.498 -2.277 24.915 1.00 8.07 289 GLU B N 1
ATOM 5067 C CA . GLU B 1 289 ? -71.779 -2.009 25.550 1.00 10.94 289 GLU B CA 1
ATOM 5068 C C . GLU B 1 289 ? -71.751 -0.608 26.165 1.00 10.84 289 GLU B C 1
ATOM 5069 O O . GLU B 1 289 ? -72.717 0.148 26.048 1.00 6.94 289 GLU B O 1
ATOM 5075 N N . CYS B 1 290 ? -70.637 -0.254 26.801 1.00 9.21 290 CYS B N 1
ATOM 5076 C CA . CYS B 1 290 ? -70.493 1.075 27.397 1.00 9.75 290 CYS B CA 1
ATOM 5077 C C . CYS B 1 290 ? -70.415 2.158 26.308 1.00 10.39 290 CYS B C 1
ATOM 5078 O O . CYS B 1 290 ? -71.013 3.226 26.434 1.00 9.44 290 CYS B O 1
ATOM 5081 N N . VAL B 1 291 ? -69.676 1.874 25.240 1.00 10.02 291 VAL B N 1
ATOM 5082 C CA . VAL B 1 291 ? -69.530 2.815 24.133 1.00 10.09 291 VAL B CA 1
ATOM 5083 C C . VAL B 1 291 ? -70.860 3.044 23.413 1.00 9.34 291 VAL B C 1
ATOM 5084 O O . VAL B 1 291 ? -71.130 4.143 22.931 1.00 9.93 291 VAL B O 1
ATOM 5088 N N . ALA B 1 292 ? -71.686 2.003 23.338 1.00 7.16 292 ALA B N 1
ATOM 5089 C CA . ALA B 1 292 ? -72.990 2.119 22.704 1.00 9.13 292 ALA B CA 1
ATOM 5090 C C . ALA B 1 292 ? -73.804 3.165 23.469 1.00 9.92 292 ALA B C 1
ATOM 5091 O O . ALA B 1 292 ? -74.418 4.047 22.874 1.00 9.76 292 ALA B O 1
ATOM 5093 N N . ILE B 1 293 ? -73.809 3.069 24.793 1.00 8.55 293 ILE B N 1
ATOM 5094 C CA . ILE B 1 293 ? -74.554 4.037 25.590 1.00 11.18 293 ILE B CA 1
ATOM 5095 C C . ILE B 1 293 ? -73.886 5.406 25.414 1.00 9.48 293 ILE B C 1
ATOM 5096 O O . ILE B 1 293 ? -74.565 6.424 25.326 1.00 11.79 293 ILE B O 1
ATOM 5101 N N . GLY B 1 294 ? -72.554 5.417 25.355 1.00 9.65 294 GLY B N 1
ATOM 5102 C CA . GLY B 1 294 ? -71.823 6.661 25.179 1.00 7.55 294 GLY B CA 1
ATOM 5103 C C . GLY B 1 294 ? -72.162 7.356 23.870 1.00 9.75 294 GLY B C 1
ATOM 5104 O O . GLY B 1 294 ? -72.245 8.592 23.814 1.00 10.39 294 GLY B O 1
ATOM 5105 N N . MET B 1 295 ? -72.347 6.572 22.810 1.00 9.18 295 MET B N 1
ATOM 5106 C CA . MET B 1 295 ? -72.695 7.131 21.509 1.00 9.75 295 MET B CA 1
ATOM 5107 C C . MET B 1 295 ? -74.055 7.810 21.575 1.00 11.23 295 MET B C 1
ATOM 5108 O O . MET B 1 295 ? -74.233 8.910 21.043 1.00 9.16 295 MET B O 1
ATOM 5113 N N . VAL B 1 296 ? -75.013 7.158 22.229 1.00 11.20 296 VAL B N 1
ATOM 5114 C CA . VAL B 1 296 ? -76.347 7.733 22.363 1.00 10.22 296 VAL B CA 1
ATOM 5115 C C . VAL B 1 296 ? -76.262 9.057 23.120 1.00 12.37 296 VAL B C 1
ATOM 5116 O O . VAL B 1 296 ? -76.812 10.064 22.683 1.00 10.01 296 VAL B O 1
ATOM 5120 N N . LYS B 1 297 ? -75.550 9.066 24.242 1.00 9.94 297 LYS B N 1
ATOM 5121 C CA . LYS B 1 297 ? -75.430 10.291 25.024 1.00 12.39 297 LYS B CA 1
ATOM 5122 C C . LYS B 1 297 ? -74.701 11.404 24.283 1.00 14.36 297 LYS B C 1
ATOM 5123 O O . LYS B 1 297 ? -75.096 12.566 24.356 1.00 11.13 297 LYS B O 1
ATOM 5129 N N . GLU B 1 298 ? -73.643 11.059 23.560 1.00 12.18 298 GLU B N 1
ATOM 5130 C CA . GLU B 1 298 ? -72.904 12.070 22.823 1.00 9.68 298 GLU B CA 1
ATOM 5131 C C . GLU B 1 298 ? -73.711 12.610 21.646 1.00 11.76 298 GLU B C 1
ATOM 5132 O O . GLU B 1 298 ? -73.548 13.769 21.262 1.00 11.66 298 GLU B O 1
ATOM 5138 N N . ALA B 1 299 ? -74.597 11.783 21.090 1.00 9.15 299 ALA B N 1
ATOM 5139 C CA . ALA B 1 299 ? -75.452 12.213 19.979 1.00 7.17 299 ALA B CA 1
ATOM 5140 C C . ALA B 1 299 ? -76.512 13.163 20.548 1.00 9.72 299 ALA B C 1
ATOM 5141 O O . ALA B 1 299 ? -76.829 14.193 19.946 1.00 12.97 299 ALA B O 1
ATOM 5143 N N . GLU B 1 300 ? -77.047 12.826 21.720 1.00 8.46 300 GLU B N 1
ATOM 5144 C CA . GLU B 1 300 ? -78.050 13.673 22.368 1.00 11.88 300 GLU B CA 1
ATOM 5145 C C . GLU B 1 300 ? -77.419 15.009 22.778 1.00 14.29 300 GLU B C 1
ATOM 5146 O O . GLU B 1 300 ? -78.099 16.031 22.854 1.00 13.80 300 GLU B O 1
ATOM 5152 N N . LEU B 1 301 ? -76.114 15.001 23.038 1.00 12.83 301 LEU B N 1
ATOM 5153 C CA . LEU B 1 301 ? -75.419 16.229 23.405 1.00 12.48 301 LEU B CA 1
ATOM 5154 C C . LEU B 1 301 ? -75.328 17.111 22.166 1.00 12.16 301 LEU B C 1
ATOM 5155 O O . LEU B 1 301 ? -75.528 18.317 22.242 1.00 13.37 301 LEU B O 1
ATOM 5160 N N . ALA B 1 302 ? -75.025 16.501 21.023 1.00 12.08 302 ALA B N 1
ATOM 5161 C CA . ALA B 1 302 ? -74.930 17.244 19.769 1.00 8.23 302 ALA B CA 1
ATOM 5162 C C . ALA B 1 302 ? -76.288 17.854 19.456 1.00 10.53 302 ALA B C 1
ATOM 5163 O O . ALA B 1 302 ? -76.373 18.975 18.943 1.00 13.46 302 ALA B O 1
ATOM 5165 N N . ARG B 1 303 ? -77.351 17.111 19.761 1.00 9.07 303 ARG B N 1
ATOM 5166 C CA . ARG B 1 303 ? -78.708 17.597 19.506 1.00 10.83 303 ARG B CA 1
ATOM 5167 C C . ARG B 1 303 ? -79.032 18.764 20.439 1.00 14.17 303 ARG B C 1
ATOM 5168 O O . ARG B 1 303 ? -79.618 19.763 20.023 1.00 11.33 303 ARG B O 1
ATOM 5176 N N . HIS B 1 304 ? -78.648 18.614 21.704 1.00 15.51 304 HIS B N 1
ATOM 5177 C CA . HIS B 1 304 ? -78.854 19.635 22.721 1.00 13.43 304 HIS B CA 1
ATOM 5178 C C . HIS B 1 304 ? -78.201 20.941 22.268 1.00 14.89 304 HIS B C 1
ATOM 5179 O O . HIS B 1 304 ? -78.784 22.013 22.393 1.00 16.28 304 HIS B O 1
ATOM 5186 N N . LEU B 1 305 ? -76.993 20.839 21.724 1.00 13.67 305 LEU B N 1
ATOM 5187 C CA . LEU B 1 305 ? -76.260 22.012 21.267 1.00 14.59 305 LEU B CA 1
ATOM 5188 C C . LEU B 1 305 ? -76.802 22.576 19.958 1.00 14.81 305 LEU B C 1
ATOM 5189 O O . LEU B 1 305 ? -76.365 23.634 19.503 1.00 17.78 305 LEU B O 1
ATOM 5194 N N . GLY B 1 306 ? -77.759 21.865 19.365 1.00 19.39 306 GLY B N 1
ATOM 5195 C CA . GLY B 1 306 ? -78.361 22.297 18.112 1.00 14.06 306 GLY B CA 1
ATOM 5196 C C . GLY B 1 306 ? -77.535 21.925 16.894 1.00 19.76 306 GLY B C 1
ATOM 5197 O O . GLY B 1 306 ? -77.791 22.408 15.790 1.00 20.87 306 GLY B O 1
ATOM 5198 N N . ILE B 1 307 ? -76.552 21.050 17.092 1.00 12.23 307 ILE B N 1
ATOM 5199 C CA . ILE B 1 307 ? -75.661 20.623 16.018 1.00 16.84 307 ILE B CA 1
ATOM 5200 C C . ILE B 1 307 ? -76.152 19.394 15.248 1.00 15.29 307 ILE B C 1
ATOM 5201 O O . ILE B 1 307 ? -75.907 19.275 14.042 1.00 15.05 307 ILE B O 1
ATOM 5206 N N . LEU B 1 308 ? -76.845 18.491 15.939 1.00 13.56 308 LEU B N 1
ATOM 5207 C CA . LEU B 1 308 ? -77.365 17.272 15.317 1.00 9.35 308 LEU B CA 1
ATOM 5208 C C . LEU B 1 308 ? -78.895 17.233 15.382 1.00 13.01 308 LEU B C 1
ATOM 5209 O O . LEU B 1 308 ? -79.488 17.589 16.399 1.00 13.12 308 LEU B O 1
ATOM 5214 N N . LYS B 1 309 ? -79.527 16.808 14.289 1.00 12.64 309 LYS B N 1
ATOM 5215 C CA . LYS B 1 309 ? -80.986 16.718 14.222 1.00 14.15 309 LYS B CA 1
ATOM 5216 C C . LYS B 1 309 ? -81.530 15.554 15.054 1.00 9.84 309 LYS B C 1
ATOM 5217 O O . LYS B 1 309 ? -80.905 14.496 15.149 1.00 10.33 309 LYS B O 1
ATOM 5223 N N . GLY B 1 310 ? -82.706 15.750 15.642 1.00 8.88 310 GLY B N 1
ATOM 5224 C CA . GLY B 1 310 ? -83.309 14.704 16.444 1.00 12.51 310 GLY B CA 1
ATOM 5225 C C . GLY B 1 310 ? -83.550 13.430 15.657 1.00 12.57 310 GLY B C 1
ATOM 5226 O O . GLY B 1 310 ? -83.405 12.329 16.185 1.00 14.21 310 GLY B O 1
ATOM 5227 N N . VAL B 1 311 ? -83.917 13.571 14.387 1.00 13.75 311 VAL B N 1
ATOM 5228 C CA . VAL B 1 311 ? -84.175 12.404 13.548 1.00 16.05 311 VAL B CA 1
ATOM 5229 C C . VAL B 1 311 ? -82.927 11.542 13.432 1.00 12.50 311 VAL B C 1
ATOM 5230 O O . VAL B 1 311 ? -83.013 10.316 13.373 1.00 16.46 311 VAL B O 1
ATOM 5234 N N . ALA B 1 312 ? -81.767 12.189 13.404 1.00 14.87 312 ALA B N 1
ATOM 5235 C CA . ALA B 1 312 ? -80.501 11.472 13.303 1.00 10.99 312 ALA B CA 1
ATOM 5236 C C . ALA B 1 312 ? -80.236 10.706 14.599 1.00 11.11 312 ALA B C 1
ATOM 5237 O O . ALA B 1 312 ? -79.795 9.553 14.571 1.00 14.11 312 ALA B O 1
ATOM 5239 N N . VAL B 1 313 ? -80.514 11.340 15.735 1.00 14.31 313 VAL B N 1
ATOM 5240 C CA . VAL B 1 313 ? -80.316 10.688 17.031 1.00 10.54 313 VAL B CA 1
ATOM 5241 C C . VAL B 1 313 ? -81.182 9.428 17.117 1.00 8.50 313 VAL B C 1
ATOM 5242 O O . VAL B 1 313 ? -80.732 8.392 17.609 1.00 8.04 313 VAL B O 1
ATOM 5246 N N . SER B 1 314 ? -82.420 9.520 16.632 1.00 11.53 314 SER B N 1
ATOM 5247 C CA . SER B 1 314 ? -83.343 8.387 16.650 1.00 11.49 314 SER B CA 1
ATOM 5248 C C . SER B 1 314 ? -82.801 7.220 15.826 1.00 7.33 314 SER B C 1
ATOM 5249 O O . SER B 1 314 ? -82.909 6.064 16.239 1.00 13.60 314 SER B O 1
ATOM 5252 N N . ARG B 1 315 ? -82.230 7.525 14.661 1.00 10.19 315 ARG B N 1
ATOM 5253 C CA . ARG B 1 315 ? -81.645 6.495 13.796 1.00 12.69 315 ARG B CA 1
ATOM 5254 C C . ARG B 1 315 ? -80.475 5.804 14.504 1.00 11.39 315 ARG B C 1
ATOM 5255 O O . ARG B 1 315 ? -80.310 4.583 14.409 1.00 11.19 315 ARG B O 1
ATOM 5263 N N . ILE B 1 316 ? -79.662 6.593 15.205 1.00 10.09 316 ILE B N 1
ATOM 5264 C CA . ILE B 1 316 ? -78.506 6.063 15.923 1.00 10.44 316 ILE B CA 1
ATOM 5265 C C . ILE B 1 316 ? -78.965 5.119 17.032 1.00 12.87 316 ILE B C 1
ATOM 5266 O O . ILE B 1 316 ? -78.490 3.983 17.129 1.00 11.94 316 ILE B O 1
ATOM 5271 N N . VAL B 1 317 ? -79.905 5.574 17.853 1.00 10.35 317 VAL B N 1
ATOM 5272 C CA . VAL B 1 317 ? -80.441 4.746 18.930 1.00 10.49 317 VAL B CA 1
ATOM 5273 C C . VAL B 1 317 ? -81.006 3.433 18.380 1.00 9.40 317 VAL B C 1
ATOM 5274 O O . VAL B 1 317 ? -80.704 2.351 18.894 1.00 12.09 317 VAL B O 1
ATOM 5278 N N . LYS B 1 318 ? -81.824 3.524 17.332 1.00 11.18 318 LYS B N 1
ATOM 5279 C CA . LYS B 1 318 ? -82.425 2.334 16.729 1.00 7.28 318 LYS B CA 1
ATOM 5280 C C . LYS B 1 318 ? -81.426 1.370 16.102 1.00 7.40 318 LYS B C 1
ATOM 5281 O O . LYS B 1 318 ? -81.630 0.155 16.153 1.00 10.38 318 LYS B O 1
ATOM 5287 N N . CYS B 1 319 ? -80.365 1.892 15.487 1.00 8.77 319 CYS B N 1
ATOM 5288 C CA . CYS B 1 319 ? -79.381 1.012 14.865 1.00 10.18 319 CYS B CA 1
ATOM 5289 C C . CYS B 1 319 ? -78.627 0.242 15.948 1.00 15.33 319 CYS B C 1
ATOM 5290 O O . CYS B 1 319 ? -78.397 -0.962 15.822 1.00 9.58 319 CYS B O 1
ATOM 5293 N N . LEU B 1 320 ? -78.239 0.938 17.012 1.00 9.31 320 LEU B N 1
ATOM 5294 C CA . LEU B 1 320 ? -77.545 0.279 18.106 1.00 9.19 320 LEU B CA 1
ATOM 5295 C C . LEU B 1 320 ? -78.423 -0.847 18.662 1.00 11.73 320 LEU B C 1
ATOM 5296 O O . LEU B 1 320 ? -77.965 -1.976 18.831 1.00 10.78 320 LEU B O 1
ATOM 5301 N N . ALA B 1 321 ? -79.688 -0.541 18.933 1.00 9.97 321 ALA B N 1
ATOM 5302 C CA . ALA B 1 321 ? -80.622 -1.535 19.468 1.00 12.25 321 ALA B CA 1
ATOM 5303 C C . ALA B 1 321 ? -80.852 -2.695 18.497 1.00 11.30 321 ALA B C 1
ATOM 5304 O O . ALA B 1 321 ? -81.038 -3.836 18.919 1.00 12.05 321 ALA B O 1
ATOM 5306 N N . ALA B 1 322 ? -80.854 -2.400 17.198 1.00 12.52 322 ALA B N 1
ATOM 5307 C CA . ALA B 1 322 ? -81.064 -3.430 16.182 1.00 7.01 322 ALA B CA 1
ATOM 5308 C C . ALA B 1 322 ? -80.002 -4.517 16.285 1.00 9.33 322 ALA B C 1
ATOM 5309 O O . ALA B 1 322 ? -80.292 -5.697 16.087 1.00 11.29 322 ALA B O 1
ATOM 5311 N N . TYR B 1 323 ? -78.771 -4.119 16.594 1.00 9.78 323 TYR B N 1
ATOM 5312 C CA . TYR B 1 323 ? -77.682 -5.081 16.732 1.00 12.69 323 TYR B CA 1
ATOM 5313 C C . TYR B 1 323 ? -77.567 -5.641 18.160 1.00 12.34 323 TYR B C 1
ATOM 5314 O O . TYR B 1 323 ? -76.595 -6.324 18.492 1.00 16.08 323 TYR B O 1
ATOM 5323 N N . GLY B 1 324 ? -78.567 -5.348 18.992 1.00 10.24 324 GLY B N 1
ATOM 5324 C CA . GLY B 1 324 ? -78.596 -5.864 20.354 1.00 11.54 324 GLY B CA 1
ATOM 5325 C C . GLY B 1 324 ? -77.811 -5.122 21.425 1.00 14.37 324 GLY B C 1
ATOM 5326 O O . GLY B 1 324 ? -77.623 -5.636 22.532 1.00 10.65 324 GLY B O 1
ATOM 5327 N N . LEU B 1 325 ? -77.355 -3.915 21.110 1.00 12.28 325 LEU B N 1
ATOM 5328 C CA . LEU B 1 325 ? -76.586 -3.116 22.058 1.00 8.89 325 LEU B CA 1
ATOM 5329 C C . LEU B 1 325 ? -77.479 -2.247 22.931 1.00 8.88 325 LEU B C 1
ATOM 5330 O O . LEU B 1 325 ? -78.548 -1.814 22.501 1.00 12.69 325 LEU B O 1
ATOM 5335 N N . PRO B 1 326 ? -77.052 -1.982 24.175 1.00 11.31 326 PRO B N 1
ATOM 5336 C CA . PRO B 1 326 ? -77.841 -1.146 25.088 1.00 10.93 326 PRO B CA 1
ATOM 5337 C C . PRO B 1 326 ? -77.781 0.316 24.644 1.00 10.55 326 PRO B C 1
ATOM 5338 O O . PRO B 1 326 ? -76.804 0.744 24.031 1.00 12.12 326 PRO B O 1
ATOM 5342 N N . THR B 1 327 ? -78.823 1.079 24.949 1.00 12.76 327 THR B N 1
ATOM 5343 C CA . THR B 1 327 ? -78.845 2.487 24.572 1.00 15.47 327 THR B CA 1
ATOM 5344 C C . THR B 1 327 ? -79.105 3.360 25.792 1.00 13.30 327 THR B C 1
ATOM 5345 O O . THR B 1 327 ? -79.236 4.580 25.678 1.00 16.93 327 THR B O 1
ATOM 5349 N N . SER B 1 328 ? -79.152 2.730 26.963 1.00 12.42 328 SER B N 1
ATOM 5350 C CA . SER B 1 328 ? -79.399 3.443 28.211 1.00 12.95 328 SER B CA 1
ATOM 5351 C C . SER B 1 328 ? -78.771 2.742 29.414 1.00 11.54 328 SER B C 1
ATOM 5352 O O . SER B 1 328 ? -78.643 1.517 29.436 1.00 13.60 328 SER B O 1
ATOM 5355 N N . LEU B 1 329 ? -78.385 3.531 30.413 1.00 14.58 329 LEU B N 1
ATOM 5356 C CA . LEU B 1 329 ? -77.799 2.993 31.639 1.00 15.53 329 LEU B CA 1
ATOM 5357 C C . LEU B 1 329 ? -78.856 2.214 32.422 1.00 21.30 329 LEU B C 1
ATOM 5358 O O . LEU B 1 329 ? -78.529 1.363 33.251 1.00 19.71 329 LEU B O 1
ATOM 5363 N N . LYS B 1 330 ? -80.124 2.521 32.157 1.00 23.59 330 LYS B N 1
ATOM 5364 C CA . LYS B 1 330 ? -81.240 1.861 32.824 1.00 23.25 330 LYS B CA 1
ATOM 5365 C C . LYS B 1 330 ? -81.651 0.599 32.078 1.00 22.07 330 LYS B C 1
ATOM 5366 O O . LYS B 1 330 ? -82.688 0.004 32.371 1.00 27.17 330 LYS B O 1
ATOM 5372 N N . ASP B 1 331 ? -80.836 0.197 31.108 1.00 22.18 331 ASP B N 1
ATOM 5373 C CA . ASP B 1 331 ? -81.118 -1.000 30.328 1.00 27.60 331 ASP B CA 1
ATOM 5374 C C . ASP B 1 331 ? -81.267 -2.184 31.278 1.00 31.08 331 ASP B C 1
ATOM 5375 O O . ASP B 1 331 ? -80.372 -2.469 32.075 1.00 24.69 331 ASP B O 1
ATOM 5380 N N . ALA B 1 332 ? -82.412 -2.855 31.193 1.00 32.26 332 ALA B N 1
ATOM 5381 C CA . ALA B 1 332 ? -82.719 -4.003 32.039 1.00 26.23 332 ALA B CA 1
ATOM 5382 C C . ALA B 1 332 ? -81.557 -4.977 32.223 1.00 24.92 332 ALA B C 1
ATOM 5383 O O . ALA B 1 332 ? -81.213 -5.330 33.354 1.00 29.07 332 ALA B O 1
ATOM 5385 N N . ARG B 1 333 ? -80.949 -5.410 31.122 1.00 21.70 333 ARG B N 1
ATOM 5386 C CA . ARG B 1 333 ? -79.838 -6.355 31.205 1.00 27.11 333 ARG B CA 1
ATOM 5387 C C . ARG B 1 333 ? -78.592 -5.761 31.862 1.00 29.37 333 ARG B C 1
ATOM 5388 O O . ARG B 1 333 ? -77.897 -6.446 32.617 1.00 29.45 333 ARG B O 1
ATOM 5396 N N . ILE B 1 334 ? -78.300 -4.496 31.572 1.00 24.83 334 ILE B N 1
ATOM 5397 C CA . ILE B 1 334 ? -77.140 -3.837 32.166 1.00 27.49 334 ILE B CA 1
ATOM 5398 C C . ILE B 1 334 ? -77.317 -3.828 33.685 1.00 28.52 334 ILE B C 1
ATOM 5399 O O . ILE B 1 334 ? -76.395 -4.154 34.436 1.00 28.65 334 ILE B O 1
ATOM 5404 N N . ARG B 1 335 ? -78.518 -3.457 34.119 1.00 26.81 335 ARG B N 1
ATOM 5405 C CA . ARG B 1 335 ? -78.863 -3.390 35.536 1.00 26.61 335 ARG B CA 1
ATOM 5406 C C . ARG B 1 335 ? -78.755 -4.743 36.240 1.00 23.30 335 ARG B C 1
ATOM 5407 O O . ARG B 1 335 ? -78.319 -4.819 37.390 1.00 25.83 335 ARG B O 1
ATOM 5415 N N . LYS B 1 336 ? -79.149 -5.812 35.558 1.00 24.76 336 LYS B N 1
ATOM 5416 C CA . LYS B 1 336 ? -79.091 -7.128 36.172 1.00 25.29 336 LYS B CA 1
ATOM 5417 C C . LYS B 1 336 ? -77.681 -7.708 36.170 1.00 32.10 336 LYS B C 1
ATOM 5418 O O . LYS B 1 336 ? -77.401 -8.682 36.871 1.00 38.47 336 LYS B O 1
ATOM 5424 N N . LEU B 1 337 ? -76.791 -7.105 35.387 1.00 24.46 337 LEU B N 1
ATOM 5425 C CA . LEU B 1 337 ? -75.407 -7.565 35.319 1.00 25.94 337 LEU B CA 1
ATOM 5426 C C . LEU B 1 337 ? -74.518 -6.812 36.308 1.00 20.96 337 LEU B C 1
ATOM 5427 O O . LEU B 1 337 ? -73.457 -7.299 36.693 1.00 21.79 337 LEU B O 1
ATOM 5432 N N . THR B 1 338 ? -74.962 -5.629 36.724 1.00 27.39 338 THR B N 1
ATOM 5433 C CA . THR B 1 338 ? -74.202 -4.818 37.668 1.00 29.87 338 THR B CA 1
ATOM 5434 C C . THR B 1 338 ? -75.022 -4.428 38.893 1.00 45.61 338 THR B C 1
ATOM 5435 O O . THR B 1 338 ? -75.028 -3.264 39.300 1.00 51.17 338 THR B O 1
ATOM 5439 N N . ALA B 1 339 ? -75.722 -5.395 39.477 1.00 49.33 339 ALA B N 1
ATOM 5440 C CA . ALA B 1 339 ? -76.522 -5.120 40.664 1.00 54.38 339 ALA B CA 1
ATOM 5441 C C . ALA B 1 339 ? -75.577 -4.613 41.751 1.00 53.80 339 ALA B C 1
ATOM 5442 O O . ALA B 1 339 ? -74.557 -5.240 42.038 1.00 58.31 339 ALA B O 1
ATOM 5444 N N . GLY B 1 340 ? -75.908 -3.473 42.345 1.00 54.87 340 GLY B N 1
ATOM 5445 C CA . GLY B 1 340 ? -75.053 -2.921 43.379 1.00 53.08 340 GLY B CA 1
ATOM 5446 C C . GLY B 1 340 ? -74.139 -1.836 42.838 1.00 53.34 340 GLY B C 1
ATOM 5447 O O . GLY B 1 340 ? -73.254 -1.351 43.547 1.00 60.33 340 GLY B O 1
ATOM 5448 N N . LYS B 1 341 ? -74.344 -1.469 41.573 1.00 43.13 341 LYS B N 1
ATOM 5449 C CA . LYS B 1 341 ? -73.558 -0.422 40.921 1.00 33.42 341 LYS B CA 1
ATOM 5450 C C . LYS B 1 341 ? -74.486 0.627 40.320 1.00 27.70 341 LYS B C 1
ATOM 5451 O O . LYS B 1 341 ? -75.553 0.303 39.798 1.00 28.53 341 LYS B O 1
ATOM 5457 N N . HIS B 1 342 ? -74.071 1.886 40.391 1.00 23.15 342 HIS B N 1
ATOM 5458 C CA . HIS B 1 342 ? -74.870 2.973 39.855 1.00 22.96 342 HIS B CA 1
ATOM 5459 C C . HIS B 1 342 ? -73.959 4.124 39.461 1.00 29.33 342 HIS B C 1
ATOM 5460 O O . HIS B 1 342 ? -73.002 4.437 40.174 1.00 25.11 342 HIS B O 1
ATOM 5467 N N . CYS B 1 343 ? -74.258 4.732 38.314 1.00 23.78 343 CYS B N 1
ATOM 5468 C CA . CYS B 1 343 ? -73.483 5.851 37.788 1.00 18.13 343 CYS B CA 1
ATOM 5469 C C . CYS B 1 343 ? -74.249 7.158 37.958 1.00 19.47 343 CYS B C 1
ATOM 5470 O O . CYS B 1 343 ? -75.192 7.426 37.212 1.00 18.55 343 CYS B O 1
ATOM 5473 N N . SER B 1 344 ? -73.857 7.969 38.937 1.00 18.76 344 SER B N 1
ATOM 5474 C CA . SER B 1 344 ? -74.516 9.257 39.147 1.00 15.36 344 SER B CA 1
ATOM 5475 C C . SER B 1 344 ? -73.878 10.241 38.164 1.00 16.69 344 SER B C 1
ATOM 5476 O O . SER B 1 344 ? -72.809 9.964 37.612 1.00 14.10 344 SER B O 1
ATOM 5479 N N . VAL B 1 345 ? -74.520 11.385 37.946 1.00 13.79 345 VAL B N 1
ATOM 5480 C CA . VAL B 1 345 ? -73.967 12.373 37.031 1.00 12.00 345 VAL B CA 1
ATOM 5481 C C . VAL B 1 345 ? -72.605 12.879 37.524 1.00 15.91 345 VAL B C 1
ATOM 5482 O O . VAL B 1 345 ? -71.668 12.999 36.734 1.00 12.63 345 VAL B O 1
ATOM 5486 N N . ASP B 1 346 ? -72.492 13.179 38.820 1.00 15.80 346 ASP B N 1
ATOM 5487 C CA . ASP B 1 346 ? -71.223 13.658 39.386 1.00 11.79 346 ASP B CA 1
ATOM 5488 C C . ASP B 1 346 ? -70.136 12.608 39.177 1.00 10.75 346 ASP B C 1
ATOM 5489 O O . ASP B 1 346 ? -68.992 12.927 38.865 1.00 12.57 346 ASP B O 1
ATOM 5494 N N . GLN B 1 347 ? -70.512 11.350 39.362 1.00 12.01 347 GLN B N 1
ATOM 5495 C CA . GLN B 1 347 ? -69.601 10.220 39.202 1.00 10.92 347 GLN B CA 1
ATOM 5496 C C . GLN B 1 347 ? -69.093 10.161 37.765 1.00 13.75 347 GLN B C 1
ATOM 5497 O O . GLN B 1 347 ? -67.899 9.986 37.524 1.00 15.46 347 GLN B O 1
ATOM 5503 N N . LEU B 1 348 ? -70.010 10.303 36.811 1.00 10.37 348 LEU B N 1
ATOM 5504 C CA . LEU B 1 348 ? -69.652 10.265 35.394 1.00 12.67 348 LEU B CA 1
ATOM 5505 C C . LEU B 1 348 ? -68.772 11.447 34.984 1.00 10.41 348 LEU B C 1
ATOM 5506 O O . LEU B 1 348 ? -67.775 11.273 34.281 1.00 10.51 348 LEU B O 1
ATOM 5511 N N . MET B 1 349 ? -69.136 12.650 35.416 1.00 9.63 349 MET B N 1
ATOM 5512 C CA . MET B 1 349 ? -68.342 13.826 35.081 1.00 15.70 349 MET B CA 1
ATOM 5513 C C . MET B 1 349 ? -66.931 13.683 35.651 1.00 13.97 349 MET B C 1
ATOM 5514 O O . MET B 1 349 ? -65.956 14.089 35.022 1.00 12.72 349 MET B O 1
ATOM 5519 N N . PHE B 1 350 ? -66.825 13.095 36.840 1.00 16.85 350 PHE B N 1
ATOM 5520 C CA . PHE B 1 350 ? -65.525 12.901 37.474 1.00 16.06 350 PHE B CA 1
ATOM 5521 C C . PHE B 1 350 ? -64.651 11.994 36.610 1.00 13.38 350 PHE B C 1
ATOM 5522 O O . PHE B 1 350 ? -63.493 12.307 36.330 1.00 13.41 350 PHE B O 1
ATOM 5530 N N . ASN B 1 351 ? -65.210 10.864 36.189 1.00 15.83 351 ASN B N 1
ATOM 5531 C CA . ASN B 1 351 ? -64.460 9.919 35.371 1.00 13.25 351 ASN B CA 1
ATOM 5532 C C . ASN B 1 351 ? -64.090 10.457 33.995 1.00 13.43 351 ASN B C 1
ATOM 5533 O O . ASN B 1 351 ? -63.112 10.010 33.394 1.00 15.04 351 ASN B O 1
ATOM 5538 N N . MET B 1 352 ? -64.864 11.412 33.493 1.00 10.74 352 MET B N 1
ATOM 5539 C CA . MET B 1 352 ? -64.560 12.000 32.193 1.00 16.71 352 MET B CA 1
ATOM 5540 C C . MET B 1 352 ? -63.312 12.868 32.326 1.00 24.80 352 MET B C 1
ATOM 5541 O O . MET B 1 352 ? -62.547 13.027 31.374 1.00 28.60 352 MET B O 1
ATOM 5546 N N . ALA B 1 353 ? -63.121 13.426 33.519 1.00 25.86 353 ALA B N 1
ATOM 5547 C CA . ALA B 1 353 ? -61.982 14.295 33.805 1.00 27.46 353 ALA B CA 1
ATOM 5548 C C . ALA B 1 353 ? -60.673 13.520 33.848 1.00 37.48 353 ALA B C 1
ATOM 5549 O O . ALA B 1 353 ? -59.959 13.544 34.849 1.00 49.80 353 ALA B O 1
ATOM 5551 N N . LEU B 1 354 ? -60.363 12.837 32.752 1.00 50.73 354 LEU B N 1
ATOM 5552 C CA . LEU B 1 354 ? -59.140 12.052 32.651 1.00 48.65 354 LEU B CA 1
ATOM 5553 C C . LEU B 1 354 ? -58.686 12.030 31.190 1.00 49.98 354 LEU B C 1
ATOM 5554 O O . LEU B 1 354 ? -57.634 12.641 30.886 1.00 44.38 354 LEU B O 1
ATOM 5559 N N . LYS B 1 363 ? -64.742 19.909 28.513 1.00 21.29 363 LYS B N 1
ATOM 5560 C CA 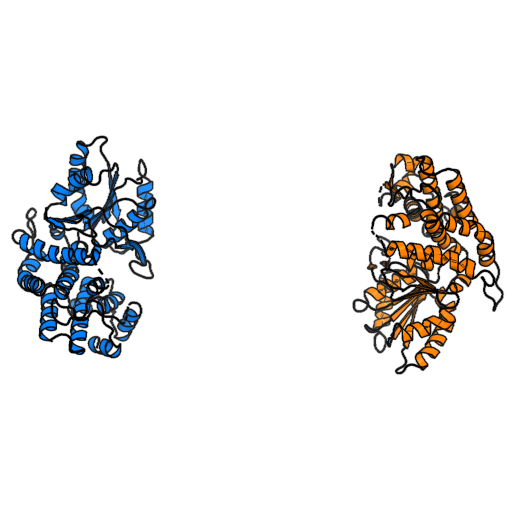. LYS B 1 363 ? -64.199 18.629 27.968 1.00 26.96 363 LYS B CA 1
ATOM 5561 C C . LYS B 1 363 ? -64.199 18.561 26.448 1.00 25.80 363 LYS B C 1
ATOM 5562 O O . LYS B 1 363 ? -64.772 19.420 25.782 1.00 24.42 363 LYS B O 1
ATOM 5568 N N . LYS B 1 364 ? -63.545 17.536 25.905 1.00 18.41 364 LYS B N 1
ATOM 5569 C CA . LYS B 1 364 ? -63.470 17.362 24.460 1.00 19.73 364 LYS B CA 1
ATOM 5570 C C . LYS B 1 364 ? -64.312 16.171 24.012 1.00 14.26 364 LYS B C 1
ATOM 5571 O O . LYS B 1 364 ? -64.037 15.020 24.358 1.00 15.49 364 LYS B O 1
ATOM 5577 N N . ILE B 1 365 ? -65.348 16.470 23.238 1.00 15.22 365 ILE B N 1
ATOM 5578 C CA . ILE B 1 365 ? -66.267 15.460 22.747 1.00 8.48 365 ILE B CA 1
ATOM 5579 C C . ILE B 1 365 ? -66.474 15.578 21.242 1.00 9.92 365 ILE B C 1
ATOM 5580 O O . ILE B 1 365 ? -66.604 16.681 20.702 1.00 12.85 365 ILE B O 1
ATOM 5585 N N . VAL B 1 366 ? -66.500 14.435 20.566 1.00 13.57 366 VAL B N 1
ATOM 5586 C CA . VAL B 1 366 ? -66.727 14.414 19.128 1.00 12.60 366 VAL B CA 1
ATOM 5587 C C . VAL B 1 366 ? -68.214 14.676 18.900 1.00 15.05 366 VAL B C 1
ATOM 5588 O O . VAL B 1 366 ? -69.064 13.952 19.421 1.00 11.88 366 VAL B O 1
ATOM 5592 N N . LEU B 1 367 ? -68.520 15.723 18.141 1.00 13.44 367 LEU B N 1
ATOM 5593 C CA . LEU B 1 367 ? -69.903 16.074 17.841 1.00 13.46 367 LEU B CA 1
ATOM 5594 C C . LEU B 1 367 ? -70.208 15.810 16.369 1.00 11.80 367 LEU B C 1
ATOM 5595 O O . LEU B 1 367 ? -69.402 16.126 15.498 1.00 15.90 367 LEU B O 1
ATOM 5600 N N . LEU B 1 368 ? -71.365 15.215 16.096 1.00 13.40 368 LEU B N 1
ATOM 5601 C CA . LEU B 1 368 ? -71.770 14.946 14.721 1.00 13.82 368 LEU B CA 1
ATOM 5602 C C . LEU B 1 368 ? -72.820 15.964 14.310 1.00 11.72 368 LEU B C 1
ATOM 5603 O O . LEU B 1 368 ? -73.718 16.291 15.092 1.00 15.66 368 LEU B O 1
ATOM 5608 N N . SER B 1 369 ? -72.706 16.467 13.086 1.00 14.31 369 SER B N 1
ATOM 5609 C CA . SER B 1 369 ? -73.672 17.433 12.576 1.00 15.44 369 SER B CA 1
ATOM 5610 C C . SER B 1 369 ? -74.718 16.659 11.779 1.00 16.57 369 SER B C 1
ATOM 5611 O O . SER B 1 369 ? -75.791 17.175 11.461 1.00 16.05 369 SER B O 1
ATOM 5614 N N . ALA B 1 370 ? -74.387 15.406 11.477 1.00 15.55 370 ALA B N 1
ATOM 5615 C CA . ALA B 1 370 ? -75.264 14.506 10.734 1.00 10.67 370 ALA B CA 1
ATOM 5616 C C . ALA B 1 370 ? -74.639 13.114 10.706 1.00 8.09 370 ALA B C 1
ATOM 5617 O O . ALA B 1 370 ? -73.437 12.960 10.919 1.00 10.31 370 ALA B O 1
ATOM 5619 N N . ILE B 1 371 ? -75.447 12.092 10.454 1.00 11.93 371 ILE B N 1
ATOM 5620 C CA . ILE B 1 371 ? -74.898 10.747 10.382 1.00 14.27 371 ILE B CA 1
ATOM 5621 C C . ILE B 1 371 ? -73.919 10.758 9.217 1.00 11.56 371 ILE B C 1
ATOM 5622 O O . ILE B 1 371 ? -74.284 11.105 8.095 1.00 12.94 371 ILE B O 1
ATOM 5627 N N . GLY B 1 372 ? -72.667 10.411 9.504 1.00 9.73 372 GLY B N 1
ATOM 5628 C CA . GLY B 1 372 ? -71.640 10.386 8.477 1.00 14.41 372 GLY B CA 1
ATOM 5629 C C . GLY B 1 372 ? -70.822 11.662 8.362 1.00 14.03 372 GLY B C 1
ATOM 5630 O O . GLY B 1 372 ? -69.811 11.683 7.661 1.00 14.60 372 GLY B O 1
ATOM 5631 N N . THR B 1 373 ? -71.243 12.716 9.060 1.00 16.46 373 THR B N 1
ATOM 5632 C CA . THR B 1 373 ? -70.557 14.010 9.008 1.00 17.20 373 THR B CA 1
ATOM 5633 C C . THR B 1 373 ? -70.242 14.650 10.364 1.00 16.16 373 THR B C 1
ATOM 5634 O O . THR B 1 373 ? -71.136 15.159 11.044 1.00 16.62 373 THR B O 1
ATOM 5638 N N . PRO B 1 374 ? -68.962 14.632 10.772 1.00 16.22 374 PRO B N 1
ATOM 5639 C CA . PRO B 1 374 ? -68.571 15.234 12.050 1.00 18.80 374 PRO B CA 1
ATOM 5640 C C . PRO B 1 374 ? -68.763 16.755 11.987 1.00 17.73 374 PRO B C 1
ATOM 5641 O O . PRO B 1 374 ? -68.635 17.356 10.919 1.00 15.86 374 PRO B O 1
ATOM 5645 N N . TYR B 1 375 ? -69.078 17.367 13.126 1.00 16.20 375 TYR B N 1
ATOM 5646 C CA . TYR B 1 375 ? -69.274 18.813 13.200 1.00 11.35 375 TYR B CA 1
ATOM 5647 C C . TYR B 1 375 ? -67.950 19.513 12.878 1.00 16.78 375 TYR B C 1
ATOM 5648 O O . TYR B 1 375 ? -67.924 20.529 12.176 1.00 19.50 375 TYR B O 1
ATOM 5657 N N . GLU B 1 376 ? -66.859 18.954 13.403 1.00 12.79 376 GLU B N 1
ATOM 5658 C CA . GLU B 1 376 ? -65.502 19.457 13.180 1.00 19.12 376 GLU B CA 1
ATOM 5659 C C . GLU B 1 376 ? -64.615 18.246 12.912 1.00 24.49 376 GLU B C 1
ATOM 5660 O O . GLU B 1 376 ? -64.967 17.118 13.260 1.00 24.09 376 GLU B O 1
ATOM 5666 N N . THR B 1 377 ? -63.451 18.488 12.321 1.00 24.28 377 THR B N 1
ATOM 5667 C CA . THR B 1 377 ? -62.510 17.412 12.029 1.00 28.61 377 THR B CA 1
ATOM 5668 C C . THR B 1 377 ? -61.637 17.149 13.256 1.00 26.63 377 THR B C 1
ATOM 5669 O O . THR B 1 377 ? -60.424 16.957 13.143 1.00 27.42 377 THR B O 1
ATOM 5673 N N . ARG B 1 378 ? -62.274 17.149 14.424 1.00 19.98 378 ARG B N 1
ATOM 5674 C CA . ARG B 1 378 ? -61.605 16.919 15.703 1.00 20.95 378 ARG B CA 1
ATOM 5675 C C . ARG B 1 378 ? -62.649 16.985 16.809 1.00 18.95 378 ARG B C 1
ATOM 5676 O O . ARG B 1 378 ? -63.795 17.348 16.558 1.00 19.01 378 ARG B O 1
ATOM 5684 N N . ALA B 1 379 ? -62.257 16.632 18.029 1.00 19.68 379 ALA B N 1
ATOM 5685 C CA . ALA B 1 379 ? -63.178 16.687 19.162 1.00 19.72 379 ALA B CA 1
ATOM 5686 C C . ALA B 1 379 ? -63.461 18.160 19.462 1.00 22.38 379 ALA B C 1
ATOM 5687 O O . ALA B 1 379 ? -62.567 18.999 19.371 1.00 19.90 379 ALA B O 1
ATOM 5689 N N . SER B 1 380 ? -64.704 18.472 19.814 1.00 17.16 380 SER B N 1
ATOM 5690 C CA . SER B 1 380 ? -65.090 19.848 20.111 1.00 13.18 380 SER B CA 1
ATOM 5691 C C . SER B 1 380 ? -65.050 20.156 21.606 1.00 19.28 380 SER B C 1
ATOM 5692 O O . SER B 1 380 ? -65.249 19.273 22.436 1.00 20.03 380 SER B O 1
ATOM 5695 N N . VAL B 1 381 ? -64.796 21.417 21.942 1.00 20.28 381 VAL B N 1
ATOM 5696 C CA . VAL B 1 381 ? -64.766 21.844 23.335 1.00 16.82 381 VAL B CA 1
ATOM 5697 C C . VAL B 1 381 ? -66.219 22.030 23.763 1.00 17.57 381 VAL B C 1
ATOM 5698 O O . VAL B 1 381 ? -66.963 22.793 23.150 1.00 20.58 381 VAL B O 1
ATOM 5702 N N . VAL B 1 382 ? -66.622 21.310 24.806 1.00 19.25 382 VAL B N 1
ATOM 5703 C CA . VAL B 1 382 ? -67.988 21.375 25.314 1.00 21.12 382 VAL B CA 1
ATOM 5704 C C . VAL B 1 382 ? -67.980 21.707 26.808 1.00 18.02 382 VAL B C 1
ATOM 5705 O O . VAL B 1 382 ? -67.124 21.235 27.555 1.00 19.64 382 VAL B O 1
ATOM 5709 N N . ALA B 1 383 ? -68.931 22.530 27.233 1.00 17.09 383 ALA B N 1
ATOM 5710 C CA . ALA B 1 383 ? -69.024 22.938 28.631 1.00 13.33 383 ALA B CA 1
ATOM 5711 C C . ALA B 1 383 ? -69.622 21.843 29.508 1.00 16.46 383 ALA B C 1
ATOM 5712 O O . ALA B 1 383 ? -70.535 21.129 29.090 1.00 16.99 383 ALA B O 1
ATOM 5714 N N . ASN B 1 384 ? -69.116 21.723 30.732 1.00 16.20 384 ASN B N 1
ATOM 5715 C CA . ASN B 1 384 ? -69.604 20.711 31.663 1.00 16.43 384 ASN B CA 1
ATOM 5716 C C . ASN B 1 384 ? -71.107 20.821 31.905 1.00 18.23 384 ASN B C 1
ATOM 5717 O O . ASN B 1 384 ? -71.802 19.808 32.018 1.00 15.46 384 ASN B O 1
ATOM 5722 N N . GLU B 1 385 ? -71.609 22.050 31.982 1.00 17.53 385 GLU B N 1
ATOM 5723 C CA . GLU B 1 385 ? -73.032 22.265 32.227 1.00 23.61 385 GLU B CA 1
ATOM 5724 C C . GLU B 1 385 ? -73.926 21.620 31.174 1.00 19.43 385 GLU B C 1
ATOM 5725 O O . GLU B 1 385 ? -75.008 21.127 31.492 1.00 18.33 385 GLU B O 1
ATOM 5731 N N . ASP B 1 386 ? -73.479 21.621 29.921 1.00 18.26 386 ASP B N 1
ATOM 5732 C CA . ASP B 1 386 ? -74.274 21.030 28.845 1.00 16.94 386 ASP B CA 1
ATOM 5733 C C . ASP B 1 386 ? -74.237 19.514 28.863 1.00 15.49 386 ASP B C 1
ATOM 5734 O O . ASP B 1 386 ? -75.215 18.857 28.519 1.00 15.36 386 ASP B O 1
ATOM 5739 N N . ILE B 1 387 ? -73.100 18.960 29.257 1.00 14.26 387 ILE B N 1
ATOM 5740 C CA . ILE B 1 387 ? -72.967 17.517 29.343 1.00 13.68 387 ILE B CA 1
ATOM 5741 C C . ILE B 1 387 ? -73.892 17.046 30.465 1.00 15.88 387 ILE B C 1
ATOM 5742 O O . ILE B 1 387 ? -74.566 16.017 30.348 1.00 16.78 387 ILE B O 1
ATOM 5747 N N . ARG B 1 388 ? -73.929 17.808 31.555 1.00 14.61 388 ARG B N 1
ATOM 5748 C CA . ARG B 1 388 ? -74.776 17.454 32.685 1.00 14.58 388 ARG B CA 1
ATOM 5749 C C . ARG B 1 388 ? -76.265 17.406 32.346 1.00 14.33 388 ARG B C 1
ATOM 5750 O O . ARG B 1 388 ? -76.996 16.596 32.915 1.00 17.82 388 ARG B O 1
ATOM 5758 N N . VAL B 1 389 ? -76.723 18.249 31.422 1.00 16.22 389 VAL B N 1
ATOM 5759 C CA . VAL B 1 389 ? -78.143 18.237 31.063 1.00 20.77 389 VAL B CA 1
ATOM 5760 C C . VAL B 1 389 ? -78.472 16.940 30.339 1.00 16.51 389 VAL B C 1
ATOM 5761 O O . VAL B 1 389 ? -79.536 16.355 30.537 1.00 20.61 389 VAL B O 1
ATOM 5765 N N . VAL B 1 390 ? -77.544 16.497 29.498 1.00 13.86 390 VAL B N 1
ATOM 5766 C CA . VAL B 1 390 ? -77.717 15.266 28.734 1.00 20.53 390 VAL B CA 1
ATOM 5767 C C . VAL B 1 390 ? -77.683 14.029 29.631 1.00 19.12 390 VAL B C 1
ATOM 5768 O O . VAL B 1 390 ? -78.377 13.049 29.370 1.00 18.17 390 VAL B O 1
ATOM 5772 N N . LEU B 1 391 ? -76.886 14.084 30.694 1.00 19.58 391 LEU B N 1
ATOM 5773 C CA . LEU B 1 391 ? -76.761 12.958 31.617 1.00 21.40 391 LEU B CA 1
ATOM 5774 C C . LEU B 1 391 ? -77.826 12.911 32.716 1.00 17.31 391 LEU B C 1
ATOM 5775 O O . LEU B 1 391 ? -77.918 11.925 33.444 1.00 17.90 391 LEU B O 1
ATOM 5780 N N . ALA B 1 392 ? -78.621 13.969 32.840 1.00 17.47 392 ALA B N 1
ATOM 5781 C CA . ALA B 1 392 ? -79.663 14.019 33.865 1.00 32.11 392 ALA B CA 1
ATOM 5782 C C . ALA B 1 392 ? -80.568 12.781 33.829 1.00 38.73 392 ALA B C 1
ATOM 5783 O O . ALA B 1 392 ? -80.649 12.070 34.860 1.00 38.73 392 ALA B O 1
#

Solvent-accessible surface area: 32626 Å² total; per-residue (Å²): 105,37,98,15,57,7,82,79,112,95,3,0,0,0,44,29,1,3,4,121,101,31,1,4,60,10,0,17,82,87,0,77,16,80,1,1,0,0,0,0,15,67,92,25,4,92,90,32,12,81,55,0,82,92,24,8,137,149,101,4,74,146,62,120,115,67,13,56,32,30,44,22,67,50,63,52,41,76,122,4,19,30,142,119,7,28,38,45,0,36,86,65,0,88,89,41,139,86,71,0,22,179,52,0,0,0,0,0,0,1,9,18,46,3,5,18,0,0,0,13,0,0,10,61,7,77,223,14,4,85,1,0,9,0,1,7,28,0,30,2,0,3,33,31,4,2,3,3,121,9,5,2,22,22,138,164,24,102,77,98,74,35,35,116,86,58,3,39,21,1,0,0,3,0,16,3,1,38,66,14,82,47,89,63,2,18,12,0,5,0,2,4,0,10,8,2,0,4,48,35,80,144,34,0,40,20,0,57,126,21,3,151,60,3,25,148,9,2,137,65,158,42,81,143,69,72,65,36,3,80,77,27,64,141,61,3,35,40,34,3,5,30,2,0,107,23,15,1,128,6,20,52,96,63,47,78,54,7,11,74,0,0,12,15,0,0,85,3,0,31,62,22,4,33,90,69,1,38,44,0,4,0,0,0,0,0,0,5,29,0,0,65,0,0,136,91,57,69,39,6,148,15,107,9,10,51,60,0,41,148,3,0,55,42,0,26,6,3,31,45,36,183,39,85,92,2,107,136,66,3,90,89,69,132,16,44,41,91,76,1,17,128,30,10,69,137,120,76,110,1,2,5,1,32,41,11,16,68,32,112,77,96,107,10,10,118,7,51,75,138,35,0,101,70,17,9,112,157,32,41,99,10,52,4,93,76,106,109,0,0,2,0,22,43,2,5,6,122,87,54,0,3,97,17,0,10,72,86,0,78,17,81,1,0,0,0,0,0,16,70,88,26,3,88,92,30,12,79,58,0,65,79,21,6,148,147,37,5,76,130,50,124,115,72,15,57,34,33,46,22,76,52,62,52,40,79,116,4,19,29,141,119,7,26,38,45,0,34,83,62,0,82,79,38,144,94,70,0,23,180,53,0,0,0,0,0,0,2,9,18,48,4,5,24,0,0,0,14,0,0,10,61,7,84,221,15,6,84,2,0,11,0,1,7,29,0,31,2,0,2,32,31,4,3,6,4,133,8,8,2,24,20,137,170,22,110,81,108,76,38,34,111,87,66,3,38,25,0,0,0,3,0,15,3,2,33,66,22,81,57,74,61,1,9,11,0,4,0,2,3,0,9,6,0,0,5,46,35,80,145,33,0,39,18,0,60,128,25,7,115,47,3,24,116,13,5,139,81,153,41,79,138,84,63,73,43,2,97,73,24,58,135,55,2,25,40,30,2,7,19,2,0,119,24,22,1,125,6,18,47,99,106,3,52,73,37,10,15,74,0,0,13,28,0,1,93,1,0,28,60,30,5,36,85,67,1,35,45,0,2,0,0,0,0,0,0,5,41,1,0,59,0,0,133,86,66,68,36,5,148,12,113,13,9,51,61,0,43,144,3,0,55,42,1,26,6,4,33,43,40,178,41,85,81,2,128,148,63,6,86,87,71,143,15,43,39,95,91,3,12,147,24,24,60,180,64,116,0,3,4,1,35,42,11,13,70,31,114,69,100,106,12,4,130,6,57,70,141,39,0,93,74,17,17,116